Protein AF-A0AA47MNU8-F1 (afdb_monomer_lite)

InterPro domains:
  IPR000237 GRIP domain [PF01465] (802-842)
  IPR000237 GRIP domain [PS50913] (798-847)
  IPR000237 GRIP domain [SM00755] (801-847)
  IPR051952 Golgi-associated and autophagy-related protein [PTHR23157] (1-859)

Organism: Merluccius polli (NCBI:txid89951)

pLDDT: mean 74.44, std 23.38, range [26.55, 98.0]

Sequence (877 aa):
MFAKLKKKIAEEAATAPRTGSRIPRSTSKESITSLGADSGDDFASDGSSSRDELSSQVLRRNDQVRRLEAKLTDYAEQLRVMQKTKEKVEFALEKQQDSSMRKLQDQNESHQASRAKMAEGLTLALEKKDQEWMEKMAVLEKEKELLKGRVEEMTENSLTLFQKRDDRDELETFQQQELAKVKHMLLRKEEQLSQREKELEGKEVQLQRARRSLTEAQGRLHTLGLEHHEATQLNTELEIEREDLLVSRDEAESRFREVEEKSRELQAVIQQVSDDFNKSQAMVSCLERSLYALQTQHNALKLHQHKAEVVEEDHASTLVELQGKVDSLEKRLQQDLSVDQHLTELLGEKREVEQRLEKAREDLLEARTSHADTVSSLEAQVTTASGTVGELQTLLRHKDDSSNAYRDRTDAQITALEQQVAEASKKIQRAEQEMTDQQEHLSRLQAAWASEKASLGQQVALERQLREDTTDRLEQEKTDAQSASQIQLDALLLRMTEVEEEKRSLEDEKRSLEEEKRSLEEERDQADSSLQARTEELTAARAELSSRQTVSVEIAMALEDSRKQREELQAQVGDLLKSQDAMQQEVAGLTDQLTHREEQITTLQNELRASGACAAQLEARLEEKDQQLARLREDALSQSQLLDSCQSRISFLEVEVDTLTEQLRPPEVSPPSGEQNGAVTLLDLHHLHKTNRDLEQQLADKNRTVKQLQQRLAELKRTFQKELKLKPDQDPPGRGERAGDDRGERQDQRPSGDPLATTSYTTTSSPAPPPGPAPSLGLATPRPPTSTCTVTNTSDLNDSREINFEYLKHVVLKFMSCREAEAFHLIRAVSVLLNFSREEEDMLKQTLEYKMSWFGSKPSPKGSIRPSISGVTAPWI

Radius of gyration: 119.5 Å; chains: 1; bounding box: 294×112×362 Å

Foldseek 3Di:
DVVVVVVVVVVVVPDDDDDDDDDDDDDDDDDDDDDDDDDDDDDDDDDDDDDDPPDPVVVVVVVVVVVVVVVVVVVVVVVVVVVVVVVVVVVVVVVVVVVVVVVVVVVVVVVVVVVVVVVVVVVVVVVVVVVVVVVVVVVVVVVVVVVVVVVVVVVVVVVVVVVVVVVVVVVVVVVVVVVVVVVVVVVVVVVVVVVVVVVVVVVVVVVVVVVVVVVVVVVVVVVVVVVVVVVVVVVVVVVVVVVVVVVVVVVVVVVVVVVVVVVVVVVVVVVVVVVVVVVVVVVVVVVVVVVVVVVVVVVVVVVVVVVVVVVVVVVVVVVVVVVVVVVVVVPPDDDDDDDVVVVVVVVVVVVVVVVVVVVVVVVVVVVVVVVVVVVVVVVVVVVVVVVVVVVVVVVVVVVVVVVVVVVVVVVVVVVVVVVVVVVVVVVVVVVVVVVVVVVVVVVVVVVVVVVVVVVVVVVVVVVVVVVVVVVVVVVVVVVVVVVVVVVVVVVVVVVVVVVVVVVVVVVVVVVVVVVVVVVVVVVVVVVVVVVVVVVVVVVVVVVVVVVVVVVVVVVVVVVVVVVVVVVVVVVVVVVVVVVVVVVVVVVVVVVVVVVVVVVVVVVVVVVVVVVVVVVVVVVVVVVVVVVVVVVVPPVPPVVPPVDDPDDDDDDDDDPDDDDDDDDDDDDDDDDDDDDDDDDDDDDDDPDDPPVVVVVVVVVVVVVVVVVVVVVVVVVVVVVVVVVPDDDDDDDDDDDDDDDDDDDDDDDDDDDDDDDDDDDDDDDDDDDDYDDDDDDDDDDDDDDDDDDDDDDDDDDDVVCVVVVVVVVVVVLVVCLVVDDPVVVLVSLVVVCVVVVPDPVVSVLVVLQVVQVPDPPRDHDDPPDDDDDDDDDDDDDDD

Structure (mmCIF, N/CA/C/O backbone):
data_AF-A0AA47MNU8-F1
#
_entry.id   AF-A0AA47MNU8-F1
#
loop_
_atom_site.group_PDB
_atom_site.id
_atom_site.type_symbol
_atom_site.label_atom_id
_atom_site.label_alt_id
_atom_site.label_comp_id
_atom_site.label_asym_id
_atom_site.label_entity_id
_atom_site.label_seq_id
_atom_site.pdbx_PDB_ins_code
_atom_site.Cartn_x
_atom_site.Cartn_y
_atom_site.Cartn_z
_atom_site.occupancy
_atom_site.B_iso_or_equiv
_atom_site.auth_seq_id
_atom_site.auth_comp_id
_atom_site.auth_asym_id
_atom_site.auth_atom_id
_atom_site.pdbx_PDB_model_num
ATOM 1 N N . MET A 1 1 ? 5.520 22.218 -71.962 1.00 50.28 1 MET A N 1
ATOM 2 C CA . MET A 1 1 ? 5.843 22.976 -73.201 1.00 50.28 1 MET A CA 1
ATOM 3 C C . MET A 1 1 ? 5.480 22.272 -74.524 1.00 50.28 1 MET A C 1
ATOM 5 O O . MET A 1 1 ? 5.413 22.962 -75.534 1.00 50.28 1 MET A O 1
ATOM 9 N N . PHE A 1 2 ? 5.172 20.965 -74.555 1.00 45.72 2 PHE A N 1
ATOM 10 C CA . PHE A 1 2 ? 4.933 20.191 -75.795 1.00 45.72 2 PHE A CA 1
ATOM 11 C C . PHE A 1 2 ? 3.916 20.768 -76.807 1.00 45.72 2 PHE A C 1
ATOM 13 O O . PHE A 1 2 ? 4.096 20.587 -78.011 1.00 45.72 2 PHE A O 1
ATOM 20 N N . ALA A 1 3 ? 2.895 21.513 -76.365 1.00 49.28 3 ALA A N 1
ATOM 21 C CA . ALA A 1 3 ? 1.906 22.125 -77.262 1.00 49.28 3 ALA A CA 1
ATOM 22 C C . ALA A 1 3 ? 2.515 23.099 -78.298 1.00 49.28 3 ALA A C 1
ATOM 24 O O . ALA A 1 3 ? 2.010 23.195 -79.414 1.00 49.28 3 ALA A O 1
ATOM 25 N N . LYS A 1 4 ? 3.626 23.781 -77.972 1.00 50.22 4 LYS A N 1
ATOM 26 C CA . LYS A 1 4 ? 4.298 24.702 -78.910 1.00 50.22 4 LYS A CA 1
ATOM 27 C C . LYS A 1 4 ? 5.116 23.980 -79.990 1.00 50.22 4 LYS A C 1
ATOM 29 O O . LYS A 1 4 ? 5.351 24.564 -81.042 1.00 50.22 4 LYS A O 1
ATOM 34 N N . LEU A 1 5 ? 5.506 22.719 -79.772 1.00 55.22 5 LEU A N 1
ATOM 35 C CA . LEU A 1 5 ? 6.293 21.950 -80.743 1.00 55.22 5 LEU A CA 1
ATOM 36 C C . LEU A 1 5 ? 5.406 21.317 -81.827 1.00 55.22 5 LEU A C 1
ATOM 38 O O . LEU A 1 5 ? 5.721 21.420 -83.010 1.00 55.22 5 LEU A O 1
ATOM 42 N N . LYS A 1 6 ? 4.246 20.754 -81.443 1.00 52.84 6 LYS A N 1
ATOM 43 C CA . LYS A 1 6 ? 3.271 20.199 -82.403 1.00 52.84 6 LYS A CA 1
ATOM 44 C C . LYS A 1 6 ? 2.754 21.237 -83.405 1.00 52.84 6 LYS A C 1
ATOM 46 O O . LYS A 1 6 ? 2.488 20.872 -84.543 1.00 52.84 6 LYS A O 1
ATOM 51 N N . LYS A 1 7 ? 2.647 22.515 -83.014 1.00 55.88 7 LYS A N 1
ATOM 52 C CA . LYS A 1 7 ? 2.256 23.576 -83.952 1.00 55.88 7 LYS A CA 1
ATOM 53 C C . LYS A 1 7 ? 3.330 23.821 -85.024 1.00 55.88 7 LYS A C 1
ATOM 55 O O . LYS A 1 7 ? 2.994 23.901 -86.200 1.00 55.88 7 LYS A O 1
ATOM 60 N N . LYS A 1 8 ? 4.611 23.877 -84.641 1.00 53.31 8 LYS A N 1
ATOM 61 C CA . LYS A 1 8 ? 5.696 24.237 -85.568 1.00 53.31 8 LYS A CA 1
ATOM 62 C C . LYS A 1 8 ? 5.906 23.199 -86.681 1.00 53.31 8 LYS A C 1
ATOM 64 O O . LYS A 1 8 ? 6.059 23.572 -87.837 1.00 53.31 8 LYS A O 1
ATOM 69 N N . ILE A 1 9 ? 5.809 21.909 -86.347 1.00 53.81 9 ILE A N 1
ATOM 70 C CA . ILE A 1 9 ? 5.924 20.803 -87.320 1.00 53.81 9 ILE A CA 1
ATOM 71 C C . ILE A 1 9 ? 4.747 20.798 -88.322 1.00 53.81 9 ILE A C 1
ATOM 73 O O . ILE A 1 9 ? 4.906 20.353 -89.454 1.00 53.81 9 ILE A O 1
ATOM 77 N N . ALA A 1 10 ? 3.579 21.328 -87.940 1.00 51.16 10 ALA A N 1
ATOM 78 C CA . ALA A 1 10 ? 2.425 21.449 -88.834 1.00 51.16 10 ALA A CA 1
ATOM 79 C C . ALA A 1 10 ? 2.497 22.670 -89.777 1.00 51.16 10 ALA A C 1
ATOM 81 O O . ALA A 1 10 ? 1.917 22.627 -90.859 1.00 51.16 10 ALA A O 1
ATOM 82 N N . GLU A 1 11 ? 3.198 23.746 -89.397 1.00 47.25 11 GLU A N 1
ATOM 83 C CA . GLU A 1 11 ? 3.329 24.963 -90.220 1.00 47.25 11 GLU A CA 1
ATOM 84 C C . GLU A 1 11 ? 4.439 24.854 -91.292 1.00 47.25 11 GLU A C 1
ATOM 86 O O . GLU A 1 11 ? 4.307 25.458 -92.354 1.00 47.25 11 GLU A O 1
ATOM 91 N N . GLU A 1 12 ? 5.486 24.041 -91.088 1.00 44.66 12 GLU A N 1
ATOM 92 C CA . GLU A 1 12 ? 6.595 23.878 -92.057 1.00 44.66 12 GLU A CA 1
ATOM 93 C C . GLU A 1 12 ? 6.296 22.886 -93.211 1.00 44.66 12 GLU A C 1
ATOM 95 O O . GLU A 1 12 ? 7.025 22.850 -94.201 1.00 44.66 12 GLU A O 1
ATOM 100 N N . ALA A 1 13 ? 5.198 22.121 -93.150 1.00 43.22 13 ALA A N 1
ATOM 101 C CA . ALA A 1 13 ? 4.827 21.127 -94.171 1.00 43.22 13 ALA A CA 1
ATOM 102 C C . ALA A 1 13 ? 3.970 21.676 -95.341 1.00 43.22 13 ALA A C 1
ATOM 104 O O . ALA A 1 13 ? 3.555 20.908 -96.210 1.00 43.22 13 ALA A O 1
ATOM 105 N N . ALA A 1 14 ? 3.662 22.980 -95.362 1.00 45.62 14 ALA A N 1
ATOM 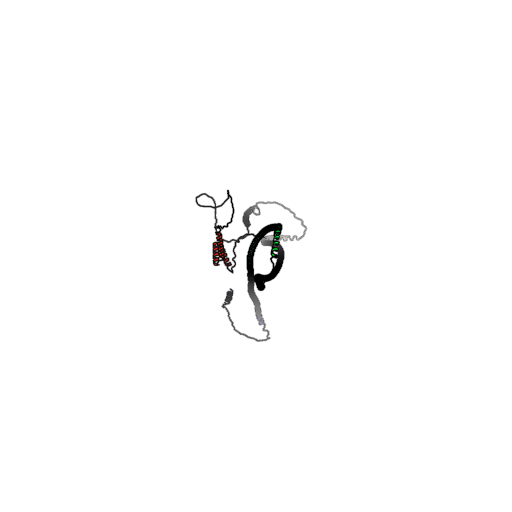106 C CA . ALA A 1 14 ? 2.563 23.544 -96.163 1.00 45.62 14 ALA A CA 1
ATOM 107 C C . ALA A 1 14 ? 2.964 24.590 -97.231 1.00 45.62 14 ALA A C 1
ATOM 109 O O . ALA A 1 14 ? 2.090 25.209 -97.839 1.00 45.62 14 ALA A O 1
ATOM 110 N N . THR A 1 15 ? 4.258 24.808 -97.494 1.00 40.53 15 THR A N 1
ATOM 111 C CA . THR A 1 15 ? 4.742 25.896 -98.373 1.00 40.53 15 THR A CA 1
ATOM 112 C C . THR A 1 15 ? 5.490 25.396 -99.613 1.00 40.53 15 THR A C 1
ATOM 114 O O . THR A 1 15 ? 6.718 25.355 -99.635 1.00 40.53 15 THR A O 1
ATOM 117 N N . ALA A 1 16 ? 4.749 25.073 -100.679 1.00 40.53 16 ALA A N 1
ATOM 118 C CA . ALA A 1 16 ? 5.297 24.696 -101.988 1.00 40.53 16 ALA A CA 1
ATOM 119 C C . ALA A 1 16 ? 4.943 25.726 -103.091 1.00 40.53 16 ALA A C 1
ATOM 121 O O . ALA A 1 16 ? 3.807 25.736 -103.572 1.00 40.53 16 ALA A O 1
ATOM 122 N N . PRO A 1 17 ? 5.891 26.570 -103.548 1.00 40.41 17 PRO A N 1
ATOM 123 C CA . PRO A 1 17 ? 5.708 27.427 -104.722 1.00 40.41 17 PRO A CA 1
ATOM 124 C C . PRO A 1 17 ? 5.967 26.660 -106.031 1.00 40.41 17 PRO A C 1
ATOM 126 O O . PRO A 1 17 ? 6.951 25.932 -106.147 1.00 40.41 17 PRO A O 1
ATOM 129 N N . ARG A 1 18 ? 5.121 26.856 -107.053 1.00 45.53 18 ARG A N 1
ATOM 130 C CA . ARG A 1 18 ? 5.307 26.296 -108.409 1.00 45.53 18 ARG A CA 1
ATOM 131 C C . ARG A 1 18 ? 5.638 27.399 -109.422 1.00 45.53 18 ARG A C 1
ATOM 133 O O . ARG A 1 18 ? 4.720 28.074 -109.870 1.00 45.53 18 ARG A O 1
ATOM 140 N N . THR A 1 19 ? 6.900 27.502 -109.840 1.00 32.81 19 THR A N 1
ATOM 141 C CA . THR A 1 19 ? 7.413 28.204 -111.048 1.00 32.81 19 THR A CA 1
ATOM 142 C C . THR A 1 19 ? 8.918 27.902 -111.168 1.00 32.81 19 THR A C 1
ATOM 144 O O . THR A 1 19 ? 9.568 27.701 -110.152 1.00 32.81 19 THR A O 1
ATOM 147 N N . GLY A 1 20 ? 9.564 27.839 -112.337 1.00 32.34 20 GLY A N 1
ATOM 148 C CA . GLY A 1 20 ? 9.116 27.921 -113.735 1.00 32.34 20 GLY A CA 1
ATOM 149 C C . GLY A 1 20 ? 10.324 28.181 -114.667 1.00 32.34 20 GLY A C 1
ATOM 150 O O . GLY A 1 20 ? 11.355 28.633 -114.183 1.00 32.34 20 GLY A O 1
ATOM 151 N N . SER A 1 21 ? 10.182 27.983 -115.992 1.00 30.11 21 SER A N 1
ATOM 152 C CA . SER A 1 21 ? 11.244 28.182 -117.022 1.00 30.11 21 SER A CA 1
ATOM 153 C C . SER A 1 21 ? 12.355 27.097 -117.040 1.00 30.11 21 SER A C 1
ATOM 155 O O . SER A 1 21 ? 12.761 26.624 -115.989 1.00 30.11 21 SER A O 1
ATOM 157 N N . ARG A 1 22 ? 12.905 26.638 -118.181 1.00 32.91 22 ARG A N 1
ATOM 158 C CA . ARG A 1 22 ? 12.516 26.794 -119.604 1.00 32.91 22 ARG A CA 1
ATOM 159 C C . ARG A 1 22 ? 12.981 25.574 -120.427 1.00 32.91 22 ARG A C 1
ATOM 161 O O . ARG A 1 22 ? 13.915 24.885 -120.036 1.00 32.91 22 ARG A O 1
ATOM 168 N N . ILE A 1 23 ? 12.347 25.340 -121.579 1.00 43.41 23 ILE A N 1
ATOM 169 C CA . ILE A 1 23 ? 12.766 24.346 -122.596 1.00 43.41 23 ILE A CA 1
ATOM 170 C C . ILE A 1 23 ? 13.729 25.008 -123.613 1.00 43.41 23 ILE A C 1
ATOM 172 O O . ILE A 1 23 ? 13.810 26.240 -123.642 1.00 43.41 23 ILE A O 1
ATOM 176 N N . PRO A 1 24 ? 14.400 24.234 -124.490 1.00 39.72 24 PRO A N 1
ATOM 177 C CA . PRO A 1 24 ? 13.891 24.189 -125.872 1.00 39.72 24 PRO A CA 1
ATOM 178 C C . PRO A 1 24 ? 13.740 22.775 -126.481 1.00 39.72 24 PRO A C 1
ATOM 180 O O . PRO A 1 24 ? 14.320 21.793 -126.024 1.00 39.72 24 PRO A O 1
ATOM 183 N N . ARG A 1 25 ? 12.919 22.692 -127.536 1.00 39.72 25 ARG A N 1
ATOM 184 C CA . ARG A 1 25 ? 12.617 21.520 -128.387 1.00 39.72 25 ARG A CA 1
ATOM 185 C C . ARG A 1 25 ? 12.406 22.006 -129.838 1.00 39.72 25 ARG A C 1
ATOM 187 O O . ARG A 1 25 ? 12.340 23.215 -130.046 1.00 39.72 25 ARG A O 1
ATOM 194 N N . SER A 1 26 ? 12.191 21.075 -130.781 1.00 33.41 26 SER A N 1
ATOM 195 C CA . SER A 1 26 ? 12.150 21.252 -132.260 1.00 33.41 26 SER A CA 1
ATOM 196 C C . SER A 1 26 ? 13.543 21.404 -132.895 1.00 33.41 26 SER A C 1
ATOM 198 O O . SER A 1 26 ? 14.472 21.799 -132.198 1.00 33.41 26 SER A O 1
ATOM 200 N N . THR A 1 27 ? 13.769 21.058 -134.168 1.00 31.38 27 THR A N 1
ATOM 201 C CA . THR A 1 27 ? 12.893 20.595 -135.284 1.00 31.38 27 THR A CA 1
ATOM 202 C C . THR A 1 27 ? 13.003 19.068 -135.512 1.00 31.38 27 THR A C 1
ATOM 204 O O . THR A 1 27 ? 13.983 18.470 -135.085 1.00 31.38 27 THR A O 1
ATOM 207 N N . SER A 1 28 ? 11.997 18.286 -135.944 1.00 29.75 28 SER A N 1
ATOM 208 C CA . SER A 1 28 ? 11.016 18.295 -137.069 1.00 29.75 28 SER A CA 1
ATOM 209 C C . SER A 1 28 ? 11.490 17.533 -138.326 1.00 29.75 28 SER A C 1
ATOM 211 O O . SER A 1 28 ? 12.680 17.493 -138.613 1.00 29.75 28 SER A O 1
ATOM 213 N N . LYS A 1 29 ? 10.552 16.862 -139.023 1.00 42.34 29 LYS A N 1
ATOM 214 C CA . LYS A 1 29 ? 10.791 15.893 -140.118 1.00 42.34 29 LYS A CA 1
ATOM 215 C C . LYS A 1 29 ? 10.391 16.431 -141.498 1.00 42.34 29 LYS A C 1
ATOM 217 O O . LYS A 1 29 ? 9.273 16.921 -141.621 1.00 42.34 29 LYS A O 1
ATOM 222 N N . GLU A 1 30 ? 11.183 16.098 -142.516 1.00 31.31 30 GLU A N 1
ATOM 223 C CA . GLU A 1 30 ? 10.799 15.907 -143.932 1.00 31.31 30 GLU A CA 1
ATOM 224 C C . GLU A 1 30 ? 11.686 14.742 -144.455 1.00 31.31 30 GLU A C 1
ATOM 226 O O . GLU A 1 30 ? 12.846 14.682 -144.058 1.00 31.31 30 GLU A O 1
ATOM 231 N N . SER A 1 31 ? 11.295 13.689 -145.193 1.00 33.09 31 SER A N 1
ATOM 232 C CA . SER A 1 31 ? 10.115 13.302 -145.998 1.00 33.09 31 SER A CA 1
ATOM 233 C C . SER A 1 31 ? 10.075 13.746 -147.472 1.00 33.09 31 SER A C 1
ATOM 235 O O . SER A 1 31 ? 9.205 14.535 -147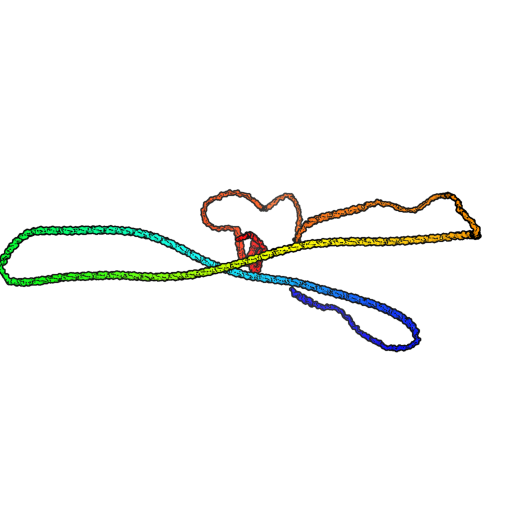.822 1.00 33.09 31 SER A O 1
ATOM 237 N N . ILE A 1 32 ? 10.876 13.124 -148.360 1.00 32.25 32 ILE A N 1
ATOM 238 C CA . ILE A 1 32 ? 10.411 12.766 -149.726 1.00 32.25 32 ILE A CA 1
ATOM 239 C C . ILE A 1 32 ? 11.105 11.526 -150.347 1.00 32.25 32 ILE A C 1
ATOM 241 O O . ILE A 1 32 ? 12.138 11.058 -149.880 1.00 32.25 32 ILE A O 1
ATOM 245 N N . THR A 1 33 ? 10.445 11.000 -151.386 1.00 29.56 33 THR A N 1
ATOM 246 C CA . THR A 1 33 ? 10.689 9.830 -152.271 1.00 29.56 33 THR A CA 1
ATOM 247 C C . THR A 1 33 ? 11.933 9.967 -153.191 1.00 29.56 33 THR A C 1
ATOM 249 O O . THR A 1 33 ? 12.464 11.064 -153.301 1.00 29.56 33 THR A O 1
ATOM 252 N N . SER A 1 34 ? 12.450 8.972 -153.944 1.00 30.95 34 SER A N 1
ATOM 253 C CA . SER A 1 34 ? 11.808 8.172 -155.027 1.00 30.95 34 SER A CA 1
ATOM 254 C C . SER A 1 34 ? 12.836 7.216 -155.721 1.00 30.95 34 SER A C 1
ATOM 256 O O . SER A 1 34 ? 14.024 7.499 -155.645 1.00 30.95 34 SER A O 1
ATOM 258 N N . LEU A 1 35 ? 12.457 5.994 -156.157 1.00 30.31 35 LEU A N 1
ATOM 259 C CA . LEU A 1 35 ? 12.251 5.465 -157.548 1.00 30.31 35 LEU A CA 1
ATOM 260 C C . LEU A 1 35 ? 13.492 5.129 -158.435 1.00 30.31 35 LEU A C 1
ATOM 262 O O . LEU A 1 35 ? 14.480 5.848 -158.426 1.00 30.31 35 LEU A O 1
ATOM 266 N N . GLY A 1 36 ? 13.365 4.059 -159.253 1.00 29.66 36 GLY A N 1
ATOM 267 C CA . GLY A 1 36 ? 14.373 3.486 -160.188 1.00 29.66 36 GLY A CA 1
ATOM 268 C C . GLY A 1 36 ? 15.013 2.186 -159.648 1.00 29.66 36 GLY A C 1
ATOM 269 O O . GLY A 1 36 ? 15.479 2.206 -158.515 1.00 29.66 36 GLY A O 1
ATOM 270 N N . ALA A 1 37 ? 15.014 0.996 -160.281 1.00 32.62 37 ALA A N 1
ATOM 271 C CA . ALA A 1 37 ? 14.861 0.556 -161.690 1.00 32.62 37 ALA A CA 1
ATOM 272 C C . ALA A 1 37 ? 16.028 1.003 -162.611 1.00 32.62 37 ALA A C 1
ATOM 274 O O . ALA A 1 37 ? 16.575 2.077 -162.382 1.00 32.62 37 ALA A O 1
ATOM 275 N N . ASP A 1 38 ? 16.486 0.255 -163.628 1.00 29.69 38 ASP A N 1
ATOM 276 C CA . ASP A 1 38 ? 15.888 -0.866 -164.390 1.00 29.69 38 ASP A CA 1
ATOM 277 C C . ASP A 1 38 ? 16.969 -1.694 -165.158 1.00 29.69 38 ASP A C 1
ATOM 279 O O . ASP A 1 38 ? 18.077 -1.189 -165.320 1.00 29.69 38 ASP A O 1
ATOM 283 N N . SER A 1 39 ? 16.606 -2.871 -165.711 1.00 35.28 39 SER A N 1
ATOM 284 C CA . SER A 1 39 ? 17.244 -3.588 -166.853 1.00 35.28 39 SER A CA 1
ATOM 285 C C . SER A 1 39 ? 18.711 -4.094 -166.709 1.00 35.28 39 SER A C 1
ATOM 287 O O . SER A 1 39 ? 19.544 -3.483 -166.052 1.00 35.28 39 SER A O 1
ATOM 289 N N . GLY A 1 40 ? 19.142 -5.206 -167.329 1.00 33.19 40 GLY A N 1
ATOM 290 C CA . GLY A 1 40 ? 18.464 -6.133 -168.254 1.00 33.19 40 GLY A CA 1
ATOM 291 C C . GLY A 1 40 ? 19.298 -7.394 -168.559 1.00 33.19 40 GLY A C 1
ATOM 292 O O . GLY A 1 40 ? 20.258 -7.680 -167.846 1.00 33.19 40 GLY A O 1
ATOM 293 N N . ASP A 1 41 ? 18.906 -8.139 -169.597 1.00 32.44 41 ASP A N 1
ATOM 294 C CA . ASP A 1 41 ? 19.217 -9.570 -169.799 1.00 32.44 41 ASP A CA 1
ATOM 295 C C . ASP A 1 41 ? 19.989 -9.880 -171.115 1.00 32.44 41 ASP A C 1
ATOM 297 O O . ASP A 1 41 ? 20.345 -8.973 -171.868 1.00 32.44 41 ASP A O 1
ATOM 301 N N . ASP A 1 42 ? 20.162 -11.179 -171.388 1.00 32.03 42 ASP A N 1
ATOM 302 C CA . ASP A 1 42 ? 20.351 -11.860 -172.684 1.00 32.03 42 ASP A CA 1
ATOM 303 C C . ASP A 1 42 ? 21.713 -11.850 -173.431 1.00 32.03 42 ASP A C 1
ATOM 305 O O . ASP A 1 42 ? 22.108 -10.876 -174.065 1.00 32.03 42 ASP A O 1
ATOM 309 N N . PHE A 1 43 ? 22.284 -13.069 -173.531 1.00 27.42 43 PHE A N 1
ATOM 310 C CA . PHE A 1 43 ? 22.950 -13.688 -174.706 1.00 27.42 43 PHE A CA 1
ATOM 311 C C . PHE A 1 43 ? 24.198 -12.997 -175.347 1.00 27.42 43 PHE A C 1
ATOM 313 O O . PHE A 1 43 ? 24.565 -11.870 -175.052 1.00 27.42 43 PHE A O 1
ATOM 320 N N . ALA A 1 44 ? 25.005 -13.658 -176.192 1.00 30.20 44 ALA A N 1
ATOM 321 C CA . ALA A 1 44 ? 24.869 -14.975 -176.823 1.00 30.20 44 ALA A CA 1
ATOM 322 C C . ALA A 1 44 ? 26.168 -15.807 -176.799 1.00 30.20 44 ALA A C 1
ATOM 324 O O . ALA A 1 44 ? 27.264 -15.306 -176.550 1.00 30.20 44 ALA A O 1
ATOM 325 N N . SER A 1 45 ? 26.033 -17.089 -177.144 1.00 42.41 45 SER A N 1
ATOM 326 C CA . SER A 1 45 ? 27.136 -17.893 -177.675 1.00 42.41 45 SER A CA 1
ATOM 327 C C . SER A 1 45 ? 27.473 -17.437 -179.096 1.00 42.41 45 SER A C 1
ATOM 329 O O . SER A 1 45 ? 26.553 -17.165 -179.862 1.00 42.41 45 SER A O 1
ATOM 331 N N . ASP A 1 46 ? 28.753 -17.461 -179.469 1.00 33.66 46 ASP A N 1
ATOM 332 C CA . ASP A 1 46 ? 29.143 -18.196 -180.679 1.00 33.66 46 ASP A CA 1
ATOM 333 C C . ASP A 1 46 ? 30.623 -18.615 -180.623 1.00 33.66 46 ASP A C 1
ATOM 335 O O . ASP A 1 46 ? 31.354 -18.243 -179.698 1.00 33.66 46 ASP A O 1
ATOM 339 N N . GLY A 1 47 ? 31.078 -19.398 -181.601 1.00 33.12 47 GLY A N 1
ATOM 340 C CA . GLY A 1 47 ? 32.476 -19.798 -181.727 1.00 33.12 47 GLY A CA 1
ATOM 341 C C . GLY A 1 47 ? 32.961 -19.977 -183.166 1.00 33.12 47 GLY A C 1
ATOM 342 O O . GLY A 1 47 ? 32.183 -20.074 -184.106 1.00 33.12 47 GLY A O 1
ATOM 343 N N . SER A 1 48 ? 34.278 -20.163 -183.292 1.00 37.91 48 SER A N 1
ATOM 344 C CA . SER A 1 48 ? 34.994 -20.602 -184.506 1.00 37.91 48 SER A CA 1
ATOM 345 C C . SER A 1 48 ? 35.221 -19.576 -185.634 1.00 37.91 48 SER A C 1
ATOM 347 O O . SER A 1 48 ? 34.406 -18.711 -185.919 1.00 37.91 48 SER A O 1
ATOM 349 N N . SER A 1 49 ? 36.332 -19.795 -186.352 1.00 37.78 49 SER A N 1
ATOM 350 C CA . SER A 1 49 ? 36.771 -19.120 -187.590 1.00 37.78 49 SER A CA 1
ATOM 351 C C . SER A 1 49 ? 37.118 -17.618 -187.514 1.00 37.78 49 SER A C 1
ATOM 353 O O . SER A 1 49 ? 36.517 -16.850 -186.783 1.00 37.78 49 SER A O 1
ATOM 355 N N . SER A 1 50 ? 38.099 -17.112 -188.270 1.00 46.59 50 SER A N 1
ATOM 356 C CA . SER A 1 50 ? 39.102 -17.799 -189.106 1.00 46.59 50 SER A CA 1
ATOM 357 C C . SER A 1 50 ? 40.479 -17.131 -188.967 1.00 46.59 50 SER A C 1
ATOM 359 O O . SER A 1 50 ? 40.623 -16.078 -188.349 1.00 46.59 50 SER A O 1
ATOM 361 N N . ARG A 1 51 ? 41.518 -17.822 -189.435 1.00 49.41 51 ARG A N 1
ATOM 362 C CA . ARG A 1 51 ? 42.918 -17.614 -189.047 1.00 49.41 51 ARG A CA 1
ATOM 363 C C . ARG A 1 51 ? 43.676 -16.688 -190.025 1.00 49.41 51 ARG A C 1
ATOM 365 O O . ARG A 1 51 ? 43.487 -16.795 -191.229 1.00 49.41 51 ARG A O 1
ATOM 372 N N . ASP A 1 52 ? 44.601 -15.891 -189.471 1.00 52.09 52 ASP A N 1
ATOM 373 C CA . ASP A 1 52 ? 45.681 -15.121 -190.137 1.00 52.09 52 ASP A CA 1
ATOM 374 C C . ASP A 1 52 ? 45.431 -13.666 -190.640 1.00 52.09 52 ASP A C 1
ATOM 376 O O . ASP A 1 52 ? 46.057 -13.231 -191.601 1.00 52.09 52 ASP A O 1
ATOM 380 N N . GLU A 1 53 ? 44.685 -12.833 -189.889 1.00 54.75 53 GLU A N 1
ATOM 381 C CA . GLU A 1 53 ? 44.884 -11.349 -189.875 1.00 54.75 53 GLU A CA 1
ATOM 382 C C . GLU A 1 53 ? 45.512 -10.800 -188.561 1.00 54.75 53 GLU A C 1
ATOM 384 O O . GLU A 1 53 ? 45.740 -9.598 -188.410 1.00 54.75 53 GLU A O 1
ATOM 389 N N . LEU A 1 54 ? 45.839 -11.659 -187.584 1.00 54.47 54 LEU A N 1
ATOM 390 C CA . LEU A 1 54 ? 46.173 -11.244 -186.205 1.00 54.47 54 LEU A CA 1
ATOM 391 C C . LEU A 1 54 ? 47.431 -10.355 -186.061 1.00 54.47 54 LEU A C 1
ATOM 393 O O . LEU A 1 54 ? 47.464 -9.441 -185.229 1.00 54.47 54 LEU A O 1
ATOM 397 N N . SER A 1 55 ? 48.504 -10.661 -186.793 1.00 59.12 55 SER A N 1
ATOM 398 C CA . SER A 1 55 ? 49.877 -10.371 -186.343 1.00 59.12 55 SER A CA 1
ATOM 399 C C . SER A 1 55 ? 50.208 -8.883 -186.161 1.00 59.12 55 SER A C 1
ATOM 401 O O . SER A 1 55 ? 50.877 -8.509 -185.197 1.00 59.12 55 SER A O 1
ATOM 403 N N . SER A 1 56 ? 49.723 -8.006 -187.045 1.00 56.41 56 SER A N 1
ATOM 404 C CA . SER A 1 56 ? 50.060 -6.573 -187.000 1.00 56.41 56 SER A CA 1
ATOM 405 C C . SER A 1 56 ? 49.302 -5.796 -185.916 1.00 56.41 56 SER A C 1
ATOM 407 O O . SER A 1 56 ? 49.796 -4.772 -185.437 1.00 56.41 56 SER A O 1
ATOM 409 N N . GLN A 1 57 ? 48.126 -6.272 -185.493 1.00 61.38 57 GLN A N 1
ATOM 410 C CA . GLN A 1 57 ? 47.347 -5.631 -184.427 1.00 61.38 57 GLN A CA 1
ATOM 411 C C . GLN A 1 57 ? 47.886 -5.999 -183.031 1.00 61.38 57 GLN A C 1
ATOM 413 O O . GLN A 1 57 ? 47.858 -5.173 -182.114 1.00 61.38 57 GLN A O 1
ATOM 418 N N . VAL A 1 58 ? 48.435 -7.211 -182.883 1.00 63.12 58 VAL A N 1
ATOM 419 C CA . VAL A 1 58 ? 48.978 -7.752 -181.624 1.00 63.12 58 VAL A CA 1
ATOM 420 C C . VAL A 1 58 ? 50.163 -6.937 -181.089 1.00 63.12 58 VAL A C 1
ATOM 422 O O . VAL A 1 58 ? 50.214 -6.669 -179.889 1.00 63.12 58 VAL A O 1
ATOM 425 N N . LEU A 1 59 ? 51.089 -6.485 -181.941 1.00 68.38 59 LEU A N 1
ATOM 426 C CA . LEU A 1 59 ? 52.260 -5.701 -181.507 1.00 68.38 59 LEU A CA 1
ATOM 427 C C . LEU A 1 59 ? 51.873 -4.343 -180.898 1.00 68.38 59 LEU A C 1
ATOM 429 O O . LEU A 1 59 ? 52.300 -4.020 -179.791 1.00 68.38 59 LEU A O 1
ATOM 433 N N . ARG A 1 60 ? 50.995 -3.575 -181.561 1.00 65.31 60 ARG A N 1
ATOM 434 C CA . ARG A 1 60 ? 50.517 -2.286 -181.018 1.00 65.31 60 ARG A CA 1
ATOM 435 C C . ARG A 1 60 ? 49.693 -2.470 -179.743 1.00 65.31 60 ARG A C 1
ATOM 437 O O . ARG A 1 60 ? 49.813 -1.655 -178.832 1.00 65.31 60 ARG A O 1
ATOM 444 N N . ARG A 1 61 ? 48.907 -3.553 -179.649 1.00 71.75 61 ARG A N 1
ATOM 445 C CA . ARG A 1 61 ? 48.226 -3.925 -178.400 1.00 71.75 61 ARG A CA 1
ATOM 446 C C . ARG A 1 61 ? 49.226 -4.207 -177.277 1.00 71.75 61 ARG A C 1
ATOM 448 O O . ARG A 1 61 ? 49.039 -3.652 -176.206 1.00 71.75 61 ARG A O 1
ATOM 455 N N . ASN A 1 62 ? 50.305 -4.959 -177.507 1.00 74.50 62 ASN A N 1
ATOM 456 C CA . ASN A 1 62 ? 51.304 -5.268 -176.469 1.00 74.50 62 ASN A CA 1
ATOM 457 C C . ASN A 1 62 ? 51.973 -4.020 -175.856 1.00 74.50 62 ASN A C 1
ATOM 459 O O . ASN A 1 62 ? 52.117 -3.938 -174.639 1.00 74.50 62 ASN A O 1
ATOM 463 N N . ASP A 1 63 ? 52.331 -3.011 -176.655 1.00 75.62 63 ASP A N 1
ATOM 464 C CA . ASP A 1 63 ? 52.974 -1.782 -176.139 1.00 75.62 63 ASP A CA 1
ATOM 465 C C . ASP A 1 63 ? 52.001 -0.780 -175.498 1.00 75.62 63 ASP A C 1
ATOM 467 O O . ASP A 1 63 ? 52.421 0.167 -174.818 1.00 75.62 63 ASP A O 1
ATOM 471 N N . GLN A 1 64 ? 50.700 -0.968 -175.715 1.00 77.44 64 GLN A N 1
ATOM 472 C CA . GLN A 1 64 ? 49.645 -0.282 -174.975 1.00 77.44 64 GLN A CA 1
ATOM 473 C C . GLN A 1 64 ? 49.318 -1.037 -173.680 1.00 77.44 64 GLN A C 1
ATOM 475 O O . GLN A 1 64 ? 49.243 -0.411 -172.626 1.00 77.44 64 GLN A O 1
ATOM 480 N N . VAL A 1 65 ? 49.216 -2.369 -173.745 1.00 73.62 65 VAL A N 1
ATOM 481 C CA . VAL A 1 65 ? 49.023 -3.277 -172.606 1.00 73.62 65 VAL A CA 1
ATOM 482 C C . VAL A 1 65 ? 50.128 -3.076 -171.575 1.00 73.62 65 VAL A C 1
ATOM 484 O O . VAL A 1 65 ? 49.802 -2.668 -170.471 1.00 73.62 65 VAL A O 1
ATOM 487 N N . ARG A 1 66 ? 51.418 -3.156 -171.934 1.00 79.56 66 ARG A N 1
ATOM 488 C CA . ARG A 1 66 ? 52.525 -2.961 -170.971 1.00 79.56 66 ARG A CA 1
ATOM 489 C C . ARG A 1 66 ? 52.527 -1.601 -170.261 1.00 79.56 66 ARG A C 1
ATOM 491 O O . ARG A 1 66 ? 52.962 -1.498 -169.117 1.00 79.56 66 ARG A O 1
ATOM 498 N N . ARG A 1 67 ? 52.003 -0.546 -170.898 1.00 78.69 67 ARG A N 1
ATOM 499 C CA . ARG A 1 67 ? 51.837 0.782 -170.270 1.00 78.69 67 ARG A CA 1
ATOM 500 C C . ARG A 1 67 ? 50.566 0.916 -169.432 1.00 78.69 67 ARG A C 1
ATOM 502 O O . ARG A 1 67 ? 50.527 1.768 -168.548 1.00 78.69 67 ARG A O 1
ATOM 509 N N . LEU A 1 68 ? 49.545 0.105 -169.694 1.00 80.25 68 LEU A N 1
ATOM 510 C CA . LEU A 1 68 ? 48.372 -0.023 -168.831 1.00 80.25 68 LEU A CA 1
ATOM 511 C C . LEU A 1 68 ? 48.672 -0.932 -167.633 1.00 80.25 68 LEU A C 1
ATOM 513 O O . LEU A 1 68 ? 48.281 -0.583 -166.529 1.00 80.25 68 LEU A O 1
ATOM 517 N N . GLU A 1 69 ? 49.431 -2.012 -167.819 1.00 78.75 69 GLU A N 1
ATOM 518 C CA . GLU A 1 69 ? 49.934 -2.903 -166.767 1.00 78.75 69 GLU A CA 1
ATOM 519 C C . GLU A 1 69 ? 50.808 -2.144 -165.767 1.00 78.75 69 GLU A C 1
ATOM 521 O O . GLU A 1 69 ? 50.527 -2.205 -164.577 1.00 78.75 69 GLU A O 1
ATOM 526 N N . ALA A 1 70 ? 51.785 -1.353 -166.231 1.00 81.50 70 ALA A N 1
ATOM 527 C CA . ALA A 1 70 ? 52.615 -0.523 -165.351 1.00 81.50 70 ALA A CA 1
ATOM 528 C C . ALA A 1 70 ? 51.776 0.459 -164.506 1.00 81.50 70 ALA A C 1
ATOM 530 O O . ALA A 1 70 ? 51.950 0.556 -163.293 1.00 81.50 70 ALA A O 1
ATOM 531 N N . LYS A 1 71 ? 50.788 1.125 -165.120 1.00 83.62 71 LYS A N 1
ATOM 532 C CA . LYS A 1 71 ? 49.850 1.991 -164.386 1.00 83.62 71 LYS A CA 1
ATOM 533 C C . LYS A 1 71 ? 48.941 1.208 -163.441 1.00 83.62 71 LYS A C 1
ATOM 535 O O . LYS A 1 71 ? 48.613 1.706 -162.373 1.00 83.62 71 LYS A O 1
ATOM 540 N N . LEU A 1 72 ? 48.529 -0.003 -163.812 1.00 81.62 72 LEU A N 1
ATOM 541 C CA . LEU A 1 72 ? 47.723 -0.877 -162.964 1.00 81.62 72 LEU A CA 1
ATOM 542 C C . LEU A 1 72 ? 48.530 -1.344 -161.745 1.00 81.62 72 LEU A C 1
ATOM 544 O O . LEU A 1 72 ? 47.978 -1.378 -160.649 1.00 81.62 72 LEU A O 1
ATOM 548 N N . THR A 1 73 ? 49.830 -1.627 -161.898 1.00 80.44 73 THR A N 1
ATOM 549 C CA . THR A 1 73 ? 50.724 -1.901 -160.766 1.00 80.44 73 THR A CA 1
ATOM 550 C C . THR A 1 73 ? 50.947 -0.665 -159.902 1.00 80.44 73 THR A C 1
ATOM 552 O O . THR A 1 73 ? 50.827 -0.783 -158.688 1.00 80.44 73 THR A O 1
ATOM 555 N N . ASP A 1 74 ? 51.155 0.521 -160.485 1.00 84.06 74 ASP A N 1
ATOM 556 C CA . ASP A 1 74 ? 51.292 1.770 -159.720 1.00 84.06 74 ASP A CA 1
ATOM 557 C C . ASP A 1 74 ? 50.018 2.078 -158.913 1.00 84.06 74 ASP A C 1
ATOM 559 O O . ASP A 1 74 ? 50.091 2.394 -157.725 1.00 84.06 74 ASP A O 1
ATOM 563 N N . TYR A 1 75 ? 48.832 1.919 -159.516 1.00 86.88 75 TYR A N 1
ATOM 564 C CA . TYR A 1 75 ? 47.554 2.082 -158.818 1.00 86.88 75 TYR A CA 1
ATOM 565 C C . TYR A 1 75 ? 47.302 0.986 -157.775 1.00 86.88 75 TYR A C 1
ATOM 567 O O . TYR A 1 75 ? 46.733 1.284 -156.728 1.00 86.88 75 TYR A O 1
ATOM 575 N N . ALA A 1 76 ? 47.732 -0.260 -158.002 1.00 84.19 76 ALA A N 1
ATOM 576 C CA . ALA A 1 76 ? 47.630 -1.335 -157.012 1.00 84.19 76 ALA A CA 1
ATOM 577 C C . ALA A 1 76 ? 48.575 -1.116 -155.816 1.00 84.19 76 ALA A C 1
ATOM 579 O O . ALA A 1 76 ? 48.200 -1.380 -154.672 1.00 84.19 76 ALA A O 1
ATOM 580 N N . GLU A 1 77 ? 49.775 -0.588 -156.058 1.00 85.44 77 GLU A N 1
ATOM 581 C CA . GLU A 1 77 ? 50.736 -0.236 -155.015 1.00 85.44 77 GLU A CA 1
ATOM 582 C C . GLU A 1 77 ? 50.256 0.997 -154.232 1.00 85.44 77 GLU A C 1
ATOM 584 O O . GLU A 1 77 ? 50.237 0.984 -153.000 1.00 85.44 77 GLU A O 1
ATOM 589 N N . GLN A 1 78 ? 49.730 2.017 -154.921 1.00 88.62 78 GLN A N 1
ATOM 590 C CA . GLN A 1 78 ? 49.090 3.174 -154.291 1.00 88.62 78 GLN A CA 1
ATOM 591 C C . GLN A 1 78 ? 47.845 2.772 -153.482 1.00 88.62 78 GLN A C 1
ATOM 593 O O . GLN A 1 78 ? 47.667 3.264 -152.368 1.00 88.62 78 GLN A O 1
ATOM 598 N N . LEU A 1 79 ? 47.025 1.835 -153.976 1.00 86.88 79 LEU A N 1
ATOM 599 C CA . LEU A 1 79 ? 45.915 1.248 -153.220 1.00 86.88 79 LEU A CA 1
ATOM 600 C C . LEU A 1 79 ? 46.410 0.506 -151.977 1.00 86.88 79 LEU A C 1
ATOM 602 O O . LEU A 1 79 ? 45.854 0.725 -150.909 1.00 86.88 79 LEU A O 1
ATOM 606 N N . ARG A 1 80 ? 47.479 -0.299 -152.052 1.00 88.31 80 ARG A N 1
ATOM 607 C CA . ARG A 1 80 ? 48.079 -0.941 -150.862 1.00 88.31 80 ARG A CA 1
ATOM 608 C C . ARG A 1 80 ? 48.608 0.065 -149.846 1.00 88.31 80 ARG A C 1
ATOM 610 O O . ARG A 1 80 ? 48.471 -0.165 -148.645 1.00 88.31 80 ARG A O 1
ATOM 617 N N . VAL A 1 81 ? 49.221 1.159 -150.296 1.00 86.75 81 VAL A N 1
ATOM 618 C CA . VAL A 1 81 ? 49.681 2.235 -149.407 1.00 86.75 81 VAL A CA 1
ATOM 619 C C . VAL A 1 81 ? 48.485 2.929 -148.754 1.00 86.75 81 VAL A C 1
ATOM 621 O O . VAL A 1 81 ? 48.492 3.093 -147.537 1.00 86.75 81 VAL A O 1
ATOM 624 N N . MET A 1 82 ? 47.437 3.251 -149.518 1.00 87.25 82 MET A N 1
ATOM 625 C CA . MET A 1 82 ? 46.190 3.832 -149.002 1.00 87.25 82 MET A CA 1
ATOM 626 C C . MET A 1 82 ? 45.432 2.891 -148.058 1.00 87.25 82 MET A C 1
ATOM 628 O O . MET A 1 82 ? 44.873 3.345 -147.065 1.00 87.25 82 MET A O 1
ATOM 632 N N . GLN A 1 83 ? 45.453 1.582 -148.315 1.00 88.81 83 GLN A N 1
ATOM 633 C CA . GLN A 1 83 ? 44.901 0.565 -147.424 1.00 88.81 83 GLN A CA 1
ATOM 634 C C . GLN A 1 83 ? 45.664 0.569 -146.090 1.00 88.81 83 GLN A C 1
ATOM 636 O O . GLN A 1 83 ? 45.058 0.721 -145.037 1.00 88.81 83 GLN A O 1
ATOM 641 N N . LYS A 1 84 ? 47.004 0.534 -146.130 1.00 90.25 84 LYS A N 1
ATOM 642 C CA . LYS A 1 84 ? 47.861 0.558 -144.932 1.00 90.25 84 LYS A CA 1
ATOM 643 C C . LYS A 1 84 ? 47.820 1.878 -144.159 1.00 90.25 84 LYS A C 1
ATOM 645 O O . LYS A 1 84 ? 48.065 1.872 -142.953 1.00 90.25 84 LYS A O 1
ATOM 650 N N . THR A 1 85 ? 47.576 3.021 -144.805 1.00 87.81 85 THR A N 1
ATOM 651 C CA . THR A 1 85 ? 47.362 4.291 -144.086 1.00 87.81 85 THR A CA 1
ATOM 652 C C . THR A 1 85 ? 45.965 4.348 -143.485 1.00 87.81 85 THR A C 1
ATOM 654 O O . THR A 1 85 ? 45.847 4.747 -142.329 1.00 87.81 85 THR A O 1
ATOM 657 N N . LYS A 1 86 ? 44.937 3.871 -144.201 1.00 90.38 86 LYS A N 1
ATOM 658 C CA . LYS A 1 86 ? 43.578 3.698 -143.676 1.00 90.38 86 LYS A CA 1
ATOM 659 C C . LYS A 1 86 ? 43.576 2.797 -142.433 1.00 90.38 86 LYS A C 1
ATOM 661 O O . LYS A 1 86 ? 43.176 3.266 -141.378 1.00 90.38 86 LYS A O 1
ATOM 666 N N . GLU A 1 87 ? 44.120 1.583 -142.520 1.00 90.50 87 GLU A N 1
ATOM 667 C CA . GLU A 1 87 ? 44.228 0.618 -141.409 1.00 90.50 87 GLU A CA 1
ATOM 668 C C . GLU A 1 87 ? 44.929 1.222 -140.178 1.00 90.50 87 GLU A C 1
ATOM 670 O O . GLU A 1 87 ? 44.492 1.035 -139.045 1.00 90.50 87 GLU A O 1
ATOM 675 N N . LYS A 1 88 ? 46.001 2.003 -140.383 1.00 91.56 88 LYS A N 1
ATOM 676 C CA . LYS A 1 88 ? 46.702 2.707 -139.294 1.00 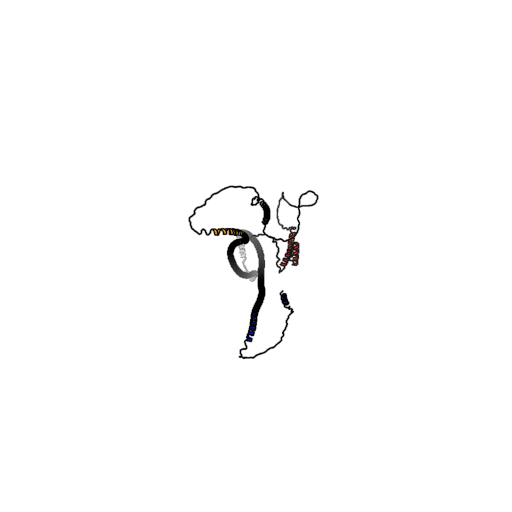91.56 88 LYS A CA 1
ATOM 677 C C . LYS A 1 88 ? 45.878 3.834 -138.675 1.00 91.56 88 LYS A C 1
ATOM 679 O O . LYS A 1 88 ? 45.988 4.051 -137.472 1.00 91.56 88 LYS A O 1
ATOM 684 N N . VAL A 1 89 ? 45.093 4.561 -139.472 1.00 89.69 89 VAL A N 1
ATOM 685 C CA . VAL A 1 89 ? 44.194 5.617 -138.983 1.00 89.69 89 VAL A CA 1
ATOM 686 C C . VAL A 1 89 ? 42.990 5.011 -138.263 1.00 89.69 89 VAL A C 1
ATOM 688 O O . VAL A 1 89 ? 42.618 5.520 -137.213 1.00 89.69 89 VAL A O 1
ATOM 691 N N . GLU A 1 90 ? 42.437 3.903 -138.758 1.00 88.38 90 GLU A N 1
ATOM 692 C CA . GLU A 1 90 ? 41.370 3.146 -138.095 1.00 88.38 90 GLU A CA 1
ATOM 693 C C . GLU A 1 90 ? 41.850 2.592 -136.749 1.00 88.38 90 GLU A C 1
ATOM 695 O O . GLU A 1 90 ? 41.237 2.902 -135.735 1.00 88.38 90 GLU A O 1
ATOM 700 N N . PHE A 1 91 ? 43.003 1.915 -136.692 1.00 92.19 91 PHE A N 1
ATOM 701 C CA . PHE A 1 91 ? 43.588 1.444 -135.429 1.00 92.19 91 PHE A CA 1
ATOM 702 C C . PHE A 1 91 ? 43.941 2.589 -134.461 1.00 92.19 91 PHE A C 1
ATOM 704 O O . PHE A 1 91 ? 43.778 2.461 -133.247 1.00 92.19 91 PHE A O 1
ATOM 711 N N . ALA A 1 92 ? 44.421 3.732 -134.966 1.00 91.12 92 ALA A N 1
ATOM 712 C CA . ALA A 1 92 ? 44.684 4.903 -134.129 1.00 91.12 92 ALA A CA 1
ATOM 713 C C . ALA A 1 92 ? 43.388 5.530 -133.585 1.00 91.12 92 ALA A C 1
ATOM 715 O O . ALA A 1 92 ? 43.359 5.945 -132.426 1.00 91.12 92 ALA A O 1
ATOM 716 N N . LEU A 1 93 ? 42.323 5.568 -134.391 1.00 89.56 93 LEU A N 1
ATOM 717 C CA . LEU A 1 93 ? 41.005 6.071 -134.010 1.00 89.56 93 LEU A CA 1
ATOM 718 C C . LEU A 1 93 ? 40.311 5.134 -133.016 1.00 89.56 93 LEU A C 1
ATOM 720 O O . LEU A 1 93 ? 39.797 5.616 -132.014 1.00 89.56 93 LEU A O 1
ATOM 724 N N . GLU A 1 94 ? 40.348 3.824 -133.249 1.00 90.31 94 GLU A N 1
ATOM 725 C CA . GLU A 1 94 ? 39.853 2.778 -132.347 1.00 90.31 94 GLU A CA 1
ATOM 726 C C . GLU A 1 94 ? 40.576 2.860 -130.998 1.00 90.31 94 GLU A C 1
ATOM 728 O O . GLU A 1 94 ? 39.947 3.081 -129.967 1.00 90.31 94 GLU A O 1
ATOM 733 N N . LYS A 1 95 ? 41.916 2.868 -130.998 1.00 93.06 95 LYS A N 1
ATOM 734 C CA . LYS A 1 95 ? 42.717 3.046 -129.778 1.00 93.06 95 LYS A CA 1
ATOM 735 C C . LYS A 1 95 ? 42.459 4.387 -129.077 1.00 93.06 95 LYS A C 1
ATOM 737 O O . LYS A 1 95 ? 42.521 4.461 -127.847 1.00 93.06 95 LYS A O 1
ATOM 742 N N . GLN A 1 96 ? 42.170 5.457 -129.822 1.00 91.50 96 GLN A N 1
ATOM 743 C CA . GLN A 1 96 ? 41.764 6.739 -129.245 1.00 91.50 96 GLN A CA 1
ATOM 744 C C . GLN A 1 96 ? 40.367 6.648 -128.611 1.00 91.50 96 GLN A C 1
ATOM 746 O O . GLN A 1 96 ? 40.200 7.123 -127.485 1.00 91.50 96 GLN A O 1
ATOM 751 N N . GLN A 1 97 ? 39.399 6.021 -129.285 1.00 91.62 97 GLN A N 1
ATOM 752 C CA . GLN A 1 97 ? 38.043 5.782 -128.784 1.00 91.62 97 GLN A CA 1
ATOM 753 C C . GLN A 1 97 ? 38.069 4.913 -127.524 1.00 91.62 97 GLN A C 1
ATOM 755 O O . GLN A 1 97 ? 37.534 5.350 -126.509 1.00 91.62 97 GLN A O 1
ATOM 760 N N . ASP A 1 98 ? 38.789 3.791 -127.525 1.00 93.00 98 ASP A N 1
ATOM 761 C CA . ASP A 1 98 ? 39.040 2.953 -126.346 1.00 93.00 98 ASP A CA 1
ATOM 762 C C . ASP A 1 98 ? 39.648 3.763 -125.201 1.00 93.00 98 ASP A C 1
ATOM 764 O O . ASP A 1 98 ? 39.162 3.719 -124.071 1.00 93.00 98 ASP A O 1
ATOM 768 N N . SER A 1 99 ? 40.685 4.565 -125.474 1.00 91.56 99 SER A N 1
ATOM 769 C CA . SER A 1 99 ? 41.307 5.400 -124.440 1.00 91.56 99 SER A CA 1
ATOM 770 C C . SER A 1 99 ? 40.362 6.473 -123.879 1.00 91.56 99 SER A C 1
ATOM 772 O O . SER A 1 99 ? 40.522 6.881 -122.729 1.00 91.56 99 SER A O 1
ATOM 774 N N . SER A 1 100 ? 39.380 6.932 -124.663 1.00 89.69 100 SER A N 1
ATOM 775 C CA . SER A 1 100 ? 38.364 7.904 -124.241 1.00 89.69 100 SER A CA 1
ATOM 776 C C . SER A 1 100 ? 37.230 7.230 -123.473 1.00 89.69 100 SER A C 1
ATOM 778 O O . SER A 1 100 ? 36.826 7.731 -122.427 1.00 89.69 100 SER A O 1
ATOM 780 N N . MET A 1 101 ? 36.749 6.081 -123.952 1.00 92.69 101 MET A N 1
ATOM 781 C CA . MET A 1 101 ? 35.735 5.265 -123.286 1.00 92.69 101 MET A CA 1
ATOM 782 C C . MET A 1 101 ? 36.239 4.790 -121.930 1.00 92.69 101 MET A C 1
ATOM 784 O O . MET A 1 101 ? 35.534 4.939 -120.937 1.00 92.69 101 MET A O 1
ATOM 788 N N . ARG A 1 102 ? 37.491 4.323 -121.863 1.00 93.62 102 ARG A N 1
ATOM 789 C CA . ARG A 1 102 ? 38.132 3.918 -120.613 1.00 93.62 102 ARG A CA 1
ATOM 790 C C . ARG A 1 102 ? 38.271 5.087 -119.643 1.00 93.62 102 ARG A C 1
ATOM 792 O O . ARG A 1 102 ? 37.823 4.962 -118.519 1.00 93.62 102 ARG A O 1
ATOM 799 N N . LYS A 1 103 ? 38.736 6.263 -120.085 1.00 94.38 103 LYS A N 1
ATOM 800 C CA . LYS A 1 103 ? 38.769 7.470 -119.230 1.00 94.38 103 LYS A CA 1
ATOM 801 C C . LYS A 1 103 ? 37.387 7.883 -118.716 1.00 94.38 103 LYS A C 1
ATOM 803 O O . LYS A 1 103 ? 37.277 8.294 -117.565 1.00 94.38 103 LYS A O 1
ATOM 808 N N . LEU A 1 104 ? 36.343 7.787 -119.542 1.00 91.12 104 LEU A N 1
ATOM 809 C CA . LEU A 1 104 ? 34.964 8.064 -119.123 1.00 91.12 104 LEU A CA 1
ATOM 810 C C . LEU A 1 104 ? 34.448 7.010 -118.133 1.00 91.12 104 LEU A C 1
ATOM 812 O O . LEU A 1 104 ? 33.747 7.366 -117.188 1.00 91.12 104 LEU A O 1
ATOM 816 N N . GLN A 1 105 ? 34.821 5.741 -118.308 1.00 93.00 105 GLN A N 1
ATOM 817 C CA . GLN A 1 105 ? 34.543 4.667 -117.358 1.00 93.00 105 GLN A CA 1
ATOM 818 C C . GLN A 1 105 ? 35.281 4.896 -116.031 1.00 93.00 105 GLN A C 1
ATOM 820 O O . GLN A 1 105 ? 34.619 4.973 -115.002 1.00 93.00 105 GLN A O 1
ATOM 825 N N . ASP A 1 106 ? 36.597 5.119 -116.051 1.00 93.56 106 ASP A N 1
ATOM 826 C CA . ASP A 1 106 ? 37.428 5.404 -114.873 1.00 93.56 106 ASP A CA 1
ATOM 827 C C . ASP A 1 106 ? 36.884 6.620 -114.087 1.00 93.56 106 ASP A C 1
ATOM 829 O O . ASP A 1 106 ? 36.805 6.607 -112.856 1.00 93.56 106 ASP A O 1
ATOM 833 N N . GLN A 1 107 ? 36.449 7.678 -114.789 1.00 93.25 107 GLN A N 1
ATOM 834 C CA . GLN A 1 107 ? 35.795 8.845 -114.184 1.00 93.25 107 GLN A CA 1
ATOM 835 C C . GLN A 1 107 ? 34.426 8.504 -113.582 1.00 93.25 107 GLN A C 1
ATOM 837 O O . GLN A 1 107 ? 34.128 8.929 -112.467 1.00 93.25 107 GLN A O 1
ATOM 842 N N . ASN A 1 108 ? 33.593 7.737 -114.288 1.00 92.31 108 ASN A N 1
ATOM 843 C CA . ASN A 1 108 ? 32.277 7.315 -113.812 1.00 92.31 108 ASN A CA 1
ATOM 844 C C . ASN A 1 108 ? 32.387 6.404 -112.576 1.00 92.31 108 ASN A C 1
ATOM 846 O O . ASN A 1 108 ? 31.691 6.626 -111.589 1.00 92.31 108 ASN A O 1
ATOM 850 N N . GLU A 1 109 ? 33.305 5.437 -112.582 1.00 94.38 109 GLU A N 1
ATOM 851 C CA . GLU A 1 109 ? 33.613 4.568 -111.442 1.00 94.38 109 GLU A CA 1
ATOM 852 C C . GLU A 1 109 ? 34.151 5.378 -110.255 1.00 94.38 109 GLU A C 1
ATOM 854 O O . GLU A 1 109 ? 33.670 5.216 -109.134 1.00 94.38 109 GLU A O 1
ATOM 859 N N . SER A 1 110 ? 35.058 6.333 -110.493 1.00 91.88 110 SER A N 1
ATOM 860 C CA . SER A 1 110 ? 35.556 7.261 -109.467 1.00 91.88 110 SER A CA 1
ATOM 861 C C . SER A 1 110 ? 34.435 8.117 -108.854 1.00 91.88 110 SER A C 1
ATOM 863 O O . SER A 1 110 ? 34.324 8.222 -107.629 1.00 91.88 110 SER A O 1
ATOM 865 N N . HIS A 1 111 ? 33.535 8.671 -109.674 1.00 92.38 111 HIS A N 1
ATOM 866 C CA . HIS A 1 111 ? 32.371 9.424 -109.196 1.00 92.38 111 HIS A CA 1
ATOM 867 C C . HIS A 1 111 ? 31.361 8.543 -108.446 1.00 92.38 111 HIS A C 1
ATOM 869 O O . HIS A 1 111 ? 30.820 8.973 -107.424 1.00 92.38 111 HIS A O 1
ATOM 875 N N . GLN A 1 112 ? 31.124 7.307 -108.893 1.00 93.31 112 GLN A N 1
ATOM 876 C CA . GLN A 1 112 ? 30.254 6.360 -108.194 1.00 93.31 112 GLN A CA 1
ATOM 877 C C . GLN A 1 112 ? 30.851 5.932 -106.849 1.00 93.31 112 GLN A C 1
ATOM 879 O O . GLN A 1 112 ? 30.141 5.975 -105.846 1.00 93.31 112 GLN A O 1
ATOM 884 N N . ALA A 1 113 ? 32.149 5.623 -106.790 1.00 92.62 113 ALA A N 1
ATOM 885 C CA . ALA A 1 113 ? 32.860 5.298 -105.554 1.00 92.62 113 ALA A CA 1
ATOM 886 C C . ALA A 1 113 ? 32.922 6.492 -104.583 1.00 92.62 113 ALA A C 1
ATOM 888 O O . ALA A 1 113 ? 32.776 6.319 -103.375 1.00 92.62 113 ALA A O 1
ATOM 889 N N . SER A 1 114 ? 33.083 7.717 -105.093 1.00 92.31 114 SER A N 1
ATOM 890 C CA . SER A 1 114 ? 32.997 8.945 -104.292 1.00 92.31 114 SER A CA 1
ATOM 891 C C . SER A 1 114 ? 31.593 9.140 -103.702 1.00 92.31 114 SER A C 1
ATOM 893 O O . SER A 1 114 ? 31.458 9.423 -102.511 1.00 92.31 114 SER A O 1
ATOM 895 N N . ARG A 1 115 ? 30.539 8.909 -104.498 1.00 93.06 115 ARG A N 1
ATOM 896 C CA . ARG A 1 115 ? 29.144 8.987 -104.039 1.00 93.06 115 ARG A CA 1
ATOM 897 C C . ARG A 1 115 ? 28.789 7.874 -103.045 1.00 93.06 115 ARG A C 1
ATOM 899 O O . ARG A 1 115 ? 28.064 8.145 -102.094 1.00 93.06 115 ARG A O 1
ATOM 906 N N . ALA A 1 116 ? 29.312 6.661 -103.233 1.00 92.62 116 ALA A N 1
ATOM 907 C CA . ALA A 1 116 ? 29.158 5.548 -102.294 1.00 92.62 116 ALA A CA 1
ATOM 908 C C . ALA A 1 116 ? 29.792 5.884 -100.936 1.00 92.62 116 ALA A C 1
ATOM 910 O O . ALA A 1 116 ? 29.089 5.893 -99.932 1.00 92.62 116 ALA A O 1
ATOM 911 N N . LYS A 1 117 ? 31.057 6.325 -100.921 1.00 94.38 117 LYS A N 1
ATOM 912 C CA . LYS A 1 117 ? 31.751 6.774 -99.698 1.00 94.38 117 LYS A CA 1
ATOM 913 C C . LYS A 1 117 ? 31.043 7.929 -98.985 1.00 94.38 117 LYS A C 1
ATOM 915 O O . LYS A 1 117 ? 31.077 8.008 -97.761 1.00 94.38 117 LYS A O 1
ATOM 920 N N . MET A 1 118 ? 30.389 8.829 -99.725 1.00 92.38 118 MET A N 1
ATOM 921 C CA . MET A 1 118 ? 29.565 9.888 -99.130 1.00 92.38 118 MET A CA 1
ATOM 922 C C . MET A 1 118 ? 28.282 9.334 -98.489 1.00 92.38 118 MET A C 1
ATOM 924 O O . MET A 1 118 ? 27.901 9.795 -97.416 1.00 92.38 118 MET A O 1
ATOM 928 N N . ALA A 1 119 ? 27.634 8.342 -99.107 1.00 93.06 119 ALA A N 1
ATOM 929 C CA . ALA A 1 119 ? 26.469 7.670 -98.533 1.00 93.06 119 ALA A CA 1
ATOM 930 C C . ALA A 1 119 ? 26.841 6.850 -97.284 1.00 93.06 119 ALA A C 1
ATOM 932 O O . ALA A 1 119 ? 26.202 7.013 -96.251 1.00 93.06 119 ALA A O 1
ATOM 933 N N . GLU A 1 120 ? 27.918 6.062 -97.343 1.00 92.00 120 GLU A N 1
ATOM 934 C CA . GLU A 1 120 ? 28.490 5.314 -96.210 1.00 92.00 120 GLU A CA 1
ATOM 935 C C . GLU A 1 120 ? 28.897 6.250 -95.059 1.00 92.00 120 GLU A C 1
ATOM 937 O O . GLU A 1 120 ? 28.617 5.985 -93.893 1.00 92.00 120 GLU A O 1
ATOM 942 N N . GLY A 1 121 ? 29.509 7.397 -95.374 1.00 93.69 121 GLY A N 1
ATOM 943 C CA . GLY A 1 121 ? 29.839 8.423 -94.384 1.00 93.69 121 GLY A CA 1
ATOM 944 C C . GLY A 1 121 ? 28.606 9.050 -93.722 1.00 93.69 121 GLY A C 1
ATOM 945 O O . GLY A 1 121 ? 28.669 9.415 -92.548 1.00 93.69 121 GLY A O 1
ATOM 946 N N . LEU A 1 122 ? 27.483 9.149 -94.441 1.00 93.75 122 LEU A N 1
ATOM 947 C CA . LEU A 1 122 ? 26.206 9.622 -93.901 1.00 93.75 122 LEU A CA 1
ATOM 948 C C . LEU A 1 122 ? 25.498 8.554 -93.056 1.00 93.75 122 LEU A C 1
ATOM 950 O O . LEU A 1 122 ? 24.993 8.901 -91.991 1.00 93.75 122 LEU A O 1
ATOM 954 N N . THR A 1 123 ? 25.492 7.276 -93.458 1.00 94.38 123 THR A N 1
ATOM 955 C CA . THR A 1 123 ? 24.909 6.201 -92.631 1.00 94.38 123 THR A CA 1
ATOM 956 C C . THR A 1 123 ? 25.698 6.022 -91.338 1.00 94.38 123 THR A C 1
ATOM 958 O O . THR A 1 123 ? 25.106 6.098 -90.268 1.00 94.38 123 THR A O 1
ATOM 961 N N . LEU A 1 124 ? 27.034 5.972 -91.400 1.00 94.06 124 LEU A N 1
ATOM 962 C CA . LEU A 1 124 ? 27.900 5.920 -90.212 1.00 94.06 124 LEU A CA 1
ATOM 963 C C . LEU A 1 124 ? 27.741 7.145 -89.290 1.00 94.06 124 LEU A C 1
ATOM 965 O O . LEU A 1 124 ? 27.980 7.049 -88.086 1.00 94.06 124 LEU A O 1
ATOM 969 N N . ALA A 1 125 ? 27.366 8.312 -89.826 1.00 94.69 125 ALA A N 1
ATOM 970 C CA . ALA A 1 125 ? 27.082 9.504 -89.024 1.00 94.69 125 ALA A CA 1
ATOM 971 C C . ALA A 1 125 ? 25.698 9.458 -88.349 1.00 94.69 125 ALA A C 1
ATOM 973 O O . ALA A 1 125 ? 25.554 9.987 -87.244 1.00 94.69 125 ALA A O 1
ATOM 974 N N . LEU A 1 126 ? 24.707 8.821 -88.984 1.00 93.94 126 LEU A N 1
ATOM 975 C CA . LEU A 1 126 ? 23.388 8.558 -88.403 1.00 93.94 126 LEU A CA 1
ATOM 976 C C . LEU A 1 126 ? 23.467 7.456 -87.340 1.00 93.94 126 LEU A C 1
ATOM 978 O O . LEU A 1 126 ? 23.083 7.702 -86.206 1.00 93.94 126 LEU A O 1
ATOM 982 N N . GLU A 1 127 ? 24.087 6.316 -87.647 1.00 93.50 127 GLU A N 1
ATOM 983 C CA . GLU A 1 127 ? 24.300 5.195 -86.717 1.00 93.50 127 GLU A CA 1
ATOM 984 C C . GLU A 1 127 ? 24.999 5.649 -85.424 1.00 93.50 127 GLU A C 1
ATOM 986 O O . GLU A 1 127 ? 24.569 5.308 -84.324 1.00 93.50 127 GLU A O 1
ATOM 991 N N . LYS A 1 128 ? 26.030 6.502 -85.531 1.00 94.88 128 LYS A N 1
ATOM 992 C CA . LYS A 1 128 ? 26.684 7.114 -84.360 1.00 94.88 128 LYS A CA 1
ATOM 993 C C . LYS A 1 128 ? 25.766 8.051 -83.576 1.00 94.88 128 LYS A C 1
ATOM 995 O O . LYS A 1 128 ? 25.887 8.123 -82.357 1.00 94.88 128 LYS A O 1
ATOM 1000 N N . LYS A 1 129 ? 24.868 8.780 -84.245 1.00 95.12 129 LYS A N 1
ATOM 1001 C CA . LYS A 1 129 ? 23.890 9.656 -83.583 1.00 95.12 129 LYS A CA 1
ATOM 1002 C C . LYS A 1 129 ? 22.790 8.859 -82.891 1.00 95.12 129 LYS A C 1
ATOM 1004 O O . LYS A 1 129 ? 22.406 9.236 -81.788 1.00 95.12 129 LYS A O 1
ATOM 1009 N N . ASP A 1 130 ? 22.338 7.763 -83.484 1.00 94.50 130 ASP A N 1
ATOM 1010 C CA . ASP A 1 130 ? 21.360 6.862 -82.879 1.00 94.50 130 ASP A CA 1
ATOM 1011 C C . ASP A 1 130 ? 21.972 6.128 -81.676 1.00 94.50 130 ASP A C 1
ATOM 1013 O O . ASP A 1 130 ? 21.357 6.097 -80.613 1.00 94.50 130 ASP A O 1
ATOM 1017 N N . GLN A 1 131 ? 23.227 5.670 -81.771 1.00 95.25 131 GLN A N 1
ATOM 1018 C CA . GLN A 1 131 ? 23.988 5.132 -80.634 1.00 95.25 131 GLN A CA 1
ATOM 1019 C C . GLN A 1 131 ? 24.142 6.168 -79.503 1.00 95.25 131 GLN A C 1
ATOM 1021 O O . GLN A 1 131 ? 23.809 5.884 -78.353 1.00 95.25 131 GLN A O 1
ATOM 1026 N N . GLU A 1 132 ? 24.550 7.400 -79.827 1.00 95.00 132 GLU A N 1
ATOM 1027 C CA . GLU A 1 132 ? 24.594 8.523 -78.879 1.00 95.00 132 GLU A CA 1
ATOM 1028 C C . GLU A 1 132 ? 23.236 8.791 -78.198 1.00 95.00 132 GLU A C 1
ATOM 1030 O O . GLU A 1 132 ? 23.201 9.247 -77.054 1.00 95.00 132 GLU A O 1
ATOM 1035 N N . TRP A 1 133 ? 22.113 8.594 -78.898 1.00 96.56 133 TRP A N 1
ATOM 1036 C CA . TRP A 1 133 ? 20.770 8.753 -78.332 1.00 96.56 133 TRP A CA 1
ATOM 1037 C C . TRP A 1 133 ? 20.366 7.565 -77.460 1.00 96.56 133 TRP A C 1
ATOM 1039 O O . TRP A 1 133 ? 19.811 7.788 -76.386 1.00 96.56 133 TRP A O 1
ATOM 1049 N N . MET A 1 134 ? 20.685 6.333 -77.863 1.00 94.62 134 MET A N 1
ATOM 1050 C CA . MET A 1 134 ? 20.458 5.126 -77.062 1.00 94.62 134 MET A CA 1
ATOM 1051 C C . MET A 1 134 ? 21.225 5.179 -75.737 1.00 94.62 134 MET A C 1
ATOM 1053 O O . MET A 1 134 ? 20.659 4.877 -74.690 1.00 94.62 134 MET A O 1
ATOM 1057 N N . GLU A 1 135 ? 22.475 5.648 -75.747 1.00 95.06 135 GLU A N 1
ATOM 1058 C CA . GLU A 1 135 ? 23.271 5.851 -74.530 1.00 95.06 135 GLU A CA 1
ATOM 1059 C C . GLU A 1 135 ? 22.651 6.911 -73.606 1.00 95.06 135 GLU A C 1
ATOM 1061 O O . GLU A 1 135 ? 22.513 6.679 -72.404 1.00 95.06 135 GLU A O 1
ATOM 1066 N N . LYS A 1 136 ? 22.193 8.046 -74.156 1.00 96.06 136 LYS A N 1
ATOM 1067 C CA . LYS A 1 136 ? 21.492 9.093 -73.383 1.00 96.06 136 LYS A CA 1
ATOM 1068 C C . LYS A 1 136 ? 20.165 8.588 -72.808 1.00 96.06 136 LYS A C 1
ATOM 1070 O O . LYS A 1 136 ? 19.855 8.896 -71.660 1.00 96.06 136 LYS A O 1
ATOM 1075 N N . MET A 1 137 ? 19.407 7.791 -73.562 1.00 94.44 137 MET A N 1
ATOM 1076 C CA . MET A 1 137 ? 18.179 7.156 -73.073 1.00 94.44 137 MET A CA 1
ATOM 1077 C C . MET A 1 137 ? 18.471 6.163 -71.944 1.00 94.44 137 MET A C 1
ATOM 1079 O O . MET A 1 137 ? 17.834 6.250 -70.901 1.00 94.44 137 MET A O 1
ATOM 1083 N N . ALA A 1 138 ? 19.486 5.306 -72.085 1.00 94.94 138 ALA A N 1
ATOM 1084 C CA . ALA A 1 138 ? 19.875 4.347 -71.050 1.00 94.94 138 ALA A CA 1
ATOM 1085 C C . ALA A 1 138 ? 20.390 5.017 -69.757 1.00 94.94 138 ALA A C 1
ATOM 1087 O O . ALA A 1 138 ? 20.234 4.457 -68.671 1.00 94.94 138 ALA A O 1
ATOM 1088 N N . VAL A 1 139 ? 20.992 6.211 -69.841 1.00 94.88 139 VAL A N 1
ATOM 1089 C CA . VAL A 1 139 ? 21.322 7.031 -68.659 1.00 94.88 139 VAL A CA 1
ATOM 1090 C C . VAL A 1 139 ? 20.052 7.602 -68.021 1.00 94.88 139 VAL A C 1
ATOM 1092 O O . VAL A 1 139 ? 19.849 7.424 -66.823 1.00 94.88 139 VAL A O 1
ATOM 1095 N N . LEU A 1 140 ? 19.161 8.212 -68.810 1.00 93.38 140 LEU A N 1
ATOM 1096 C CA . LEU A 1 140 ? 17.900 8.781 -68.315 1.00 93.38 140 LEU A CA 1
ATOM 1097 C C . LEU A 1 140 ? 16.954 7.724 -67.719 1.00 93.38 140 LEU A C 1
ATOM 1099 O O . LEU A 1 140 ? 16.210 8.022 -66.786 1.00 93.38 140 LEU A O 1
ATOM 1103 N N . GLU A 1 141 ? 16.976 6.490 -68.223 1.00 94.88 141 GLU A N 1
ATOM 1104 C CA . GLU A 1 141 ? 16.210 5.375 -67.661 1.00 94.88 141 GLU A CA 1
ATOM 1105 C C . GLU A 1 141 ? 16.767 4.936 -66.301 1.00 94.88 141 GLU A C 1
ATOM 1107 O O . GLU A 1 141 ? 15.989 4.809 -65.357 1.00 94.88 141 GLU A O 1
ATOM 1112 N N . LYS A 1 142 ? 18.095 4.851 -66.142 1.00 96.19 142 LYS A N 1
ATOM 1113 C CA . LYS A 1 142 ? 18.734 4.605 -64.835 1.00 96.19 142 LYS A CA 1
ATOM 1114 C C . LYS A 1 142 ? 18.463 5.731 -63.834 1.00 96.19 142 LYS A C 1
ATOM 1116 O O . LYS A 1 142 ? 18.144 5.459 -62.680 1.00 96.19 142 LYS A O 1
ATOM 1121 N N . GLU A 1 143 ? 18.539 6.994 -64.255 1.00 95.12 143 GLU A N 1
ATOM 1122 C CA . GLU A 1 143 ? 18.189 8.142 -63.402 1.00 95.12 143 GLU A CA 1
ATOM 1123 C C . GLU A 1 143 ? 16.716 8.098 -62.967 1.00 95.12 143 GLU A C 1
ATOM 1125 O O . GLU A 1 143 ? 16.403 8.311 -61.796 1.00 95.12 143 GLU A O 1
ATOM 1130 N N . LYS A 1 144 ? 15.805 7.761 -63.887 1.00 94.81 144 LYS A N 1
ATOM 1131 C CA . LYS A 1 144 ? 14.375 7.565 -63.613 1.00 94.81 144 LYS A CA 1
ATOM 1132 C C . LYS A 1 144 ? 14.126 6.410 -62.637 1.00 94.81 144 LYS A C 1
ATOM 1134 O O . LYS A 1 144 ? 13.266 6.548 -61.770 1.00 94.81 144 LYS A O 1
ATOM 1139 N N . GLU A 1 145 ? 14.846 5.298 -62.755 1.00 96.88 145 GLU A N 1
ATOM 1140 C CA . GLU A 1 145 ? 14.747 4.157 -61.834 1.00 96.88 145 GLU A CA 1
ATOM 1141 C C . GLU A 1 145 ? 15.259 4.509 -60.432 1.00 96.88 145 GLU A C 1
ATOM 1143 O O . GLU A 1 145 ? 14.559 4.256 -59.453 1.00 96.88 145 GLU A O 1
ATOM 1148 N N . LEU A 1 146 ? 16.407 5.186 -60.325 1.00 96.56 146 LEU A N 1
ATOM 1149 C CA . LEU A 1 146 ? 16.942 5.683 -59.051 1.00 96.56 146 LEU A CA 1
ATOM 1150 C C . LEU A 1 146 ? 15.999 6.698 -58.383 1.00 96.56 146 LEU A C 1
ATOM 1152 O O . LEU A 1 146 ? 15.761 6.628 -57.177 1.00 96.56 146 LEU A O 1
ATOM 1156 N N . LEU A 1 147 ? 15.419 7.624 -59.155 1.00 95.06 147 LEU A N 1
ATOM 1157 C CA . LEU A 1 147 ? 14.431 8.580 -58.646 1.00 95.06 147 LEU A CA 1
ATOM 1158 C C . LEU A 1 147 ? 13.120 7.897 -58.233 1.00 95.06 147 LEU A C 1
ATOM 1160 O O . LEU A 1 147 ? 12.535 8.293 -57.226 1.00 95.06 147 LEU A O 1
ATOM 1164 N N . LYS A 1 148 ? 12.674 6.866 -58.962 1.00 94.62 148 LYS A N 1
ATOM 1165 C CA . LYS A 1 148 ? 11.505 6.057 -58.594 1.00 94.62 148 LYS A CA 1
ATOM 1166 C C . LYS A 1 148 ? 11.748 5.317 -57.276 1.00 94.62 148 LYS A C 1
ATOM 1168 O O . LYS A 1 148 ? 10.953 5.487 -56.358 1.00 94.62 148 LYS A O 1
ATOM 1173 N N . GLY A 1 149 ? 12.866 4.599 -57.153 1.00 96.31 149 GLY A N 1
ATOM 1174 C CA . GLY A 1 149 ? 13.235 3.891 -55.924 1.00 96.31 149 GLY A CA 1
ATOM 1175 C C . GLY A 1 149 ? 13.333 4.827 -54.717 1.00 96.31 149 GLY A C 1
ATOM 1176 O O . GLY A 1 149 ? 12.796 4.521 -53.661 1.00 96.31 149 GLY A O 1
ATOM 1177 N N . ARG A 1 150 ? 13.903 6.028 -54.890 1.00 96.06 150 ARG A N 1
ATOM 1178 C CA . ARG A 1 150 ? 13.961 7.052 -53.831 1.00 96.06 150 ARG A CA 1
ATOM 1179 C C . ARG A 1 150 ? 12.590 7.625 -53.443 1.00 96.06 150 ARG A C 1
ATOM 1181 O O . ARG A 1 150 ? 12.412 8.063 -52.308 1.00 96.06 150 ARG A O 1
ATOM 1188 N N . VAL A 1 151 ? 11.620 7.661 -54.359 1.00 94.12 151 VAL A N 1
ATOM 1189 C CA . VAL A 1 151 ? 10.230 8.026 -54.030 1.00 94.12 151 VAL A CA 1
ATOM 1190 C C . VAL A 1 151 ? 9.538 6.885 -53.288 1.00 94.12 151 VAL A C 1
ATOM 1192 O O . VAL A 1 151 ? 8.858 7.149 -52.302 1.00 94.12 151 VAL A O 1
ATOM 1195 N N . GLU A 1 152 ? 9.754 5.637 -53.702 1.00 95.31 152 GLU A N 1
ATOM 1196 C CA . GLU A 1 152 ? 9.205 4.449 -53.037 1.00 95.31 152 GLU A CA 1
ATOM 1197 C C . GLU A 1 152 ? 9.743 4.336 -51.596 1.00 95.31 152 GLU A C 1
ATOM 1199 O O . GLU A 1 152 ? 8.953 4.334 -50.650 1.00 95.31 152 GLU A O 1
ATOM 1204 N N . GLU A 1 153 ? 11.061 4.452 -51.409 1.00 96.12 153 GLU A N 1
ATOM 1205 C CA . GLU A 1 153 ? 11.734 4.551 -50.105 1.00 96.12 153 GLU A CA 1
ATOM 1206 C C . GLU A 1 153 ? 11.184 5.711 -49.247 1.00 96.12 153 GLU A C 1
ATOM 1208 O O . GLU A 1 153 ? 10.953 5.559 -48.045 1.00 96.12 153 GLU A O 1
ATOM 1213 N N . MET A 1 154 ? 10.926 6.884 -49.841 1.00 93.56 154 MET A N 1
ATOM 1214 C CA . MET A 1 154 ? 10.315 8.014 -49.128 1.00 93.56 154 MET A CA 1
ATOM 1215 C C . MET A 1 154 ? 8.883 7.693 -48.680 1.00 93.56 154 MET A C 1
ATOM 1217 O O . MET A 1 154 ? 8.494 8.073 -47.573 1.00 93.56 154 MET A O 1
ATOM 1221 N N . THR A 1 155 ? 8.092 6.998 -49.504 1.00 94.06 155 THR A N 1
ATOM 1222 C CA . THR A 1 155 ? 6.723 6.606 -49.143 1.00 94.06 155 THR A CA 1
ATOM 1223 C C . THR A 1 155 ? 6.686 5.520 -48.071 1.00 94.06 155 THR A C 1
ATOM 1225 O O . THR A 1 155 ? 5.879 5.632 -47.154 1.00 94.06 155 THR A O 1
ATOM 1228 N N . GLU A 1 156 ? 7.596 4.545 -48.096 1.00 95.81 156 GLU A N 1
ATOM 1229 C CA . GLU A 1 156 ? 7.722 3.512 -47.055 1.00 95.81 156 GLU A CA 1
ATOM 1230 C C . GLU A 1 156 ? 8.197 4.102 -45.718 1.00 95.81 156 GLU A C 1
ATOM 1232 O O . GLU A 1 156 ? 7.617 3.827 -44.663 1.00 95.81 156 GLU A O 1
ATOM 1237 N N . ASN A 1 157 ? 9.184 5.004 -45.745 1.00 95.00 157 ASN A N 1
ATOM 1238 C CA . ASN A 1 157 ? 9.585 5.768 -44.561 1.00 95.00 157 ASN A CA 1
ATOM 1239 C C . ASN A 1 157 ? 8.441 6.653 -44.034 1.00 95.00 157 ASN A C 1
ATOM 1241 O O . ASN A 1 157 ? 8.262 6.775 -42.825 1.00 95.00 157 ASN A O 1
ATOM 1245 N N . SER A 1 158 ? 7.626 7.241 -44.914 1.00 94.25 158 SER A N 1
ATOM 1246 C CA . SER A 1 158 ? 6.460 8.039 -44.504 1.00 94.25 158 SER A CA 1
ATOM 1247 C C . SER A 1 158 ? 5.354 7.178 -43.887 1.00 94.25 158 SER A C 1
ATOM 1249 O O . SER A 1 158 ? 4.772 7.577 -42.881 1.00 94.25 158 SER A O 1
ATOM 1251 N N . LEU A 1 159 ? 5.093 5.993 -44.450 1.00 95.31 159 LEU A N 1
ATOM 1252 C CA . LEU A 1 159 ? 4.114 5.029 -43.946 1.00 95.31 159 LEU A CA 1
ATOM 1253 C C . LEU A 1 159 ? 4.527 4.495 -42.570 1.00 95.31 159 LEU A C 1
ATOM 1255 O O . LEU A 1 159 ? 3.741 4.533 -41.631 1.00 95.31 159 LEU A O 1
ATOM 1259 N N . THR A 1 160 ? 5.782 4.068 -42.419 1.00 96.00 160 THR A N 1
ATOM 1260 C CA . THR A 1 160 ? 6.298 3.564 -41.136 1.00 96.00 160 THR A CA 1
ATOM 1261 C C . THR A 1 160 ? 6.416 4.660 -40.074 1.00 96.00 160 THR A C 1
ATOM 1263 O O . THR A 1 160 ? 6.266 4.367 -38.891 1.00 96.00 160 THR A O 1
ATOM 1266 N N . LEU A 1 161 ? 6.630 5.927 -40.453 1.00 94.81 161 LEU A N 1
ATOM 1267 C CA . LEU A 1 161 ? 6.520 7.075 -39.540 1.00 94.81 161 LEU A CA 1
ATOM 1268 C C . LEU A 1 161 ? 5.073 7.441 -39.185 1.00 94.81 161 LEU A C 1
ATOM 1270 O O . LEU A 1 161 ? 4.867 8.079 -38.155 1.00 94.81 161 LEU A O 1
ATOM 1274 N N . PHE A 1 162 ? 4.091 7.081 -40.015 1.00 94.75 162 PHE A N 1
ATOM 1275 C CA . PHE A 1 162 ? 2.672 7.227 -39.691 1.00 94.75 162 PHE A CA 1
ATOM 1276 C C . PHE A 1 162 ? 2.241 6.127 -38.717 1.00 94.75 162 PHE A C 1
ATOM 1278 O O . PHE A 1 162 ? 1.803 6.442 -37.619 1.00 94.75 162 PHE A O 1
ATOM 1285 N N . GLN A 1 163 ? 2.527 4.861 -39.037 1.00 95.81 163 GLN A N 1
ATOM 1286 C CA . GLN A 1 163 ? 2.239 3.728 -38.156 1.00 95.81 163 GLN A CA 1
ATOM 1287 C C . GLN A 1 163 ? 2.888 3.893 -36.770 1.00 95.81 163 GLN A C 1
ATOM 1289 O O . GLN A 1 163 ? 2.209 3.763 -35.765 1.00 95.81 163 GLN A O 1
ATOM 1294 N N . LYS A 1 164 ? 4.154 4.333 -36.687 1.00 95.94 164 LYS A N 1
ATOM 1295 C CA . LYS A 1 164 ? 4.824 4.634 -35.401 1.00 95.94 164 LYS A CA 1
ATOM 1296 C C . LYS A 1 164 ? 4.226 5.814 -34.616 1.00 95.94 164 LYS A C 1
ATOM 1298 O O . LYS A 1 164 ? 4.641 6.041 -33.478 1.00 95.94 164 LYS A O 1
ATOM 1303 N N . ARG A 1 165 ? 3.327 6.608 -35.210 1.00 94.50 165 ARG A N 1
ATOM 1304 C CA . ARG A 1 165 ? 2.500 7.591 -34.490 1.00 94.50 165 ARG A CA 1
ATOM 1305 C C . ARG A 1 165 ? 1.208 6.945 -34.023 1.00 94.50 165 ARG A C 1
ATOM 1307 O O . ARG A 1 165 ? 0.903 7.093 -32.855 1.00 94.50 165 ARG A O 1
ATOM 1314 N N . ASP A 1 166 ? 0.534 6.176 -34.871 1.00 94.00 166 ASP A N 1
ATOM 1315 C CA . ASP A 1 166 ? -0.667 5.427 -34.485 1.00 94.00 166 ASP A CA 1
ATOM 1316 C C . ASP A 1 166 ? -0.364 4.475 -33.305 1.00 94.00 166 ASP A C 1
ATOM 1318 O O . ASP A 1 166 ? -0.997 4.575 -32.257 1.00 94.00 166 ASP A O 1
ATOM 1322 N N . ASP A 1 167 ? 0.701 3.664 -33.408 1.00 95.25 167 ASP A N 1
ATOM 1323 C CA . ASP A 1 167 ? 1.217 2.784 -32.343 1.00 95.25 167 ASP A CA 1
ATOM 1324 C C . ASP A 1 167 ? 1.504 3.566 -31.041 1.00 95.25 167 ASP A C 1
ATOM 1326 O O . ASP A 1 167 ? 1.287 3.081 -29.928 1.00 95.25 167 ASP A O 1
ATOM 1330 N N . ARG A 1 168 ? 2.032 4.793 -31.169 1.00 94.12 168 ARG A N 1
ATOM 1331 C CA . ARG A 1 168 ? 2.361 5.669 -30.036 1.00 94.12 168 ARG A CA 1
ATOM 1332 C C . ARG A 1 168 ? 1.099 6.245 -29.404 1.00 94.12 168 ARG A C 1
ATOM 1334 O O . ARG A 1 168 ? 1.015 6.270 -28.180 1.00 94.12 168 ARG A O 1
ATOM 1341 N N . ASP A 1 169 ? 0.166 6.731 -30.206 1.00 95.25 169 ASP A N 1
ATOM 1342 C CA . ASP A 1 169 ? -1.060 7.365 -29.740 1.00 95.25 169 ASP A CA 1
ATOM 1343 C C . ASP A 1 169 ? -1.954 6.309 -29.065 1.00 95.25 169 ASP A C 1
ATOM 1345 O O . ASP A 1 169 ? -2.486 6.564 -27.984 1.00 95.25 169 ASP A O 1
ATOM 1349 N N . GLU A 1 170 ? -2.004 5.075 -29.588 1.00 96.50 170 GLU A N 1
ATOM 1350 C CA . GLU A 1 170 ? -2.577 3.922 -28.881 1.00 96.50 170 GLU A CA 1
ATOM 1351 C C . GLU A 1 170 ? -1.900 3.703 -27.517 1.00 96.50 170 GLU A C 1
ATOM 1353 O O . GLU A 1 170 ? -2.586 3.692 -26.490 1.00 96.50 170 GLU A O 1
ATOM 1358 N N . LEU A 1 171 ? -0.564 3.613 -27.463 1.00 95.50 171 LEU A N 1
ATOM 1359 C CA . LEU A 1 171 ? 0.183 3.480 -26.202 1.00 95.50 171 LEU A CA 1
ATOM 1360 C C . LEU A 1 171 ? -0.070 4.642 -25.224 1.00 95.50 171 LEU A C 1
ATOM 1362 O O . LEU A 1 171 ? -0.163 4.404 -24.018 1.00 95.50 171 LEU A O 1
ATOM 1366 N N . GLU A 1 172 ? -0.227 5.878 -25.703 1.00 94.88 172 GLU A N 1
ATOM 1367 C CA . GLU A 1 172 ? -0.613 7.022 -24.871 1.00 94.88 172 GLU A CA 1
ATOM 1368 C C . GLU A 1 172 ? -2.045 6.875 -24.331 1.00 94.88 172 GLU A C 1
ATOM 1370 O O . GLU A 1 172 ? -2.273 7.168 -23.154 1.00 94.88 172 GLU A O 1
ATOM 1375 N N . THR A 1 173 ? -3.002 6.360 -25.115 1.00 94.62 173 THR A N 1
ATOM 1376 C CA . THR A 1 173 ? -4.358 6.078 -24.602 1.00 94.62 173 THR A CA 1
ATOM 1377 C C . THR A 1 173 ? -4.371 4.949 -23.569 1.00 94.62 173 THR A C 1
ATOM 1379 O O . THR A 1 173 ? -5.040 5.088 -22.542 1.00 94.62 173 THR A O 1
ATOM 1382 N N . PHE A 1 174 ? -3.586 3.881 -23.756 1.00 95.94 174 PHE A N 1
ATOM 1383 C CA . PHE A 1 174 ? -3.433 2.819 -22.755 1.00 95.94 174 PHE A CA 1
ATOM 1384 C C . PHE A 1 174 ? -2.791 3.349 -21.465 1.00 95.94 174 PHE A C 1
ATOM 1386 O O . PHE A 1 174 ? -3.294 3.080 -20.374 1.00 95.94 174 PHE A O 1
ATOM 1393 N N . GLN A 1 175 ? -1.742 4.173 -21.562 1.00 96.88 175 GLN A N 1
ATOM 1394 C CA . GLN A 1 175 ? -1.129 4.821 -20.395 1.00 96.88 175 GLN A CA 1
ATOM 1395 C C . GLN A 1 175 ? -2.114 5.741 -19.661 1.00 96.88 175 GLN A C 1
ATOM 1397 O O . GLN A 1 175 ? -2.171 5.718 -18.431 1.00 96.88 175 GLN A O 1
ATOM 1402 N N . GLN A 1 176 ? -2.934 6.510 -20.384 1.00 96.12 176 GLN A N 1
ATOM 1403 C CA . GLN A 1 176 ? -3.999 7.324 -19.787 1.00 96.12 176 GLN A CA 1
ATOM 1404 C C . GLN A 1 176 ? -5.080 6.458 -19.119 1.00 96.12 176 GLN A C 1
ATOM 1406 O O . GLN A 1 176 ? -5.555 6.809 -18.036 1.00 96.12 176 GLN A O 1
ATOM 1411 N N . GLN A 1 177 ? -5.441 5.313 -19.710 1.00 97.38 177 GLN A N 1
ATOM 1412 C CA . GLN A 1 177 ? -6.406 4.374 -19.136 1.00 97.38 177 GLN A CA 1
ATOM 1413 C C . GLN A 1 177 ? -5.881 3.730 -17.844 1.00 97.38 177 GLN A C 1
ATOM 1415 O O . GLN A 1 177 ? -6.601 3.706 -16.843 1.00 97.38 177 GLN A O 1
ATOM 1420 N N . GLU A 1 178 ? -4.636 3.246 -17.826 1.00 93.56 178 GLU A N 1
ATOM 1421 C CA . GLU A 1 178 ? -4.020 2.687 -16.616 1.00 93.56 178 GLU A CA 1
ATOM 1422 C C . GLU A 1 178 ? -3.808 3.755 -15.541 1.00 93.56 178 GLU A C 1
ATOM 1424 O O . GLU A 1 178 ? -4.139 3.526 -14.378 1.00 93.56 178 GLU A O 1
ATOM 1429 N N . LEU A 1 179 ? -3.377 4.965 -15.912 1.00 96.12 179 LEU A N 1
ATOM 1430 C CA . LEU A 1 179 ? -3.283 6.083 -14.973 1.00 96.12 179 LEU A CA 1
ATOM 1431 C C . LEU A 1 179 ? -4.655 6.433 -14.372 1.00 96.12 179 LEU A C 1
ATOM 1433 O O . LEU A 1 179 ? -4.743 6.704 -13.175 1.00 96.12 179 LEU A O 1
ATOM 1437 N N . ALA A 1 180 ? -5.737 6.381 -15.156 1.00 95.75 180 ALA A N 1
ATOM 1438 C CA . ALA A 1 180 ? -7.097 6.587 -14.661 1.00 95.75 180 ALA A CA 1
ATOM 1439 C C . ALA A 1 180 ? -7.562 5.457 -13.721 1.00 95.75 180 ALA A C 1
ATOM 1441 O O . ALA A 1 180 ? -8.141 5.746 -12.670 1.00 95.75 180 ALA A O 1
ATOM 1442 N N . LYS A 1 181 ? -7.260 4.188 -14.039 1.00 97.56 181 LYS A N 1
ATOM 1443 C CA . LYS A 1 181 ? -7.518 3.030 -13.159 1.00 97.56 181 LYS A CA 1
ATOM 1444 C C . LYS A 1 181 ? -6.769 3.166 -11.831 1.00 97.56 181 LYS A C 1
ATOM 1446 O O . LYS A 1 181 ? -7.392 3.079 -10.773 1.00 97.56 181 LYS A O 1
ATOM 1451 N N . VAL A 1 182 ? -5.465 3.452 -11.871 1.00 97.50 182 VAL A N 1
ATOM 1452 C CA . VAL A 1 182 ? -4.625 3.688 -10.684 1.00 97.50 182 VAL A CA 1
ATOM 1453 C C . VAL A 1 182 ? -5.164 4.861 -9.866 1.00 97.50 182 VAL A C 1
ATOM 1455 O O . VAL A 1 182 ? -5.334 4.729 -8.657 1.00 97.50 182 VAL A O 1
ATOM 1458 N N . LYS A 1 183 ? -5.518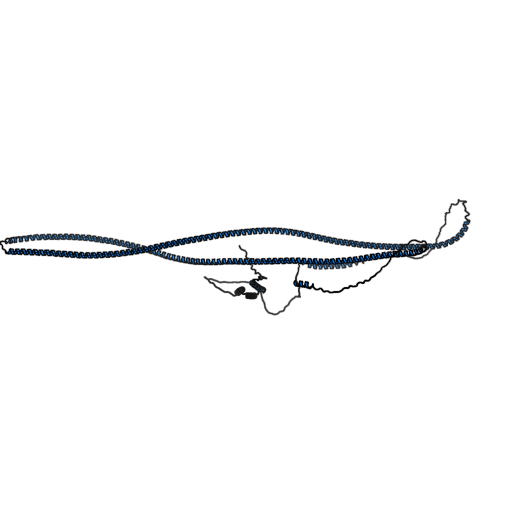 5.980 -10.505 1.00 97.62 183 LYS A N 1
ATOM 1459 C CA . LYS A 1 183 ? -6.073 7.161 -9.827 1.00 97.62 183 LYS A CA 1
ATOM 1460 C C . LYS A 1 183 ? -7.422 6.875 -9.158 1.00 97.62 183 LYS A C 1
ATOM 1462 O O . LYS A 1 183 ? -7.638 7.331 -8.039 1.00 97.62 183 LYS A O 1
ATOM 1467 N N . HIS A 1 184 ? -8.295 6.078 -9.780 1.00 97.75 184 HIS A N 1
ATOM 1468 C CA . HIS A 1 184 ? -9.536 5.617 -9.148 1.00 97.75 184 HIS A CA 1
ATOM 1469 C C . HIS A 1 184 ? -9.270 4.661 -7.973 1.00 97.75 184 HIS A C 1
ATOM 1471 O O . HIS A 1 184 ? -9.899 4.799 -6.926 1.00 97.75 184 HIS A O 1
ATOM 1477 N N . MET A 1 185 ? -8.322 3.724 -8.102 1.00 97.25 185 MET A N 1
ATOM 1478 C CA . MET A 1 185 ? -7.948 2.835 -6.995 1.00 97.25 185 MET A CA 1
ATOM 1479 C C . MET A 1 185 ? -7.351 3.600 -5.810 1.00 97.25 185 MET A C 1
ATOM 1481 O O . MET A 1 185 ? -7.706 3.302 -4.672 1.00 97.25 185 MET A O 1
ATOM 1485 N N . LEU A 1 186 ? -6.493 4.593 -6.062 1.00 96.75 186 LEU A N 1
ATOM 1486 C CA . LEU A 1 186 ? -5.923 5.457 -5.027 1.00 96.75 186 LEU A CA 1
ATOM 1487 C C . LEU A 1 186 ? -7.009 6.278 -4.325 1.00 96.75 186 LEU A C 1
ATOM 1489 O O . LEU A 1 186 ? -7.096 6.206 -3.104 1.00 96.75 186 LEU A O 1
ATOM 1493 N N . LEU A 1 187 ? -7.895 6.950 -5.071 1.00 98.00 187 LEU A N 1
ATOM 1494 C CA . LEU A 1 187 ? -9.017 7.702 -4.493 1.00 98.00 187 LEU A CA 1
ATOM 1495 C C . LEU A 1 187 ? -9.910 6.798 -3.624 1.00 98.00 187 LEU A C 1
ATOM 1497 O O . LEU A 1 187 ? -10.230 7.125 -2.487 1.00 98.00 187 LEU A O 1
ATOM 1501 N N . ARG A 1 188 ? -10.242 5.598 -4.114 1.00 97.12 188 ARG A N 1
ATOM 1502 C CA . ARG A 1 188 ? -11.044 4.615 -3.369 1.00 97.12 188 ARG A CA 1
ATOM 1503 C C . ARG A 1 188 ? -10.315 4.055 -2.139 1.00 97.12 188 ARG A C 1
ATOM 1505 O O . ARG A 1 188 ? -10.963 3.590 -1.201 1.00 97.12 188 ARG A O 1
ATOM 1512 N N . LYS A 1 189 ? -8.978 4.076 -2.118 1.00 96.31 189 LYS A N 1
ATOM 1513 C CA . LYS A 1 189 ? -8.166 3.726 -0.941 1.00 96.31 189 LYS A CA 1
ATOM 1514 C C . LYS A 1 189 ? -8.093 4.872 0.063 1.00 96.31 189 LYS A C 1
ATOM 1516 O O . LYS A 1 189 ? -8.210 4.609 1.253 1.00 96.31 189 LYS A O 1
ATOM 1521 N N . GLU A 1 190 ? -7.992 6.110 -0.401 1.00 95.44 190 GLU A N 1
ATOM 1522 C CA . GLU A 1 190 ? -8.076 7.329 0.409 1.00 95.44 190 GLU A CA 1
ATOM 1523 C C . GLU A 1 190 ? -9.454 7.453 1.091 1.00 95.44 190 GLU A C 1
ATOM 1525 O O . GLU A 1 190 ? -9.535 7.652 2.301 1.00 95.44 190 GLU A O 1
ATOM 1530 N N . GLU A 1 191 ? -10.543 7.178 0.365 1.00 96.56 191 GLU A N 1
ATOM 1531 C CA . GLU A 1 191 ? -11.898 7.051 0.923 1.00 96.56 191 GLU A CA 1
ATOM 1532 C C . GLU A 1 191 ? -11.991 5.953 1.998 1.00 96.56 191 GLU A C 1
ATOM 1534 O O . GLU A 1 191 ? -12.569 6.178 3.064 1.00 96.56 191 GLU A O 1
ATOM 1539 N N . GLN A 1 192 ? -11.409 4.771 1.751 1.00 96.38 192 GLN A N 1
ATOM 1540 C CA . GLN A 1 192 ? -11.374 3.664 2.721 1.00 96.38 192 GLN A CA 1
ATOM 1541 C C . GLN A 1 192 ? -10.550 4.000 3.972 1.00 96.38 192 GLN A C 1
ATOM 1543 O O . GLN A 1 192 ? -10.938 3.607 5.073 1.00 96.38 192 GLN A O 1
ATOM 1548 N N . LEU A 1 193 ? -9.442 4.731 3.825 1.00 96.25 193 LEU A N 1
ATOM 1549 C CA . LEU A 1 193 ? -8.642 5.222 4.948 1.00 96.25 193 LEU A CA 1
ATOM 1550 C C . LEU A 1 193 ? -9.430 6.258 5.754 1.00 96.25 193 LEU A C 1
ATOM 1552 O O . LEU A 1 193 ? -9.604 6.067 6.952 1.00 96.25 193 LEU A O 1
ATOM 1556 N N . SER A 1 194 ? -10.045 7.248 5.103 1.00 95.56 194 SER A N 1
ATOM 1557 C CA . SER A 1 194 ? -10.850 8.266 5.790 1.00 95.56 194 SER A CA 1
ATOM 1558 C C . SER A 1 194 ? -12.106 7.709 6.477 1.00 95.56 194 SER A C 1
ATOM 1560 O O . SER A 1 194 ? -12.604 8.290 7.444 1.00 95.56 194 SER A O 1
ATOM 1562 N N . GLN A 1 195 ? -12.641 6.578 6.009 1.00 97.19 195 GLN A N 1
ATOM 1563 C CA . GLN A 1 195 ? -13.676 5.822 6.725 1.00 97.19 195 GLN A CA 1
ATOM 1564 C C . GLN A 1 195 ? -13.102 5.131 7.972 1.00 97.19 195 GLN A C 1
ATOM 1566 O O . GLN A 1 195 ? -13.702 5.211 9.044 1.00 97.19 195 GLN A O 1
ATOM 1571 N N . ARG A 1 196 ? -11.922 4.506 7.866 1.00 95.69 196 ARG A N 1
ATOM 1572 C CA . ARG A 1 196 ? -11.241 3.835 8.988 1.00 95.69 196 ARG A CA 1
ATOM 1573 C C . ARG A 1 196 ? -10.748 4.801 10.060 1.00 95.69 196 ARG A C 1
ATOM 1575 O O . ARG A 1 196 ? -10.844 4.473 11.237 1.00 95.69 196 ARG A O 1
ATOM 1582 N N . GLU A 1 197 ? -10.285 5.983 9.677 1.00 96.44 197 GLU A N 1
ATOM 1583 C CA . GLU A 1 197 ? -9.922 7.067 10.594 1.00 96.44 197 GLU A CA 1
ATOM 1584 C C . GLU A 1 197 ? -11.137 7.482 11.431 1.00 96.44 197 GLU A C 1
ATOM 1586 O O . GLU A 1 197 ? -11.082 7.411 12.655 1.00 96.44 197 GLU A O 1
ATOM 1591 N N . LYS A 1 198 ? -12.285 7.752 10.796 1.00 96.31 198 LYS A N 1
ATOM 1592 C CA . LYS A 1 198 ? -13.544 8.079 11.494 1.00 96.31 198 LYS A CA 1
ATOM 1593 C C . LYS A 1 198 ? -14.061 6.937 12.377 1.00 96.31 198 LYS A C 1
ATOM 1595 O O . LYS A 1 198 ? -14.589 7.181 13.463 1.00 96.31 198 LYS A O 1
ATOM 1600 N N . GLU A 1 199 ? -13.899 5.679 11.954 1.00 97.44 199 GLU A N 1
ATOM 1601 C CA . GLU A 1 199 ? -14.175 4.519 12.814 1.00 97.44 199 GLU A CA 1
ATOM 1602 C C . GLU A 1 199 ? -13.267 4.494 14.059 1.00 97.44 199 GLU A C 1
ATOM 1604 O O . GLU A 1 199 ? -13.729 4.119 15.139 1.00 97.44 199 GLU A O 1
ATOM 1609 N N . LEU A 1 200 ? -11.984 4.845 13.918 1.00 95.88 200 LEU A N 1
ATOM 1610 C CA . LEU A 1 200 ? -11.006 4.869 15.009 1.00 95.88 200 LEU A CA 1
ATOM 1611 C C . LEU A 1 200 ? -11.242 6.050 15.957 1.00 95.88 200 LEU A C 1
ATOM 1613 O O . LEU A 1 200 ? -11.291 5.825 17.162 1.00 95.88 200 LEU A O 1
ATOM 1617 N N . GLU A 1 201 ? -11.496 7.255 15.444 1.00 96.94 201 GLU A N 1
ATOM 1618 C CA . GLU A 1 201 ? -11.922 8.425 16.228 1.00 96.94 201 GLU A CA 1
ATOM 1619 C C . GLU A 1 201 ? -13.186 8.112 17.046 1.00 96.94 201 GLU A C 1
ATOM 1621 O O . GLU A 1 201 ? -13.245 8.361 18.252 1.00 96.94 201 GLU A O 1
ATOM 1626 N N . GLY A 1 202 ? -14.190 7.488 16.417 1.00 96.69 202 GLY A N 1
ATOM 1627 C CA . GLY A 1 202 ? -15.415 7.059 17.092 1.00 96.69 202 GLY A CA 1
ATOM 1628 C C . GLY A 1 202 ? -15.156 6.044 18.212 1.00 96.69 202 GLY A C 1
ATOM 1629 O O . GLY A 1 202 ? -15.708 6.178 19.309 1.00 96.69 202 GLY A O 1
ATOM 1630 N N . LYS A 1 203 ? -14.280 5.058 17.970 1.00 95.62 203 LYS A N 1
ATOM 1631 C CA . LYS A 1 203 ? -13.842 4.075 18.978 1.00 95.62 203 LYS A CA 1
ATOM 1632 C C . LYS A 1 203 ? -13.029 4.733 20.097 1.00 95.62 203 LYS A C 1
ATOM 1634 O O . LYS A 1 203 ? -13.219 4.377 21.259 1.00 95.62 203 LYS A O 1
ATOM 1639 N N . GLU A 1 204 ? -12.188 5.721 19.796 1.00 96.94 204 GLU A N 1
ATOM 1640 C CA . GLU A 1 204 ? -11.445 6.465 20.813 1.00 96.94 204 GLU A CA 1
ATOM 1641 C C . GLU A 1 204 ? -12.388 7.287 21.700 1.00 96.94 204 GLU A C 1
ATOM 1643 O O . GLU A 1 204 ? -12.299 7.193 22.922 1.00 96.94 204 GLU A O 1
ATOM 1648 N N . VAL A 1 205 ? -13.350 8.023 21.136 1.00 97.69 205 VAL A N 1
ATOM 1649 C CA . VAL A 1 205 ? -14.338 8.783 21.926 1.00 97.69 205 VAL A CA 1
ATOM 1650 C C . VAL A 1 205 ? -15.167 7.857 22.830 1.00 97.69 205 VAL A C 1
ATOM 1652 O O . VAL A 1 205 ? -15.451 8.204 23.983 1.00 97.69 205 VAL A O 1
ATOM 1655 N N . GLN A 1 206 ? -15.518 6.655 22.359 1.00 97.31 206 GLN A N 1
ATOM 1656 C CA . GLN A 1 206 ? -16.154 5.623 23.187 1.00 97.31 206 GLN A CA 1
ATOM 1657 C C . GLN A 1 206 ? -15.228 5.136 24.313 1.00 97.31 206 GLN A C 1
ATOM 1659 O O . GLN A 1 206 ? -15.645 5.093 25.471 1.00 97.31 206 GLN A O 1
ATOM 1664 N N . LEU A 1 207 ? -13.962 4.841 24.012 1.00 96.31 207 LEU A N 1
ATOM 1665 C CA . LEU A 1 207 ? -12.955 4.397 24.979 1.00 96.31 207 LEU A CA 1
ATOM 1666 C C . LEU A 1 207 ? -12.637 5.480 26.026 1.00 96.31 207 LEU A C 1
ATOM 1668 O O . LEU A 1 207 ? -12.529 5.179 27.214 1.00 96.31 207 LEU A O 1
ATOM 1672 N N . GLN A 1 208 ? -12.571 6.752 25.631 1.00 96.94 208 GLN A N 1
ATOM 1673 C CA . GLN A 1 208 ? -12.428 7.894 26.537 1.00 96.94 208 GLN A CA 1
ATOM 1674 C C . GLN A 1 208 ? -13.670 8.096 27.423 1.00 96.94 208 GLN A C 1
ATOM 1676 O O . GLN A 1 208 ? -13.538 8.550 28.562 1.00 96.94 208 GLN A O 1
ATOM 1681 N N . ARG A 1 209 ? -14.883 7.784 26.937 1.00 97.75 209 ARG A N 1
ATOM 1682 C CA . ARG A 1 209 ? -16.109 7.766 27.763 1.00 97.75 209 ARG A CA 1
ATOM 1683 C C . ARG A 1 209 ? -16.087 6.595 28.753 1.00 97.75 209 ARG A C 1
ATOM 1685 O O . ARG A 1 209 ? -16.373 6.806 29.927 1.00 97.75 209 ARG A O 1
ATOM 1692 N N . ALA A 1 210 ? -15.689 5.402 28.312 1.00 95.44 210 ALA A N 1
ATOM 1693 C CA . ALA A 1 210 ? -15.559 4.224 29.171 1.00 95.44 210 ALA A CA 1
ATOM 1694 C C . ALA A 1 210 ? -14.507 4.428 30.278 1.00 95.44 210 ALA A C 1
ATOM 1696 O O . ALA A 1 210 ? -14.785 4.140 31.438 1.00 95.44 210 ALA A O 1
ATOM 1697 N N . ARG A 1 211 ? -13.340 5.011 29.955 1.00 97.50 211 ARG A N 1
ATOM 1698 C CA . ARG A 1 211 ? -12.313 5.388 30.945 1.00 97.50 211 ARG A CA 1
ATOM 1699 C C . ARG A 1 211 ? -12.851 6.353 32.005 1.00 97.50 211 ARG A C 1
ATOM 1701 O O . ARG A 1 211 ? -12.624 6.114 33.184 1.00 97.50 211 ARG A O 1
ATOM 1708 N N . ARG A 1 212 ? -13.600 7.391 31.607 1.00 97.56 212 ARG A N 1
ATOM 1709 C CA . ARG A 1 212 ? -14.240 8.332 32.548 1.00 97.56 212 ARG A CA 1
ATOM 1710 C C . ARG A 1 212 ? -15.245 7.635 33.466 1.00 97.56 212 ARG A C 1
ATOM 1712 O O . ARG A 1 212 ? -15.126 7.742 34.682 1.00 97.56 212 ARG A O 1
ATOM 1719 N N . SER A 1 213 ? -16.143 6.829 32.897 1.00 97.38 213 SER A N 1
ATOM 1720 C CA . SER A 1 213 ? -17.104 6.036 33.675 1.00 97.38 213 SER A CA 1
ATOM 1721 C C . SER A 1 213 ? -16.421 5.062 34.644 1.00 97.38 213 SER A C 1
ATOM 1723 O O . SER A 1 213 ? -16.927 4.856 35.744 1.00 97.38 213 SER A O 1
ATOM 1725 N N . LEU A 1 214 ? -15.275 4.481 34.268 1.00 96.69 214 LEU A N 1
ATOM 1726 C CA . LEU A 1 214 ? -14.474 3.635 35.155 1.00 96.69 214 LEU A CA 1
ATOM 1727 C C . LEU A 1 214 ? -13.868 4.446 36.308 1.00 96.69 214 LEU A C 1
ATOM 1729 O O . LEU A 1 214 ? -13.984 4.021 37.453 1.00 96.69 214 LEU A O 1
ATOM 1733 N N . THR A 1 215 ? -13.286 5.621 36.043 1.00 97.44 215 THR A N 1
ATOM 1734 C CA . THR A 1 215 ? -12.748 6.486 37.110 1.00 97.44 215 THR A CA 1
ATOM 1735 C C . THR A 1 215 ? -13.837 7.017 38.047 1.00 97.44 215 THR A C 1
ATOM 1737 O O . THR A 1 215 ? -13.619 7.099 39.252 1.00 97.44 215 THR A O 1
ATOM 1740 N N . GLU A 1 216 ? -15.039 7.302 37.535 1.00 97.38 216 GLU A N 1
ATOM 1741 C CA . GLU A 1 216 ? -16.201 7.659 38.359 1.00 97.38 216 GLU A CA 1
ATOM 1742 C C . GLU A 1 216 ? -16.655 6.488 39.243 1.00 97.38 216 GLU A C 1
ATOM 1744 O O . GLU A 1 216 ? -16.938 6.682 40.424 1.00 97.38 216 GLU A O 1
ATOM 1749 N N . ALA A 1 217 ? -16.701 5.267 38.698 1.00 94.06 217 ALA A N 1
ATOM 1750 C CA . ALA A 1 217 ? -17.052 4.066 39.454 1.00 94.06 217 ALA A CA 1
ATOM 1751 C C . ALA A 1 217 ? -15.998 3.725 40.522 1.00 94.06 217 ALA A C 1
ATOM 1753 O O . ALA A 1 217 ? -16.359 3.384 41.645 1.00 94.06 217 ALA A O 1
ATOM 1754 N N . GLN A 1 218 ? -14.708 3.879 40.207 1.00 97.12 218 GLN A N 1
ATOM 1755 C CA . GLN A 1 218 ? -13.606 3.739 41.164 1.00 97.12 218 GLN A CA 1
ATOM 1756 C C . GLN A 1 218 ? -13.697 4.780 42.289 1.00 97.12 218 GLN A C 1
ATOM 1758 O O . GLN A 1 218 ? -13.521 4.426 43.451 1.00 97.12 218 GLN A O 1
ATOM 1763 N N . GLY A 1 219 ? -14.044 6.032 41.968 1.00 97.31 219 GLY A N 1
ATOM 1764 C CA . GLY A 1 219 ? -14.299 7.075 42.965 1.00 97.31 219 GLY A CA 1
ATOM 1765 C C . GLY A 1 219 ? -15.436 6.709 43.923 1.00 97.31 219 GLY A C 1
ATOM 1766 O O . GLY A 1 219 ? -15.249 6.761 45.134 1.00 97.31 219 GLY A O 1
ATOM 1767 N N . ARG A 1 220 ? -16.584 6.256 43.396 1.00 97.75 220 ARG A N 1
ATOM 1768 C CA . ARG A 1 220 ? -17.732 5.807 44.215 1.00 97.75 220 ARG A CA 1
ATOM 1769 C C . ARG A 1 220 ? -17.414 4.569 45.056 1.00 97.75 220 ARG A C 1
ATOM 1771 O O . ARG A 1 220 ? -17.881 4.461 46.181 1.00 97.75 220 ARG A O 1
ATOM 1778 N N . LEU A 1 221 ? -16.619 3.635 44.531 1.00 95.94 221 LEU A N 1
ATOM 1779 C CA . LEU A 1 221 ? -16.177 2.461 45.287 1.00 95.94 221 LEU A CA 1
ATOM 1780 C C . LEU A 1 221 ? -15.212 2.854 46.415 1.00 95.94 221 LEU A C 1
ATOM 1782 O O . LEU A 1 221 ? -15.249 2.249 47.482 1.00 95.94 221 LEU A O 1
ATOM 1786 N N . HIS A 1 222 ? -14.393 3.891 46.218 1.00 97.19 222 HIS A N 1
ATOM 1787 C CA . HIS A 1 222 ? -13.546 4.430 47.277 1.00 97.19 222 HIS A CA 1
ATOM 1788 C C . HIS A 1 222 ? -14.359 5.137 48.373 1.00 97.19 222 HIS A C 1
ATOM 1790 O O . HIS A 1 222 ? -14.100 4.870 49.543 1.00 97.19 222 HIS A O 1
ATOM 1796 N N . THR A 1 223 ? -15.368 5.955 48.034 1.00 97.38 223 THR A N 1
ATOM 1797 C CA . THR A 1 223 ? -16.235 6.583 49.054 1.00 97.38 223 THR A CA 1
ATOM 1798 C C . THR A 1 223 ? -17.048 5.546 49.824 1.00 97.38 223 THR A C 1
ATOM 1800 O O . THR A 1 223 ? -17.003 5.554 51.047 1.00 97.38 223 THR A O 1
ATOM 1803 N N . LEU A 1 224 ? -17.660 4.568 49.144 1.00 96.00 224 LEU A N 1
ATOM 1804 C CA . LEU A 1 224 ? -18.335 3.436 49.799 1.00 96.00 224 LEU A CA 1
ATOM 1805 C C . LEU A 1 224 ? -17.384 2.619 50.694 1.00 96.00 224 LEU A C 1
ATOM 1807 O O . LEU A 1 224 ? -17.803 2.092 51.719 1.00 96.00 224 LEU A O 1
ATOM 1811 N N . GLY A 1 225 ? -16.102 2.516 50.328 1.00 96.69 225 GLY A N 1
ATOM 1812 C CA . GLY A 1 225 ? -15.076 1.880 51.156 1.00 96.69 225 GLY A CA 1
ATOM 1813 C C . GLY A 1 225 ? -14.734 2.668 52.426 1.00 96.69 225 GLY A C 1
ATOM 1814 O O . GLY A 1 225 ? -14.477 2.056 53.460 1.00 96.69 225 GLY A O 1
ATOM 1815 N N . LEU A 1 226 ? -14.765 4.004 52.368 1.00 96.94 226 LEU A N 1
ATOM 1816 C CA . LEU A 1 226 ? -14.613 4.877 53.538 1.00 96.94 226 LEU A CA 1
ATOM 1817 C C . LEU A 1 226 ? -15.860 4.818 54.430 1.00 96.94 226 LEU A C 1
ATOM 1819 O O . LEU A 1 226 ? -15.730 4.522 55.611 1.00 96.94 226 LEU A O 1
ATOM 1823 N N . GLU A 1 227 ? -17.055 4.967 53.852 1.00 96.56 227 GLU A N 1
ATOM 1824 C CA . GLU A 1 227 ? -18.349 4.854 54.548 1.00 96.56 227 GLU A CA 1
ATOM 1825 C C . GLU A 1 227 ? -18.492 3.496 55.261 1.00 96.56 227 GLU A C 1
ATOM 1827 O O . GLU A 1 227 ? -18.897 3.430 56.421 1.00 96.56 227 GLU A O 1
ATOM 1832 N N . HIS A 1 228 ? -18.096 2.396 54.607 1.00 95.12 228 HIS A N 1
ATOM 1833 C CA . HIS A 1 228 ? -18.044 1.074 55.235 1.00 95.12 228 HIS A CA 1
ATOM 1834 C C . HIS A 1 228 ? -17.006 1.014 56.364 1.00 95.12 228 HIS A C 1
ATOM 1836 O O . HIS A 1 228 ? -17.251 0.365 57.380 1.00 95.12 228 HIS A O 1
ATOM 1842 N N . HIS A 1 229 ? -15.838 1.647 56.212 1.00 96.88 229 HIS A N 1
ATOM 1843 C CA . HIS A 1 229 ? -14.824 1.632 57.263 1.00 96.88 229 HIS A CA 1
ATOM 1844 C C . HIS A 1 229 ? -15.289 2.403 58.507 1.00 96.88 229 HIS A C 1
ATOM 1846 O O . HIS A 1 229 ? -15.212 1.863 59.610 1.00 96.88 229 HIS A O 1
ATOM 1852 N N . GLU A 1 230 ? -15.856 3.595 58.323 1.00 97.19 230 GLU A N 1
ATOM 1853 C CA . GLU A 1 230 ? -16.484 4.400 59.378 1.00 97.19 230 GLU A CA 1
ATOM 1854 C C . GLU A 1 230 ? -17.618 3.621 60.067 1.00 97.19 230 GLU A C 1
ATOM 1856 O O . GLU A 1 230 ? -17.640 3.518 61.292 1.00 97.19 230 GLU A O 1
ATOM 1861 N N . ALA A 1 231 ? -18.493 2.957 59.302 1.00 95.06 231 ALA A N 1
ATOM 1862 C CA . ALA A 1 231 ? -19.544 2.102 59.859 1.00 95.06 231 ALA A CA 1
ATOM 1863 C C . ALA A 1 231 ? -18.995 0.893 60.646 1.00 95.06 231 ALA A C 1
ATOM 1865 O O . ALA A 1 231 ? -19.578 0.507 61.659 1.00 95.06 231 ALA A O 1
ATOM 1866 N N . THR A 1 232 ? -17.869 0.295 60.228 1.00 95.88 232 THR A N 1
ATOM 1867 C CA . THR A 1 232 ? -17.219 -0.769 61.018 1.00 95.88 232 THR A CA 1
ATOM 1868 C C . THR A 1 232 ? -16.578 -0.250 62.302 1.00 95.88 232 THR A C 1
ATOM 1870 O O . THR A 1 232 ? -16.681 -0.933 63.315 1.00 95.88 232 THR A O 1
ATOM 1873 N N . GLN A 1 233 ? -15.977 0.946 62.288 1.00 97.00 233 GLN A N 1
ATOM 1874 C CA . GLN A 1 233 ? -15.433 1.579 63.496 1.00 97.00 233 GLN A CA 1
ATOM 1875 C C . GLN A 1 233 ? -16.559 1.854 64.502 1.00 97.00 233 GLN A C 1
ATOM 1877 O O . GLN A 1 233 ? -16.494 1.373 65.632 1.00 97.00 233 GLN A O 1
ATOM 1882 N N . LEU A 1 234 ? -17.640 2.506 64.057 1.00 97.19 234 LEU A N 1
ATOM 1883 C CA . LEU A 1 234 ? -18.795 2.825 64.900 1.00 97.19 234 LEU A CA 1
ATOM 1884 C C . LEU A 1 234 ? -19.463 1.564 65.479 1.00 97.19 234 LEU A C 1
ATOM 1886 O O . LEU A 1 234 ? -19.859 1.554 66.640 1.00 97.19 234 LEU A O 1
ATOM 1890 N N . ASN A 1 235 ? -19.560 0.475 64.706 1.00 95.25 235 ASN A N 1
ATOM 1891 C CA . ASN A 1 235 ? -20.051 -0.802 65.234 1.00 95.25 235 ASN A CA 1
ATOM 1892 C C . ASN A 1 235 ? -19.132 -1.361 66.331 1.00 95.25 235 ASN A C 1
ATOM 1894 O O . ASN A 1 235 ? -19.646 -1.799 67.353 1.00 95.25 235 ASN A O 1
ATOM 1898 N N . THR A 1 236 ? -17.803 -1.310 66.172 1.00 96.12 236 THR A N 1
ATOM 1899 C CA . THR A 1 236 ? -16.890 -1.763 67.239 1.00 96.12 236 THR A CA 1
ATOM 1900 C C . THR A 1 236 ? -16.937 -0.873 68.484 1.00 96.12 236 THR A C 1
ATOM 1902 O O . THR A 1 236 ? -16.818 -1.383 69.593 1.00 96.12 236 THR A O 1
ATOM 1905 N N . GLU A 1 237 ? -17.176 0.433 68.335 1.00 97.06 237 GLU A N 1
ATOM 1906 C CA . GLU A 1 237 ? -17.404 1.344 69.467 1.00 97.06 237 GLU A CA 1
ATOM 1907 C C . GLU A 1 237 ? -18.711 0.998 70.204 1.00 97.06 237 GLU A C 1
ATOM 1909 O O . GLU A 1 237 ? -18.709 0.849 71.425 1.00 97.06 237 GLU A O 1
ATOM 1914 N N . LEU A 1 238 ? -19.805 0.761 69.470 1.00 95.56 238 LEU A N 1
ATOM 1915 C CA . LEU A 1 238 ? -21.097 0.340 70.031 1.00 95.56 238 LEU A CA 1
ATOM 1916 C C . LEU A 1 238 ? -21.063 -1.067 70.655 1.00 95.56 238 LEU A C 1
ATOM 1918 O O . LEU A 1 238 ? -21.815 -1.340 71.592 1.00 95.56 238 LEU A O 1
ATOM 1922 N N . GLU A 1 239 ? -20.214 -1.972 70.160 1.00 95.88 239 GLU A N 1
ATOM 1923 C CA . GLU A 1 239 ? -19.972 -3.274 70.793 1.00 95.88 239 GLU A CA 1
ATOM 1924 C C . GLU A 1 239 ? -19.257 -3.109 72.143 1.00 95.88 239 GLU A C 1
ATOM 1926 O O . GLU A 1 239 ? -19.706 -3.701 73.124 1.00 95.88 239 GLU A O 1
ATOM 1931 N N . ILE A 1 240 ? -18.245 -2.236 72.232 1.00 96.62 240 ILE A N 1
ATOM 1932 C CA . ILE A 1 240 ? -17.554 -1.908 73.492 1.00 96.62 240 ILE A CA 1
ATOM 1933 C C . ILE A 1 240 ? -18.513 -1.241 74.492 1.00 96.62 240 ILE A C 1
ATOM 1935 O O . ILE A 1 240 ? -18.625 -1.707 75.625 1.00 96.62 240 ILE A O 1
ATOM 1939 N N . GLU A 1 241 ? -19.278 -0.218 74.083 1.00 96.25 241 GLU A N 1
ATOM 1940 C CA . GLU A 1 241 ? -20.283 0.418 74.956 1.00 96.25 241 GLU A CA 1
ATOM 1941 C C . GLU A 1 241 ? -21.319 -0.595 75.473 1.00 96.25 241 GLU A C 1
ATOM 1943 O O . GLU A 1 241 ? -21.765 -0.529 76.622 1.00 96.25 241 GLU A O 1
ATOM 1948 N N . ARG A 1 242 ? -21.700 -1.570 74.639 1.00 95.94 242 ARG A N 1
ATOM 1949 C CA . ARG A 1 242 ? -22.630 -2.640 75.013 1.00 95.94 242 ARG A CA 1
ATOM 1950 C C . ARG A 1 242 ? -22.015 -3.646 75.990 1.00 95.94 242 ARG A C 1
ATOM 1952 O O . ARG A 1 242 ? -22.749 -4.153 76.840 1.00 95.94 242 ARG A O 1
ATOM 1959 N N . GLU A 1 243 ? -20.721 -3.939 75.891 1.00 96.38 243 GLU A N 1
ATOM 1960 C CA . GLU A 1 243 ? -20.003 -4.772 76.863 1.00 96.38 243 GLU A CA 1
ATOM 1961 C C . GLU A 1 243 ? -19.847 -4.055 78.215 1.00 96.38 243 GLU A C 1
ATOM 1963 O O . GLU A 1 243 ? -20.179 -4.643 79.247 1.00 96.38 243 GLU A O 1
ATOM 1968 N N . ASP A 1 244 ? -19.494 -2.766 78.230 1.00 96.62 244 ASP A N 1
ATOM 1969 C CA . ASP A 1 244 ? -19.441 -1.953 79.457 1.00 96.62 244 ASP A CA 1
ATOM 1970 C C . ASP A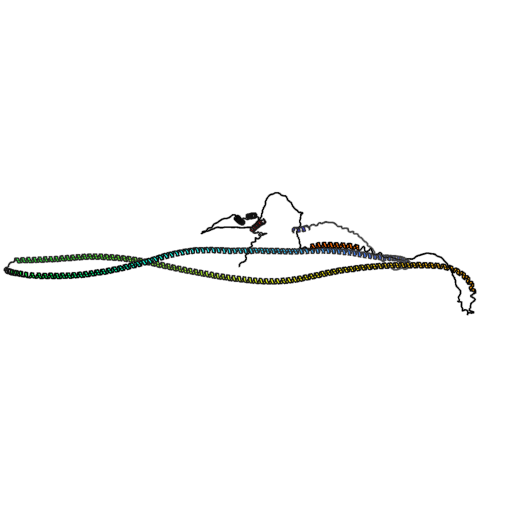 1 244 ? -20.817 -1.860 80.151 1.00 96.62 244 ASP A C 1
ATOM 1972 O O . ASP A 1 244 ? -20.935 -2.009 81.374 1.00 96.62 244 ASP A O 1
ATOM 1976 N N . LEU A 1 245 ? -21.896 -1.676 79.379 1.00 96.62 245 LEU A N 1
ATOM 1977 C CA . LEU A 1 245 ? -23.268 -1.687 79.901 1.00 96.62 245 LEU A CA 1
ATOM 1978 C C . LEU A 1 245 ? -23.698 -3.070 80.420 1.00 96.62 245 LEU A C 1
ATOM 1980 O O . LEU A 1 245 ? -24.450 -3.140 81.397 1.00 96.62 245 LEU A O 1
ATOM 1984 N N . LEU A 1 246 ? -23.217 -4.165 79.818 1.00 97.44 246 LEU A N 1
ATOM 1985 C CA . LEU A 1 246 ? -23.431 -5.527 80.320 1.00 97.44 246 LEU A CA 1
ATOM 1986 C C . LEU A 1 246 ? -22.726 -5.749 81.663 1.00 97.44 246 LEU A C 1
ATOM 1988 O O . LEU A 1 246 ? -23.361 -6.237 82.596 1.00 97.44 246 LEU A O 1
ATOM 1992 N N . VAL A 1 247 ? -21.464 -5.332 81.801 1.00 97.06 247 VAL A N 1
ATOM 1993 C CA . VAL A 1 247 ? -20.724 -5.410 83.075 1.00 97.06 247 VAL A CA 1
ATOM 1994 C C . VAL A 1 247 ? -21.420 -4.582 84.161 1.00 97.06 247 VAL A C 1
ATOM 1996 O O . VAL A 1 247 ? -21.654 -5.076 85.264 1.00 97.06 247 VAL A O 1
ATOM 1999 N N . SER A 1 248 ? -21.841 -3.356 83.836 1.00 95.62 248 SER A N 1
ATOM 2000 C CA . SER A 1 248 ? -22.574 -2.474 84.755 1.00 95.62 248 SER A CA 1
ATOM 2001 C C . SER A 1 248 ? -23.915 -3.073 85.215 1.00 95.62 248 SER A C 1
ATOM 2003 O O . SER A 1 248 ? -24.267 -2.991 86.398 1.00 95.62 248 SER A O 1
ATOM 2005 N N . ARG A 1 249 ? -24.645 -3.750 84.313 1.00 96.50 249 ARG A N 1
ATOM 2006 C CA . ARG A 1 249 ? -25.847 -4.527 84.659 1.00 96.50 249 ARG A CA 1
ATOM 2007 C C . ARG A 1 249 ? -25.508 -5.687 85.593 1.00 96.50 249 ARG A C 1
ATOM 2009 O O . ARG A 1 249 ? -26.176 -5.842 86.610 1.00 96.50 249 ARG A O 1
ATOM 2016 N N . ASP A 1 250 ? -24.492 -6.483 85.281 1.00 95.75 250 ASP A N 1
ATOM 2017 C CA . ASP A 1 250 ? -24.161 -7.692 86.047 1.00 95.75 250 ASP A CA 1
ATOM 2018 C C . ASP A 1 250 ? -23.661 -7.354 87.461 1.00 95.75 250 ASP A C 1
ATOM 2020 O O . ASP A 1 250 ? -24.005 -8.042 88.430 1.00 95.75 250 ASP A O 1
ATOM 2024 N N . GLU A 1 251 ? -22.948 -6.233 87.614 1.00 96.50 251 GLU A N 1
ATOM 2025 C CA . GLU A 1 251 ? -22.664 -5.631 88.917 1.00 96.50 251 GLU A CA 1
ATOM 2026 C C . GLU A 1 251 ? -23.945 -5.224 89.658 1.00 96.50 251 GLU A C 1
ATOM 2028 O O . GLU A 1 251 ? -24.097 -5.540 90.840 1.00 96.50 251 GLU A O 1
ATOM 2033 N N . ALA A 1 252 ? -24.885 -4.543 88.993 1.00 94.25 252 ALA A N 1
ATOM 2034 C CA . ALA A 1 252 ? -26.154 -4.145 89.601 1.00 94.25 252 ALA A CA 1
ATOM 2035 C C . ALA A 1 252 ? -27.008 -5.359 90.018 1.00 94.25 252 ALA A C 1
ATOM 2037 O O . ALA A 1 252 ? -27.563 -5.364 91.117 1.00 94.25 252 ALA A O 1
ATOM 2038 N N . GLU A 1 253 ? -27.049 -6.420 89.209 1.00 95.19 253 GLU A N 1
ATOM 2039 C CA . GLU A 1 253 ? -27.706 -7.692 89.530 1.00 95.19 253 GLU A CA 1
ATOM 2040 C C . GLU A 1 253 ? -26.994 -8.452 90.661 1.00 95.19 253 GLU A C 1
ATOM 2042 O O . GLU A 1 253 ? -27.642 -9.156 91.437 1.00 95.19 253 GLU A O 1
ATOM 2047 N N . SER A 1 254 ? -25.670 -8.325 90.802 1.00 95.81 254 SER A N 1
ATOM 2048 C CA . SER A 1 254 ? -24.939 -8.852 91.965 1.00 95.81 254 SER A CA 1
ATOM 2049 C C . SER A 1 254 ? -25.308 -8.094 93.242 1.00 95.81 254 SER A C 1
ATOM 2051 O O . SER A 1 254 ? -25.708 -8.707 94.232 1.00 95.81 254 SER A O 1
ATOM 2053 N N . ARG A 1 255 ? -25.283 -6.755 93.201 1.00 96.88 255 ARG A N 1
ATOM 2054 C CA . ARG A 1 255 ? -25.690 -5.892 94.324 1.00 96.88 255 ARG A CA 1
ATOM 2055 C C . ARG A 1 255 ? -27.159 -6.117 94.708 1.00 96.88 255 ARG A C 1
ATOM 2057 O O . ARG A 1 255 ? -27.489 -6.102 95.890 1.00 96.88 255 ARG A O 1
ATOM 2064 N N . PHE A 1 256 ? -28.038 -6.364 93.734 1.00 93.56 256 PHE A N 1
ATOM 2065 C CA . PHE A 1 256 ? -29.439 -6.707 93.986 1.00 93.56 256 PHE A CA 1
ATOM 2066 C C . PHE A 1 256 ? -29.575 -8.066 94.685 1.00 93.56 256 PHE A C 1
ATOM 2068 O O . PHE A 1 256 ? -30.247 -8.144 95.710 1.00 93.56 256 PHE A O 1
ATOM 2075 N N . ARG A 1 257 ? -28.872 -9.109 94.216 1.00 95.94 257 ARG A N 1
ATOM 2076 C CA . ARG A 1 257 ? -28.838 -10.429 94.877 1.00 95.94 257 ARG A CA 1
ATOM 2077 C C . ARG A 1 257 ? -28.339 -10.352 96.322 1.00 95.94 257 ARG A C 1
ATOM 2079 O O . ARG A 1 257 ? -28.941 -10.977 97.191 1.00 95.94 257 ARG A O 1
ATOM 2086 N N . GLU A 1 258 ? -27.310 -9.548 96.595 1.00 95.94 258 GLU A N 1
ATOM 2087 C CA . GLU A 1 258 ? -26.847 -9.273 97.962 1.00 95.94 258 GLU A CA 1
ATOM 2088 C C . GLU A 1 258 ? -27.907 -8.572 98.830 1.00 95.94 258 GLU A C 1
ATOM 2090 O O . GLU A 1 258 ? -28.025 -8.860 100.020 1.00 95.94 258 GLU A O 1
ATOM 2095 N N . VAL A 1 259 ? -28.645 -7.606 98.272 1.00 95.12 259 VAL A N 1
ATOM 2096 C CA . VAL A 1 259 ? -29.697 -6.872 98.997 1.00 95.12 259 VAL A CA 1
ATOM 2097 C C . VAL A 1 259 ? -30.902 -7.772 99.266 1.00 95.12 259 VAL A C 1
ATOM 2099 O O . VAL A 1 259 ? -31.439 -7.739 100.373 1.00 95.12 259 VAL A O 1
ATOM 2102 N N . GLU A 1 260 ? -31.290 -8.624 98.315 1.00 94.75 260 GLU A N 1
ATOM 2103 C CA . GLU A 1 260 ? -32.282 -9.669 98.564 1.00 94.75 260 GLU A CA 1
ATOM 2104 C C . GLU A 1 260 ? -31.816 -10.652 99.643 1.00 94.75 260 GLU A C 1
ATOM 2106 O O . GLU A 1 260 ? -32.616 -11.043 100.485 1.00 94.75 260 GLU A O 1
ATOM 2111 N N . GLU A 1 261 ? -30.546 -11.063 99.643 1.00 95.94 261 GLU A N 1
ATOM 2112 C CA . GLU A 1 261 ? -30.004 -11.979 100.651 1.00 95.94 261 GLU A CA 1
ATOM 2113 C C . GLU A 1 261 ? -30.065 -11.366 102.051 1.00 95.94 261 GLU A C 1
ATOM 2115 O O . GLU A 1 261 ? -30.697 -11.944 102.934 1.00 95.94 261 GLU A O 1
ATOM 2120 N N . LYS A 1 262 ? -29.580 -10.131 102.210 1.00 95.56 262 LYS A N 1
ATOM 2121 C CA . LYS A 1 262 ? -29.714 -9.347 103.450 1.00 95.56 262 LYS A CA 1
ATOM 2122 C C . LYS A 1 262 ? -31.186 -9.144 103.844 1.00 95.56 262 LYS A C 1
ATOM 2124 O O . LYS A 1 262 ? -31.522 -9.144 105.026 1.00 95.56 262 LYS A O 1
ATOM 2129 N N . SER A 1 263 ? -32.100 -9.017 102.878 1.00 93.19 263 SER A N 1
ATOM 2130 C CA . SER A 1 263 ? -33.544 -8.935 103.140 1.00 93.19 263 SER A CA 1
ATOM 2131 C C . SER A 1 263 ? -34.146 -10.273 103.593 1.00 93.19 263 SER A C 1
ATOM 2133 O O . SER A 1 263 ? -34.992 -10.274 104.487 1.00 93.19 263 SER A O 1
ATOM 2135 N N . ARG A 1 264 ? -33.689 -11.406 103.044 1.00 94.75 264 ARG A N 1
ATOM 2136 C CA . ARG A 1 264 ? -34.071 -12.764 103.471 1.00 94.75 264 ARG A CA 1
ATOM 2137 C C . ARG A 1 264 ? -33.540 -13.072 104.878 1.00 94.75 264 ARG A C 1
ATOM 2139 O O . ARG A 1 264 ? -34.288 -13.606 105.693 1.00 94.75 264 ARG A O 1
ATOM 2146 N N . GLU A 1 265 ? -32.307 -12.669 105.192 1.00 95.81 265 GLU A N 1
ATOM 2147 C CA . GLU A 1 265 ? -31.729 -12.735 106.544 1.00 95.81 265 GLU A CA 1
ATOM 2148 C C . GLU A 1 265 ? -32.549 -11.915 107.552 1.00 95.81 265 GLU A C 1
ATOM 2150 O O . GLU A 1 265 ? -32.971 -12.440 108.583 1.00 95.81 265 GLU A O 1
ATOM 2155 N N . LEU A 1 266 ? -32.844 -10.647 107.239 1.00 95.62 266 LEU A N 1
ATOM 2156 C CA . LEU A 1 266 ? -33.672 -9.786 108.090 1.00 95.62 266 LEU A CA 1
ATOM 2157 C C . LEU A 1 266 ? -35.080 -10.363 108.295 1.00 95.62 266 LEU A C 1
ATOM 2159 O O . LEU A 1 266 ? -35.583 -10.347 109.417 1.00 95.62 266 LEU A O 1
ATOM 2163 N N . GLN A 1 267 ? -35.699 -10.925 107.253 1.00 95.25 267 GLN A N 1
ATOM 2164 C CA . GLN A 1 267 ? -37.004 -11.579 107.366 1.00 95.25 267 GLN A CA 1
ATOM 2165 C C . GLN A 1 267 ? -36.949 -12.828 108.264 1.00 95.25 267 GLN A C 1
ATOM 2167 O O . GLN A 1 267 ? -37.873 -13.054 109.046 1.00 95.25 267 GLN A O 1
ATOM 2172 N N . ALA A 1 268 ? -35.865 -13.610 108.209 1.00 95.00 268 ALA A N 1
ATOM 2173 C CA . ALA A 1 268 ? -35.655 -14.749 109.102 1.00 95.00 268 ALA A CA 1
ATOM 2174 C C . ALA A 1 268 ? -35.472 -14.310 110.567 1.00 95.00 268 ALA A C 1
ATOM 2176 O O . ALA A 1 268 ? -36.063 -14.916 111.461 1.00 95.00 268 ALA A O 1
ATOM 2177 N N . VAL A 1 269 ? -34.739 -13.219 110.820 1.00 96.12 269 VAL A N 1
ATOM 2178 C CA . VAL A 1 269 ? -34.609 -12.624 112.164 1.00 96.12 269 VAL A CA 1
ATOM 2179 C C . VAL A 1 269 ? -35.958 -12.101 112.673 1.00 96.12 269 VAL A C 1
ATOM 2181 O O . VAL A 1 269 ? -36.311 -12.352 113.823 1.00 96.12 269 VAL A O 1
ATOM 2184 N N . ILE A 1 270 ? -36.750 -11.432 111.827 1.00 93.69 270 ILE A N 1
ATOM 2185 C CA . ILE A 1 270 ? -38.106 -10.973 112.176 1.00 93.69 270 ILE A CA 1
ATOM 2186 C C . ILE A 1 270 ? -39.013 -12.163 112.518 1.00 93.69 270 ILE A C 1
ATOM 2188 O O . ILE A 1 270 ? -39.734 -12.104 113.517 1.00 93.69 270 ILE A O 1
ATOM 2192 N N . GLN A 1 271 ? -38.958 -13.255 111.748 1.00 93.88 271 GLN A N 1
ATOM 2193 C CA . GLN A 1 271 ? -39.715 -14.470 112.056 1.00 93.88 271 GLN A CA 1
ATOM 2194 C C . GLN A 1 271 ? -39.260 -15.093 113.381 1.00 93.88 271 GLN A C 1
ATOM 2196 O O . GLN A 1 271 ? -40.103 -15.391 114.221 1.00 93.88 271 GLN A O 1
ATOM 2201 N N . GLN A 1 272 ? -37.950 -15.217 113.623 1.00 95.56 272 GLN A N 1
ATOM 2202 C CA . GLN A 1 272 ? -37.424 -15.761 114.878 1.00 95.56 272 GLN A CA 1
ATOM 2203 C C . GLN A 1 272 ? -37.858 -14.925 116.093 1.00 95.56 272 GLN A C 1
ATOM 2205 O O . GLN A 1 272 ? -38.335 -15.483 117.080 1.00 95.56 272 GLN A O 1
ATOM 2210 N N . VAL A 1 273 ? -37.757 -13.594 116.014 1.00 95.19 273 VAL A N 1
ATOM 2211 C CA . VAL A 1 273 ? -38.220 -12.681 117.075 1.00 95.19 273 VAL A CA 1
ATOM 2212 C C . VAL A 1 273 ? -39.734 -12.791 117.279 1.00 95.19 273 VAL A C 1
ATOM 2214 O O . VAL A 1 273 ? -40.195 -12.759 118.419 1.00 95.19 273 VAL A O 1
ATOM 2217 N N . SER A 1 274 ? -40.508 -12.979 116.207 1.00 94.06 274 SER A N 1
ATOM 2218 C CA . SER A 1 274 ? -41.959 -13.204 116.287 1.00 94.06 274 SER A CA 1
ATOM 2219 C C . SER A 1 274 ? -42.288 -14.539 116.962 1.00 94.06 274 SER A C 1
ATOM 2221 O O . SER A 1 274 ? -43.152 -14.595 117.834 1.00 94.06 274 SER A O 1
ATOM 2223 N N . ASP A 1 275 ? -41.566 -15.609 116.626 1.00 94.62 275 ASP A N 1
ATOM 2224 C CA . ASP A 1 275 ? -41.725 -16.928 117.237 1.00 94.62 275 ASP A CA 1
ATOM 2225 C C . ASP A 1 275 ? -41.334 -16.913 118.722 1.00 94.62 275 ASP A C 1
ATOM 2227 O O . ASP A 1 275 ? -42.025 -17.509 119.546 1.00 94.62 275 ASP A O 1
ATOM 2231 N N . ASP A 1 276 ? -40.249 -16.227 119.087 1.00 94.06 276 ASP A N 1
ATOM 2232 C CA . ASP A 1 276 ? -39.808 -16.076 120.479 1.00 94.06 276 ASP A CA 1
ATOM 2233 C C . ASP A 1 276 ? -40.754 -15.175 121.292 1.00 94.06 276 ASP A C 1
ATOM 2235 O O . ASP A 1 276 ? -41.054 -15.485 122.450 1.00 94.06 276 ASP A O 1
ATOM 2239 N N . PHE A 1 277 ? -41.329 -14.134 120.680 1.00 92.75 277 PHE A N 1
ATOM 2240 C CA . PHE A 1 277 ? -42.421 -13.359 121.273 1.00 92.75 277 PHE A CA 1
ATOM 2241 C C . PHE A 1 277 ? -43.667 -14.226 121.506 1.00 92.75 277 PHE A C 1
ATOM 2243 O O . PHE A 1 277 ? -44.210 -14.225 122.609 1.00 92.75 277 PHE A O 1
ATOM 2250 N N . ASN A 1 278 ? -44.077 -15.032 120.522 1.00 93.44 278 ASN A N 1
ATOM 2251 C CA . ASN A 1 278 ? -45.221 -15.942 120.640 1.00 93.44 278 ASN A CA 1
ATOM 2252 C C . ASN A 1 278 ? -45.002 -17.013 121.728 1.00 93.44 278 ASN A C 1
ATOM 2254 O O . ASN A 1 278 ? -45.914 -17.294 122.508 1.00 93.44 278 ASN A O 1
ATOM 2258 N N . LYS A 1 279 ? -43.787 -17.572 121.846 1.00 93.94 279 LYS A N 1
ATOM 2259 C CA . LYS A 1 279 ? -43.398 -18.478 122.950 1.00 93.94 279 LYS A CA 1
ATOM 2260 C C . LYS A 1 279 ? -43.505 -17.775 124.306 1.00 93.94 279 LYS A C 1
ATOM 2262 O O . LYS A 1 279 ? -44.069 -18.341 125.243 1.00 93.94 279 LYS A O 1
ATOM 2267 N N . SER A 1 280 ? -43.008 -16.541 124.403 1.00 91.56 280 SER A N 1
ATOM 2268 C CA . SER A 1 280 ? -43.091 -15.717 125.615 1.00 91.56 280 SER A CA 1
ATOM 2269 C C . SER A 1 280 ? -44.545 -15.416 125.999 1.00 91.56 280 SER A C 1
ATOM 2271 O O . SER A 1 280 ? -44.942 -15.651 127.139 1.00 91.56 280 SER A O 1
ATOM 2273 N N . GLN A 1 281 ? -45.385 -15.013 125.042 1.00 92.62 281 GLN A N 1
ATOM 2274 C CA . GLN A 1 281 ? -46.813 -14.769 125.255 1.00 92.62 281 GLN A CA 1
ATOM 2275 C C . GLN A 1 281 ? -47.550 -16.040 125.706 1.00 92.62 281 GLN A C 1
ATOM 2277 O O . GLN A 1 281 ? -48.311 -16.003 126.671 1.00 92.62 281 GLN A O 1
ATOM 2282 N N . ALA A 1 282 ? -47.280 -17.189 125.078 1.00 91.81 282 ALA A N 1
ATOM 2283 C CA . ALA A 1 282 ? -47.850 -18.472 125.488 1.00 91.81 282 ALA A CA 1
ATOM 2284 C C . ALA A 1 282 ? -47.412 -18.887 126.908 1.00 91.81 282 ALA A C 1
ATOM 2286 O O . ALA A 1 282 ? -48.207 -19.470 127.653 1.00 91.81 282 ALA A O 1
ATOM 2287 N N . MET A 1 283 ? -46.177 -18.557 127.305 1.00 92.75 283 MET A N 1
ATOM 2288 C CA . MET A 1 283 ? -45.673 -18.757 128.666 1.00 92.75 283 MET A CA 1
ATOM 2289 C C . MET A 1 283 ? -46.364 -17.821 129.668 1.00 92.75 283 MET A C 1
ATOM 2291 O O . MET A 1 283 ? -46.827 -18.299 130.704 1.00 92.75 283 MET A O 1
ATOM 2295 N N . VAL A 1 284 ? -46.522 -16.531 129.344 1.00 91.19 284 VAL A N 1
ATOM 2296 C CA . VAL A 1 284 ? -47.299 -15.568 130.148 1.00 91.19 284 VAL A CA 1
ATOM 2297 C C . VAL A 1 284 ? -48.722 -16.082 130.346 1.00 91.19 284 VAL A C 1
ATOM 2299 O O . VAL A 1 284 ? -49.130 -16.276 131.487 1.00 91.19 284 VAL A O 1
ATOM 2302 N N . SER A 1 285 ? -49.433 -16.462 129.284 1.00 90.62 285 SER A N 1
ATOM 2303 C CA . SER A 1 285 ? -50.788 -17.008 129.417 1.00 90.62 285 SER A CA 1
ATOM 2304 C C . SER A 1 285 ? -50.856 -18.412 130.022 1.00 90.62 285 SER A C 1
ATOM 2306 O O . SER A 1 285 ? -51.941 -18.885 130.358 1.00 90.62 285 SER A O 1
ATOM 2308 N N . CYS A 1 286 ? -49.733 -19.103 130.227 1.00 91.44 286 CYS A N 1
ATOM 2309 C CA . CYS A 1 286 ? -49.665 -20.273 131.106 1.00 91.44 286 CYS A CA 1
ATOM 2310 C C . CYS A 1 286 ? -49.549 -19.867 132.586 1.00 91.44 286 CYS A C 1
ATOM 2312 O O . CYS A 1 286 ? -50.217 -20.455 133.439 1.00 91.44 286 CYS A O 1
ATOM 2314 N N . LEU A 1 287 ? -48.752 -18.839 132.890 1.00 90.50 287 LEU A N 1
ATOM 2315 C CA . LEU A 1 287 ? -48.621 -18.268 134.232 1.00 90.50 287 LEU A CA 1
ATOM 2316 C C . LEU A 1 287 ? -49.922 -17.586 134.690 1.00 90.50 287 LEU A C 1
ATOM 2318 O O . LEU A 1 287 ? -50.332 -17.801 135.825 1.00 90.50 287 LEU A O 1
ATOM 2322 N N . GLU A 1 288 ? -50.625 -16.865 133.810 1.00 91.50 288 GLU A N 1
ATOM 2323 C CA . GLU A 1 288 ? -51.947 -16.269 134.078 1.00 91.50 288 GLU A CA 1
ATOM 2324 C C . GLU A 1 288 ? -52.979 -17.338 134.473 1.00 91.50 288 GLU A C 1
ATOM 2326 O O . GLU A 1 288 ? -53.663 -17.199 135.487 1.00 91.50 288 GLU A O 1
ATOM 2331 N N . ARG A 1 289 ? -53.046 -18.454 133.728 1.00 90.75 289 ARG A N 1
ATOM 2332 C CA . ARG A 1 289 ? -53.916 -19.599 134.062 1.00 90.75 289 ARG A CA 1
ATOM 2333 C C . ARG A 1 289 ? -53.546 -20.238 135.403 1.00 90.75 289 ARG A C 1
ATOM 2335 O O . ARG A 1 289 ? -54.442 -20.604 136.161 1.00 90.75 289 ARG A O 1
ATOM 2342 N N . SER A 1 290 ? -52.254 -20.345 135.716 1.00 90.00 290 SER A N 1
ATOM 2343 C CA . SER A 1 290 ? -51.778 -20.852 137.012 1.00 90.00 290 SER A CA 1
ATOM 2344 C C . SER A 1 290 ? -52.150 -19.911 138.168 1.00 90.00 290 SER A C 1
ATOM 2346 O O . SER A 1 290 ? -52.667 -20.355 139.192 1.00 90.00 290 SER A O 1
ATOM 2348 N N . LEU A 1 291 ? -51.979 -18.599 137.983 1.00 88.69 291 LEU A N 1
ATOM 2349 C CA . LEU A 1 291 ? -52.346 -17.569 138.957 1.00 88.69 291 LEU A CA 1
ATOM 2350 C C . LEU A 1 291 ? -53.858 -17.581 139.220 1.00 88.69 291 LEU A C 1
ATOM 2352 O O . LEU A 1 291 ? -54.275 -17.620 140.377 1.00 88.69 291 LEU A O 1
ATOM 2356 N N . TYR A 1 292 ? -54.674 -17.651 138.164 1.00 89.00 292 TYR A N 1
ATOM 2357 C CA . TYR A 1 292 ? -56.125 -17.807 138.280 1.00 89.00 292 TYR A CA 1
ATOM 2358 C C . TYR A 1 292 ? -56.503 -19.088 139.043 1.00 89.00 292 TYR A C 1
ATOM 2360 O O . TYR A 1 292 ? -57.344 -19.042 139.942 1.00 89.00 292 TYR A O 1
ATOM 2368 N N . ALA A 1 293 ? -55.844 -20.219 138.764 1.00 85.56 293 ALA A N 1
ATOM 2369 C CA . ALA A 1 293 ? -56.071 -21.464 139.496 1.00 85.56 293 ALA A CA 1
ATOM 2370 C C . ALA A 1 293 ? -55.773 -21.311 141.002 1.00 85.56 293 ALA A C 1
ATOM 2372 O O . ALA A 1 293 ? -56.641 -21.628 141.820 1.00 85.56 293 ALA A O 1
ATOM 2373 N N . LEU A 1 294 ? -54.625 -20.736 141.387 1.00 83.25 294 LEU A N 1
ATOM 2374 C CA . LEU A 1 294 ? -54.322 -20.429 142.796 1.00 83.25 294 LEU A CA 1
ATOM 2375 C C . LEU A 1 294 ? -55.360 -19.476 143.416 1.00 83.25 294 LEU A C 1
ATOM 2377 O O . LEU A 1 294 ? -55.773 -19.668 144.560 1.00 83.25 294 LEU A O 1
ATOM 2381 N N . GLN A 1 295 ? -55.827 -18.475 142.668 1.00 85.62 295 GLN A N 1
ATOM 2382 C CA . GLN A 1 295 ? -56.829 -17.521 143.144 1.00 85.62 295 GLN A CA 1
ATOM 2383 C C . GLN A 1 295 ? -58.197 -18.187 143.386 1.00 85.62 295 GLN A C 1
ATOM 2385 O O . GLN A 1 295 ? -58.856 -17.885 144.383 1.00 85.62 295 GLN A O 1
ATOM 2390 N N . THR A 1 296 ? -58.604 -19.152 142.550 1.00 83.94 296 THR A N 1
ATOM 2391 C CA . THR A 1 296 ? -59.806 -19.966 142.816 1.00 83.94 296 THR A CA 1
ATOM 2392 C C . THR A 1 296 ? -59.642 -20.869 144.044 1.00 83.94 296 THR A C 1
ATOM 2394 O O . THR A 1 296 ? -60.570 -20.958 144.848 1.00 83.94 296 THR A O 1
ATOM 2397 N N . GLN A 1 297 ? -58.460 -21.461 144.262 1.00 81.50 297 GLN A N 1
ATOM 2398 C CA . GLN A 1 297 ? -58.169 -22.260 145.462 1.00 81.50 297 GLN A CA 1
ATOM 2399 C C . GLN A 1 297 ? -58.207 -21.415 146.746 1.00 81.50 297 GLN A C 1
ATOM 2401 O O . GLN A 1 297 ? -58.808 -21.829 147.736 1.00 81.50 297 GLN A O 1
ATOM 2406 N N . HIS A 1 298 ? -57.650 -20.199 146.726 1.00 78.88 298 HIS A N 1
ATOM 2407 C CA . HIS A 1 298 ? -57.735 -19.253 147.848 1.00 78.88 298 HIS A CA 1
ATOM 2408 C C . HIS A 1 298 ? -59.184 -18.872 148.183 1.00 78.88 298 HIS A C 1
ATOM 2410 O O . HIS A 1 298 ? -59.576 -18.843 149.351 1.00 78.88 298 HIS A O 1
ATOM 2416 N N . ASN A 1 299 ? -60.011 -18.634 147.162 1.00 82.88 299 ASN A N 1
ATOM 2417 C CA . ASN A 1 299 ? -61.432 -18.341 147.352 1.00 82.88 299 ASN A CA 1
ATOM 2418 C C . ASN A 1 299 ? -62.205 -19.553 147.909 1.00 82.88 299 ASN A C 1
ATOM 2420 O O . ASN A 1 299 ? -63.059 -19.381 148.780 1.00 82.88 299 ASN A O 1
ATOM 2424 N N . ALA A 1 300 ? -61.874 -20.775 147.479 1.00 78.94 300 ALA A N 1
ATOM 2425 C CA . ALA A 1 300 ? -62.447 -22.003 148.033 1.00 78.94 300 ALA A CA 1
ATOM 2426 C C . ALA A 1 300 ? -62.059 -22.219 149.509 1.00 78.94 300 ALA A C 1
ATOM 2428 O O . ALA A 1 300 ? -62.905 -22.615 150.311 1.00 78.94 300 ALA A O 1
ATOM 2429 N N . LEU A 1 301 ? -60.818 -21.897 149.896 1.00 72.88 301 LEU A N 1
ATOM 2430 C CA . LEU A 1 301 ? -60.366 -21.945 151.292 1.00 72.88 301 LEU A CA 1
ATOM 2431 C C . LEU A 1 301 ? -61.092 -20.916 152.173 1.00 72.88 301 LEU A C 1
ATOM 2433 O O . LEU A 1 301 ? -61.544 -21.269 153.262 1.00 72.88 301 LEU A O 1
ATOM 2437 N N . LYS A 1 302 ? -61.304 -19.684 151.687 1.00 75.12 302 LYS A N 1
ATOM 2438 C CA . LYS A 1 302 ? -62.150 -18.688 152.374 1.00 75.12 302 LYS A CA 1
ATOM 2439 C C . LYS A 1 302 ? -63.584 -19.180 152.580 1.00 75.12 302 LYS A C 1
ATOM 2441 O O . LYS A 1 302 ? -64.126 -19.039 153.673 1.00 75.12 302 LYS A O 1
ATOM 2446 N N . LEU A 1 303 ? -64.187 -19.796 151.560 1.00 70.56 303 LEU A N 1
ATOM 2447 C CA . LEU A 1 303 ? -65.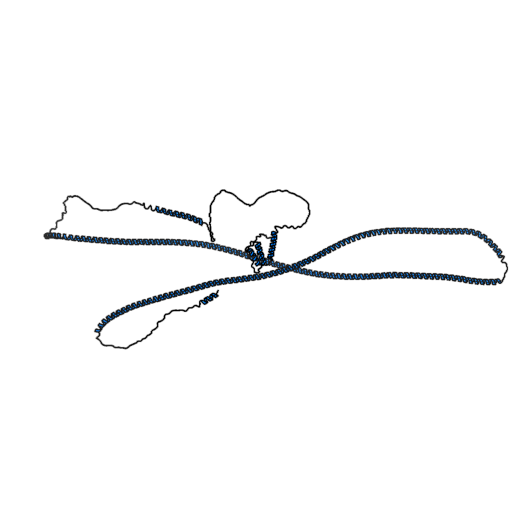526 -20.384 151.672 1.00 70.56 303 LEU A CA 1
ATOM 2448 C C . LEU A 1 303 ? -65.566 -21.526 152.705 1.00 70.56 303 LEU A C 1
ATOM 2450 O O . LEU A 1 303 ? -66.578 -21.710 153.377 1.00 70.56 303 LEU A O 1
ATOM 2454 N N . HIS A 1 304 ? -64.467 -22.266 152.865 1.00 63.56 304 HIS A N 1
ATOM 2455 C CA . HIS A 1 304 ? -64.340 -23.304 153.888 1.00 63.56 304 HIS A CA 1
ATOM 2456 C C . HIS A 1 304 ? -64.211 -22.751 155.313 1.00 63.56 304 HIS A C 1
ATOM 2458 O O . HIS A 1 304 ? -64.722 -23.382 156.235 1.00 63.56 304 HIS A O 1
ATOM 2464 N N . GLN A 1 305 ? -63.581 -21.585 155.499 1.00 60.28 305 GLN A N 1
ATOM 2465 C CA . GLN A 1 305 ? -63.542 -20.900 156.797 1.00 60.28 305 GLN A CA 1
ATOM 2466 C C . GLN A 1 305 ? -64.929 -20.377 157.189 1.00 60.28 305 GLN A C 1
ATOM 2468 O O . GLN A 1 305 ? -65.402 -20.675 158.280 1.00 60.28 305 GLN A O 1
ATOM 2473 N N . HIS A 1 306 ? -65.629 -19.694 156.279 1.00 57.66 306 HIS A N 1
ATOM 2474 C CA . HIS A 1 306 ? -66.955 -19.132 156.574 1.00 57.66 306 HIS A CA 1
ATOM 2475 C C . HIS A 1 306 ? -68.012 -20.214 156.875 1.00 57.66 306 HIS A C 1
ATOM 2477 O O . HIS A 1 306 ? -68.921 -20.006 157.672 1.00 57.66 306 HIS A O 1
ATOM 2483 N N . LYS A 1 307 ? -67.866 -21.416 156.295 1.00 58.66 307 LYS A N 1
ATOM 2484 C CA . LYS A 1 307 ? -68.712 -22.581 156.608 1.00 58.66 307 LYS A CA 1
ATOM 2485 C C . LYS A 1 307 ? -68.496 -23.176 158.006 1.00 58.66 307 LYS A C 1
ATOM 2487 O O . LYS A 1 307 ? -69.302 -24.010 158.404 1.00 58.66 307 LYS A O 1
ATOM 2492 N N . ALA A 1 308 ? -67.446 -22.793 158.734 1.00 56.25 308 ALA A N 1
ATOM 2493 C CA . ALA A 1 308 ? -67.235 -23.247 160.110 1.00 56.25 308 ALA A CA 1
ATOM 2494 C C . ALA A 1 308 ? -68.023 -22.409 161.134 1.00 56.25 308 ALA A C 1
ATOM 2496 O O . ALA A 1 308 ? -68.443 -22.945 162.152 1.00 56.25 308 ALA A O 1
ATOM 2497 N N . GLU A 1 309 ? -68.257 -21.123 160.854 1.00 55.03 309 GLU A N 1
ATOM 2498 C CA . GLU A 1 309 ? -68.947 -20.198 161.770 1.00 55.03 309 GLU A CA 1
ATOM 2499 C C . GLU A 1 309 ? -70.465 -20.455 161.814 1.00 55.03 309 GLU A C 1
ATOM 2501 O O . GLU A 1 309 ? -71.065 -20.448 162.884 1.00 55.03 309 GLU A O 1
ATOM 2506 N N . VAL A 1 310 ? -71.079 -20.773 160.667 1.00 59.38 310 VAL A N 1
ATOM 2507 C CA . VAL A 1 310 ? -72.538 -20.983 160.534 1.00 59.38 310 VAL A CA 1
ATOM 2508 C C . VAL A 1 310 ? -73.057 -22.184 161.351 1.00 59.38 310 VAL A C 1
ATOM 2510 O O . VAL A 1 310 ? -74.212 -22.201 161.768 1.00 59.38 310 VAL A O 1
ATOM 2513 N N . VAL A 1 311 ? -72.212 -23.183 161.630 1.00 59.47 311 VAL A N 1
ATOM 2514 C CA . VAL A 1 311 ? -72.622 -24.428 162.316 1.00 59.47 311 VAL A CA 1
ATOM 2515 C C . VAL A 1 311 ? -72.890 -24.224 163.817 1.00 59.47 311 VAL A C 1
ATOM 2517 O O . VAL A 1 311 ? -73.665 -24.981 164.405 1.00 59.47 311 VAL A O 1
ATOM 2520 N N . GLU A 1 312 ? -72.313 -23.194 164.442 1.00 56.91 312 GLU A N 1
ATOM 2521 C CA . GLU A 1 312 ? -72.642 -22.810 165.827 1.00 56.91 312 GLU A CA 1
ATOM 2522 C C . GLU A 1 312 ? -74.040 -22.163 165.921 1.00 56.91 312 GLU A C 1
ATOM 2524 O O . GLU A 1 312 ? -74.745 -22.350 166.912 1.00 56.91 312 GLU A O 1
ATOM 2529 N N . GLU A 1 313 ? -74.478 -21.437 164.885 1.00 58.84 313 GLU A N 1
ATOM 2530 C CA . GLU A 1 313 ? -75.714 -20.639 164.911 1.00 58.84 313 GLU A CA 1
ATOM 2531 C C . GLU A 1 313 ? -76.982 -21.499 164.703 1.00 58.84 313 GLU A C 1
ATOM 2533 O O . GLU A 1 313 ? -77.987 -21.309 165.395 1.00 58.84 313 GLU A O 1
ATOM 2538 N N . ASP A 1 314 ? -76.920 -22.531 163.851 1.00 56.94 314 ASP A N 1
ATOM 2539 C CA . ASP A 1 314 ? -78.037 -23.468 163.606 1.00 56.94 314 ASP A CA 1
ATOM 2540 C C . ASP A 1 314 ? -78.486 -24.240 164.868 1.00 56.94 314 ASP A C 1
ATOM 2542 O O . ASP A 1 314 ? -79.663 -24.602 165.011 1.00 56.94 314 ASP A O 1
ATOM 2546 N N . HIS A 1 315 ? -77.582 -24.460 165.830 1.00 57.44 315 HIS A N 1
ATOM 2547 C CA . HIS A 1 315 ? -77.901 -25.154 167.084 1.00 57.44 315 HIS A CA 1
ATOM 2548 C C . HIS A 1 315 ? -78.866 -24.362 167.986 1.00 57.44 315 HIS A C 1
ATOM 2550 O O . HIS A 1 315 ? -79.576 -24.968 168.789 1.00 57.44 315 HIS A O 1
ATOM 2556 N N . ALA A 1 316 ? -78.953 -23.034 167.840 1.00 56.19 316 ALA A N 1
ATOM 2557 C CA . ALA A 1 316 ? -79.881 -22.207 168.614 1.00 56.19 316 ALA A CA 1
ATOM 2558 C C . ALA A 1 316 ? -81.326 -22.277 168.081 1.00 56.19 316 ALA A C 1
ATOM 2560 O O . ALA A 1 316 ? -82.281 -22.313 168.861 1.00 56.19 316 ALA A O 1
ATOM 2561 N N . SER A 1 317 ? -81.500 -22.339 166.757 1.00 59.66 317 SER A N 1
ATOM 2562 C CA . SER A 1 317 ? -82.818 -22.290 166.103 1.00 59.66 317 SER A CA 1
ATOM 2563 C C . SER A 1 317 ? -83.676 -23.531 166.378 1.00 59.66 317 SER A C 1
ATOM 2565 O O . SER A 1 317 ? -84.887 -23.425 166.590 1.00 59.66 317 SER A O 1
ATOM 2567 N N . THR A 1 318 ? -83.059 -24.716 166.443 1.00 61.34 318 THR A N 1
ATOM 2568 C CA . THR A 1 318 ? -83.778 -25.996 166.619 1.00 61.34 318 THR A CA 1
ATOM 2569 C C . THR A 1 318 ? -84.503 -26.144 167.964 1.00 61.34 318 THR A C 1
ATOM 2571 O O . THR A 1 318 ? -85.447 -26.930 168.062 1.00 61.34 318 THR A O 1
ATOM 2574 N N . LEU A 1 319 ? -84.134 -25.359 168.985 1.00 56.22 319 LEU A N 1
ATOM 2575 C CA . LEU A 1 319 ? -84.805 -25.350 170.291 1.00 56.22 319 LEU A CA 1
ATOM 2576 C C . LEU A 1 319 ? -86.176 -24.652 170.271 1.00 56.22 319 LEU A C 1
ATOM 2578 O O . LEU A 1 319 ? -87.064 -25.035 171.030 1.00 56.22 319 LEU A O 1
ATOM 2582 N N . VAL A 1 320 ? -86.380 -23.657 169.402 1.00 61.78 320 VAL A N 1
ATOM 2583 C CA . VAL A 1 320 ? -87.623 -22.860 169.373 1.00 61.78 320 VAL A CA 1
ATOM 2584 C C . VAL A 1 320 ? -88.760 -23.621 168.681 1.00 61.78 320 VAL A C 1
ATOM 2586 O O . VAL A 1 320 ? -89.914 -23.573 169.111 1.00 61.78 320 VAL A O 1
ATOM 2589 N N . GLU A 1 321 ? -88.441 -24.381 167.632 1.00 59.09 321 GLU A N 1
ATOM 2590 C CA . GLU A 1 321 ? -89.434 -25.085 166.814 1.00 59.09 321 GLU A CA 1
ATOM 2591 C C . GLU A 1 321 ? -90.123 -26.279 167.489 1.00 59.09 321 GLU A C 1
ATOM 2593 O O . GLU A 1 321 ? -91.181 -26.713 167.020 1.00 59.09 321 GLU A O 1
ATOM 2598 N N . LEU A 1 322 ? -89.535 -26.849 168.542 1.00 57.53 322 LEU A N 1
ATOM 2599 C CA . LEU A 1 322 ? -90.147 -27.953 169.288 1.00 57.53 322 LEU A CA 1
ATOM 2600 C C . LEU A 1 322 ? -91.191 -27.455 170.297 1.00 57.53 322 LEU A C 1
ATOM 2602 O O . LEU A 1 322 ? -92.158 -28.169 170.558 1.00 57.53 322 LEU A O 1
ATOM 2606 N N . GLN A 1 323 ? -91.063 -26.218 170.788 1.00 51.88 323 GLN A N 1
ATOM 2607 C CA . GLN A 1 323 ? -92.003 -25.621 171.741 1.00 51.88 323 GLN A CA 1
ATOM 2608 C C . GLN A 1 323 ? -93.404 -25.447 171.112 1.00 51.88 323 GLN A C 1
ATOM 2610 O O . GLN A 1 323 ? -94.397 -25.960 171.625 1.00 51.88 323 GLN A O 1
ATOM 2615 N N . GLY A 1 324 ? -93.488 -24.803 169.938 1.00 58.94 324 GLY A N 1
ATOM 2616 C CA . GLY A 1 324 ? -94.766 -24.478 169.275 1.00 58.94 324 GLY A CA 1
ATOM 2617 C C . GLY A 1 324 ? -95.538 -25.673 168.689 1.00 58.94 324 GLY A C 1
ATOM 2618 O O . GLY A 1 324 ? -96.707 -25.541 168.313 1.00 58.94 324 GLY A O 1
ATOM 2619 N N . LYS A 1 325 ? -94.913 -26.856 168.616 1.00 60.12 325 LYS A N 1
ATOM 2620 C CA . LYS A 1 325 ? -95.553 -28.102 168.153 1.00 60.12 325 LYS A CA 1
ATOM 2621 C C . LYS A 1 325 ? -96.361 -28.800 169.262 1.00 60.12 325 LYS A C 1
ATOM 2623 O O . LYS A 1 325 ? -97.159 -29.678 168.951 1.00 60.12 325 LYS A O 1
ATOM 2628 N N . VAL A 1 326 ? -96.220 -28.374 170.524 1.00 57.03 326 VAL A N 1
ATOM 2629 C CA . VAL A 1 326 ? -97.068 -28.818 171.647 1.00 57.03 326 VAL A CA 1
ATOM 2630 C C . VAL A 1 326 ? -98.375 -28.012 171.683 1.00 57.03 326 VAL A C 1
ATOM 2632 O O . VAL A 1 326 ? -99.457 -28.587 171.563 1.00 57.03 326 VAL A O 1
ATOM 2635 N N . ASP A 1 327 ? -98.280 -26.676 171.713 1.00 53.69 327 ASP A N 1
ATOM 2636 C CA . ASP A 1 327 ? -99.423 -25.744 171.819 1.00 53.69 327 ASP A CA 1
ATOM 2637 C C . ASP A 1 327 ? -100.470 -25.870 170.691 1.00 53.69 327 ASP A C 1
ATOM 2639 O O . ASP A 1 327 ? -101.615 -25.425 170.827 1.00 53.69 327 ASP A O 1
ATOM 2643 N N . SER A 1 328 ? -100.076 -26.441 169.550 1.00 53.25 328 SER A N 1
ATOM 2644 C CA . SER A 1 328 ? -100.907 -26.571 168.349 1.00 53.25 328 SER A CA 1
ATOM 2645 C C . SER A 1 328 ? -101.686 -27.890 168.254 1.00 53.25 328 SER A C 1
ATOM 2647 O O . SER A 1 328 ? -102.645 -27.959 167.481 1.00 53.25 328 SER A O 1
ATOM 2649 N N . LEU A 1 329 ? -101.343 -28.912 169.051 1.00 55.62 329 LEU A N 1
ATOM 2650 C CA . LEU A 1 329 ? -102.033 -30.210 169.040 1.00 55.62 329 LEU A CA 1
ATOM 2651 C C . LEU A 1 329 ? -103.209 -30.280 170.027 1.00 55.62 329 LEU A C 1
ATOM 2653 O O . LEU A 1 329 ? -104.219 -30.904 169.712 1.00 55.62 329 LEU A O 1
ATOM 2657 N N . GLU A 1 330 ? -103.151 -29.577 171.162 1.00 51.38 330 GLU A N 1
ATOM 2658 C CA . GLU A 1 330 ? -104.261 -29.552 172.135 1.00 51.38 330 GLU A CA 1
ATOM 2659 C C . GLU A 1 330 ? -105.491 -28.756 171.649 1.00 51.38 330 GLU A C 1
ATOM 2661 O O . GLU A 1 330 ? -106.598 -28.943 172.150 1.00 51.38 330 GLU A O 1
ATOM 2666 N N . LYS A 1 331 ? -105.326 -27.879 170.646 1.00 49.66 331 LYS A N 1
ATOM 2667 C CA . LYS A 1 331 ? -106.375 -26.965 170.148 1.00 49.66 331 LYS A CA 1
ATOM 2668 C C . LYS A 1 331 ? -107.125 -27.428 168.893 1.00 49.66 331 LYS A C 1
ATOM 2670 O O . LYS A 1 331 ? -107.927 -26.665 168.361 1.00 49.66 331 LYS A O 1
ATOM 2675 N N . ARG A 1 332 ? -106.932 -28.669 168.430 1.00 50.59 332 ARG A N 1
ATOM 2676 C CA . ARG A 1 332 ? -107.771 -29.301 167.382 1.00 50.59 332 ARG A CA 1
ATOM 2677 C C . ARG A 1 332 ? -108.729 -30.337 167.974 1.00 50.59 332 ARG A C 1
ATOM 2679 O O . ARG A 1 332 ? -108.797 -31.487 167.551 1.00 50.59 332 ARG A O 1
ATOM 2686 N N . LEU A 1 333 ? -109.458 -29.882 168.986 1.00 51.00 333 LEU A N 1
ATOM 2687 C CA . LEU A 1 333 ? -110.466 -30.618 169.735 1.00 51.00 333 LEU A CA 1
ATOM 2688 C C . LEU A 1 333 ? -111.866 -30.375 169.123 1.00 51.00 333 LEU A C 1
ATOM 2690 O O . LEU A 1 333 ? -112.233 -29.224 168.942 1.00 51.00 333 LEU A O 1
ATOM 2694 N N . GLN A 1 334 ? -112.634 -31.450 168.896 1.00 46.00 334 GLN A N 1
ATOM 2695 C CA . GLN A 1 334 ? -114.116 -31.519 168.836 1.00 46.00 334 GLN A CA 1
ATOM 2696 C C . GLN A 1 334 ? -114.935 -30.648 167.827 1.00 46.00 334 GLN A C 1
ATOM 2698 O O . GLN A 1 334 ? -114.923 -29.425 167.875 1.00 46.00 334 GLN A O 1
ATOM 2703 N N . GLN A 1 335 ? -115.833 -31.342 167.098 1.00 44.84 335 GLN A N 1
ATOM 2704 C CA . GLN A 1 335 ? -117.119 -30.903 166.486 1.00 44.84 335 GLN A CA 1
ATOM 2705 C C . GLN A 1 335 ? -117.177 -30.296 165.057 1.00 44.84 335 GLN A C 1
ATOM 2707 O O . GLN A 1 335 ? -116.184 -29.861 164.482 1.00 44.84 335 GLN A O 1
ATOM 2712 N N . ASP A 1 336 ? -118.389 -30.393 164.478 1.00 51.81 336 ASP A N 1
ATOM 2713 C CA . ASP A 1 336 ? -118.736 -30.453 163.039 1.00 51.81 336 ASP A CA 1
ATOM 2714 C C . ASP A 1 336 ? -119.557 -29.235 162.512 1.00 51.81 336 ASP A C 1
ATOM 2716 O O . ASP A 1 336 ? -119.706 -28.252 163.235 1.00 51.81 336 ASP A O 1
ATOM 2720 N N . LEU A 1 337 ? -120.173 -29.378 161.306 1.00 43.50 337 LEU A N 1
ATOM 2721 C CA . LEU A 1 337 ? -121.192 -28.544 160.585 1.00 43.50 337 LEU A CA 1
ATOM 2722 C C . LEU A 1 337 ? -120.652 -27.768 159.348 1.00 43.50 337 LEU A C 1
ATOM 2724 O O . LEU A 1 337 ? -119.542 -27.252 159.405 1.00 43.50 337 LEU A O 1
ATOM 2728 N N . SER A 1 338 ? -121.369 -27.584 158.214 1.00 52.47 338 SER A N 1
ATOM 2729 C CA . SER A 1 338 ? -122.691 -28.081 157.735 1.00 52.47 338 SER A CA 1
ATOM 2730 C C . SER A 1 338 ? -122.885 -27.899 156.196 1.00 52.47 338 SER A C 1
ATOM 2732 O O . SER A 1 338 ? -121.984 -27.448 155.495 1.00 52.47 338 SER A O 1
ATOM 2734 N N . VAL A 1 339 ? -124.083 -28.227 155.677 1.00 57.06 339 VAL A N 1
ATOM 2735 C CA . VAL A 1 339 ? -124.451 -28.431 154.249 1.00 57.06 339 VAL A CA 1
ATOM 2736 C C . VAL A 1 339 ? -124.041 -27.333 153.247 1.00 57.06 339 VAL A C 1
ATOM 2738 O O . VAL A 1 339 ? -123.735 -27.679 152.106 1.00 57.06 339 VAL A O 1
ATOM 2741 N N . ASP A 1 340 ? -123.978 -26.049 153.621 1.00 54.06 340 ASP A N 1
ATOM 2742 C CA . ASP A 1 340 ? -123.571 -24.965 152.694 1.00 54.06 340 ASP A CA 1
ATOM 2743 C C . ASP A 1 340 ? -122.142 -25.147 152.128 1.00 54.06 340 ASP A C 1
ATOM 2745 O O . ASP A 1 340 ? -121.799 -24.613 151.065 1.00 54.06 340 ASP A O 1
ATOM 2749 N N . GLN A 1 341 ? -121.308 -25.947 152.800 1.00 62.72 341 GLN A N 1
ATOM 2750 C CA . GLN A 1 341 ? -119.956 -26.287 152.349 1.00 62.72 341 GLN A CA 1
ATOM 2751 C C . GLN A 1 341 ? -119.967 -27.018 150.993 1.00 62.72 341 GLN A C 1
ATOM 2753 O O . GLN A 1 341 ? -119.234 -26.611 150.094 1.00 62.72 341 GLN A O 1
ATOM 2758 N N . HIS A 1 342 ? -120.866 -27.985 150.771 1.00 63.16 342 HIS A N 1
ATOM 2759 C CA . HIS A 1 342 ? -120.903 -28.753 149.514 1.00 63.16 342 HIS A CA 1
ATOM 2760 C C . HIS A 1 342 ? -121.289 -27.916 148.283 1.00 63.16 342 HIS A C 1
ATOM 2762 O O . HIS A 1 342 ? -120.787 -28.157 147.184 1.00 63.16 342 HIS A O 1
ATOM 2768 N N . LEU A 1 343 ? -122.137 -26.891 148.438 1.00 63.53 343 LEU A N 1
ATOM 2769 C CA . LEU A 1 343 ? -122.425 -25.963 147.335 1.00 63.53 343 LEU A CA 1
ATOM 2770 C C . LEU A 1 343 ? -121.206 -25.075 147.021 1.00 63.53 343 LEU A C 1
ATOM 2772 O O . LEU A 1 343 ? -120.966 -24.710 145.869 1.00 63.53 343 LEU A O 1
ATOM 2776 N N . THR A 1 344 ? -120.418 -24.752 148.048 1.00 69.19 344 THR A N 1
ATOM 2777 C CA . THR A 1 344 ? -119.190 -23.958 147.930 1.00 69.19 344 THR A CA 1
ATOM 2778 C C . THR A 1 344 ? -118.083 -24.745 147.216 1.00 69.19 344 THR A C 1
ATOM 2780 O O . THR A 1 344 ? -117.410 -24.189 146.344 1.00 69.19 344 THR A O 1
ATOM 2783 N N . GLU A 1 345 ? -117.947 -26.039 147.521 1.00 72.69 345 GLU A N 1
ATOM 2784 C CA . GLU A 1 345 ? -117.016 -26.979 146.879 1.00 72.69 345 GLU A CA 1
ATOM 2785 C C . GLU A 1 345 ? -117.324 -27.170 145.388 1.00 72.69 345 GLU A C 1
ATOM 2787 O O . GLU A 1 345 ? -116.435 -27.009 144.555 1.00 72.69 345 GLU A O 1
ATOM 2792 N N . LEU A 1 346 ? -118.589 -27.404 145.020 1.00 71.25 346 LEU A N 1
ATOM 2793 C CA . LEU A 1 346 ? -118.978 -27.649 143.622 1.00 71.25 346 LEU A CA 1
ATOM 2794 C C . LEU A 1 346 ? -118.847 -26.388 142.738 1.00 71.25 346 LEU A C 1
ATOM 2796 O O . LEU A 1 346 ? -118.535 -26.466 141.547 1.00 71.25 346 LEU A O 1
ATOM 2800 N N . LEU A 1 347 ? -118.992 -25.195 143.329 1.00 73.81 347 LEU A N 1
ATOM 2801 C CA . LEU A 1 347 ? -118.595 -23.934 142.690 1.00 73.81 347 LEU A CA 1
ATOM 2802 C C . LEU A 1 347 ? -117.065 -23.769 142.615 1.00 73.81 347 LEU A C 1
ATOM 2804 O O . LEU A 1 347 ? -116.574 -23.060 141.737 1.00 73.81 347 LEU A O 1
ATOM 2808 N N . GLY A 1 348 ? -116.303 -24.389 143.519 1.00 76.31 348 GLY A N 1
ATOM 2809 C CA . GLY A 1 348 ? -114.843 -24.513 143.456 1.00 76.31 348 GLY A CA 1
ATOM 2810 C C . GLY A 1 348 ? -114.395 -25.320 142.241 1.00 76.31 348 GLY A C 1
ATOM 2811 O O . GLY A 1 348 ? -113.692 -24.782 141.387 1.00 76.31 348 GLY A O 1
ATOM 2812 N N . GLU A 1 349 ? -114.890 -26.553 142.103 1.00 79.25 349 GLU A N 1
ATOM 2813 C CA . GLU A 1 349 ? -114.581 -27.442 140.973 1.00 79.25 349 GLU A CA 1
ATOM 2814 C C . GLU A 1 349 ? -114.885 -26.788 139.618 1.00 79.25 349 GLU A C 1
ATOM 2816 O O . GLU A 1 349 ? -114.070 -26.859 138.695 1.00 79.25 349 GLU A O 1
ATOM 2821 N N . LYS A 1 350 ? -116.018 -26.075 139.504 1.00 76.56 350 LYS A N 1
ATOM 2822 C CA . LYS A 1 350 ? -116.344 -25.314 138.289 1.00 76.56 350 LYS A CA 1
ATOM 2823 C C . LYS A 1 350 ? -115.255 -24.288 137.952 1.00 76.56 350 LYS A C 1
ATOM 2825 O O . LYS A 1 350 ? -114.813 -24.241 136.805 1.00 76.56 350 LYS A O 1
ATOM 2830 N N . ARG A 1 351 ? -114.804 -23.492 138.932 1.00 80.69 351 ARG A N 1
ATOM 2831 C CA . ARG A 1 351 ? -113.742 -22.490 138.723 1.00 80.69 351 ARG A CA 1
ATOM 2832 C C . ARG A 1 351 ? -112.420 -23.143 138.333 1.00 80.69 351 ARG A C 1
ATOM 2834 O O . ARG A 1 351 ? -111.739 -22.610 137.467 1.00 80.69 351 ARG A O 1
ATOM 2841 N N . GLU A 1 352 ? -112.073 -24.294 138.910 1.00 80.81 352 GLU A N 1
ATOM 2842 C CA . GLU A 1 352 ? -110.872 -25.033 138.506 1.00 80.81 352 GLU A CA 1
ATOM 2843 C C . GLU A 1 352 ? -110.953 -25.535 137.060 1.00 80.81 352 GLU A C 1
ATOM 2845 O O . GLU A 1 352 ? -109.976 -25.430 136.323 1.00 80.81 352 GLU A O 1
ATOM 2850 N N . VAL A 1 353 ? -112.101 -26.058 136.618 1.00 80.31 353 VAL A N 1
ATOM 2851 C CA . VAL A 1 353 ? -112.279 -26.494 135.222 1.00 80.31 353 VAL A CA 1
ATOM 2852 C C . VAL A 1 353 ? -112.243 -25.303 134.260 1.00 80.31 353 VAL A C 1
ATOM 2854 O O . VAL A 1 353 ? -111.599 -25.393 133.215 1.00 80.31 353 VAL A O 1
ATOM 2857 N N . GLU A 1 354 ? -112.856 -24.172 134.620 1.00 81.19 354 GLU A N 1
ATOM 2858 C CA . GLU A 1 354 ? -112.767 -22.926 133.845 1.00 81.19 354 GLU A CA 1
ATOM 2859 C C . GLU A 1 354 ? -111.318 -22.403 133.779 1.00 81.19 354 GLU A C 1
ATOM 2861 O O . GLU A 1 354 ? -110.846 -22.061 132.698 1.00 81.19 354 GLU A O 1
ATOM 2866 N N . GLN A 1 355 ? -110.565 -22.445 134.884 1.00 84.00 355 GLN A N 1
ATOM 2867 C CA . GLN A 1 355 ? -109.153 -22.044 134.931 1.00 84.00 355 GLN A CA 1
ATOM 2868 C C . GLN A 1 355 ? -108.238 -22.981 134.123 1.00 84.00 355 GLN A C 1
ATOM 2870 O O . GLN A 1 355 ? -107.335 -22.512 133.434 1.00 84.00 355 GLN A O 1
ATOM 2875 N N . ARG A 1 356 ? -108.467 -24.301 134.166 1.00 83.94 356 ARG A N 1
ATOM 2876 C CA . ARG A 1 356 ? -107.719 -25.279 133.353 1.00 83.94 356 ARG A CA 1
ATOM 2877 C C . ARG A 1 356 ? -108.018 -25.120 131.861 1.00 83.94 356 ARG A C 1
ATOM 2879 O O . ARG A 1 356 ? -107.110 -25.285 131.052 1.00 83.94 356 ARG A O 1
ATOM 2886 N N . LEU A 1 357 ? -109.260 -24.788 131.494 1.00 85.50 357 LEU A N 1
ATOM 2887 C CA . LEU A 1 357 ? -109.633 -24.490 130.109 1.00 85.50 357 LEU A CA 1
ATOM 2888 C C . LEU A 1 357 ? -108.982 -23.192 129.616 1.00 85.50 357 LEU A C 1
ATOM 2890 O O . LEU A 1 357 ? -108.512 -23.159 128.482 1.00 85.50 357 LEU A O 1
ATOM 2894 N N . GLU A 1 358 ? -108.935 -22.149 130.448 1.00 84.75 358 GLU A N 1
ATOM 2895 C CA . GLU A 1 358 ? -108.290 -20.890 130.069 1.00 84.75 358 GLU A CA 1
ATOM 2896 C C . GLU A 1 358 ? -106.776 -21.054 129.946 1.00 84.75 358 GLU A C 1
ATOM 2898 O O . GLU A 1 358 ? -106.222 -20.692 128.912 1.00 84.75 358 GLU A O 1
ATOM 2903 N N . LYS A 1 359 ? -106.122 -21.752 130.885 1.00 87.69 359 LYS A N 1
ATOM 2904 C CA . LYS A 1 359 ? -104.705 -22.097 130.729 1.00 87.69 359 LYS A CA 1
ATOM 2905 C C . LYS A 1 359 ? -104.441 -22.918 129.460 1.00 87.69 359 LYS A C 1
ATOM 2907 O O . LYS A 1 359 ? -103.510 -22.628 128.722 1.00 87.69 359 LYS A O 1
ATOM 2912 N N . ALA A 1 360 ? -105.287 -23.900 129.145 1.00 84.19 360 ALA A N 1
ATOM 2913 C CA . ALA A 1 360 ? -105.149 -24.665 127.904 1.00 84.19 360 ALA A CA 1
ATOM 2914 C C . ALA A 1 360 ? -105.364 -23.812 126.633 1.00 84.19 360 ALA A C 1
ATOM 2916 O O . ALA A 1 360 ? -104.929 -24.215 125.556 1.00 84.19 360 ALA A O 1
ATOM 2917 N N . ARG A 1 361 ? -106.017 -22.643 126.728 1.00 88.50 361 ARG A N 1
ATOM 2918 C CA . ARG A 1 361 ? -106.075 -21.642 125.647 1.00 88.50 361 ARG A CA 1
ATOM 2919 C C . ARG A 1 361 ? -104.815 -20.784 125.609 1.00 88.50 361 ARG A C 1
ATOM 2921 O O . ARG A 1 361 ? -104.341 -20.519 124.511 1.00 88.50 361 ARG A O 1
ATOM 2928 N N . GLU A 1 362 ? -104.276 -20.386 126.760 1.00 88.31 362 GLU A N 1
ATOM 2929 C CA . GLU A 1 362 ? -103.002 -19.662 126.883 1.00 88.31 362 GLU A CA 1
ATOM 2930 C C . GLU A 1 362 ? -101.847 -20.491 126.294 1.00 88.31 362 GLU A C 1
ATOM 2932 O O . GLU A 1 362 ? -101.212 -20.042 125.341 1.00 88.31 362 GLU A O 1
ATOM 2937 N N . ASP A 1 363 ? -101.668 -21.737 126.753 1.00 87.81 363 ASP A N 1
ATOM 2938 C CA . ASP A 1 363 ? -100.636 -22.674 126.280 1.00 87.81 363 ASP A CA 1
ATOM 2939 C C . ASP A 1 363 ? -100.724 -22.893 124.744 1.00 87.81 363 ASP A C 1
ATOM 2941 O O . ASP A 1 363 ? -99.715 -22.939 124.036 1.00 87.81 363 ASP A O 1
ATOM 2945 N N . LEU A 1 364 ? -101.942 -23.006 124.192 1.00 90.75 364 LEU A N 1
ATOM 2946 C CA . LEU A 1 364 ? -102.181 -23.222 122.754 1.00 90.75 364 LEU A CA 1
ATOM 2947 C C . LEU A 1 364 ? -102.013 -21.922 121.941 1.00 90.75 364 LEU A C 1
ATOM 2949 O O . LEU A 1 364 ? -101.610 -21.964 120.778 1.00 90.75 364 LEU A O 1
ATOM 2953 N N . LEU A 1 365 ? -102.272 -20.756 122.540 1.00 91.62 365 LEU A N 1
ATOM 2954 C CA . LEU A 1 365 ? -102.005 -19.456 121.927 1.00 91.62 365 LEU A CA 1
ATOM 2955 C C . LEU A 1 365 ? -100.496 -19.180 121.879 1.00 91.62 365 LEU A C 1
ATOM 2957 O O . LEU A 1 365 ? -100.019 -18.774 120.823 1.00 91.62 365 LEU A O 1
ATOM 2961 N N . GLU A 1 366 ? -99.744 -19.486 122.940 1.00 91.81 366 GLU A N 1
ATOM 2962 C CA . GLU A 1 366 ? -98.275 -19.392 122.972 1.00 91.81 366 GLU A CA 1
ATOM 2963 C C . GLU A 1 366 ? -97.615 -20.367 121.980 1.00 91.81 366 GLU A C 1
ATOM 2965 O O . GLU A 1 366 ? -96.716 -19.989 121.222 1.00 91.81 366 GLU A O 1
ATOM 2970 N N . ALA A 1 367 ? -98.113 -21.606 121.892 1.00 89.62 367 ALA A N 1
ATOM 2971 C CA . ALA A 1 367 ? -97.696 -22.555 120.858 1.00 89.62 367 ALA A CA 1
ATOM 2972 C C . ALA A 1 367 ? -98.003 -22.040 119.437 1.00 89.62 367 ALA A C 1
ATOM 2974 O O . ALA A 1 367 ? -97.223 -22.250 118.507 1.00 89.62 367 ALA A O 1
ATOM 2975 N N . ARG A 1 368 ? -99.121 -21.325 119.250 1.00 92.88 368 ARG A N 1
ATOM 2976 C CA . ARG A 1 368 ? -99.487 -20.724 117.961 1.00 92.88 368 ARG A CA 1
ATOM 2977 C C . ARG A 1 368 ? -98.634 -19.501 117.614 1.00 92.88 368 ARG A C 1
ATOM 2979 O O . ARG A 1 368 ? -98.285 -19.361 116.443 1.00 92.88 368 ARG A O 1
ATOM 2986 N N . THR A 1 369 ? -98.304 -18.628 118.567 1.00 90.31 369 THR A N 1
ATOM 2987 C CA . THR A 1 369 ? -97.439 -17.462 118.311 1.00 90.31 369 THR A CA 1
ATOM 2988 C C . THR A 1 369 ? -96.008 -17.901 118.044 1.00 90.31 369 THR A C 1
ATOM 2990 O O . THR A 1 369 ? -95.481 -17.565 116.994 1.00 90.31 369 THR A O 1
ATOM 2993 N N . SER A 1 370 ? -95.429 -18.767 118.879 1.00 91.62 370 SER A N 1
ATOM 2994 C CA . SER A 1 370 ? -94.080 -19.308 118.643 1.00 91.62 370 SER A CA 1
ATOM 2995 C C . SER A 1 370 ? -93.969 -20.097 117.326 1.00 91.62 370 SER A C 1
ATOM 2997 O O . SER A 1 370 ? -92.945 -20.025 116.636 1.00 91.62 370 SER A O 1
ATOM 2999 N N . HIS A 1 371 ? -95.032 -20.793 116.901 1.00 92.94 371 HIS A N 1
ATOM 3000 C CA . HIS A 1 371 ? -95.070 -21.384 115.564 1.00 92.94 371 HIS A CA 1
ATOM 3001 C C . HIS A 1 371 ? -95.163 -20.324 114.450 1.00 92.94 371 HIS A C 1
ATOM 3003 O O . HIS A 1 371 ? -94.458 -20.435 113.450 1.00 92.94 371 HIS A O 1
ATOM 3009 N N . ALA A 1 372 ? -95.965 -19.269 114.621 1.00 93.19 372 ALA A N 1
ATOM 3010 C CA . ALA A 1 372 ? -96.025 -18.160 113.666 1.00 93.19 372 ALA A CA 1
ATOM 3011 C C . ALA A 1 372 ? -94.689 -17.397 113.561 1.00 93.19 372 ALA A C 1
ATOM 3013 O O . ALA A 1 372 ? -94.283 -17.047 112.455 1.00 93.19 372 ALA A O 1
ATOM 3014 N N . ASP A 1 373 ? -93.973 -17.200 114.668 1.00 93.69 373 ASP A N 1
ATOM 3015 C CA . ASP A 1 373 ? -92.659 -16.547 114.709 1.00 93.69 373 ASP A CA 1
ATOM 3016 C C . ASP A 1 373 ? -91.584 -17.401 114.017 1.00 93.69 373 ASP A C 1
ATOM 3018 O O . ASP A 1 373 ? -90.778 -16.892 113.235 1.00 93.69 373 ASP A O 1
ATOM 3022 N N . THR A 1 374 ? -91.592 -18.721 114.244 1.00 93.88 374 THR A N 1
ATOM 3023 C CA . THR A 1 374 ? -90.668 -19.645 113.562 1.00 93.88 374 THR A CA 1
ATOM 3024 C C . THR A 1 374 ? -90.969 -19.771 112.069 1.00 93.88 374 THR A C 1
ATOM 3026 O O . THR A 1 374 ? -90.031 -19.756 111.274 1.00 93.88 374 THR A O 1
ATOM 3029 N N . VAL A 1 375 ? -92.243 -19.803 111.660 1.00 93.06 375 VAL A N 1
ATOM 3030 C CA . VAL A 1 375 ? -92.638 -19.726 110.241 1.00 93.06 375 VAL A CA 1
ATOM 3031 C C . VAL A 1 375 ? -92.204 -18.393 109.626 1.00 93.06 375 VAL A C 1
ATOM 3033 O O . VAL A 1 375 ? -91.538 -18.407 108.597 1.00 93.06 375 VAL A O 1
ATOM 3036 N N . SER A 1 376 ? -92.457 -17.260 110.287 1.00 93.81 376 SER A N 1
ATOM 3037 C CA . SER A 1 376 ? -92.044 -15.928 109.808 1.00 93.81 376 SER A CA 1
ATOM 3038 C C . SER A 1 376 ? -90.521 -15.814 109.652 1.00 93.81 376 SER A C 1
ATOM 3040 O O . SER A 1 376 ? -90.028 -15.238 108.683 1.00 93.81 376 SER A O 1
ATOM 3042 N N . SER A 1 377 ? -89.755 -16.406 110.575 1.00 93.88 377 SER A N 1
ATOM 3043 C CA . SER A 1 377 ? -88.292 -16.481 110.491 1.00 93.88 377 SER A CA 1
ATOM 3044 C C . SER A 1 377 ? -87.819 -17.358 109.327 1.00 93.88 377 SER A C 1
ATOM 3046 O O . SER A 1 377 ? -86.868 -16.999 108.631 1.00 93.88 377 SER A O 1
ATOM 3048 N N . LEU A 1 378 ? -88.491 -18.484 109.066 1.00 93.69 378 LEU A N 1
ATOM 3049 C CA . LEU A 1 378 ? -88.193 -19.346 107.920 1.00 93.69 378 LEU A CA 1
ATOM 3050 C C . LEU A 1 378 ? -88.583 -18.688 106.587 1.00 93.69 378 LEU A C 1
ATOM 3052 O O . LEU A 1 378 ? -87.827 -18.793 105.630 1.00 93.69 378 LEU A O 1
ATOM 3056 N N . GLU A 1 379 ? -89.690 -17.949 106.515 1.00 93.75 379 GLU A N 1
ATOM 3057 C CA . GLU A 1 379 ? -90.082 -17.168 105.332 1.00 93.75 379 GLU A CA 1
ATOM 3058 C C . GLU A 1 379 ? -89.100 -16.011 105.062 1.00 93.75 379 GLU A C 1
ATOM 3060 O O . GLU A 1 379 ? -88.712 -15.776 103.913 1.00 93.75 379 GLU A O 1
ATOM 3065 N N . ALA A 1 380 ? -88.597 -15.345 106.107 1.00 92.38 380 ALA A N 1
ATOM 3066 C CA . ALA A 1 380 ? -87.519 -14.359 105.997 1.00 92.38 380 ALA A CA 1
ATOM 3067 C C . ALA A 1 380 ? -86.194 -14.989 105.514 1.00 92.38 380 ALA A C 1
ATOM 3069 O O . ALA A 1 380 ? -85.489 -14.415 104.681 1.00 92.38 380 ALA A O 1
ATOM 3070 N N . GLN A 1 381 ? -85.866 -16.200 105.974 1.00 94.25 381 GLN A N 1
ATOM 3071 C CA . GLN A 1 381 ? -84.695 -16.950 105.502 1.00 94.25 381 GLN A CA 1
ATOM 3072 C C . GLN A 1 381 ? -84.864 -17.435 104.053 1.00 94.25 381 GLN A C 1
ATOM 3074 O O . GLN A 1 381 ? -83.938 -17.318 103.257 1.00 94.25 381 GLN A O 1
ATOM 3079 N N . VAL A 1 382 ? -86.051 -17.908 103.662 1.00 93.38 382 VAL A N 1
ATOM 3080 C CA . VAL A 1 382 ? -86.348 -18.336 102.284 1.00 93.38 382 VAL A CA 1
ATOM 3081 C C . VAL A 1 382 ? -86.342 -17.152 101.314 1.00 93.38 382 VAL A C 1
ATOM 3083 O O . VAL A 1 382 ? -85.828 -17.285 100.203 1.00 93.38 382 VAL A O 1
ATOM 3086 N N . THR A 1 383 ? -86.850 -15.982 101.707 1.00 94.25 383 THR A N 1
ATOM 3087 C CA . THR A 1 383 ? -86.824 -14.780 100.852 1.00 94.25 383 THR A CA 1
ATOM 3088 C C . THR A 1 383 ? -85.416 -14.200 100.708 1.00 94.25 383 THR A C 1
ATOM 3090 O O . THR A 1 383 ? -85.018 -13.871 99.591 1.00 94.25 383 THR A O 1
ATOM 3093 N N . THR A 1 384 ? -84.611 -14.159 101.776 1.00 93.88 384 THR A N 1
ATOM 3094 C CA . THR A 1 384 ? -83.195 -13.741 101.694 1.00 93.88 384 THR A CA 1
ATOM 3095 C C . THR A 1 384 ? -82.315 -14.747 100.937 1.00 93.88 384 THR A C 1
ATOM 3097 O O . THR A 1 384 ? -81.492 -14.335 100.115 1.00 93.88 384 THR A O 1
ATOM 3100 N N . ALA A 1 385 ? -82.536 -16.056 101.104 1.00 92.50 385 ALA A N 1
ATOM 3101 C CA . ALA A 1 385 ? -81.914 -17.093 100.275 1.00 92.50 385 ALA A CA 1
ATOM 3102 C C . ALA A 1 385 ? -82.318 -16.971 98.792 1.00 92.50 385 ALA A C 1
ATOM 3104 O O . ALA A 1 385 ? -81.477 -17.088 97.907 1.00 92.50 385 ALA A O 1
ATOM 3105 N N . SER A 1 386 ? -83.587 -16.673 98.499 1.00 93.38 386 SER A N 1
ATOM 3106 C CA . SER A 1 386 ? -84.057 -16.463 97.119 1.00 93.38 386 SER A CA 1
ATOM 3107 C C . SER A 1 386 ? -83.443 -15.211 96.480 1.00 93.38 386 SER A C 1
ATOM 3109 O O . SER A 1 386 ? -83.059 -15.249 95.312 1.00 93.38 386 SER A O 1
ATOM 3111 N N . GLY A 1 387 ? -83.302 -14.120 97.243 1.00 94.69 387 GLY A N 1
ATOM 3112 C CA . GLY A 1 387 ? -82.635 -12.893 96.796 1.00 94.69 387 GLY A CA 1
ATOM 3113 C C . GLY A 1 387 ? -81.161 -13.123 96.459 1.00 94.69 387 GLY A C 1
ATOM 3114 O O . GLY A 1 387 ? -80.736 -12.856 95.338 1.00 94.69 387 GLY A O 1
ATOM 3115 N N . THR A 1 388 ? -80.406 -13.714 97.388 1.00 95.12 388 THR A N 1
ATOM 3116 C CA . THR A 1 388 ? -78.979 -14.042 97.194 1.00 95.12 388 THR A CA 1
ATOM 3117 C C . THR A 1 388 ? -78.743 -15.058 96.069 1.00 95.12 388 THR A C 1
ATOM 3119 O O . THR A 1 388 ? -77.778 -14.923 95.318 1.00 95.12 388 THR A O 1
ATOM 3122 N N . VAL A 1 389 ? -79.640 -16.031 95.861 1.00 95.19 389 VAL A N 1
ATOM 3123 C CA . VAL A 1 389 ? -79.605 -16.904 94.671 1.00 95.19 389 VAL A CA 1
ATOM 3124 C C . VAL A 1 389 ? -79.826 -16.103 93.382 1.00 95.19 389 VAL A C 1
ATOM 3126 O O . VAL A 1 389 ? -79.131 -16.346 92.397 1.00 95.19 389 VAL A O 1
ATOM 3129 N N . GLY A 1 390 ? -80.735 -15.123 93.379 1.00 94.56 390 GLY A N 1
ATOM 3130 C CA . GLY A 1 390 ? -80.939 -14.211 92.249 1.00 94.56 390 GLY A CA 1
ATOM 3131 C C . GLY A 1 390 ? -79.705 -13.357 91.932 1.00 94.56 390 GLY A C 1
ATOM 3132 O O . GLY A 1 390 ? -79.314 -13.248 90.770 1.00 94.56 390 GLY A O 1
ATOM 3133 N N . GLU A 1 391 ? -79.045 -12.810 92.954 1.00 95.25 391 GLU A N 1
ATOM 3134 C CA . GLU A 1 391 ? -77.791 -12.050 92.824 1.00 95.25 391 GLU A CA 1
ATOM 3135 C C . GLU A 1 391 ? -76.636 -12.918 92.300 1.00 95.25 391 GLU A C 1
ATOM 3137 O O . GLU A 1 391 ? -75.885 -12.500 91.418 1.00 95.25 391 GLU A O 1
ATOM 3142 N N . LEU A 1 392 ? -76.516 -14.162 92.771 1.00 95.00 392 LEU A N 1
ATOM 3143 C CA . LEU A 1 392 ? -75.527 -15.109 92.248 1.00 95.00 392 LEU A CA 1
ATOM 3144 C C . LEU A 1 392 ? -75.824 -15.516 90.796 1.00 95.00 392 LEU A C 1
ATOM 3146 O O . LEU A 1 392 ? -74.887 -15.683 90.015 1.00 95.00 392 LEU A O 1
ATOM 3150 N N . GLN A 1 393 ? -77.096 -15.627 90.401 1.00 96.12 393 GLN A N 1
ATOM 3151 C CA . GLN A 1 393 ? -77.482 -15.894 89.011 1.00 96.12 393 GLN A CA 1
ATOM 3152 C C . GLN A 1 393 ? -77.168 -14.717 88.075 1.00 96.12 393 GLN A C 1
ATOM 3154 O O . GLN A 1 393 ? -76.689 -14.946 86.963 1.00 96.12 393 GLN A O 1
ATOM 3159 N N . THR A 1 394 ? -77.384 -13.465 88.495 1.00 95.19 394 THR A N 1
ATOM 3160 C CA . THR A 1 394 ? -77.021 -12.294 87.674 1.00 95.19 394 THR A CA 1
ATOM 3161 C C . THR A 1 394 ? -75.508 -12.094 87.601 1.00 95.19 394 THR A C 1
ATOM 3163 O O . THR A 1 394 ? -74.992 -11.824 86.517 1.00 95.19 394 THR A O 1
ATOM 3166 N N . LEU A 1 395 ? -74.771 -12.312 88.697 1.00 96.69 395 LEU A N 1
ATOM 3167 C CA . LEU A 1 395 ? -73.303 -12.295 88.700 1.00 96.69 395 LEU A CA 1
ATOM 3168 C C . LEU A 1 395 ? -72.702 -13.398 87.819 1.00 96.69 395 LEU A C 1
ATOM 3170 O O . LEU A 1 395 ? -71.777 -13.121 87.054 1.00 96.69 395 LEU A O 1
ATOM 3174 N N . LEU A 1 396 ? -73.235 -14.624 87.879 1.00 95.75 396 LEU A N 1
ATOM 3175 C CA . LEU A 1 396 ? -72.819 -15.715 86.994 1.00 95.75 396 LEU A CA 1
ATOM 3176 C C . LEU A 1 396 ? -73.080 -15.349 85.530 1.00 95.75 396 LEU A C 1
ATOM 3178 O O . LEU A 1 396 ? -72.166 -15.421 84.717 1.00 95.75 396 LEU A O 1
ATOM 3182 N N . ARG A 1 397 ? -74.277 -14.845 85.211 1.00 95.88 397 ARG A N 1
ATOM 3183 C CA . ARG A 1 397 ? -74.616 -14.408 83.854 1.00 95.88 397 ARG A CA 1
ATOM 3184 C C . ARG A 1 397 ? -73.696 -13.296 83.346 1.00 95.88 397 ARG A C 1
ATOM 3186 O O . ARG A 1 397 ? -73.208 -13.393 82.230 1.00 95.88 397 ARG A O 1
ATOM 3193 N N . HIS A 1 398 ? -73.377 -12.288 84.160 1.00 95.88 398 HIS A N 1
ATOM 3194 C CA . HIS A 1 398 ? -72.408 -11.253 83.781 1.00 95.88 398 HIS A CA 1
ATOM 3195 C C . HIS A 1 398 ? -70.982 -11.801 83.599 1.00 95.88 398 HIS A C 1
ATOM 3197 O O . HIS A 1 398 ? -70.245 -11.321 82.732 1.00 95.88 398 HIS A O 1
ATOM 3203 N N . LYS A 1 399 ? -70.579 -12.814 84.375 1.00 95.94 399 LYS A N 1
ATOM 3204 C CA . LYS A 1 399 ? -69.302 -13.521 84.193 1.00 95.94 399 LYS A CA 1
ATOM 3205 C C . LYS A 1 399 ? -69.282 -14.336 82.895 1.00 95.94 399 LYS A C 1
ATOM 3207 O O . LYS A 1 399 ? -68.271 -14.325 82.196 1.00 95.94 399 LYS A O 1
ATOM 3212 N N . ASP A 1 400 ? -70.384 -14.990 82.549 1.00 95.62 400 ASP A N 1
ATOM 3213 C CA . ASP A 1 400 ? -70.509 -15.772 81.319 1.00 95.62 400 ASP A CA 1
ATOM 3214 C C . ASP A 1 400 ? -70.585 -14.859 80.086 1.00 95.62 400 ASP A C 1
ATOM 3216 O O . ASP A 1 400 ? -69.825 -15.057 79.141 1.00 95.62 400 ASP A O 1
ATOM 3220 N N . ASP A 1 401 ? -71.398 -13.798 80.124 1.00 95.88 401 ASP A N 1
ATOM 3221 C CA . ASP A 1 401 ? -71.505 -12.780 79.068 1.00 95.88 401 ASP A CA 1
ATOM 3222 C C . ASP A 1 401 ? -70.160 -12.069 78.827 1.00 95.88 401 ASP A C 1
ATOM 3224 O O . ASP A 1 401 ? -69.760 -11.863 77.681 1.00 95.88 401 ASP A O 1
ATOM 3228 N N . SER A 1 402 ? -69.410 -11.740 79.888 1.00 95.62 402 SER A N 1
ATOM 3229 C CA . SER A 1 402 ? -68.059 -11.177 79.740 1.00 95.62 402 SER A CA 1
ATOM 3230 C C . SER A 1 402 ? -67.038 -12.212 79.258 1.00 95.62 402 SER A C 1
ATOM 3232 O O . SER A 1 402 ? -66.217 -11.879 78.408 1.00 95.62 402 SER A O 1
ATOM 3234 N N . SER A 1 403 ? -67.105 -13.470 79.711 1.00 94.94 403 SER A N 1
ATOM 3235 C CA . SER A 1 403 ? -66.266 -14.563 79.195 1.00 94.94 403 SER A CA 1
ATOM 3236 C C . SER A 1 403 ? -66.511 -14.825 77.705 1.00 94.94 403 SER A C 1
ATOM 3238 O O . SER A 1 403 ? -65.549 -15.013 76.959 1.00 94.94 403 SER A O 1
ATOM 3240 N N . ASN A 1 404 ? -67.773 -14.791 77.267 1.00 95.56 404 ASN A N 1
ATOM 3241 C CA . ASN A 1 404 ? -68.164 -14.853 75.859 1.00 95.56 404 ASN A CA 1
ATOM 3242 C C . ASN A 1 404 ? -67.561 -13.661 75.107 1.00 95.56 404 ASN A C 1
ATOM 3244 O O . ASN A 1 404 ? -66.745 -13.868 74.220 1.00 95.56 404 ASN A O 1
ATOM 3248 N N . ALA A 1 405 ? -67.803 -12.427 75.560 1.00 95.56 405 ALA A N 1
ATOM 3249 C CA . ALA A 1 405 ? -67.268 -11.225 74.916 1.00 95.56 405 ALA A CA 1
ATOM 3250 C C . ALA A 1 405 ? -65.726 -11.115 74.927 1.00 95.56 405 ALA A C 1
ATOM 3252 O O . ALA A 1 405 ? -65.168 -10.326 74.163 1.00 95.56 405 ALA A O 1
ATOM 3253 N N . TYR A 1 406 ? -65.011 -11.854 75.783 1.00 95.62 406 TYR A N 1
ATOM 3254 C CA . TYR A 1 406 ? -63.558 -12.020 75.674 1.00 95.62 406 TYR A CA 1
ATOM 3255 C C . TYR A 1 406 ? -63.179 -13.066 74.619 1.00 95.62 406 TYR A C 1
ATOM 3257 O O . TYR A 1 406 ? -62.307 -12.770 73.805 1.00 95.62 406 TYR A O 1
ATOM 3265 N N . ARG A 1 407 ? -63.853 -14.226 74.578 1.00 96.62 407 ARG A N 1
ATOM 3266 C CA . ARG A 1 407 ? -63.656 -15.253 73.537 1.00 96.62 407 ARG A CA 1
ATOM 3267 C C . ARG A 1 407 ? -63.982 -14.730 72.139 1.00 96.62 407 ARG A C 1
ATOM 3269 O O . ARG A 1 407 ? -63.134 -14.796 71.262 1.00 96.62 407 ARG A O 1
ATOM 3276 N N . ASP A 1 408 ? -65.124 -14.072 71.959 1.00 96.50 408 ASP A N 1
ATOM 3277 C CA . ASP A 1 408 ? -65.530 -13.477 70.679 1.00 96.50 408 ASP A CA 1
ATOM 3278 C C . ASP A 1 408 ? -64.477 -12.480 70.149 1.00 96.50 408 ASP A C 1
ATOM 3280 O O . ASP A 1 408 ? -64.237 -12.390 68.946 1.00 96.50 408 ASP A O 1
ATOM 3284 N N . ARG A 1 409 ? -63.801 -11.743 71.048 1.00 96.94 409 ARG A N 1
ATOM 3285 C CA . ARG A 1 409 ? -62.699 -10.832 70.691 1.00 96.94 409 ARG A CA 1
ATOM 3286 C C . ARG A 1 409 ? -61.409 -11.570 70.348 1.00 96.94 409 ARG A C 1
ATOM 3288 O O . ARG A 1 409 ? -60.740 -11.152 69.405 1.00 96.94 409 ARG A O 1
ATOM 3295 N N . THR A 1 410 ? -61.036 -12.618 71.086 1.00 95.81 410 THR A N 1
ATOM 3296 C CA . THR A 1 410 ? -59.839 -13.408 70.750 1.00 95.81 410 THR A CA 1
ATOM 3297 C C . THR A 1 410 ? -60.030 -14.162 69.446 1.00 95.81 410 THR A C 1
ATOM 3299 O O . THR A 1 410 ? -59.126 -14.165 68.622 1.00 95.81 410 THR A O 1
ATOM 3302 N N . ASP A 1 411 ? -61.218 -14.704 69.198 1.00 96.75 411 ASP A N 1
ATOM 3303 C CA . ASP A 1 411 ? -61.528 -15.473 67.994 1.00 96.75 411 ASP A CA 1
ATOM 3304 C C . ASP A 1 411 ? -61.617 -14.544 66.767 1.00 96.75 411 ASP A C 1
ATOM 3306 O O . ASP A 1 411 ? -61.109 -14.874 65.692 1.00 96.75 411 ASP A O 1
ATOM 3310 N N . ALA A 1 412 ? -62.136 -13.319 66.936 1.00 96.38 412 ALA A N 1
ATOM 3311 C CA . ALA A 1 412 ? -62.050 -12.262 65.923 1.00 96.38 412 ALA A CA 1
ATOM 3312 C C . ALA A 1 412 ? -60.602 -11.800 65.648 1.00 96.38 412 ALA A C 1
ATOM 3314 O O . ALA A 1 412 ? -60.272 -11.460 64.513 1.00 96.38 412 ALA A O 1
ATOM 3315 N N . GLN A 1 413 ? -59.715 -11.797 66.652 1.00 97.31 413 GLN A N 1
ATOM 3316 C CA . GLN A 1 413 ? -58.290 -11.502 66.450 1.00 97.31 413 GLN A CA 1
ATOM 3317 C C . GLN A 1 413 ? -57.550 -12.658 65.768 1.00 97.31 413 GLN A C 1
ATOM 3319 O O . GLN A 1 413 ? -56.767 -12.409 64.853 1.00 97.31 413 GLN A O 1
ATOM 3324 N N . ILE A 1 414 ? -57.818 -13.905 66.162 1.00 95.75 414 ILE A N 1
ATOM 3325 C CA . ILE A 1 414 ? -57.258 -15.114 65.545 1.00 95.75 414 ILE A CA 1
ATOM 3326 C C . ILE A 1 414 ? -57.649 -15.168 64.067 1.00 95.75 414 ILE A C 1
ATOM 3328 O O . ILE A 1 414 ? -56.764 -15.182 63.220 1.00 95.75 414 ILE A O 1
ATOM 3332 N N . THR A 1 415 ? -58.939 -15.074 63.738 1.00 97.12 415 THR A N 1
ATOM 3333 C CA . THR A 1 415 ? -59.407 -15.108 62.338 1.00 97.12 415 THR A CA 1
ATOM 3334 C C . THR A 1 415 ? -58.878 -13.942 61.493 1.00 97.12 415 THR A C 1
ATOM 3336 O O . THR A 1 415 ? -58.550 -14.129 60.320 1.00 97.12 415 THR A O 1
ATOM 3339 N N . ALA A 1 416 ? -58.704 -12.749 62.076 1.00 96.81 416 ALA A N 1
ATOM 3340 C CA . ALA A 1 416 ? -58.055 -11.629 61.391 1.00 96.81 416 ALA A CA 1
ATOM 3341 C C . ALA A 1 416 ? -56.558 -11.887 61.122 1.00 96.81 416 ALA A C 1
ATOM 3343 O O . ALA A 1 416 ? -56.066 -11.563 60.038 1.00 96.81 416 ALA A O 1
ATOM 3344 N N . LEU A 1 417 ? -55.833 -12.490 62.071 1.00 96.44 417 LEU A N 1
ATOM 3345 C CA . LEU A 1 417 ? -54.427 -12.873 61.901 1.00 96.44 417 LEU A CA 1
ATOM 3346 C C . LEU A 1 417 ? -54.270 -14.028 60.901 1.00 96.44 417 LEU A C 1
ATOM 3348 O O . LEU A 1 417 ? -53.400 -13.964 60.037 1.00 96.44 417 LEU A O 1
ATOM 3352 N N . GLU A 1 418 ? -55.139 -15.039 60.949 1.00 96.75 418 GLU A N 1
ATOM 3353 C CA . GLU A 1 418 ? -55.194 -16.133 59.973 1.00 96.75 418 GLU A CA 1
ATOM 3354 C C . GLU A 1 418 ? -55.435 -15.607 58.554 1.00 96.75 418 GLU A C 1
ATOM 3356 O O . GLU A 1 418 ? -54.745 -16.023 57.621 1.00 96.75 418 GLU A O 1
ATOM 3361 N N . GLN A 1 419 ? -56.347 -14.642 58.377 1.00 97.19 419 GLN A N 1
ATOM 3362 C CA . GLN A 1 419 ? -56.549 -13.998 57.079 1.00 97.19 419 GLN A CA 1
ATOM 3363 C C . GLN A 1 419 ? -55.301 -13.218 56.633 1.00 97.19 419 GLN A C 1
ATOM 3365 O O . GLN A 1 419 ? -54.895 -13.348 55.477 1.00 97.19 419 GLN A O 1
ATOM 3370 N N . GLN A 1 420 ? -54.656 -12.453 57.522 1.00 97.31 420 GLN A N 1
ATOM 3371 C CA . GLN A 1 420 ? -53.415 -11.736 57.193 1.00 97.31 420 GLN A CA 1
ATOM 3372 C C . GLN A 1 420 ? -52.283 -12.693 56.793 1.00 97.31 420 GLN A C 1
ATOM 3374 O O . GLN A 1 420 ? -51.593 -12.434 55.805 1.00 97.31 420 GLN A O 1
ATOM 3379 N N . VAL A 1 421 ? -52.127 -13.821 57.493 1.00 96.25 421 VAL A N 1
ATOM 3380 C CA . VAL A 1 421 ? -51.170 -14.881 57.142 1.00 96.25 421 VAL A CA 1
ATOM 3381 C C . VAL A 1 421 ? -51.525 -15.497 55.788 1.00 96.25 421 VAL A C 1
ATOM 3383 O O . VAL A 1 421 ? -50.661 -15.575 54.920 1.00 96.25 421 VAL A O 1
ATOM 3386 N N . ALA A 1 422 ? -52.789 -15.849 55.540 1.00 97.31 422 ALA A N 1
ATOM 3387 C CA . ALA A 1 422 ? -53.221 -16.408 54.259 1.00 97.31 422 ALA A CA 1
ATOM 3388 C C . ALA A 1 422 ? -53.037 -15.426 53.083 1.00 97.31 422 ALA A C 1
ATOM 3390 O O . ALA A 1 422 ? -52.719 -15.839 51.965 1.00 97.31 422 ALA A O 1
ATOM 3391 N N . GLU A 1 423 ? -53.214 -14.122 53.306 1.00 97.38 423 GLU A N 1
ATOM 3392 C CA . GLU A 1 423 ? -52.910 -13.082 52.320 1.00 97.38 423 GLU A CA 1
ATOM 3393 C C . GLU A 1 423 ? -51.404 -12.882 52.117 1.00 97.38 423 GLU A C 1
ATOM 3395 O O . GLU A 1 423 ? -50.977 -12.666 50.980 1.00 97.38 423 GLU A O 1
ATOM 3400 N N . ALA A 1 424 ? -50.592 -12.989 53.173 1.00 94.69 424 ALA A N 1
ATOM 3401 C CA . ALA A 1 424 ? -49.135 -12.965 53.084 1.00 94.69 424 ALA A CA 1
ATOM 3402 C C . ALA A 1 424 ? -48.602 -14.180 52.306 1.00 94.69 424 ALA A C 1
ATOM 3404 O O . ALA A 1 424 ? -47.857 -13.995 51.347 1.00 94.69 424 ALA A O 1
ATOM 3405 N N . SER A 1 425 ? -49.064 -15.398 52.606 1.00 96.56 425 SER A N 1
ATOM 3406 C CA . SER A 1 425 ? -48.727 -16.609 51.845 1.00 96.56 425 SER A CA 1
ATOM 3407 C C . SER A 1 425 ? -49.118 -16.489 50.369 1.00 96.56 425 SER A C 1
ATOM 3409 O O . SER A 1 425 ? -48.324 -16.831 49.501 1.00 96.56 425 SER A O 1
ATOM 3411 N N . LYS A 1 426 ? -50.289 -15.916 50.051 1.00 97.69 426 LYS A N 1
ATOM 3412 C CA . LYS A 1 426 ? -50.689 -15.635 48.657 1.00 97.69 426 LYS A CA 1
ATOM 3413 C C . LYS A 1 426 ? -49.826 -14.560 47.983 1.00 97.69 426 LYS A C 1
ATOM 3415 O O . LYS A 1 426 ? -49.736 -14.546 46.759 1.00 97.69 426 LYS A O 1
ATOM 3420 N N . LYS A 1 427 ? -49.242 -13.614 48.726 1.00 97.56 427 LYS A N 1
ATOM 3421 C CA . LYS A 1 427 ? -48.282 -12.631 48.180 1.00 97.56 427 LYS A CA 1
ATOM 3422 C C . LYS A 1 427 ? -46.930 -13.297 47.913 1.00 97.56 427 LYS A C 1
ATOM 3424 O O . LYS A 1 427 ? -46.396 -13.120 46.826 1.00 97.56 427 LYS A O 1
ATOM 3429 N N . ILE A 1 428 ? -46.454 -14.126 48.845 1.00 95.94 428 ILE A N 1
ATOM 3430 C CA . ILE A 1 428 ? -45.230 -14.928 48.703 1.00 95.94 428 ILE A CA 1
ATOM 3431 C C . ILE A 1 428 ? -45.339 -15.863 47.491 1.00 95.94 428 ILE A C 1
ATOM 3433 O O . ILE A 1 428 ? -44.500 -15.770 46.609 1.00 95.94 428 ILE A O 1
ATOM 3437 N N . GLN A 1 429 ? -46.416 -16.644 47.356 1.00 97.31 429 GLN A N 1
ATOM 3438 C CA . GLN A 1 429 ? -46.608 -17.552 46.212 1.00 97.31 429 GLN A CA 1
ATOM 3439 C C . GLN A 1 429 ? -46.592 -16.849 44.846 1.00 97.31 429 GLN A C 1
ATOM 3441 O O . GLN A 1 429 ? -46.083 -17.410 43.879 1.00 97.31 429 GLN A O 1
ATOM 3446 N N . ARG A 1 430 ? -47.119 -15.618 44.747 1.00 97.50 430 ARG A N 1
ATOM 3447 C CA . ARG A 1 430 ? -47.019 -14.827 43.507 1.00 97.50 430 ARG A CA 1
ATOM 3448 C C . ARG A 1 430 ? -45.588 -14.363 43.254 1.00 97.50 430 ARG A C 1
ATOM 3450 O O . ARG A 1 430 ? -45.112 -14.508 42.139 1.00 97.50 430 ARG A O 1
ATOM 3457 N N . ALA A 1 431 ? -44.893 -13.874 44.280 1.00 94.75 431 ALA A N 1
ATOM 3458 C CA . ALA A 1 431 ? -43.490 -13.483 44.160 1.00 94.75 431 ALA A CA 1
ATOM 3459 C C . ALA A 1 431 ? -42.584 -14.680 43.807 1.00 94.75 431 ALA A C 1
ATOM 3461 O O . ALA A 1 431 ? -41.682 -14.540 42.991 1.00 94.75 431 ALA A O 1
ATOM 3462 N N . GLU A 1 432 ? -42.846 -15.869 44.357 1.00 95.56 432 GLU A N 1
ATOM 3463 C CA . GLU A 1 432 ? -42.166 -17.118 43.991 1.00 95.56 432 GLU A CA 1
ATOM 3464 C C . GLU A 1 432 ? -42.394 -17.463 42.512 1.00 95.56 432 GLU A C 1
ATOM 3466 O O . GLU A 1 432 ? -41.429 -17.738 41.801 1.00 95.56 432 GLU A O 1
ATOM 3471 N N . GLN A 1 433 ? -43.639 -17.371 42.027 1.00 96.69 433 GLN A N 1
ATOM 3472 C CA . GLN A 1 433 ? -43.991 -17.588 40.617 1.00 96.69 433 GLN A CA 1
ATOM 3473 C C . GLN A 1 433 ? -43.336 -16.555 39.684 1.00 96.69 433 GLN A C 1
ATOM 3475 O O . GLN A 1 433 ? -42.711 -16.926 38.690 1.00 96.69 433 GLN A O 1
ATOM 3480 N N . GLU A 1 434 ? -43.396 -15.269 40.033 1.00 96.62 434 GLU A N 1
ATOM 3481 C CA . GLU A 1 434 ? -42.742 -14.180 39.299 1.00 96.62 434 GLU A CA 1
ATOM 3482 C C . GLU A 1 434 ? -41.214 -14.355 39.258 1.00 96.62 434 GLU A C 1
ATOM 3484 O O . GLU A 1 434 ? -40.591 -14.067 38.235 1.00 96.62 434 GLU A O 1
ATOM 3489 N N . MET A 1 435 ? -40.601 -14.866 40.332 1.00 93.38 435 MET A N 1
ATOM 3490 C CA . MET A 1 435 ? -39.172 -15.188 40.372 1.00 93.38 435 MET A CA 1
ATOM 3491 C C . MET A 1 435 ? -38.825 -16.430 39.540 1.00 93.38 435 MET A C 1
ATOM 3493 O O . MET A 1 435 ? -37.783 -16.427 38.882 1.00 93.38 435 MET A O 1
ATOM 3497 N N . THR A 1 436 ? -39.672 -17.468 39.497 1.00 96.62 436 THR A N 1
ATOM 3498 C CA . THR A 1 436 ? -39.454 -18.611 38.590 1.00 96.62 436 THR A CA 1
ATOM 3499 C C . THR A 1 436 ? -39.598 -18.213 37.123 1.00 96.62 436 THR A C 1
ATOM 3501 O O . THR A 1 436 ? -38.738 -18.573 36.321 1.00 96.62 436 THR A O 1
ATOM 3504 N N . ASP A 1 437 ? -40.595 -17.394 36.776 1.00 96.94 437 ASP A N 1
ATOM 3505 C CA . ASP A 1 437 ? -40.797 -16.899 35.409 1.00 96.94 437 ASP A CA 1
ATOM 3506 C C . ASP A 1 437 ? -39.625 -16.016 34.948 1.00 96.94 437 ASP A C 1
ATOM 3508 O O . ASP A 1 437 ? -39.144 -16.145 33.817 1.00 96.94 437 ASP A O 1
ATOM 3512 N N . GLN A 1 438 ? -39.110 -15.156 35.836 1.00 96.31 438 GLN A N 1
ATOM 3513 C CA . GLN A 1 438 ? -37.903 -14.362 35.586 1.00 96.31 438 GLN A CA 1
ATOM 3514 C C . GLN A 1 438 ? -36.657 -15.242 35.425 1.00 96.31 438 GLN A C 1
ATOM 3516 O O . GLN A 1 438 ? -35.877 -15.023 34.496 1.00 96.31 438 GLN A O 1
ATOM 3521 N N . GLN A 1 439 ? -36.474 -16.253 36.277 1.00 95.94 439 GLN A N 1
ATOM 3522 C CA . GLN A 1 439 ? -35.334 -17.168 36.200 1.00 95.94 439 GLN A CA 1
ATOM 3523 C C . GLN A 1 439 ? -35.365 -18.012 34.917 1.00 95.94 439 GLN A C 1
ATOM 3525 O O . GLN A 1 439 ? -34.333 -18.175 34.259 1.00 95.94 439 GLN A O 1
ATOM 3530 N N . GLU A 1 440 ? -36.540 -18.491 34.498 1.00 96.25 440 GLU A N 1
ATOM 3531 C CA . GLU A 1 440 ? -36.699 -19.131 33.194 1.00 96.25 440 GLU A CA 1
ATOM 3532 C C . GLU A 1 440 ? -36.395 -18.159 32.052 1.00 96.25 440 GLU A C 1
ATOM 3534 O O . GLU A 1 440 ? -35.620 -18.501 31.159 1.00 96.25 440 GLU A O 1
ATOM 3539 N N . HIS A 1 441 ? -36.954 -16.945 32.073 1.00 96.81 441 HIS A N 1
ATOM 3540 C CA . HIS A 1 441 ? -36.706 -15.934 31.046 1.00 96.81 441 HIS A CA 1
ATOM 3541 C C . HIS A 1 441 ? -35.207 -15.620 30.904 1.00 96.81 441 HIS A C 1
ATOM 3543 O O . HIS A 1 441 ? -34.690 -15.605 29.786 1.00 96.81 441 HIS A O 1
ATOM 3549 N N . LEU A 1 442 ? -34.488 -15.468 32.022 1.00 96.69 442 LEU A N 1
ATOM 3550 C CA . LEU A 1 442 ? -33.033 -15.301 32.044 1.00 96.69 442 LEU A CA 1
ATOM 3551 C C . LEU A 1 442 ? -32.300 -16.520 31.467 1.00 96.69 442 LEU A C 1
ATOM 3553 O O . LEU A 1 442 ? -31.388 -16.340 30.662 1.00 96.69 442 LEU A O 1
ATOM 3557 N N . SER A 1 443 ? -32.709 -17.748 31.805 1.00 97.06 443 SER A N 1
ATOM 3558 C CA . SER A 1 443 ? -32.089 -18.964 31.252 1.00 97.06 443 SER A CA 1
ATOM 3559 C C . SER A 1 443 ? -32.288 -19.091 29.732 1.00 97.06 443 SER A C 1
ATOM 3561 O O . SER A 1 443 ? -31.345 -19.424 29.012 1.00 97.06 443 SER A O 1
ATOM 3563 N N . ARG A 1 444 ? -33.474 -18.729 29.215 1.00 97.69 444 ARG A N 1
ATOM 3564 C CA . ARG A 1 444 ? -33.774 -18.679 27.773 1.00 97.69 444 ARG A CA 1
ATOM 3565 C C . ARG A 1 444 ? -32.897 -17.637 27.066 1.00 97.69 444 ARG A C 1
ATOM 3567 O O . ARG A 1 444 ? -32.357 -17.920 25.999 1.00 97.69 444 ARG A O 1
ATOM 3574 N N . LEU A 1 445 ? -32.706 -16.463 27.675 1.00 96.31 445 LEU A N 1
ATOM 3575 C CA . LEU A 1 445 ? -31.846 -15.390 27.156 1.00 96.31 445 LEU A CA 1
ATOM 3576 C C . LEU A 1 445 ? -30.359 -15.780 27.154 1.00 96.31 445 LEU A C 1
ATOM 3578 O O . LEU A 1 445 ? -29.660 -15.532 26.172 1.00 96.31 445 LEU A O 1
ATOM 3582 N N . GLN A 1 446 ? -29.884 -16.446 28.210 1.00 95.75 446 GLN A N 1
ATOM 3583 C CA . GLN A 1 446 ? -28.525 -16.993 28.284 1.00 95.75 446 GLN A CA 1
ATOM 3584 C C . GLN A 1 446 ? -28.289 -18.082 27.228 1.00 95.75 446 GLN A C 1
ATOM 3586 O O . GLN A 1 446 ? -27.247 -18.074 26.573 1.00 95.75 446 GLN A O 1
ATOM 3591 N N . ALA A 1 447 ? -29.256 -18.981 27.014 1.00 96.00 447 ALA A N 1
ATOM 3592 C CA . ALA A 1 447 ? -29.184 -20.009 25.976 1.00 96.00 447 ALA A CA 1
ATOM 3593 C C . ALA A 1 447 ? -29.175 -19.404 24.560 1.00 96.00 447 ALA A C 1
ATOM 3595 O O . ALA A 1 447 ? -28.352 -19.797 23.730 1.00 96.00 447 ALA A O 1
ATOM 3596 N N . ALA A 1 448 ? -30.027 -18.406 24.298 1.00 96.19 448 ALA A N 1
ATOM 3597 C CA . ALA A 1 448 ? -30.044 -17.676 23.033 1.00 96.19 448 ALA A CA 1
ATOM 3598 C C . ALA A 1 448 ? -28.691 -16.994 22.762 1.00 96.19 448 ALA A C 1
ATOM 3600 O O . ALA A 1 448 ? -28.073 -17.257 21.729 1.00 96.19 448 ALA A O 1
ATOM 3601 N N . TRP A 1 449 ? -28.171 -16.222 23.723 1.00 95.75 449 TRP A N 1
ATOM 3602 C CA . TRP A 1 449 ? -26.864 -15.564 23.614 1.00 95.75 449 TRP A CA 1
ATOM 3603 C C . TRP A 1 449 ? -25.707 -16.557 23.441 1.00 95.75 449 TRP A C 1
ATOM 3605 O O . TRP A 1 449 ? -24.794 -16.315 22.653 1.00 95.75 449 TRP A O 1
ATOM 3615 N N . ALA A 1 450 ? -25.743 -17.704 24.127 1.00 96.75 450 ALA A N 1
ATOM 3616 C CA . ALA A 1 450 ? -24.753 -18.762 23.942 1.00 96.75 450 ALA A CA 1
ATOM 3617 C C . ALA A 1 450 ? -24.798 -19.354 22.520 1.00 96.75 450 ALA A C 1
ATOM 3619 O O . ALA A 1 450 ? -23.743 -19.598 21.934 1.00 96.75 450 ALA A O 1
ATOM 3620 N N . SER A 1 451 ? -25.994 -19.535 21.944 1.00 95.75 451 SER A N 1
ATOM 3621 C CA . SER A 1 451 ? -26.159 -20.019 20.566 1.00 95.75 451 SER A CA 1
ATOM 3622 C C . SER A 1 451 ? -25.701 -18.996 19.517 1.00 95.75 451 SER A C 1
ATOM 3624 O O . SER A 1 451 ? -24.982 -19.357 18.586 1.00 95.75 451 SER A O 1
ATOM 3626 N N . GLU A 1 452 ? -26.007 -17.710 19.711 1.00 95.81 452 GLU A N 1
ATOM 3627 C CA . GLU A 1 452 ? -25.545 -16.617 18.849 1.00 95.81 452 GLU A CA 1
ATOM 3628 C C . GLU A 1 452 ? -24.017 -16.483 18.909 1.00 95.81 452 GLU A C 1
ATOM 3630 O O . GLU A 1 452 ? -23.347 -16.460 17.877 1.00 95.81 452 GLU A O 1
ATOM 3635 N N . LYS A 1 453 ? -23.439 -16.509 20.116 1.00 95.12 453 LYS A N 1
ATOM 3636 C CA . LYS A 1 453 ? -21.986 -16.513 20.331 1.00 95.12 453 LYS A CA 1
ATOM 3637 C C . LYS A 1 453 ? -21.302 -17.718 19.677 1.00 95.12 453 LYS A C 1
ATOM 3639 O O . LYS A 1 453 ? -20.207 -17.565 19.138 1.00 95.12 453 LYS A O 1
ATOM 3644 N N . ALA A 1 454 ? -21.924 -18.899 19.701 1.00 96.19 454 ALA A N 1
ATOM 3645 C CA . ALA A 1 454 ? -21.412 -20.080 19.008 1.00 96.19 454 ALA A CA 1
ATOM 3646 C C . ALA A 1 454 ? -21.469 -19.913 17.478 1.00 96.19 454 ALA A C 1
ATOM 3648 O O . ALA A 1 454 ? -20.478 -20.192 16.806 1.00 96.19 454 ALA A O 1
ATOM 3649 N N . SER A 1 455 ? -22.576 -19.390 16.939 1.00 96.81 455 SER A N 1
ATOM 3650 C CA . SER A 1 455 ? -22.736 -19.104 15.505 1.00 96.81 455 SER A CA 1
ATOM 3651 C C . SER A 1 455 ? -21.723 -18.065 15.008 1.00 96.81 455 SER A C 1
ATOM 3653 O O . SER A 1 455 ? -21.069 -18.275 13.988 1.00 96.81 455 SER A O 1
ATOM 3655 N N . LEU A 1 456 ? -21.532 -16.969 15.749 1.00 95.62 456 LEU A N 1
ATOM 3656 C CA . LEU A 1 456 ? -20.524 -15.949 15.445 1.00 95.62 456 LEU A CA 1
ATOM 3657 C C . LEU A 1 456 ? -19.100 -16.510 15.566 1.00 95.62 456 LEU A C 1
ATOM 3659 O O . LEU A 1 456 ? -18.250 -16.203 14.735 1.00 95.62 456 LEU A O 1
ATOM 3663 N N . GLY A 1 457 ? -18.838 -17.378 16.549 1.00 95.81 457 GLY A N 1
ATOM 3664 C CA . GLY A 1 457 ? -17.563 -18.088 16.675 1.00 95.81 457 GLY A CA 1
ATOM 3665 C C . GLY A 1 457 ? -17.264 -18.992 15.474 1.00 95.81 457 GLY A C 1
ATOM 3666 O O . GLY A 1 457 ? -16.143 -18.982 14.968 1.00 95.81 457 GLY A O 1
ATOM 3667 N N . GLN A 1 458 ? -18.268 -19.718 14.972 1.00 96.12 458 GLN A N 1
ATOM 3668 C CA . GLN A 1 458 ? -18.156 -20.531 13.756 1.00 96.12 458 GLN A CA 1
ATOM 3669 C C . GLN A 1 458 ? -17.941 -19.668 12.506 1.00 96.12 458 GLN A C 1
ATOM 3671 O O . GLN A 1 458 ? -17.064 -19.984 11.705 1.00 96.12 458 GLN A O 1
ATOM 3676 N N . GLN A 1 459 ? -18.662 -18.549 12.356 1.00 94.81 459 GLN A N 1
ATOM 3677 C CA . GLN A 1 459 ? -18.435 -17.615 11.249 1.00 94.81 459 GLN A CA 1
ATOM 3678 C C . GLN A 1 459 ? -17.011 -17.041 11.279 1.00 94.81 459 GLN A C 1
ATOM 3680 O O . GLN A 1 459 ? -16.330 -17.053 10.259 1.00 94.81 459 GLN A O 1
ATOM 3685 N N . VAL A 1 460 ? -16.526 -16.587 12.440 1.00 94.12 460 VAL A N 1
ATOM 3686 C CA . VAL A 1 460 ? -15.160 -16.057 12.584 1.00 94.12 460 VAL A CA 1
ATOM 3687 C C . VAL A 1 460 ? -14.105 -17.131 12.300 1.00 94.12 460 VAL A C 1
ATOM 3689 O O . VAL A 1 460 ? -13.080 -16.816 11.699 1.00 94.12 460 VAL A O 1
ATOM 3692 N N . ALA A 1 461 ? -14.351 -18.394 12.665 1.00 95.81 461 ALA A N 1
ATOM 3693 C CA . ALA A 1 461 ? -13.470 -19.507 12.313 1.00 95.81 461 ALA A CA 1
ATOM 3694 C C . ALA A 1 461 ? -13.441 -19.770 10.796 1.00 95.81 461 ALA A C 1
ATOM 3696 O O . ALA A 1 461 ? -12.358 -19.876 10.226 1.00 95.81 461 ALA A O 1
ATOM 3697 N N . LEU A 1 462 ? -14.601 -19.796 10.130 1.00 97.19 462 LEU A N 1
ATOM 3698 C CA . LEU A 1 462 ? -14.702 -19.973 8.675 1.00 97.19 462 LEU A CA 1
ATOM 3699 C C . LEU A 1 462 ? -14.076 -18.804 7.903 1.00 97.19 462 LEU A C 1
ATOM 3701 O O . LEU A 1 462 ? -13.328 -19.024 6.956 1.00 97.19 462 LEU A O 1
ATOM 3705 N N . GLU A 1 463 ? -14.319 -17.556 8.316 1.00 93.69 463 GLU A N 1
ATOM 3706 C CA . GLU A 1 463 ? -13.659 -16.401 7.703 1.00 93.69 463 GLU A CA 1
ATOM 3707 C C . GLU A 1 463 ? -12.153 -16.357 7.997 1.00 93.69 463 GLU A C 1
ATOM 3709 O O . GLU A 1 463 ? -11.400 -15.771 7.220 1.00 93.69 463 GLU A O 1
ATOM 3714 N N . ARG A 1 464 ? -11.694 -16.912 9.128 1.00 94.62 464 ARG A N 1
ATOM 3715 C CA . ARG A 1 464 ? -10.262 -17.056 9.402 1.00 94.62 464 ARG A CA 1
ATOM 3716 C C . ARG A 1 464 ? -9.653 -18.079 8.452 1.00 94.62 464 ARG A C 1
ATOM 3718 O O . ARG A 1 464 ? -8.695 -17.729 7.779 1.00 94.62 464 ARG A O 1
ATOM 3725 N N . GLN A 1 465 ? -10.235 -19.275 8.362 1.00 95.62 465 GLN A N 1
ATOM 3726 C CA . GLN A 1 465 ? -9.764 -20.321 7.459 1.00 95.62 465 GLN A CA 1
ATOM 3727 C C . GLN A 1 465 ? -9.740 -19.823 6.010 1.00 95.62 465 GLN A C 1
ATOM 3729 O O . GLN A 1 465 ? -8.713 -19.935 5.363 1.00 95.62 465 GLN A O 1
ATOM 3734 N N . LEU A 1 466 ? -10.801 -19.161 5.535 1.00 96.75 466 LEU A N 1
ATOM 3735 C CA . LEU A 1 466 ? -10.825 -18.589 4.186 1.00 96.75 466 LEU A CA 1
ATOM 3736 C C . LEU A 1 466 ? -9.711 -17.551 3.965 1.00 96.75 466 LEU A C 1
ATOM 3738 O O . LEU A 1 466 ? -9.165 -17.468 2.869 1.00 96.75 466 LEU A O 1
ATOM 3742 N N . ARG A 1 467 ? -9.361 -16.752 4.985 1.00 93.69 467 ARG A N 1
ATOM 3743 C CA . ARG A 1 467 ? -8.219 -15.825 4.905 1.00 93.69 467 ARG A CA 1
ATOM 3744 C C . ARG A 1 467 ? -6.894 -16.584 4.832 1.00 93.69 467 ARG A C 1
ATOM 3746 O O . ARG A 1 467 ? -6.086 -16.226 3.984 1.00 93.69 467 ARG A O 1
ATOM 3753 N N . GLU A 1 468 ? -6.724 -17.618 5.655 1.00 95.62 468 GLU A N 1
ATOM 3754 C CA . GLU A 1 468 ? -5.559 -18.518 5.702 1.00 95.62 468 GLU A CA 1
ATOM 3755 C C . GLU A 1 468 ? -5.366 -19.222 4.336 1.00 95.62 468 GLU A C 1
ATOM 3757 O O . GLU A 1 468 ? -4.347 -19.024 3.679 1.00 95.62 468 GLU A O 1
ATOM 3762 N N . ASP A 1 469 ? -6.413 -19.862 3.799 1.00 95.56 469 ASP A N 1
ATOM 3763 C CA . ASP A 1 469 ? -6.441 -20.468 2.457 1.00 95.56 469 ASP A CA 1
ATOM 3764 C C . ASP A 1 469 ? -6.081 -19.452 1.345 1.00 95.56 469 ASP A C 1
ATOM 3766 O O . ASP A 1 469 ? -5.407 -19.791 0.368 1.00 95.56 469 ASP A O 1
ATOM 3770 N N . THR A 1 470 ? -6.518 -18.186 1.463 1.00 94.94 470 THR A N 1
ATOM 3771 C CA . THR A 1 470 ? -6.147 -17.137 0.492 1.00 94.94 470 THR A CA 1
ATOM 3772 C C . THR A 1 470 ? -4.732 -16.597 0.670 1.00 94.94 470 THR A C 1
ATOM 3774 O O . THR A 1 470 ? -4.136 -16.203 -0.331 1.00 94.94 470 THR A O 1
ATOM 3777 N N . THR A 1 471 ? -4.171 -16.570 1.885 1.00 92.81 471 THR A N 1
ATOM 3778 C CA . THR A 1 471 ? -2.762 -16.197 2.077 1.00 92.81 471 THR A CA 1
ATOM 3779 C C . THR A 1 471 ? -1.848 -17.284 1.545 1.00 92.81 471 THR A C 1
ATOM 3781 O O . THR A 1 471 ? -0.975 -16.965 0.749 1.00 92.81 471 THR A O 1
ATOM 3784 N N . ASP A 1 472 ? -2.114 -18.550 1.859 1.00 94.38 472 ASP A N 1
ATOM 3785 C CA . ASP A 1 472 ? -1.319 -19.690 1.393 1.00 94.38 472 ASP A CA 1
ATOM 3786 C C . ASP A 1 472 ? -1.314 -19.760 -0.142 1.00 94.38 472 ASP A C 1
ATOM 3788 O O . ASP A 1 472 ? -0.266 -19.918 -0.771 1.00 94.38 472 ASP A O 1
ATOM 3792 N N . ARG A 1 473 ? -2.477 -19.531 -0.770 1.00 96.88 473 ARG A N 1
ATOM 3793 C CA . ARG A 1 473 ? -2.585 -19.418 -2.229 1.00 96.88 473 ARG A CA 1
ATOM 3794 C C . ARG A 1 473 ? -1.764 -18.255 -2.795 1.00 96.88 473 ARG A C 1
ATOM 3796 O O . ARG A 1 473 ? -1.089 -18.441 -3.804 1.00 96.88 473 ARG A O 1
ATOM 3803 N N . LEU A 1 474 ? -1.834 -17.065 -2.196 1.00 93.38 474 LEU A N 1
ATOM 3804 C CA . LEU A 1 474 ? -1.090 -15.893 -2.674 1.00 93.38 474 LEU A CA 1
ATOM 3805 C C . LEU A 1 474 ? 0.419 -16.018 -2.424 1.00 93.38 474 LEU A C 1
ATOM 3807 O O . LEU A 1 474 ? 1.209 -15.488 -3.204 1.00 93.38 474 LEU A O 1
ATOM 3811 N N . GLU A 1 475 ? 0.835 -16.724 -1.373 1.00 94.25 475 GLU A N 1
ATOM 3812 C CA . GLU A 1 475 ? 2.239 -17.054 -1.136 1.00 94.25 475 GLU A CA 1
ATOM 3813 C C . GLU A 1 475 ? 2.749 -18.091 -2.142 1.00 94.25 475 GLU A C 1
ATOM 3815 O O . GLU A 1 475 ? 3.849 -17.905 -2.658 1.00 94.25 475 GLU A O 1
ATOM 3820 N N . GLN A 1 476 ? 1.942 -19.089 -2.522 1.00 95.19 476 GLN A N 1
ATOM 3821 C CA . GLN A 1 476 ? 2.283 -20.023 -3.600 1.00 95.19 476 GLN A CA 1
ATOM 3822 C C . GLN A 1 476 ? 2.341 -19.335 -4.976 1.00 95.19 476 GLN A C 1
ATOM 3824 O O . GLN A 1 476 ? 3.335 -19.461 -5.684 1.00 95.19 476 GLN A O 1
ATOM 3829 N N . GLU A 1 477 ? 1.336 -18.530 -5.344 1.00 94.38 477 GLU A N 1
ATOM 3830 C CA . GLU A 1 477 ? 1.353 -17.760 -6.603 1.00 94.38 477 GLU A CA 1
ATOM 3831 C C . GLU A 1 477 ? 2.562 -16.802 -6.666 1.00 94.38 477 GLU A C 1
ATOM 3833 O O . GLU A 1 477 ? 3.129 -16.569 -7.737 1.00 94.38 477 GLU A O 1
ATOM 3838 N N . LYS A 1 478 ? 3.012 -16.289 -5.512 1.00 92.19 478 LYS A N 1
ATOM 3839 C CA . LYS A 1 478 ? 4.229 -15.482 -5.381 1.00 92.19 478 LYS A CA 1
ATOM 3840 C C . LYS A 1 478 ? 5.511 -16.311 -5.513 1.00 92.19 478 LYS A C 1
ATOM 3842 O O . LYS A 1 478 ? 6.412 -15.857 -6.214 1.00 92.19 478 LYS A O 1
ATOM 3847 N N . THR A 1 479 ? 5.643 -17.471 -4.864 1.00 94.56 479 THR A N 1
ATOM 3848 C CA . THR A 1 479 ? 6.856 -18.306 -4.981 1.00 94.56 479 THR A CA 1
ATOM 3849 C C . THR A 1 479 ? 7.000 -18.886 -6.385 1.00 94.56 479 THR A C 1
ATOM 3851 O O . THR A 1 479 ? 8.102 -18.857 -6.936 1.00 94.56 479 THR A O 1
ATOM 3854 N N . ASP A 1 480 ? 5.895 -19.290 -7.015 1.00 94.88 480 ASP A N 1
ATOM 3855 C CA . ASP A 1 480 ? 5.857 -19.709 -8.418 1.00 94.88 480 ASP A CA 1
ATOM 3856 C C . ASP A 1 480 ? 6.328 -18.569 -9.337 1.00 94.88 480 ASP A C 1
ATOM 3858 O O . ASP A 1 480 ? 7.264 -18.754 -10.120 1.00 94.88 480 ASP A O 1
ATOM 3862 N N . ALA A 1 481 ? 5.775 -17.357 -9.188 1.00 92.69 481 ALA A N 1
ATOM 3863 C CA . ALA A 1 481 ? 6.189 -16.186 -9.966 1.00 92.69 481 ALA A CA 1
ATOM 3864 C C . ALA A 1 481 ? 7.656 -15.778 -9.718 1.00 92.69 481 ALA A C 1
ATOM 3866 O O . ALA A 1 481 ? 8.362 -15.411 -10.660 1.00 92.69 481 ALA A O 1
ATOM 3867 N N . GLN A 1 482 ? 8.145 -15.874 -8.476 1.00 94.44 482 GLN A N 1
ATOM 3868 C CA . GLN A 1 482 ? 9.554 -15.636 -8.147 1.00 94.44 482 GLN A CA 1
ATOM 3869 C C . GLN A 1 482 ? 10.468 -16.680 -8.802 1.00 94.44 482 GLN A C 1
ATOM 3871 O O . GLN A 1 482 ? 11.495 -16.307 -9.366 1.00 94.44 482 GLN A O 1
ATOM 3876 N N . SER A 1 483 ? 10.083 -17.961 -8.803 1.00 95.00 483 SER A N 1
ATOM 3877 C CA . SER A 1 483 ? 10.852 -19.021 -9.468 1.00 95.00 483 SER A CA 1
ATOM 3878 C C . SER A 1 483 ? 10.902 -18.827 -10.989 1.00 95.00 483 SER A C 1
ATOM 3880 O O . SER A 1 483 ? 11.975 -18.912 -11.582 1.00 95.00 483 SER A O 1
ATOM 3882 N N . ALA A 1 484 ? 9.781 -18.452 -11.615 1.00 94.94 484 ALA A N 1
ATOM 3883 C CA . ALA A 1 484 ? 9.718 -18.148 -13.041 1.00 94.94 484 ALA A CA 1
ATOM 3884 C C . ALA A 1 484 ? 10.582 -16.928 -13.408 1.00 94.94 484 ALA A C 1
ATOM 3886 O O . ALA A 1 484 ? 11.298 -16.960 -14.409 1.00 94.94 484 ALA A O 1
ATOM 3887 N N . SER A 1 485 ? 10.572 -15.879 -12.577 1.00 94.06 485 SER A N 1
ATOM 3888 C CA . SER A 1 485 ? 11.436 -14.707 -12.760 1.00 94.06 485 SER A CA 1
ATOM 3889 C C . SER A 1 485 ? 12.921 -15.035 -12.578 1.00 94.06 485 SER A C 1
ATOM 3891 O O . SER A 1 485 ? 13.746 -14.457 -13.284 1.00 94.06 485 SER A O 1
ATOM 3893 N N . GLN A 1 486 ? 13.276 -15.949 -11.666 1.00 95.38 486 GLN A N 1
ATOM 3894 C CA . GLN A 1 486 ? 14.660 -16.399 -11.494 1.00 95.38 486 GLN A CA 1
ATOM 3895 C C . GLN A 1 486 ? 15.123 -17.217 -12.706 1.00 95.38 486 GLN A C 1
ATOM 3897 O O . GLN A 1 486 ? 16.169 -16.919 -13.267 1.00 95.38 486 GLN A O 1
ATOM 3902 N N . ILE A 1 487 ? 14.307 -18.163 -13.184 1.00 95.75 487 ILE A N 1
ATOM 3903 C CA . ILE A 1 487 ? 14.601 -18.960 -14.388 1.00 95.75 487 ILE A CA 1
ATOM 3904 C C . ILE A 1 487 ? 14.789 -18.058 -15.620 1.00 95.75 487 ILE A C 1
ATOM 3906 O O . ILE A 1 487 ? 15.679 -18.303 -16.433 1.00 95.75 487 ILE A O 1
ATOM 3910 N N . GLN A 1 488 ? 13.996 -16.988 -15.757 1.00 95.19 488 GLN A N 1
ATOM 3911 C CA . GLN A 1 488 ? 14.192 -15.991 -16.817 1.00 95.19 488 GLN A CA 1
ATOM 3912 C C . GLN A 1 488 ? 15.500 -15.203 -16.656 1.00 95.19 488 GLN A C 1
ATOM 3914 O O . GLN A 1 488 ? 16.183 -14.967 -17.652 1.00 95.19 488 GLN A O 1
ATOM 3919 N N . LEU A 1 489 ? 15.873 -14.817 -15.432 1.00 95.44 489 LEU A N 1
ATOM 3920 C CA . LEU A 1 489 ? 17.134 -14.121 -15.161 1.00 95.44 489 LEU A CA 1
ATOM 3921 C C . LEU A 1 489 ? 18.353 -15.016 -15.439 1.00 95.44 489 LEU A C 1
ATOM 3923 O O . LEU A 1 489 ? 19.300 -14.566 -16.079 1.00 95.44 489 LEU A O 1
ATOM 3927 N N . ASP A 1 490 ? 18.301 -16.282 -15.027 1.00 95.00 490 ASP A N 1
ATOM 3928 C CA . ASP A 1 490 ? 19.358 -17.271 -15.255 1.00 95.00 490 ASP A CA 1
ATOM 3929 C C . ASP A 1 490 ? 19.518 -17.577 -16.757 1.00 95.00 490 ASP A C 1
ATOM 3931 O O . ASP A 1 490 ? 20.637 -17.653 -17.265 1.00 95.00 490 ASP A O 1
ATOM 3935 N N . ALA A 1 491 ? 18.409 -17.673 -17.501 1.00 95.69 491 ALA A N 1
ATOM 3936 C CA . ALA A 1 491 ? 18.426 -17.839 -18.956 1.00 95.69 491 ALA A CA 1
ATOM 3937 C C . ALA A 1 491 ? 18.965 -16.597 -19.694 1.00 95.69 491 ALA A C 1
ATOM 3939 O O . ALA A 1 491 ? 19.687 -16.734 -20.683 1.00 95.69 491 ALA A O 1
ATOM 3940 N N . LEU A 1 492 ? 18.657 -15.385 -19.215 1.00 95.62 492 LEU A N 1
ATOM 3941 C CA . LEU A 1 492 ? 19.229 -14.145 -19.750 1.00 95.62 492 LEU A CA 1
ATOM 3942 C C . LEU A 1 492 ? 20.730 -14.035 -19.450 1.00 95.62 492 LEU A C 1
ATOM 3944 O O . LEU A 1 492 ? 21.485 -13.644 -20.337 1.00 95.62 492 LEU A O 1
ATOM 3948 N N . LEU A 1 493 ? 21.174 -14.425 -18.251 1.00 96.62 493 LEU A N 1
ATOM 3949 C CA . LEU A 1 493 ? 22.594 -14.515 -17.899 1.00 96.62 493 LEU A CA 1
ATOM 3950 C C . LEU A 1 493 ? 23.333 -15.504 -18.805 1.00 96.62 493 LEU A C 1
ATOM 3952 O O . LEU A 1 493 ? 24.375 -15.150 -19.356 1.00 96.62 493 LEU A O 1
ATOM 3956 N N . LEU A 1 494 ? 22.769 -16.696 -19.024 1.00 96.12 494 LEU A N 1
ATOM 3957 C CA . LEU A 1 494 ? 23.343 -17.683 -19.937 1.00 96.12 494 LEU A CA 1
ATOM 3958 C C . LEU A 1 494 ? 23.455 -17.118 -21.362 1.00 96.12 494 LEU A C 1
ATOM 3960 O O . LEU A 1 494 ? 24.539 -17.152 -21.947 1.00 96.12 494 LEU A O 1
ATOM 3964 N N . ARG A 1 495 ? 22.389 -16.498 -21.893 1.00 96.31 495 ARG A N 1
ATOM 3965 C CA . ARG A 1 495 ? 22.430 -15.909 -23.242 1.00 96.31 495 ARG A CA 1
ATOM 3966 C C . ARG A 1 495 ? 23.379 -14.708 -23.340 1.00 96.31 495 ARG A C 1
ATOM 3968 O O . ARG A 1 495 ? 23.964 -14.496 -24.399 1.00 96.31 495 ARG A O 1
ATOM 3975 N N . MET A 1 496 ? 23.588 -13.949 -22.261 1.00 92.19 496 MET A N 1
ATOM 3976 C CA . MET A 1 496 ? 24.649 -12.936 -22.205 1.00 92.19 496 MET A CA 1
ATOM 3977 C C . MET A 1 496 ? 26.043 -13.570 -22.271 1.00 92.19 496 MET A C 1
ATOM 3979 O O . MET A 1 496 ? 26.871 -13.088 -23.039 1.00 92.19 496 MET A O 1
ATOM 3983 N N . THR A 1 497 ? 26.302 -14.663 -21.541 1.00 95.19 497 THR A N 1
ATOM 3984 C CA . THR A 1 497 ? 27.598 -15.362 -21.627 1.00 95.19 497 THR A CA 1
ATOM 3985 C C . THR A 1 497 ? 27.848 -15.974 -23.008 1.00 95.19 497 THR A C 1
ATOM 3987 O O . THR A 1 497 ? 28.946 -15.816 -23.531 1.00 95.19 497 THR A O 1
ATOM 3990 N N . GLU A 1 498 ? 26.829 -16.558 -23.651 1.00 95.81 498 GLU A N 1
ATOM 3991 C CA . GLU A 1 498 ? 26.916 -17.033 -25.041 1.00 95.81 498 GLU A CA 1
ATOM 3992 C C . GLU A 1 498 ? 27.280 -15.892 -26.004 1.00 95.81 498 GLU A C 1
ATOM 3994 O O . GLU A 1 498 ? 28.215 -16.024 -26.787 1.00 95.81 498 GLU A O 1
ATOM 3999 N N . VAL A 1 499 ? 26.602 -14.740 -25.915 1.00 94.62 499 VAL A N 1
ATOM 4000 C CA . VAL A 1 499 ? 26.882 -13.572 -26.773 1.00 94.62 499 VAL A CA 1
ATOM 4001 C C . VAL A 1 499 ? 28.258 -12.954 -26.483 1.00 94.62 499 VAL A C 1
ATOM 4003 O O . VAL A 1 499 ? 28.902 -12.437 -27.396 1.00 94.62 499 VAL A O 1
ATOM 4006 N N . GLU A 1 500 ? 28.756 -13.020 -25.246 1.00 94.31 500 GLU A N 1
ATOM 4007 C CA . GLU A 1 500 ? 30.134 -12.627 -24.935 1.00 94.31 500 GLU A CA 1
ATOM 4008 C C . GLU A 1 500 ? 31.175 -13.585 -25.530 1.00 94.31 500 GLU A C 1
ATOM 4010 O O . GLU A 1 500 ? 32.225 -13.124 -25.977 1.00 94.31 500 GLU A O 1
ATOM 4015 N N . GLU A 1 501 ? 30.912 -14.891 -25.568 1.00 96.25 501 GLU A N 1
ATOM 4016 C CA . GLU A 1 501 ? 31.807 -15.878 -26.186 1.00 96.25 501 GLU A CA 1
ATOM 4017 C C . GLU A 1 501 ? 31.764 -15.814 -27.720 1.00 96.25 501 GLU A C 1
ATOM 4019 O O . GLU A 1 501 ? 32.825 -15.750 -28.348 1.00 96.25 501 GLU A O 1
ATOM 4024 N N . GLU A 1 502 ? 30.569 -15.695 -28.317 1.00 96.19 502 GLU A N 1
ATOM 4025 C CA . GLU A 1 502 ? 30.367 -15.358 -29.737 1.00 96.19 502 GLU A CA 1
ATOM 4026 C C . GLU A 1 502 ? 31.193 -14.105 -30.094 1.00 96.19 502 GLU A C 1
ATOM 4028 O O . GLU A 1 502 ? 32.029 -14.137 -31.001 1.00 96.19 502 GLU A O 1
ATOM 4033 N N . LYS A 1 503 ? 31.053 -13.019 -29.318 1.00 93.38 503 LYS A N 1
ATOM 4034 C CA . LYS A 1 503 ? 31.808 -11.774 -29.516 1.00 93.38 503 LYS A CA 1
ATOM 4035 C C . LYS A 1 503 ? 33.325 -11.975 -29.416 1.00 93.38 503 LYS A C 1
ATOM 4037 O O . LYS A 1 503 ? 34.041 -11.471 -30.278 1.00 93.38 503 LYS A O 1
ATOM 4042 N N . ARG A 1 504 ? 33.828 -12.674 -28.390 1.00 96.31 504 ARG A N 1
ATOM 4043 C CA . ARG A 1 504 ? 35.276 -12.920 -28.222 1.00 96.31 504 ARG A CA 1
ATOM 4044 C C . ARG A 1 504 ? 35.843 -13.672 -29.428 1.00 96.31 504 ARG A C 1
ATOM 4046 O O . ARG A 1 504 ? 36.868 -13.253 -29.953 1.00 96.31 504 ARG A O 1
ATOM 4053 N N . SER A 1 505 ? 35.133 -14.691 -29.923 1.00 96.12 505 SER A N 1
ATOM 4054 C CA . SER A 1 505 ? 35.556 -15.455 -31.106 1.00 96.12 505 SER A CA 1
ATOM 4055 C C . SER A 1 505 ? 35.656 -14.590 -32.372 1.00 96.12 505 SER A C 1
ATOM 4057 O O . SER A 1 505 ? 36.648 -14.672 -33.092 1.00 96.12 505 SER A O 1
ATOM 4059 N N . LEU A 1 506 ? 34.705 -13.672 -32.586 1.00 94.50 506 LEU A N 1
ATOM 4060 C CA . LEU A 1 506 ? 34.748 -12.697 -33.683 1.00 94.50 506 LEU A CA 1
ATOM 4061 C C . LEU A 1 506 ? 35.860 -11.648 -33.493 1.00 94.50 506 LEU A C 1
ATOM 4063 O O . LEU A 1 506 ? 36.444 -11.175 -34.467 1.00 94.50 506 LEU A O 1
ATOM 4067 N N . GLU A 1 507 ? 36.187 -11.279 -32.250 1.00 94.88 507 GLU A N 1
ATOM 4068 C CA . GLU A 1 507 ? 37.323 -10.403 -31.934 1.00 94.88 507 GLU A CA 1
ATOM 4069 C C . GLU A 1 507 ? 38.684 -11.105 -32.109 1.00 94.88 507 GLU A C 1
ATOM 4071 O O . GLU A 1 507 ? 39.667 -10.417 -32.390 1.00 94.88 507 GLU A O 1
ATOM 4076 N N . ASP A 1 508 ? 38.766 -12.433 -31.954 1.00 95.44 508 ASP A N 1
ATOM 4077 C CA . ASP A 1 508 ? 39.937 -13.257 -32.303 1.00 95.44 508 ASP A CA 1
ATOM 4078 C C . ASP A 1 508 ? 40.076 -13.412 -33.831 1.00 95.44 508 ASP A C 1
ATOM 4080 O O . ASP A 1 508 ? 41.138 -13.112 -34.379 1.00 95.44 508 ASP A O 1
ATOM 4084 N N . GLU A 1 509 ? 39.000 -13.779 -34.539 1.00 96.75 509 GLU A N 1
ATOM 4085 C CA . GLU A 1 509 ? 38.977 -13.905 -36.007 1.00 96.75 509 GLU A CA 1
ATOM 4086 C C . GLU A 1 509 ? 39.376 -12.583 -36.684 1.00 96.75 509 GLU A C 1
ATOM 4088 O O . GLU A 1 509 ? 40.291 -12.545 -37.512 1.00 96.75 509 GLU A O 1
ATOM 4093 N N . LYS A 1 510 ? 38.783 -11.463 -36.249 1.00 93.62 510 LYS A N 1
ATOM 4094 C CA . LYS A 1 510 ? 39.138 -10.118 -36.722 1.00 93.62 510 LYS A CA 1
ATOM 4095 C C . LYS A 1 510 ? 40.618 -9.788 -36.503 1.00 93.62 510 LYS A C 1
ATOM 4097 O O . LYS A 1 510 ? 41.214 -9.143 -37.363 1.00 93.62 510 LYS A O 1
ATOM 4102 N N . ARG A 1 511 ? 41.222 -10.224 -35.389 1.00 96.38 511 ARG A N 1
ATOM 4103 C CA . ARG A 1 511 ? 42.662 -10.039 -35.138 1.00 96.38 511 ARG A CA 1
ATOM 4104 C C . ARG A 1 511 ? 43.510 -10.861 -36.105 1.00 96.38 511 ARG A C 1
ATOM 4106 O O . ARG A 1 511 ? 44.432 -10.299 -36.684 1.00 96.38 511 ARG A O 1
ATOM 4113 N N . SER A 1 512 ? 43.167 -12.127 -36.350 1.00 96.00 512 SER A N 1
ATOM 4114 C CA . SER A 1 512 ? 43.892 -12.947 -37.335 1.00 96.00 512 SER A CA 1
ATOM 4115 C C . SER A 1 512 ? 43.818 -12.365 -38.754 1.00 96.00 512 SER A C 1
ATOM 4117 O O . SER A 1 512 ? 44.848 -12.227 -39.407 1.00 96.00 512 SER A O 1
ATOM 4119 N N . LEU A 1 513 ? 42.648 -11.881 -39.187 1.00 95.00 513 LEU A N 1
ATOM 4120 C CA . LEU A 1 513 ? 42.482 -11.210 -40.484 1.00 95.00 513 LEU A CA 1
ATOM 4121 C C . LEU A 1 513 ? 43.241 -9.870 -40.570 1.00 95.00 513 LEU A C 1
ATOM 4123 O O . LEU A 1 513 ? 43.711 -9.492 -41.642 1.00 95.00 513 LEU A O 1
ATOM 4127 N N . GLU A 1 514 ? 43.402 -9.145 -39.458 1.00 95.12 514 GLU A N 1
ATOM 4128 C CA . GLU A 1 514 ? 44.235 -7.933 -39.390 1.00 95.12 514 GLU A CA 1
ATOM 4129 C C . GLU A 1 514 ? 45.744 -8.234 -39.416 1.00 95.12 514 GLU A C 1
ATOM 4131 O O . GLU A 1 514 ? 46.527 -7.384 -39.850 1.00 95.12 514 GLU A O 1
ATOM 4136 N N . GLU A 1 515 ? 46.164 -9.426 -38.990 1.00 96.12 515 GLU A N 1
ATOM 4137 C CA . GLU A 1 515 ? 47.548 -9.903 -39.089 1.00 96.12 515 GLU A CA 1
ATOM 4138 C C . GLU A 1 515 ? 47.862 -10.455 -40.486 1.00 96.12 515 GLU A C 1
ATOM 4140 O O . GLU A 1 515 ? 48.868 -10.056 -41.075 1.00 96.12 515 GLU A O 1
ATOM 4145 N N . GLU A 1 516 ? 46.966 -11.251 -41.078 1.00 96.31 516 GLU A N 1
ATOM 4146 C CA . GLU A 1 516 ? 47.058 -11.676 -42.483 1.00 96.31 516 GLU A CA 1
ATOM 4147 C C . GLU A 1 516 ? 47.090 -10.466 -43.423 1.00 96.31 516 GLU A C 1
ATOM 4149 O O . GLU A 1 516 ? 47.995 -10.353 -44.254 1.00 96.31 516 GLU A O 1
ATOM 4154 N N . LYS A 1 517 ? 46.180 -9.496 -43.238 1.00 94.56 517 LYS A N 1
ATOM 4155 C CA . LYS A 1 517 ? 46.189 -8.243 -44.004 1.00 94.56 517 LYS A CA 1
ATOM 4156 C C . LYS A 1 517 ? 47.530 -7.517 -43.882 1.00 94.56 517 LYS A C 1
ATOM 4158 O O . LYS A 1 517 ? 48.042 -7.049 -44.893 1.00 94.56 517 LYS A O 1
ATOM 4163 N N . ARG A 1 518 ? 48.111 -7.437 -42.680 1.00 96.81 518 ARG A N 1
ATOM 4164 C CA . ARG A 1 518 ? 49.413 -6.786 -42.467 1.00 96.81 518 ARG A CA 1
ATOM 4165 C C . ARG A 1 518 ? 50.532 -7.509 -43.216 1.00 96.81 518 ARG A C 1
ATOM 4167 O O . ARG A 1 518 ? 51.303 -6.847 -43.898 1.00 96.81 518 ARG A O 1
ATOM 4174 N N . SER A 1 519 ? 50.574 -8.842 -43.160 1.00 96.75 519 SER A N 1
ATOM 4175 C CA . SER A 1 519 ? 51.575 -9.623 -43.901 1.00 96.75 519 SER A CA 1
ATOM 4176 C C . SER A 1 519 ? 51.455 -9.439 -45.419 1.00 96.75 519 SER A C 1
ATOM 4178 O O . SER A 1 519 ? 52.464 -9.232 -46.084 1.00 96.75 519 SER A O 1
ATOM 4180 N N . LEU A 1 520 ? 50.234 -9.379 -45.964 1.00 95.06 520 LEU A N 1
ATOM 4181 C CA . LEU A 1 520 ? 49.995 -9.095 -47.385 1.00 95.06 520 LEU A CA 1
ATOM 4182 C C . LEU A 1 520 ? 50.359 -7.650 -47.777 1.00 95.06 520 LEU A C 1
ATOM 4184 O O . LEU A 1 520 ? 50.780 -7.402 -48.906 1.00 95.06 520 LEU A O 1
ATOM 4188 N N . GLU A 1 521 ? 50.224 -6.685 -46.864 1.00 95.44 521 GLU A N 1
ATOM 4189 C CA . GLU A 1 521 ? 50.697 -5.311 -47.077 1.00 95.44 521 GLU A CA 1
ATOM 4190 C C . GLU A 1 521 ? 52.233 -5.219 -47.027 1.00 95.44 521 GLU A C 1
ATOM 4192 O O . GLU A 1 521 ? 52.820 -4.512 -47.845 1.00 95.44 521 GLU A O 1
ATOM 4197 N N . GLU A 1 522 ? 52.892 -5.988 -46.157 1.00 96.38 522 GLU A N 1
ATOM 4198 C CA . GLU A 1 522 ? 54.355 -6.119 -46.110 1.00 96.38 522 GLU A CA 1
ATOM 4199 C C . GLU A 1 522 ? 54.918 -6.862 -47.339 1.00 96.38 522 GLU A C 1
ATOM 4201 O O . GLU A 1 522 ? 55.968 -6.477 -47.859 1.00 96.38 522 GLU A O 1
ATOM 4206 N N . GLU A 1 523 ? 54.233 -7.894 -47.846 1.00 95.81 523 GLU A N 1
ATOM 4207 C CA . GLU A 1 523 ? 54.579 -8.575 -49.105 1.00 95.81 523 GLU A CA 1
ATOM 4208 C C . GLU A 1 523 ? 54.393 -7.656 -50.320 1.00 95.81 523 GLU A C 1
ATOM 4210 O O . GLU A 1 523 ? 55.268 -7.610 -51.189 1.00 95.81 523 GLU A O 1
ATOM 4215 N N . ARG A 1 524 ? 53.303 -6.870 -50.365 1.00 96.31 524 ARG A N 1
ATOM 4216 C CA . ARG A 1 524 ? 53.105 -5.819 -51.377 1.00 96.31 524 ARG A CA 1
ATOM 4217 C C . ARG A 1 524 ? 54.262 -4.828 -51.359 1.00 96.31 524 ARG A C 1
ATOM 4219 O O . ARG A 1 524 ? 54.849 -4.588 -52.406 1.00 96.31 524 ARG A O 1
ATOM 4226 N N . ASP A 1 525 ? 54.607 -4.267 -50.203 1.00 95.44 525 ASP A N 1
ATOM 4227 C CA . ASP A 1 525 ? 55.629 -3.216 -50.134 1.00 95.44 525 ASP A CA 1
ATOM 4228 C C . ASP A 1 525 ? 57.028 -3.743 -50.491 1.00 95.44 525 ASP A C 1
ATOM 4230 O O . ASP A 1 525 ? 57.819 -3.031 -51.116 1.00 95.44 525 ASP A O 1
ATOM 4234 N N . GLN A 1 526 ? 57.320 -5.015 -50.198 1.00 96.81 526 GLN A N 1
ATOM 4235 C CA . GLN A 1 526 ? 58.510 -5.705 -50.709 1.00 96.81 526 GLN A CA 1
ATOM 4236 C C . GLN A 1 526 ? 58.461 -5.884 -52.235 1.00 96.81 526 GLN A C 1
ATOM 4238 O O . GLN A 1 526 ? 59.454 -5.611 -52.918 1.00 96.81 526 GLN A O 1
ATOM 4243 N N . ALA A 1 527 ? 57.318 -6.301 -52.789 1.00 93.44 527 ALA A N 1
ATOM 4244 C CA . ALA A 1 527 ? 57.135 -6.459 -54.228 1.00 93.44 527 ALA A CA 1
ATOM 4245 C C . ALA A 1 527 ? 57.276 -5.118 -54.969 1.00 93.44 527 ALA A C 1
ATOM 4247 O O . ALA A 1 527 ? 58.067 -5.036 -55.910 1.00 93.44 527 ALA A O 1
ATOM 4248 N N . ASP A 1 528 ? 56.609 -4.060 -54.507 1.00 95.06 528 ASP A N 1
ATOM 4249 C CA . ASP A 1 528 ? 56.696 -2.705 -55.060 1.00 95.06 528 ASP A CA 1
ATOM 4250 C C . ASP A 1 528 ? 58.115 -2.133 -54.946 1.00 95.06 528 ASP A C 1
ATOM 4252 O O . ASP A 1 528 ? 58.623 -1.574 -55.918 1.00 95.06 528 ASP A O 1
ATOM 4256 N N . SER A 1 529 ? 58.811 -2.347 -53.822 1.00 95.81 529 SER A N 1
ATOM 4257 C CA . SER A 1 529 ? 60.230 -1.974 -53.681 1.00 95.81 529 SER A CA 1
ATOM 4258 C C . SER A 1 529 ? 61.115 -2.704 -54.699 1.00 95.81 529 SER A C 1
ATOM 4260 O O . SER A 1 529 ? 62.007 -2.106 -55.305 1.00 95.81 529 SER A O 1
ATOM 4262 N N . SER A 1 530 ? 60.852 -3.994 -54.942 1.00 95.88 530 SER A N 1
ATOM 4263 C CA . SER A 1 530 ? 61.584 -4.778 -55.943 1.00 95.88 530 SER A CA 1
ATOM 4264 C C . SER A 1 530 ? 61.281 -4.325 -57.378 1.00 95.88 530 SER A C 1
ATOM 4266 O O . SER A 1 530 ? 62.188 -4.262 -58.210 1.00 95.88 530 SER A O 1
ATOM 4268 N N . LEU A 1 531 ? 60.031 -3.946 -57.666 1.00 95.31 531 LEU A N 1
ATOM 4269 C CA . LEU A 1 531 ? 59.613 -3.403 -58.957 1.00 95.31 531 LEU A CA 1
ATOM 4270 C C . LEU A 1 531 ? 60.253 -2.035 -59.204 1.00 95.31 531 LEU A C 1
ATOM 4272 O O . LEU A 1 531 ? 60.789 -1.823 -60.290 1.00 95.31 531 LEU A O 1
ATOM 4276 N N . GLN A 1 532 ? 60.281 -1.151 -58.201 1.00 94.88 532 GLN A N 1
ATOM 4277 C CA . GLN A 1 532 ? 60.981 0.134 -58.272 1.00 94.88 532 GLN A CA 1
ATOM 4278 C C . GLN A 1 532 ? 62.457 -0.076 -58.629 1.00 94.88 532 GLN A C 1
ATOM 4280 O O . GLN A 1 532 ? 62.891 0.422 -59.670 1.00 94.88 532 GLN A O 1
ATOM 4285 N N . ALA A 1 533 ? 63.181 -0.923 -57.887 1.00 95.38 533 ALA A N 1
ATOM 4286 C CA . ALA A 1 533 ? 64.576 -1.257 -58.185 1.00 95.38 533 ALA A CA 1
ATOM 4287 C C . ALA A 1 533 ? 64.772 -1.807 -59.615 1.00 95.38 533 ALA A C 1
ATOM 4289 O O . ALA A 1 533 ? 65.681 -1.381 -60.327 1.00 95.38 533 ALA A O 1
ATOM 4290 N N . ARG A 1 534 ? 63.886 -2.693 -60.102 1.00 93.94 534 ARG A N 1
ATOM 4291 C CA . ARG A 1 534 ? 63.941 -3.172 -61.499 1.00 93.94 534 ARG A CA 1
ATOM 4292 C C . ARG A 1 534 ? 63.613 -2.082 -62.524 1.00 93.94 534 ARG A C 1
ATOM 4294 O O . ARG A 1 534 ? 64.169 -2.107 -63.620 1.00 93.94 534 ARG A O 1
ATOM 4301 N N . THR A 1 535 ? 62.755 -1.108 -62.213 1.00 94.31 535 THR A N 1
ATOM 4302 C CA . THR A 1 535 ? 62.531 0.047 -63.103 1.00 94.31 535 THR A CA 1
ATOM 4303 C C . THR A 1 535 ? 63.699 1.034 -63.108 1.00 94.31 535 THR A C 1
ATOM 4305 O O . THR A 1 535 ? 64.003 1.595 -64.163 1.00 94.31 535 THR A O 1
ATOM 4308 N N . GLU A 1 536 ? 64.411 1.198 -61.993 1.00 95.00 536 GLU A N 1
ATOM 4309 C CA . GLU A 1 536 ? 65.666 1.955 -61.925 1.00 95.00 536 GLU A CA 1
ATOM 4310 C C . GLU A 1 536 ? 66.768 1.270 -62.749 1.00 95.00 536 GLU A C 1
ATOM 4312 O O . GLU A 1 536 ? 67.370 1.906 -63.613 1.00 95.00 536 GLU A O 1
ATOM 4317 N N . GLU A 1 537 ? 66.957 -0.046 -62.605 1.00 95.75 537 GLU A N 1
ATOM 4318 C CA . GLU A 1 537 ? 67.863 -0.827 -63.462 1.00 95.75 537 GLU A CA 1
ATOM 4319 C C . GLU A 1 537 ? 67.508 -0.700 -64.954 1.00 95.75 537 GLU A C 1
ATOM 4321 O O . GLU A 1 537 ? 68.382 -0.461 -65.789 1.00 95.75 537 GLU A O 1
ATOM 4326 N N . LEU A 1 538 ? 66.224 -0.824 -65.313 1.00 94.00 538 LEU A N 1
ATOM 4327 C CA . LEU A 1 538 ? 65.769 -0.714 -66.703 1.00 94.00 538 LEU A CA 1
ATOM 4328 C C . LEU A 1 538 ? 65.911 0.706 -67.267 1.00 94.00 538 LEU A C 1
ATOM 4330 O O . LEU A 1 538 ? 66.164 0.860 -68.464 1.00 94.00 538 LEU A O 1
ATOM 4334 N N . THR A 1 539 ? 65.752 1.752 -66.453 1.00 94.31 539 THR A N 1
ATOM 4335 C CA . THR A 1 539 ? 65.979 3.137 -66.899 1.00 94.31 539 THR A CA 1
ATOM 4336 C C . THR A 1 539 ? 67.468 3.451 -67.017 1.00 94.31 539 THR A C 1
ATOM 4338 O O . THR A 1 539 ? 67.861 4.054 -68.016 1.00 94.31 539 THR A O 1
ATOM 4341 N N . ALA A 1 540 ? 68.308 2.951 -66.108 1.00 94.12 540 ALA A N 1
ATOM 4342 C CA . ALA A 1 540 ? 69.763 3.015 -66.222 1.00 94.12 540 ALA A CA 1
ATOM 4343 C C . ALA A 1 540 ? 70.270 2.278 -67.476 1.00 94.12 540 ALA A C 1
ATOM 4345 O O . ALA A 1 540 ? 71.019 2.855 -68.262 1.00 94.12 540 ALA A O 1
ATOM 4346 N N . ALA A 1 541 ? 69.792 1.058 -67.740 1.00 92.56 541 ALA A N 1
ATOM 4347 C CA . ALA A 1 541 ? 70.145 0.293 -68.939 1.00 92.56 541 ALA A CA 1
ATOM 4348 C C . ALA A 1 541 ? 69.663 0.967 -70.239 1.00 92.56 541 ALA A C 1
ATOM 4350 O O . ALA A 1 541 ? 70.362 0.937 -71.251 1.00 92.56 541 ALA A O 1
ATOM 4351 N N . ARG A 1 542 ? 68.494 1.629 -70.227 1.00 94.88 542 ARG A N 1
ATOM 4352 C CA . ARG A 1 542 ? 68.024 2.462 -71.352 1.00 94.88 542 ARG A CA 1
ATOM 4353 C C . ARG A 1 542 ? 68.893 3.703 -71.561 1.00 94.88 542 ARG A C 1
ATOM 4355 O O . ARG A 1 542 ? 69.160 4.041 -72.710 1.00 94.88 542 ARG A O 1
ATOM 4362 N N . ALA A 1 543 ? 69.335 4.362 -70.490 1.00 93.19 543 ALA A N 1
ATOM 4363 C CA . ALA A 1 543 ? 70.243 5.506 -70.564 1.00 93.19 543 ALA A CA 1
ATOM 4364 C C . ALA A 1 543 ? 71.643 5.096 -71.056 1.00 93.19 543 ALA A C 1
ATOM 4366 O O . ALA A 1 543 ? 72.247 5.785 -71.875 1.00 93.19 543 ALA A O 1
ATOM 4367 N N . GLU A 1 544 ? 72.150 3.940 -70.621 1.00 94.88 544 GLU A N 1
ATOM 4368 C CA . GLU A 1 544 ? 73.401 3.390 -71.139 1.00 94.88 544 GLU A CA 1
ATOM 4369 C C . GLU A 1 544 ? 73.267 3.016 -72.623 1.00 94.88 544 GLU A C 1
ATOM 4371 O O . GLU A 1 544 ? 74.138 3.351 -73.425 1.00 94.88 544 GLU A O 1
ATOM 4376 N N . LEU A 1 545 ? 72.157 2.384 -73.020 1.00 92.88 545 LEU A N 1
ATOM 4377 C CA . LEU A 1 545 ? 71.882 2.067 -74.420 1.00 92.88 545 LEU A CA 1
ATOM 4378 C C . LEU A 1 545 ? 71.778 3.331 -75.283 1.00 92.88 545 LEU A C 1
ATOM 4380 O O . LEU A 1 545 ? 72.336 3.340 -76.377 1.00 92.88 545 LEU A O 1
ATOM 4384 N N . SER A 1 546 ? 71.123 4.397 -74.812 1.00 93.38 546 SER A N 1
ATOM 4385 C CA . SER A 1 546 ? 71.038 5.657 -75.563 1.00 93.38 546 SER A CA 1
ATOM 4386 C C . SER A 1 546 ? 72.396 6.357 -75.674 1.00 93.38 546 SER A C 1
ATOM 4388 O O . SER A 1 546 ? 72.723 6.862 -76.743 1.00 93.38 546 SER A O 1
ATOM 4390 N N . SER A 1 547 ? 73.234 6.294 -74.633 1.00 92.31 547 SER A N 1
ATOM 4391 C CA . SER A 1 547 ? 74.626 6.769 -74.663 1.00 92.31 547 SER A CA 1
ATOM 4392 C C . SER A 1 547 ? 75.498 5.963 -75.641 1.00 92.31 547 SER A C 1
ATOM 4394 O O . SER A 1 547 ? 76.214 6.522 -76.474 1.00 92.31 547 SER A O 1
ATOM 4396 N N . ARG A 1 548 ? 75.376 4.628 -75.637 1.00 92.06 548 ARG A N 1
ATOM 4397 C CA . ARG A 1 548 ? 76.017 3.749 -76.633 1.00 92.06 548 ARG A CA 1
ATOM 4398 C C . ARG A 1 548 ? 75.514 4.038 -78.053 1.00 92.06 548 ARG A C 1
ATOM 4400 O O . ARG A 1 548 ? 76.299 3.968 -78.994 1.00 92.06 548 ARG A O 1
ATOM 4407 N N . GLN A 1 549 ? 74.237 4.389 -78.221 1.00 93.06 549 GLN A N 1
ATOM 4408 C CA . GLN A 1 549 ? 73.669 4.805 -79.507 1.00 93.06 549 GLN A CA 1
ATOM 4409 C C . GLN A 1 549 ? 74.228 6.155 -79.973 1.00 93.06 549 GLN A C 1
ATOM 4411 O O . GLN A 1 549 ? 74.634 6.241 -81.129 1.00 93.06 549 GLN A O 1
ATOM 4416 N N . THR A 1 550 ? 74.329 7.178 -79.115 1.00 91.56 550 THR A N 1
ATOM 4417 C CA . THR A 1 550 ? 74.940 8.464 -79.503 1.00 91.56 550 THR A CA 1
ATOM 4418 C C . THR A 1 550 ? 76.411 8.295 -79.868 1.00 91.56 550 THR A C 1
ATOM 4420 O O . THR A 1 550 ? 76.810 8.743 -80.937 1.00 91.56 550 THR A O 1
ATOM 4423 N N . VAL A 1 551 ? 77.186 7.538 -79.082 1.00 93.50 551 VAL A N 1
ATOM 4424 C CA . VAL A 1 551 ? 78.586 7.211 -79.418 1.00 93.50 551 VAL A CA 1
ATOM 4425 C C . VAL A 1 551 ? 78.678 6.418 -80.730 1.00 93.50 551 VAL A C 1
ATOM 4427 O O . VAL A 1 551 ? 79.557 6.675 -81.547 1.00 93.50 551 VAL A O 1
ATOM 4430 N N . SER A 1 552 ? 77.752 5.490 -80.999 1.00 91.06 552 SER A N 1
ATOM 4431 C CA . SER A 1 552 ? 77.714 4.770 -82.281 1.00 91.06 552 SER A CA 1
ATOM 4432 C C . SER A 1 552 ? 77.361 5.673 -83.471 1.00 91.06 552 SER A C 1
ATOM 4434 O O . SER A 1 552 ? 77.829 5.406 -84.578 1.00 91.06 552 SER A O 1
ATOM 4436 N N . VAL A 1 553 ? 76.553 6.719 -83.271 1.00 92.12 553 VAL A N 1
ATOM 4437 C CA . VAL A 1 553 ? 76.250 7.732 -84.298 1.00 92.12 553 VAL A CA 1
ATOM 4438 C C . VAL A 1 553 ? 77.451 8.652 -84.519 1.00 92.12 553 VAL A C 1
ATOM 4440 O O . VAL A 1 553 ? 77.800 8.909 -85.666 1.00 92.12 553 VAL A O 1
ATOM 4443 N N . GLU A 1 554 ? 78.140 9.078 -83.460 1.00 91.25 554 GLU A N 1
ATOM 4444 C CA . GLU A 1 554 ? 79.384 9.857 -83.549 1.00 91.25 554 GLU A CA 1
ATOM 4445 C C . GLU A 1 554 ? 80.489 9.079 -84.279 1.00 91.25 554 GLU A C 1
ATOM 4447 O O . GLU A 1 554 ? 81.141 9.626 -85.168 1.00 91.25 554 GLU A O 1
ATOM 4452 N N . ILE A 1 555 ? 80.650 7.782 -83.990 1.00 90.56 555 ILE A N 1
ATOM 4453 C CA . ILE A 1 555 ? 81.564 6.891 -84.722 1.00 90.56 555 ILE A CA 1
ATOM 4454 C C . ILE A 1 555 ? 81.149 6.775 -86.196 1.00 90.56 555 ILE A C 1
ATOM 4456 O O . ILE A 1 555 ? 82.006 6.860 -87.074 1.00 90.56 555 ILE A O 1
ATOM 4460 N N . ALA A 1 556 ? 79.855 6.621 -86.496 1.00 88.50 556 ALA A N 1
ATOM 4461 C CA . ALA A 1 556 ? 79.373 6.564 -87.876 1.00 88.50 556 ALA A CA 1
ATOM 4462 C C . ALA A 1 556 ? 79.622 7.881 -88.637 1.00 88.50 556 ALA A C 1
ATOM 4464 O O . ALA A 1 556 ? 80.063 7.846 -89.784 1.00 88.50 556 ALA A O 1
ATOM 4465 N N . MET A 1 557 ? 79.418 9.036 -87.993 1.00 89.94 557 MET A N 1
ATOM 4466 C CA . MET A 1 557 ? 79.745 10.349 -88.558 1.00 89.94 557 MET A CA 1
ATOM 4467 C C . MET A 1 557 ? 81.251 10.506 -88.790 1.00 89.94 557 MET A C 1
ATOM 4469 O O . MET A 1 557 ? 81.653 10.891 -89.883 1.00 89.94 557 MET A O 1
ATOM 4473 N N . ALA A 1 558 ? 82.093 10.131 -87.823 1.00 89.00 558 ALA A N 1
ATOM 4474 C CA . ALA A 1 558 ? 83.546 10.184 -87.968 1.00 89.00 558 ALA A CA 1
ATOM 4475 C C . ALA A 1 558 ? 84.064 9.256 -89.083 1.00 89.00 558 ALA A C 1
ATOM 4477 O O . ALA A 1 558 ? 85.002 9.615 -89.797 1.00 89.00 558 ALA A O 1
ATOM 4478 N N . LEU A 1 559 ? 83.447 8.085 -89.278 1.00 89.81 559 LEU A N 1
ATOM 4479 C CA . LEU A 1 559 ? 83.748 7.178 -90.391 1.00 89.81 559 LEU A CA 1
ATOM 4480 C C . LEU A 1 559 ? 83.302 7.747 -91.746 1.00 89.81 559 LEU A C 1
ATOM 4482 O O . LEU A 1 559 ? 84.014 7.565 -92.734 1.00 89.81 559 LEU A O 1
ATOM 4486 N N . GLU A 1 560 ? 82.172 8.452 -91.794 1.00 89.69 560 GLU A N 1
ATOM 4487 C CA . GLU A 1 560 ? 81.654 9.101 -93.003 1.00 89.69 560 GLU A CA 1
ATOM 4488 C C . GLU A 1 560 ? 82.444 10.374 -93.364 1.00 89.69 560 GLU A C 1
ATOM 4490 O O . GLU A 1 560 ? 82.724 10.620 -94.533 1.00 89.69 560 GLU A O 1
ATOM 4495 N N . ASP A 1 561 ? 82.924 11.146 -92.390 1.00 90.56 561 ASP A N 1
ATOM 4496 C CA . ASP A 1 561 ? 83.848 12.259 -92.648 1.00 90.56 561 ASP A CA 1
ATOM 4497 C C . ASP A 1 561 ? 85.245 11.746 -93.040 1.00 90.56 561 ASP A C 1
ATOM 4499 O O . ASP A 1 561 ? 85.843 12.248 -93.993 1.00 90.56 561 ASP A O 1
ATOM 4503 N N . SER A 1 562 ? 85.718 10.652 -92.427 1.00 88.06 562 SER A N 1
ATOM 4504 C CA . SER A 1 562 ? 86.913 9.916 -92.886 1.00 88.06 562 SER A CA 1
ATOM 4505 C C . SER A 1 562 ? 86.736 9.313 -94.286 1.00 88.06 562 SER A C 1
ATOM 4507 O O . SER A 1 562 ? 87.718 9.023 -94.973 1.00 88.06 562 SER A O 1
ATOM 4509 N N . ARG A 1 563 ? 85.492 9.079 -94.720 1.00 91.12 563 ARG A N 1
ATOM 4510 C CA . ARG A 1 563 ? 85.164 8.652 -96.081 1.00 91.12 563 ARG A CA 1
ATOM 4511 C C . ARG A 1 563 ? 85.220 9.832 -97.046 1.00 91.12 563 ARG A C 1
ATOM 4513 O O . ARG A 1 563 ? 85.916 9.707 -98.047 1.00 91.12 563 ARG A O 1
ATOM 4520 N N . LYS A 1 564 ? 84.587 10.966 -96.730 1.00 90.31 564 LYS A N 1
ATOM 4521 C CA . LYS A 1 564 ? 84.661 12.194 -97.545 1.00 90.31 564 LYS A CA 1
ATOM 4522 C C . LYS A 1 564 ? 86.103 12.643 -97.745 1.00 90.31 564 LYS A C 1
ATOM 4524 O O . LYS A 1 564 ? 86.507 12.835 -98.879 1.00 90.31 564 LYS A O 1
ATOM 4529 N N . GLN A 1 565 ? 86.914 12.678 -96.685 1.00 87.31 565 GLN A N 1
ATOM 4530 C CA . GLN A 1 565 ? 88.349 12.980 -96.785 1.00 87.31 565 GLN A CA 1
ATOM 4531 C C . GLN A 1 565 ? 89.088 12.019 -97.730 1.00 87.31 565 GLN A C 1
ATOM 4533 O O . GLN A 1 565 ? 89.978 12.432 -98.468 1.00 87.31 565 GLN A O 1
ATOM 4538 N N . ARG A 1 566 ? 88.715 10.733 -97.749 1.00 88.50 566 ARG A N 1
ATOM 4539 C CA . ARG A 1 566 ? 89.287 9.745 -98.677 1.00 88.50 566 ARG A CA 1
ATOM 4540 C C . ARG A 1 566 ? 88.833 9.979 -100.118 1.00 88.50 566 ARG A C 1
ATOM 4542 O O . ARG A 1 566 ? 89.648 9.839 -101.020 1.00 88.50 566 ARG A O 1
ATOM 4549 N N . GLU A 1 567 ? 87.572 10.344 -100.330 1.00 89.62 567 GLU A N 1
ATOM 4550 C CA . GLU A 1 567 ? 87.016 10.680 -101.647 1.00 89.62 567 GLU A CA 1
ATOM 4551 C C . GLU A 1 567 ? 87.592 12.012 -102.180 1.00 89.62 567 GLU A C 1
ATOM 4553 O O . GLU A 1 567 ? 87.941 12.095 -103.355 1.00 89.62 567 GLU A O 1
ATOM 4558 N N . GLU A 1 568 ? 87.824 13.007 -101.318 1.00 88.81 568 GLU A N 1
ATOM 4559 C CA . GLU A 1 568 ? 88.539 14.257 -101.624 1.00 88.81 568 GLU A CA 1
ATOM 4560 C C . GLU A 1 568 ? 90.012 14.010 -101.975 1.00 88.81 568 GLU A C 1
ATOM 4562 O O . GLU A 1 568 ? 90.495 14.516 -102.986 1.00 88.81 568 GLU A O 1
ATOM 4567 N N . LEU A 1 569 ? 90.732 13.197 -101.192 1.00 86.31 569 LEU A N 1
ATOM 4568 C CA . LEU A 1 569 ? 92.108 12.796 -101.509 1.00 86.31 569 LEU A CA 1
ATOM 4569 C C . LEU A 1 569 ? 92.172 11.982 -102.811 1.00 86.31 569 LEU A C 1
ATOM 4571 O O . LEU A 1 569 ? 93.095 12.157 -103.603 1.00 86.31 569 LEU A O 1
ATOM 4575 N N . GLN A 1 570 ? 91.180 11.129 -103.076 1.00 87.19 570 GLN A N 1
ATOM 4576 C CA . GLN A 1 570 ? 91.078 10.382 -104.330 1.00 87.19 570 GLN A CA 1
ATOM 4577 C C . GLN A 1 570 ? 90.777 11.303 -105.526 1.00 87.19 570 GLN A C 1
ATOM 4579 O O . GLN A 1 570 ? 91.316 11.077 -106.609 1.00 87.19 570 GLN A O 1
ATOM 4584 N N . ALA A 1 571 ? 89.993 12.369 -105.337 1.00 85.31 571 ALA A N 1
ATOM 4585 C CA . ALA A 1 571 ? 89.794 13.412 -106.342 1.00 85.31 571 ALA A CA 1
ATOM 4586 C C . ALA A 1 571 ? 91.086 14.212 -106.597 1.00 85.31 571 ALA A C 1
ATOM 4588 O O . ALA A 1 571 ? 91.461 14.385 -107.753 1.00 85.31 571 ALA A O 1
ATOM 4589 N N . GLN A 1 572 ? 91.821 14.599 -105.546 1.00 85.00 572 GLN A N 1
ATOM 4590 C CA . GLN A 1 572 ? 93.129 15.264 -105.663 1.00 85.00 572 GLN A CA 1
ATOM 4591 C C . GLN A 1 572 ? 94.149 14.394 -106.413 1.00 85.00 572 GLN A C 1
ATOM 4593 O O . GLN A 1 572 ? 94.842 14.889 -107.298 1.00 85.00 572 GLN A O 1
ATOM 4598 N N . VAL A 1 573 ? 94.210 13.088 -106.127 1.00 86.56 573 VAL A N 1
ATOM 4599 C CA . VAL A 1 573 ? 95.026 12.131 -106.898 1.00 86.56 573 VAL A CA 1
ATOM 4600 C C . VAL A 1 573 ? 94.548 12.044 -108.352 1.00 86.56 573 VAL A C 1
ATOM 4602 O O . VAL A 1 573 ? 95.372 12.019 -109.261 1.00 86.56 573 VAL A O 1
ATOM 4605 N N . GLY A 1 574 ? 93.235 12.060 -108.598 1.00 85.44 574 GLY A N 1
ATOM 4606 C CA . GLY A 1 574 ? 92.664 12.103 -109.946 1.00 85.44 574 GLY A CA 1
ATOM 4607 C C . GLY A 1 574 ? 93.023 13.370 -110.734 1.00 85.44 574 GLY A C 1
ATOM 4608 O O . GLY A 1 574 ? 93.266 13.287 -111.934 1.00 85.44 574 GLY A O 1
ATOM 4609 N N . ASP A 1 575 ? 93.096 14.531 -110.083 1.00 86.50 575 ASP A N 1
ATOM 4610 C CA . ASP A 1 575 ? 93.510 15.791 -110.714 1.00 86.50 575 ASP A CA 1
ATOM 4611 C C . ASP A 1 575 ? 95.032 15.877 -110.908 1.00 86.50 575 ASP A C 1
ATOM 4613 O O . ASP A 1 575 ? 95.490 16.377 -111.937 1.00 86.50 575 ASP A O 1
ATOM 4617 N N . LEU A 1 576 ? 95.826 15.305 -109.996 1.00 83.31 576 LEU A N 1
ATOM 4618 C CA . LEU A 1 576 ? 97.267 15.114 -110.195 1.00 83.31 576 LEU A CA 1
ATOM 4619 C C . LEU A 1 576 ? 97.560 14.180 -111.378 1.00 83.31 576 LEU A C 1
ATOM 4621 O O . LEU A 1 576 ? 98.463 14.472 -112.156 1.00 83.31 576 LEU A O 1
ATOM 4625 N N . LEU A 1 577 ? 96.774 13.115 -111.568 1.00 85.81 577 LEU A N 1
ATOM 4626 C CA . LEU A 1 577 ? 96.881 12.235 -112.738 1.00 85.81 577 LEU A CA 1
ATOM 4627 C C . LEU A 1 577 ? 96.533 12.970 -114.042 1.00 85.81 577 LEU A C 1
ATOM 4629 O O . LEU A 1 577 ? 97.306 12.894 -114.990 1.00 85.81 577 LEU A O 1
ATOM 4633 N N . LYS A 1 578 ? 95.460 13.775 -114.083 1.00 86.00 578 LYS A N 1
ATOM 4634 C CA . LYS A 1 578 ? 95.156 14.630 -115.254 1.00 86.00 578 LYS A CA 1
ATOM 4635 C C . LYS A 1 578 ? 96.280 15.630 -115.551 1.00 86.00 578 LYS A C 1
ATOM 4637 O O . LYS A 1 578 ? 96.569 15.898 -116.712 1.00 86.00 578 LYS A O 1
ATOM 4642 N N . SER A 1 579 ? 96.904 16.187 -114.511 1.00 83.38 579 SER A N 1
ATOM 4643 C CA . SER A 1 579 ? 98.055 17.091 -114.639 1.00 83.38 579 SER A CA 1
ATOM 4644 C C . SER A 1 579 ? 99.293 16.362 -115.179 1.00 83.38 579 SER A C 1
ATOM 4646 O O . SER A 1 579 ? 99.989 16.880 -116.050 1.00 83.38 579 SER A O 1
ATOM 4648 N N . GLN A 1 580 ? 99.526 15.123 -114.735 1.00 82.88 580 GLN A N 1
ATOM 4649 C CA . GLN A 1 580 ? 100.566 14.249 -115.274 1.00 82.88 580 GLN A CA 1
ATOM 4650 C C . GLN A 1 580 ? 100.311 13.921 -116.753 1.00 82.88 580 GLN A C 1
ATOM 4652 O O . GLN A 1 580 ? 101.230 14.060 -117.555 1.00 82.88 580 GLN A O 1
ATOM 4657 N N . ASP A 1 581 ? 99.087 13.541 -117.129 1.00 83.19 581 ASP A N 1
ATOM 4658 C CA . ASP A 1 581 ? 98.706 13.270 -118.522 1.00 83.19 581 ASP A CA 1
ATOM 4659 C C . ASP A 1 581 ? 98.887 14.521 -119.404 1.00 83.19 581 ASP A C 1
ATOM 4661 O O . ASP A 1 581 ? 99.404 14.430 -120.518 1.00 83.19 581 ASP A O 1
ATOM 4665 N N . ALA A 1 582 ? 98.528 15.706 -118.896 1.00 82.88 582 ALA A N 1
ATOM 4666 C CA . ALA A 1 582 ? 98.738 16.978 -119.587 1.00 82.88 582 ALA A CA 1
ATOM 4667 C C . ALA A 1 582 ? 100.232 17.288 -119.790 1.00 82.88 582 ALA A C 1
ATOM 4669 O O . ALA A 1 582 ? 100.641 17.598 -120.906 1.00 82.88 582 ALA A O 1
ATOM 4670 N N . MET A 1 583 ? 101.072 17.122 -118.761 1.00 77.88 583 MET A N 1
ATOM 4671 C CA . MET A 1 583 ? 102.527 17.274 -118.904 1.00 77.88 583 MET A CA 1
ATOM 4672 C C . MET A 1 583 ? 103.141 16.207 -119.823 1.00 77.88 583 MET A C 1
ATOM 4674 O O . MET A 1 583 ? 104.097 16.496 -120.537 1.00 77.88 583 MET A O 1
ATOM 4678 N N . GLN A 1 584 ? 102.592 14.989 -119.869 1.00 81.62 584 GLN A N 1
ATOM 4679 C CA . GLN A 1 584 ? 103.006 13.974 -120.844 1.00 81.62 584 GLN A CA 1
ATOM 4680 C C . GLN A 1 584 ? 102.630 14.372 -122.281 1.00 81.62 584 GLN A C 1
ATOM 4682 O O . GLN A 1 584 ? 103.425 14.140 -123.191 1.00 81.62 584 GLN A O 1
ATOM 4687 N N . GLN A 1 585 ? 101.485 15.031 -122.495 1.00 79.06 585 GLN A N 1
ATOM 4688 C CA . GLN A 1 585 ? 101.132 15.619 -123.794 1.00 79.06 585 GLN A CA 1
ATOM 4689 C C . GLN A 1 585 ? 102.027 16.813 -124.164 1.00 79.06 585 GLN A C 1
ATOM 4691 O O . GLN A 1 585 ? 102.431 16.918 -125.321 1.00 79.06 585 GLN A O 1
ATOM 4696 N N . GLU A 1 586 ? 102.410 17.670 -123.212 1.00 82.56 586 GLU A N 1
ATOM 4697 C CA . GLU A 1 586 ? 103.396 18.736 -123.459 1.00 82.56 586 GLU A CA 1
ATOM 4698 C C . GLU A 1 586 ? 104.778 18.166 -123.816 1.00 82.56 586 GLU A C 1
ATOM 4700 O O . GLU A 1 586 ? 105.401 18.623 -124.773 1.00 82.56 586 GLU A O 1
ATOM 4705 N N . VAL A 1 587 ? 105.243 17.126 -123.115 1.00 78.44 587 VAL A N 1
ATOM 4706 C CA . VAL A 1 587 ? 106.502 16.427 -123.432 1.00 78.44 587 VAL A CA 1
ATOM 4707 C C . VAL A 1 587 ? 106.441 15.747 -124.804 1.00 78.44 587 VAL A C 1
ATOM 4709 O O . VAL A 1 587 ? 107.415 15.819 -125.556 1.00 78.44 587 VAL A O 1
ATOM 4712 N N . ALA A 1 588 ? 105.306 15.150 -125.182 1.00 78.62 588 ALA A N 1
ATOM 4713 C CA . ALA A 1 588 ? 105.101 14.624 -126.532 1.00 78.62 588 ALA A CA 1
ATOM 4714 C C . ALA A 1 588 ? 105.168 15.745 -127.587 1.00 78.62 588 ALA A C 1
ATOM 4716 O O . ALA A 1 588 ? 105.975 15.665 -128.509 1.00 78.62 588 ALA A O 1
ATOM 4717 N N . GLY A 1 589 ? 104.443 16.852 -127.393 1.00 80.56 589 GLY A N 1
ATOM 4718 C CA . GLY A 1 589 ? 104.471 18.001 -128.306 1.00 80.56 589 GLY A CA 1
ATOM 4719 C C . GLY A 1 589 ? 105.829 18.717 -128.384 1.00 80.56 589 GLY A C 1
ATOM 4720 O O . GLY A 1 589 ? 106.153 19.315 -129.411 1.00 80.56 589 GLY A O 1
ATOM 4721 N N . LEU A 1 590 ? 106.654 18.654 -127.334 1.00 79.81 590 LEU A N 1
ATOM 4722 C CA . LEU A 1 590 ? 108.055 19.096 -127.363 1.00 79.81 590 LEU A CA 1
ATOM 4723 C C . LEU A 1 590 ? 108.965 18.101 -128.103 1.00 79.81 590 LEU A C 1
ATOM 4725 O O . LEU A 1 590 ? 109.922 18.521 -128.752 1.00 79.81 590 LEU A O 1
ATOM 4729 N N . THR A 1 591 ? 108.651 16.805 -128.055 1.00 78.69 591 THR A N 1
ATOM 4730 C CA . THR A 1 591 ? 109.349 15.758 -128.822 1.00 78.69 591 THR A CA 1
ATOM 4731 C C . THR A 1 591 ? 109.046 15.886 -130.320 1.00 78.69 591 THR A C 1
ATOM 4733 O O . THR A 1 591 ? 109.966 15.856 -131.135 1.00 78.69 591 THR A O 1
ATOM 4736 N N . ASP A 1 592 ? 107.792 16.150 -130.694 1.00 80.06 592 ASP A N 1
ATOM 4737 C CA . ASP A 1 592 ? 107.393 16.438 -132.080 1.00 80.06 592 ASP A CA 1
ATOM 4738 C C . ASP A 1 592 ? 108.072 17.718 -132.614 1.00 80.06 592 ASP A C 1
ATOM 4740 O O . ASP A 1 592 ? 108.539 17.772 -133.751 1.00 80.06 592 ASP A O 1
ATOM 4744 N N . GLN A 1 593 ? 108.221 18.748 -131.773 1.00 79.56 593 GLN A N 1
ATOM 4745 C CA . GLN A 1 593 ? 108.990 19.952 -132.120 1.00 79.56 593 GLN A CA 1
ATOM 4746 C C . GLN A 1 593 ? 110.497 19.691 -132.267 1.00 79.56 593 GLN A C 1
ATOM 4748 O O . GLN A 1 593 ? 111.148 20.353 -133.079 1.00 79.56 593 GLN A O 1
ATOM 4753 N N . LEU A 1 594 ? 111.061 18.751 -131.501 1.00 75.75 594 LEU A N 1
ATOM 4754 C CA . LEU A 1 594 ? 112.453 18.319 -131.646 1.00 75.75 594 LEU A CA 1
ATOM 4755 C C . LEU A 1 594 ? 112.660 17.542 -132.947 1.00 75.75 594 LEU A C 1
ATOM 4757 O O . LEU A 1 594 ? 113.530 17.924 -133.724 1.00 75.75 594 LEU A O 1
ATOM 4761 N N . THR A 1 595 ? 111.826 16.543 -133.241 1.00 75.94 595 THR A N 1
ATOM 4762 C CA . THR A 1 595 ? 111.925 15.785 -134.502 1.00 75.94 595 THR A CA 1
ATOM 4763 C C . THR A 1 595 ? 111.739 16.689 -135.722 1.00 75.94 595 THR A C 1
ATOM 4765 O O . THR A 1 595 ? 112.523 16.603 -136.663 1.00 75.94 595 THR A O 1
ATOM 4768 N N . HIS A 1 596 ? 110.826 17.665 -135.682 1.00 81.06 596 HIS A N 1
ATOM 4769 C CA . HIS A 1 596 ? 110.704 18.645 -136.766 1.00 81.06 596 HIS A CA 1
ATOM 4770 C C . HIS A 1 596 ? 111.930 19.579 -136.896 1.00 81.06 596 HIS A C 1
ATOM 4772 O O . HIS A 1 596 ? 112.273 20.032 -137.990 1.00 81.06 596 HIS A O 1
ATOM 4778 N N . ARG A 1 597 ? 112.648 19.860 -135.800 1.00 77.38 597 ARG A N 1
ATOM 4779 C CA . ARG A 1 597 ? 113.940 20.573 -135.846 1.00 77.38 597 ARG A CA 1
ATOM 4780 C C . ARG A 1 597 ? 115.064 19.695 -136.395 1.00 77.38 597 ARG A C 1
ATOM 4782 O O . ARG A 1 597 ? 115.922 20.206 -137.110 1.00 77.38 597 ARG A O 1
ATOM 4789 N N . GLU A 1 598 ? 115.047 18.396 -136.116 1.00 76.06 598 GLU A N 1
ATOM 4790 C CA . GLU A 1 598 ? 115.965 17.424 -136.716 1.00 76.06 598 GLU A CA 1
ATOM 4791 C C . GLU A 1 598 ? 115.722 17.301 -138.229 1.00 76.06 598 GLU A C 1
ATOM 4793 O O . GLU A 1 598 ? 116.676 17.399 -139.002 1.00 76.06 598 GLU A O 1
ATOM 4798 N N . GLU A 1 599 ? 114.464 17.224 -138.679 1.00 76.50 599 GLU A N 1
ATOM 4799 C CA . GLU A 1 599 ? 114.089 17.287 -140.102 1.00 76.50 599 GLU A CA 1
ATOM 4800 C C . GLU A 1 599 ? 114.666 18.539 -140.784 1.00 76.50 599 GLU A C 1
ATOM 4802 O O . GLU A 1 599 ? 115.358 18.418 -141.799 1.00 76.50 599 GLU A O 1
ATOM 4807 N N . GLN A 1 600 ? 114.467 19.726 -140.191 1.00 76.31 600 GLN A N 1
ATOM 4808 C CA . GLN A 1 600 ? 115.015 21.000 -140.688 1.00 76.31 600 GLN A CA 1
ATOM 4809 C C . GLN A 1 600 ? 116.554 20.996 -140.781 1.00 76.31 600 GLN A C 1
ATOM 4811 O O . GLN A 1 600 ? 117.129 21.603 -141.688 1.00 76.31 600 GLN A O 1
ATOM 4816 N N . ILE A 1 601 ? 117.245 20.286 -139.883 1.00 73.94 601 ILE A N 1
ATOM 4817 C CA . ILE A 1 601 ? 118.700 20.095 -139.961 1.00 73.94 601 ILE A CA 1
ATOM 4818 C C . ILE A 1 601 ? 119.061 19.150 -141.120 1.00 73.94 601 ILE A C 1
ATOM 4820 O O . ILE A 1 601 ? 120.018 19.426 -141.848 1.00 73.94 601 ILE A O 1
ATOM 4824 N N . THR A 1 602 ? 118.300 18.075 -141.360 1.00 72.19 602 THR A N 1
ATOM 4825 C CA . THR A 1 602 ? 118.573 17.161 -142.489 1.00 72.19 602 THR A CA 1
ATOM 4826 C C . THR A 1 602 ? 118.372 17.814 -143.859 1.00 72.19 602 THR A C 1
ATOM 4828 O O . THR A 1 602 ? 119.143 17.528 -144.778 1.00 72.19 602 THR A O 1
ATOM 4831 N N . THR A 1 603 ? 117.409 18.732 -144.018 1.00 75.25 603 THR A N 1
ATOM 4832 C CA . THR A 1 603 ? 117.236 19.480 -145.276 1.00 75.25 603 THR A CA 1
ATOM 4833 C C . THR A 1 603 ? 118.426 20.399 -145.546 1.00 75.25 603 THR A C 1
ATOM 4835 O O . THR A 1 603 ? 119.008 20.326 -146.628 1.00 75.25 603 THR A O 1
ATOM 4838 N N . LEU A 1 604 ? 118.882 21.158 -144.542 1.00 72.88 604 LEU A N 1
ATOM 4839 C CA . LEU A 1 604 ? 120.066 22.024 -144.657 1.00 72.88 604 LEU A CA 1
ATOM 4840 C C . LEU A 1 604 ? 121.352 21.225 -144.958 1.00 72.88 604 LEU A C 1
ATOM 4842 O O . LEU A 1 604 ? 122.193 21.658 -145.748 1.00 72.88 604 LEU A O 1
ATOM 4846 N N . GLN A 1 605 ? 121.496 20.017 -144.398 1.00 68.50 605 GLN A N 1
ATOM 4847 C CA . GLN A 1 605 ? 122.607 19.115 -144.735 1.00 68.50 605 GLN A CA 1
ATOM 4848 C C . GLN A 1 605 ? 122.567 18.623 -146.193 1.00 68.50 605 GLN A C 1
ATOM 4850 O O . GLN A 1 605 ? 123.621 18.380 -146.785 1.00 68.50 605 GLN A O 1
ATOM 4855 N N . ASN A 1 606 ? 121.383 18.470 -146.790 1.00 70.12 606 ASN A N 1
ATOM 4856 C CA . ASN A 1 606 ? 121.242 18.060 -148.189 1.00 70.12 606 ASN A CA 1
ATOM 4857 C C . ASN A 1 606 ? 121.502 19.216 -149.168 1.00 70.12 606 ASN A C 1
ATOM 4859 O O . ASN A 1 606 ? 122.147 19.001 -150.194 1.00 70.12 606 ASN A O 1
ATOM 4863 N N . GLU A 1 607 ? 121.103 20.443 -148.829 1.00 70.56 607 GLU A N 1
ATOM 4864 C CA . GLU A 1 607 ? 121.448 21.647 -149.600 1.00 70.56 607 GLU A CA 1
ATOM 4865 C C . GLU A 1 607 ? 122.970 21.876 -149.644 1.00 70.56 607 GLU A C 1
ATOM 4867 O O . GLU A 1 607 ? 123.537 22.148 -150.707 1.00 70.56 607 GLU A O 1
ATOM 4872 N N . LEU A 1 608 ? 123.665 21.651 -148.521 1.00 66.19 608 LEU A N 1
ATOM 4873 C CA . LEU A 1 608 ? 125.127 21.728 -148.456 1.00 66.19 608 LEU A CA 1
ATOM 4874 C C . LEU A 1 608 ? 125.816 20.682 -149.358 1.00 66.19 608 LEU A C 1
ATOM 4876 O O . LEU A 1 608 ? 126.807 20.995 -150.020 1.00 66.19 608 LEU A O 1
ATOM 4880 N N . ARG A 1 609 ? 125.269 19.458 -149.448 1.00 69.00 609 ARG A N 1
ATOM 4881 C CA . ARG A 1 609 ? 125.753 18.410 -150.372 1.00 69.00 609 ARG A CA 1
ATOM 4882 C C . ARG A 1 609 ? 125.526 18.778 -151.840 1.00 69.00 609 ARG A C 1
ATOM 4884 O O . ARG A 1 609 ? 126.408 18.536 -152.661 1.00 69.00 609 ARG A O 1
ATOM 4891 N N . ALA A 1 610 ? 124.379 19.376 -152.169 1.00 63.97 610 ALA A N 1
ATOM 4892 C CA . ALA A 1 610 ? 124.069 19.807 -153.533 1.00 63.97 610 ALA A CA 1
ATOM 4893 C C . ALA A 1 610 ? 125.047 20.886 -154.034 1.00 63.97 610 ALA A C 1
ATOM 4895 O O . ALA A 1 610 ? 125.490 20.828 -155.179 1.00 63.97 610 ALA A O 1
ATOM 4896 N N . SER A 1 611 ? 125.452 21.815 -153.159 1.00 59.91 611 SER A N 1
ATOM 4897 C CA . SER A 1 611 ? 126.470 22.830 -153.469 1.00 59.91 611 SER A CA 1
ATOM 4898 C C . SER A 1 611 ? 127.833 22.210 -153.825 1.00 59.91 611 SER A C 1
ATOM 4900 O O . SER A 1 611 ? 128.459 22.596 -154.814 1.00 59.91 611 SER A O 1
ATOM 4902 N N . GLY A 1 612 ? 128.263 21.179 -153.084 1.00 62.75 612 GLY A N 1
ATOM 4903 C CA . GLY A 1 612 ? 129.530 20.478 -153.334 1.00 62.75 612 GLY A CA 1
ATOM 4904 C C . GLY A 1 612 ? 129.617 19.792 -154.705 1.00 62.75 612 GLY A C 1
ATOM 4905 O O . GLY A 1 612 ? 130.697 19.733 -155.293 1.00 62.75 612 GLY A O 1
ATOM 4906 N N . ALA A 1 613 ? 128.491 19.333 -155.261 1.00 58.84 613 ALA A N 1
ATOM 4907 C CA . ALA A 1 613 ? 128.458 18.667 -156.566 1.00 58.84 613 ALA A CA 1
ATOM 4908 C C . ALA A 1 613 ? 128.838 19.596 -157.740 1.00 58.84 613 ALA A C 1
ATOM 4910 O O . ALA A 1 613 ? 129.405 19.132 -158.728 1.00 58.84 613 ALA A O 1
ATOM 4911 N N . CYS A 1 614 ? 128.586 20.905 -157.625 1.00 56.81 614 CYS A N 1
ATOM 4912 C CA . CYS A 1 614 ? 128.953 21.882 -158.656 1.00 56.81 614 CYS A CA 1
ATOM 4913 C C . CYS A 1 614 ? 130.464 22.170 -158.725 1.00 56.81 614 CYS A C 1
ATOM 4915 O O . CYS A 1 614 ? 130.934 22.648 -159.757 1.00 56.81 614 CYS A O 1
ATOM 4917 N N . ALA A 1 615 ? 131.234 21.884 -157.667 1.00 56.62 615 ALA A N 1
ATOM 4918 C CA . ALA A 1 615 ? 132.679 22.130 -157.653 1.00 56.62 615 ALA A CA 1
ATOM 4919 C C . ALA A 1 615 ? 133.435 21.098 -158.513 1.00 56.62 615 ALA A C 1
ATOM 4921 O O . ALA A 1 615 ? 134.209 21.464 -159.400 1.00 56.62 615 ALA A O 1
ATOM 4922 N N . ALA A 1 616 ? 133.120 19.811 -158.326 1.00 57.09 616 ALA A N 1
ATOM 4923 C CA . ALA A 1 616 ? 133.768 18.690 -159.015 1.00 57.09 616 ALA A CA 1
ATOM 4924 C C . ALA A 1 616 ? 133.627 18.737 -160.554 1.00 57.09 616 ALA A C 1
ATOM 4926 O O . ALA A 1 616 ? 134.443 18.173 -161.282 1.00 57.09 616 ALA A O 1
ATOM 4927 N N . GLN A 1 617 ? 132.610 19.435 -161.076 1.00 56.91 617 GLN A N 1
ATOM 4928 C CA . GLN A 1 617 ? 132.370 19.548 -162.518 1.00 56.91 617 GLN A CA 1
ATOM 4929 C C . GLN A 1 617 ? 133.345 20.505 -163.240 1.00 56.91 617 GLN A C 1
ATOM 4931 O O . GLN A 1 617 ? 133.402 20.503 -164.471 1.00 56.91 617 GLN A O 1
ATOM 4936 N N . LEU A 1 618 ? 134.128 21.308 -162.506 1.00 56.06 618 LEU A N 1
ATOM 4937 C CA . LEU A 1 618 ? 135.171 22.170 -163.080 1.00 56.06 618 LEU A CA 1
ATOM 4938 C C . LEU A 1 618 ? 136.553 21.499 -163.112 1.00 56.06 618 LEU A C 1
ATOM 4940 O O . LEU A 1 618 ? 137.311 21.735 -164.052 1.00 56.06 618 LEU A O 1
ATOM 4944 N N . GLU A 1 619 ? 136.865 20.633 -162.146 1.00 55.12 619 GLU A N 1
ATOM 4945 C CA . GLU A 1 619 ? 138.174 19.969 -162.028 1.00 55.12 619 GLU A CA 1
ATOM 4946 C C . GLU A 1 619 ? 138.393 18.927 -163.138 1.00 55.12 619 GLU A C 1
ATOM 4948 O O . GLU A 1 619 ? 139.428 18.942 -163.808 1.00 55.12 619 GLU A O 1
ATOM 4953 N N . ALA A 1 620 ? 137.367 18.125 -163.451 1.00 58.19 620 ALA A N 1
ATOM 4954 C CA . ALA A 1 620 ? 137.398 17.123 -164.526 1.00 58.19 620 ALA A CA 1
ATOM 4955 C C . ALA A 1 620 ? 137.724 17.700 -165.925 1.00 58.19 620 ALA A C 1
ATOM 4957 O O . ALA A 1 620 ? 138.088 16.966 -166.845 1.00 58.19 620 ALA A O 1
ATOM 4958 N N . ARG A 1 621 ? 137.602 19.024 -166.108 1.00 58.69 621 ARG A N 1
ATOM 4959 C CA . ARG A 1 621 ? 137.876 19.714 -167.378 1.00 58.69 621 ARG A CA 1
ATOM 4960 C C . ARG A 1 621 ? 139.342 20.127 -167.562 1.00 58.69 621 ARG A C 1
ATOM 4962 O O . ARG A 1 621 ? 139.703 20.586 -168.646 1.00 58.69 621 ARG A O 1
ATOM 4969 N N . LEU A 1 622 ? 140.175 19.966 -166.531 1.00 55.69 622 LEU A N 1
ATOM 4970 C CA . LEU A 1 622 ? 141.631 20.118 -166.614 1.00 55.69 622 LEU A CA 1
ATOM 4971 C C . LEU A 1 622 ? 142.299 18.784 -166.982 1.00 55.69 622 LEU A C 1
ATOM 4973 O O . LEU A 1 622 ? 143.097 18.742 -167.917 1.00 55.69 622 LEU A O 1
ATOM 4977 N N . GLU A 1 623 ? 141.900 17.681 -166.341 1.00 58.91 623 GLU A N 1
ATOM 4978 C CA . GLU A 1 623 ? 142.478 16.344 -166.574 1.00 58.91 623 GLU A CA 1
ATOM 4979 C C . GLU A 1 623 ? 142.341 15.862 -168.033 1.00 58.91 623 GLU A C 1
ATOM 4981 O O . GLU A 1 623 ? 143.236 15.200 -168.566 1.00 58.91 623 GLU A O 1
ATOM 4986 N N . GLU A 1 624 ? 141.258 16.243 -168.724 1.00 65.56 624 GLU A N 1
ATOM 4987 C CA . GLU A 1 624 ? 141.036 15.923 -170.143 1.00 65.56 624 GLU A CA 1
ATOM 4988 C C . GLU A 1 624 ? 142.151 16.475 -171.062 1.00 65.56 624 GLU A C 1
ATOM 4990 O O . GLU A 1 624 ? 142.388 15.936 -172.147 1.00 65.56 624 GLU A O 1
ATOM 4995 N N . LYS A 1 625 ? 142.876 17.524 -170.642 1.00 55.88 625 LYS A N 1
ATOM 4996 C CA . LYS A 1 625 ? 144.004 18.085 -171.404 1.00 55.88 625 LYS A CA 1
ATOM 4997 C C . LYS A 1 625 ? 145.303 17.313 -171.196 1.00 55.88 625 LYS A C 1
ATOM 4999 O O . LYS A 1 625 ? 145.979 17.025 -172.185 1.00 55.88 625 LYS A O 1
ATOM 5004 N N . ASP A 1 626 ? 145.619 16.904 -169.971 1.00 55.34 626 ASP A N 1
ATOM 5005 C CA . ASP A 1 626 ? 146.841 16.138 -169.688 1.00 55.34 626 ASP A CA 1
ATOM 5006 C C . ASP A 1 626 ? 146.788 14.714 -170.265 1.00 55.34 626 ASP A C 1
ATOM 5008 O O . ASP A 1 626 ? 147.792 14.196 -170.764 1.00 55.34 626 ASP A O 1
ATOM 5012 N N . GLN A 1 627 ? 145.600 14.105 -170.343 1.00 61.75 627 GLN A N 1
ATOM 5013 C CA . GLN A 1 627 ? 145.423 12.804 -171.003 1.00 61.75 627 GLN A CA 1
ATOM 5014 C C . GLN A 1 627 ? 145.750 12.824 -172.512 1.00 61.75 627 GLN A C 1
ATOM 5016 O O . GLN A 1 627 ? 146.049 11.773 -173.085 1.00 61.75 627 GLN A O 1
ATOM 5021 N N . GLN A 1 628 ? 145.757 13.994 -173.169 1.00 59.62 628 GLN A N 1
ATOM 5022 C CA . GLN A 1 628 ? 146.211 14.118 -174.563 1.00 59.62 628 GLN A CA 1
ATOM 5023 C C . GLN A 1 628 ? 147.747 14.059 -174.691 1.00 59.62 628 GLN A C 1
ATOM 5025 O O . GLN A 1 628 ? 148.245 13.666 -175.745 1.00 59.62 628 GLN A O 1
ATOM 5030 N N . LEU A 1 629 ? 148.502 14.366 -173.627 1.00 53.91 629 LEU A N 1
ATOM 5031 C CA . LEU A 1 629 ? 149.967 14.235 -173.587 1.00 53.91 629 LEU A CA 1
ATOM 5032 C C . LEU A 1 629 ? 150.435 12.810 -173.241 1.00 53.91 629 LEU A C 1
ATOM 5034 O O . LEU A 1 629 ? 151.531 12.415 -173.639 1.00 53.91 629 LEU A O 1
ATOM 5038 N N . ALA A 1 630 ? 149.616 12.023 -172.537 1.00 57.38 630 ALA A N 1
ATOM 5039 C CA . ALA A 1 630 ? 149.946 10.642 -172.170 1.00 57.38 630 ALA A CA 1
ATOM 5040 C C . ALA A 1 630 ? 150.017 9.698 -173.388 1.00 57.38 630 ALA A C 1
ATOM 5042 O O . ALA A 1 630 ? 150.959 8.915 -173.519 1.00 57.38 630 ALA A O 1
ATOM 5043 N N . ARG A 1 631 ? 149.062 9.815 -174.322 1.00 64.44 631 ARG A N 1
ATOM 5044 C CA . ARG A 1 631 ? 148.894 8.880 -175.457 1.00 64.44 631 ARG A CA 1
ATOM 5045 C C . ARG A 1 631 ? 150.047 8.896 -176.471 1.00 64.44 631 ARG A C 1
ATOM 5047 O O . ARG A 1 631 ? 150.191 7.952 -177.231 1.00 64.44 631 ARG A O 1
ATOM 5054 N N . LEU A 1 632 ? 150.916 9.911 -176.441 1.00 53.88 632 LEU A N 1
ATOM 5055 C CA . LEU A 1 632 ? 152.153 9.958 -177.239 1.00 53.88 632 LEU A CA 1
ATOM 5056 C C . LEU A 1 632 ? 153.307 9.104 -176.669 1.00 53.88 632 LEU A C 1
ATOM 5058 O O . LEU A 1 632 ? 154.389 9.096 -177.254 1.00 53.88 632 LEU A O 1
ATOM 5062 N N . ARG A 1 633 ? 153.122 8.418 -175.530 1.00 55.00 633 ARG A N 1
ATOM 5063 C CA . ARG A 1 633 ? 154.173 7.613 -174.871 1.00 55.00 633 ARG A CA 1
ATOM 5064 C C . ARG A 1 633 ? 153.902 6.107 -174.827 1.00 55.00 633 ARG A C 1
ATOM 5066 O O . ARG A 1 633 ? 154.847 5.342 -174.660 1.00 55.00 633 ARG A O 1
ATOM 5073 N N . GLU A 1 634 ? 152.652 5.677 -174.964 1.00 56.06 634 GLU A N 1
ATOM 5074 C CA . GLU A 1 634 ? 152.242 4.292 -174.677 1.00 56.06 634 GLU A CA 1
ATOM 5075 C C . GLU A 1 634 ? 152.504 3.327 -175.854 1.00 56.06 634 GLU A C 1
ATOM 5077 O O . GLU A 1 634 ? 153.023 2.225 -175.652 1.00 56.06 634 GLU A O 1
ATOM 5082 N N . ASP A 1 635 ? 152.298 3.790 -177.093 1.00 61.78 635 ASP A N 1
ATOM 5083 C CA . ASP A 1 635 ? 152.611 3.046 -178.330 1.00 61.78 635 ASP A CA 1
ATOM 5084 C C . ASP A 1 635 ? 154.117 2.746 -178.507 1.00 61.78 635 ASP A C 1
ATOM 5086 O O . ASP A 1 635 ? 154.498 1.895 -179.309 1.00 61.78 635 ASP A O 1
ATOM 5090 N N . ALA A 1 636 ? 154.995 3.428 -177.761 1.00 51.34 636 ALA A N 1
ATOM 5091 C CA . ALA A 1 636 ? 156.449 3.302 -177.883 1.00 51.34 636 ALA A CA 1
ATOM 5092 C C . ALA A 1 636 ? 157.073 2.191 -177.011 1.00 51.34 636 ALA A C 1
ATOM 5094 O O . ALA A 1 636 ? 158.255 1.889 -177.174 1.00 51.34 636 ALA A O 1
ATOM 5095 N N . LEU A 1 637 ? 156.320 1.603 -176.070 1.00 49.59 637 LEU A N 1
ATOM 5096 C CA . LEU A 1 637 ? 156.860 0.680 -175.054 1.00 49.59 637 LEU A CA 1
ATOM 5097 C C . LEU A 1 637 ? 156.248 -0.730 -175.089 1.00 49.59 637 LEU A C 1
ATOM 5099 O O . LEU A 1 637 ? 156.921 -1.699 -174.738 1.00 49.59 637 LEU A O 1
ATOM 5103 N N . SER A 1 638 ? 155.004 -0.876 -175.547 1.00 51.91 638 SER A N 1
ATOM 5104 C CA . SER A 1 638 ? 154.230 -2.124 -175.427 1.00 51.91 638 SER A CA 1
ATOM 5105 C C . SER A 1 638 ? 154.606 -3.244 -176.416 1.00 51.91 638 SER A C 1
ATOM 5107 O O . SER A 1 638 ? 154.236 -4.394 -176.188 1.00 51.91 638 SER A O 1
ATOM 5109 N N . GLN A 1 639 ? 155.404 -2.968 -177.458 1.00 49.22 639 GLN A N 1
ATOM 5110 C CA . GLN A 1 639 ? 156.006 -4.007 -178.321 1.00 49.22 639 GLN A CA 1
ATOM 5111 C C . GLN A 1 639 ? 157.363 -4.544 -177.818 1.00 49.22 639 GLN A C 1
ATOM 5113 O O . GLN A 1 639 ? 157.972 -5.371 -178.490 1.00 49.22 639 GLN A O 1
ATOM 5118 N N . SER A 1 640 ? 157.856 -4.088 -176.661 1.00 47.41 640 SER A N 1
ATOM 5119 C CA . SER A 1 640 ? 159.209 -4.422 -176.191 1.00 47.41 640 SER A CA 1
ATOM 5120 C C . SER A 1 640 ? 159.290 -5.718 -175.363 1.00 47.41 640 SER A C 1
ATOM 5122 O O . SER A 1 640 ? 160.290 -6.429 -175.439 1.00 47.41 640 SER A O 1
ATOM 5124 N N . GLN A 1 641 ? 158.287 -5.999 -174.514 1.00 40.34 641 GLN A N 1
ATOM 5125 C CA . GLN A 1 641 ? 158.396 -6.998 -173.434 1.00 40.34 641 GLN A CA 1
ATOM 5126 C C . GLN A 1 641 ? 157.020 -7.565 -172.991 1.00 40.34 641 GLN A C 1
ATOM 5128 O O . GLN A 1 641 ? 156.482 -7.143 -171.974 1.00 40.34 641 GLN A O 1
ATOM 5133 N N . LEU A 1 642 ? 156.348 -8.527 -173.633 1.00 55.72 642 LEU A N 1
ATOM 5134 C CA . LEU A 1 642 ? 156.508 -9.205 -174.931 1.00 55.72 642 LEU A CA 1
ATOM 5135 C C . LEU A 1 642 ? 157.901 -9.683 -175.356 1.00 55.72 642 LEU A C 1
ATOM 5137 O O . LEU A 1 642 ? 158.445 -9.231 -176.353 1.00 55.72 642 LEU A O 1
ATOM 5141 N N . LEU A 1 643 ? 158.474 -10.685 -174.679 1.00 38.03 643 LEU A N 1
ATOM 5142 C CA . LEU A 1 643 ? 158.126 -11.307 -173.379 1.00 38.03 643 LEU A CA 1
ATOM 5143 C C . LEU A 1 643 ? 159.343 -12.142 -172.917 1.00 38.03 643 LEU A C 1
ATOM 5145 O O . LEU A 1 643 ? 160.079 -12.674 -173.747 1.00 38.03 643 LEU A O 1
ATOM 5149 N N . ASP A 1 644 ? 159.501 -12.294 -171.601 1.00 46.94 644 ASP A N 1
ATOM 5150 C CA . ASP A 1 644 ? 160.101 -13.436 -170.876 1.00 46.94 644 ASP A CA 1
ATOM 5151 C C . ASP A 1 644 ? 161.518 -13.959 -171.205 1.00 46.94 644 ASP A C 1
ATOM 5153 O O . ASP A 1 644 ? 162.004 -14.859 -170.516 1.00 46.94 644 ASP A O 1
ATOM 5157 N N . SER A 1 645 ? 162.241 -13.394 -172.173 1.00 40.50 645 SER A N 1
ATOM 5158 C CA . SER A 1 645 ? 163.644 -13.746 -172.436 1.00 40.50 645 SER A CA 1
ATOM 5159 C C . SER A 1 645 ? 164.577 -13.186 -171.349 1.00 40.50 645 SER A C 1
ATOM 5161 O O . SER A 1 645 ? 165.204 -12.145 -171.549 1.00 40.50 645 SER A O 1
ATOM 5163 N N . CYS A 1 646 ? 164.707 -13.926 -170.241 1.00 34.88 646 CYS A N 1
ATOM 5164 C CA . CYS A 1 646 ? 165.467 -13.595 -169.024 1.00 34.88 646 CYS A CA 1
ATOM 5165 C C . CYS A 1 646 ? 164.799 -12.469 -168.201 1.00 34.88 646 CYS A C 1
ATOM 5167 O O . CYS A 1 646 ? 165.053 -11.292 -168.428 1.00 34.88 646 CYS A O 1
ATOM 5169 N N . GLN A 1 647 ? 163.918 -12.730 -167.227 1.00 50.75 647 GLN A N 1
ATOM 5170 C CA . GLN A 1 647 ? 163.872 -13.858 -166.279 1.00 50.75 647 GLN A CA 1
ATOM 5171 C C . GLN A 1 647 ? 165.198 -13.997 -165.492 1.00 50.75 647 GLN A C 1
ATOM 5173 O O . GLN A 1 647 ? 166.272 -14.076 -166.081 1.00 50.75 647 GLN A O 1
ATOM 5178 N N . SER A 1 648 ? 165.120 -14.023 -164.155 1.00 42.09 648 SER A N 1
ATOM 5179 C CA . SER A 1 648 ? 166.262 -14.012 -163.211 1.00 42.09 648 SER A CA 1
ATOM 5180 C C . SER A 1 648 ? 167.124 -12.736 -163.185 1.00 42.09 648 SER A C 1
ATOM 5182 O O . SER A 1 648 ? 168.245 -12.726 -163.690 1.00 42.09 648 SER A O 1
ATOM 5184 N N . ARG A 1 649 ? 166.597 -11.690 -162.526 1.00 32.00 649 ARG A N 1
ATOM 5185 C CA . ARG A 1 649 ? 167.238 -10.530 -161.840 1.00 32.00 649 ARG A CA 1
ATOM 5186 C C . ARG A 1 649 ? 166.132 -9.478 -161.637 1.00 32.00 649 ARG A C 1
ATOM 5188 O O . ARG A 1 649 ? 165.308 -9.327 -162.528 1.00 32.00 649 ARG A O 1
ATOM 5195 N N . ILE A 1 650 ? 166.026 -8.727 -160.545 1.00 35.78 650 ILE A N 1
ATOM 5196 C CA . ILE A 1 650 ? 166.783 -8.630 -159.281 1.00 35.78 650 ILE A CA 1
ATOM 5197 C C . ILE A 1 650 ? 165.718 -8.135 -158.256 1.00 35.78 650 ILE A C 1
ATOM 5199 O O . ILE A 1 650 ? 164.862 -7.352 -158.655 1.00 35.78 650 ILE A O 1
ATOM 5203 N N . SER A 1 651 ? 165.505 -8.607 -157.019 1.00 36.19 651 SER A N 1
ATOM 5204 C CA . SER A 1 651 ? 166.356 -9.120 -155.930 1.00 36.19 651 SER A CA 1
ATOM 5205 C C . SER A 1 651 ? 167.399 -8.098 -155.478 1.00 36.19 651 SER A C 1
ATOM 5207 O O . SER A 1 651 ? 168.401 -7.975 -156.165 1.00 36.19 651 SER A O 1
ATOM 5209 N N . PHE A 1 652 ? 167.206 -7.475 -154.305 1.00 31.64 652 PHE A N 1
ATOM 5210 C CA . PHE A 1 652 ? 167.678 -6.122 -153.918 1.00 31.64 652 PHE A CA 1
ATOM 5211 C C . PHE A 1 652 ? 166.667 -5.055 -154.393 1.00 31.64 652 PHE A C 1
ATOM 5213 O O . PHE A 1 652 ? 166.066 -5.231 -155.450 1.00 31.64 652 PHE A O 1
ATOM 5220 N N . LEU A 1 653 ? 166.197 -4.136 -153.530 1.00 33.97 653 LEU A N 1
ATOM 5221 C CA . LEU A 1 653 ? 166.919 -3.049 -152.821 1.00 33.97 653 LEU A CA 1
ATOM 5222 C C . LEU A 1 653 ? 167.437 -2.019 -153.843 1.00 33.97 653 LEU A C 1
ATOM 5224 O O . LEU A 1 653 ? 167.855 -2.416 -154.923 1.00 33.97 653 LEU A O 1
ATOM 5228 N N . GLU A 1 654 ? 167.388 -0.715 -153.580 1.00 37.91 654 GLU A N 1
ATOM 5229 C CA . GLU A 1 654 ? 167.281 -0.007 -152.291 1.00 37.91 654 GLU A CA 1
ATOM 5230 C C . GLU A 1 654 ? 165.816 0.291 -151.872 1.00 37.91 654 GLU A C 1
ATOM 5232 O O . GLU A 1 654 ? 165.042 0.903 -152.598 1.00 37.91 654 GLU A O 1
ATOM 5237 N N . VAL A 1 655 ? 165.317 -0.212 -150.738 1.00 45.06 655 VAL A N 1
ATOM 5238 C CA . VAL A 1 655 ? 165.490 0.428 -149.418 1.00 45.06 655 VAL A CA 1
ATOM 5239 C C . VAL A 1 655 ? 166.943 0.667 -149.016 1.00 45.06 655 VAL A C 1
ATOM 5241 O O . VAL A 1 655 ? 167.630 -0.272 -148.645 1.00 45.06 655 VAL A O 1
ATOM 5244 N N . GLU A 1 656 ? 167.342 1.936 -149.059 1.00 30.38 656 GLU A N 1
ATOM 5245 C CA . GLU A 1 656 ? 168.156 2.703 -148.098 1.00 30.38 656 GLU A CA 1
ATOM 5246 C C . GLU A 1 656 ? 168.354 4.101 -148.740 1.00 30.38 656 GLU A C 1
ATOM 5248 O O . GLU A 1 656 ? 168.812 4.186 -149.873 1.00 30.38 656 GLU A O 1
ATOM 5253 N N . VAL A 1 657 ? 167.744 5.189 -148.239 1.00 34.16 657 VAL A N 1
ATOM 5254 C CA . VAL A 1 657 ? 168.000 5.939 -146.978 1.00 34.16 657 VAL A CA 1
ATOM 5255 C C . VAL A 1 657 ? 168.978 7.107 -147.226 1.00 34.16 657 VAL A C 1
ATOM 5257 O O . VAL A 1 657 ? 169.674 7.107 -148.231 1.00 34.16 657 VAL A O 1
ATOM 5260 N N . ASP A 1 658 ? 168.974 8.108 -146.330 1.00 27.52 658 ASP A N 1
ATOM 5261 C CA . ASP A 1 658 ? 169.875 9.279 -146.284 1.00 27.52 658 ASP A CA 1
ATOM 5262 C C . ASP A 1 658 ? 169.719 10.289 -147.455 1.00 27.52 658 ASP A C 1
ATOM 5264 O O . ASP A 1 658 ? 169.796 9.956 -148.629 1.00 27.52 658 ASP A O 1
ATOM 5268 N N . THR A 1 659 ? 169.461 11.592 -147.265 1.00 29.53 659 THR A N 1
ATOM 5269 C CA . THR A 1 659 ? 169.865 12.580 -146.231 1.00 29.53 659 THR A CA 1
ATOM 5270 C C . THR A 1 659 ? 168.971 13.851 -146.337 1.00 29.53 659 THR A C 1
ATOM 5272 O O . THR A 1 659 ? 168.231 13.965 -147.309 1.00 29.53 659 THR A O 1
ATOM 5275 N N . LEU A 1 660 ? 168.994 14.911 -145.502 1.00 29.94 660 LEU A N 1
ATOM 5276 C CA . LEU A 1 660 ? 169.282 15.162 -144.069 1.00 29.94 660 LEU A CA 1
ATOM 5277 C C . LEU A 1 660 ? 168.728 16.577 -143.704 1.00 29.94 660 LEU A C 1
ATOM 5279 O O . LEU A 1 660 ? 168.811 17.492 -144.511 1.00 29.94 660 LEU A O 1
ATOM 5283 N N . THR A 1 661 ? 168.225 16.738 -142.473 1.00 37.28 661 THR A N 1
ATOM 5284 C CA . THR A 1 661 ? 168.473 17.842 -141.499 1.00 37.28 661 THR A CA 1
ATOM 5285 C C . THR A 1 661 ? 168.454 19.357 -141.880 1.00 37.28 661 THR A C 1
ATOM 5287 O O . THR A 1 661 ? 169.247 19.819 -142.688 1.00 37.28 661 THR A O 1
ATOM 5290 N N . GLU A 1 662 ? 167.684 20.135 -141.080 1.00 34.59 662 GLU A N 1
ATOM 5291 C CA . GLU A 1 662 ? 168.006 21.439 -140.408 1.00 34.59 662 GLU A CA 1
ATOM 5292 C C . GLU A 1 662 ? 167.222 22.773 -140.652 1.00 34.59 662 GLU A C 1
ATOM 5294 O O . GLU A 1 662 ? 166.859 23.150 -141.759 1.00 34.59 662 GLU A O 1
ATOM 5299 N N . GLN A 1 663 ? 167.126 23.532 -139.536 1.00 38.66 663 GLN A N 1
ATOM 5300 C CA . GLN A 1 663 ? 166.996 25.001 -139.326 1.00 38.66 663 GLN A CA 1
ATOM 5301 C C . GLN A 1 663 ? 165.644 25.766 -139.368 1.00 38.66 663 GLN A C 1
ATOM 5303 O O . GLN A 1 663 ? 164.593 25.253 -139.734 1.00 38.66 663 GLN A O 1
ATOM 5308 N N . LEU A 1 664 ? 165.682 26.994 -138.805 1.00 42.41 664 LEU A N 1
ATOM 5309 C CA . LEU A 1 664 ? 164.555 27.824 -138.322 1.00 42.41 664 LEU A CA 1
ATOM 5310 C C . LEU A 1 664 ? 164.636 29.291 -138.814 1.00 42.41 664 LEU A C 1
ATOM 5312 O O . LEU A 1 664 ? 165.753 29.786 -138.966 1.00 42.41 664 LEU A O 1
ATOM 5316 N N . ARG A 1 665 ? 163.511 30.049 -138.812 1.00 31.81 665 ARG A N 1
ATOM 5317 C CA . ARG A 1 665 ? 163.282 31.190 -137.866 1.00 31.81 665 ARG A CA 1
ATOM 5318 C C . ARG A 1 665 ? 161.891 31.911 -137.950 1.00 31.81 665 ARG A C 1
ATOM 5320 O O . ARG A 1 665 ? 161.233 31.795 -138.976 1.00 31.81 665 ARG A O 1
ATOM 5327 N N . PRO A 1 666 ? 161.450 32.630 -136.875 1.00 64.44 666 PRO A N 1
ATOM 5328 C CA . PRO A 1 666 ? 160.235 33.495 -136.763 1.00 64.44 666 PRO A CA 1
ATOM 5329 C C . PRO A 1 666 ? 160.625 35.021 -136.900 1.00 64.44 666 PRO A C 1
ATOM 5331 O O . PRO A 1 666 ? 161.709 35.191 -137.468 1.00 64.44 666 PRO A O 1
ATOM 5334 N N . PRO A 1 667 ? 159.927 36.131 -136.450 1.00 53.84 667 PRO A N 1
ATOM 5335 C CA . PRO A 1 667 ? 158.893 36.302 -135.380 1.00 53.84 667 PRO A CA 1
ATOM 5336 C C . PRO A 1 667 ? 157.805 37.448 -135.449 1.00 53.84 667 PRO A C 1
ATOM 5338 O O . PRO A 1 667 ? 157.815 38.307 -136.319 1.00 53.84 667 PRO A O 1
ATOM 5341 N N . GLU A 1 668 ? 156.959 37.484 -134.394 1.00 38.75 668 GLU A N 1
ATOM 5342 C CA . GLU A 1 668 ? 156.517 38.657 -133.565 1.00 38.75 668 GLU A CA 1
ATOM 5343 C C . GLU A 1 668 ? 155.162 39.438 -133.727 1.00 38.75 668 GLU A C 1
ATOM 5345 O O . GLU A 1 668 ? 154.720 39.773 -134.818 1.00 38.75 668 GLU A O 1
ATOM 5350 N N . VAL A 1 669 ? 154.608 39.816 -132.544 1.00 36.78 669 VAL A N 1
ATOM 5351 C CA . VAL A 1 669 ? 153.576 40.840 -132.158 1.00 36.78 669 VAL A CA 1
ATOM 5352 C C . VAL A 1 669 ? 152.040 40.535 -132.263 1.00 36.78 669 VAL A C 1
ATOM 5354 O O . VAL A 1 669 ? 151.575 39.790 -133.117 1.00 36.78 669 VAL A O 1
ATOM 5357 N N . SER A 1 670 ? 151.274 41.095 -131.298 1.00 45.19 670 SER A N 1
ATOM 5358 C CA . SER A 1 670 ? 149.836 40.929 -130.889 1.00 45.19 670 SER A CA 1
ATOM 5359 C C . SER A 1 670 ? 148.871 42.018 -131.475 1.00 45.19 670 SER A C 1
ATOM 5361 O O . SER A 1 670 ? 149.357 42.744 -132.343 1.00 45.19 670 SER A O 1
ATOM 5363 N N . PRO A 1 671 ? 147.606 42.314 -131.001 1.00 51.94 671 PRO A N 1
ATOM 5364 C CA . PRO A 1 671 ? 146.608 41.696 -130.057 1.00 51.94 671 PRO A CA 1
ATOM 5365 C C . PRO A 1 671 ? 145.112 41.706 -130.625 1.00 51.94 671 PRO A C 1
ATOM 5367 O O . PRO A 1 671 ? 144.998 41.630 -131.844 1.00 51.94 671 PRO A O 1
ATOM 5370 N N . PRO A 1 672 ? 143.965 41.945 -129.898 1.00 53.38 672 PRO A N 1
ATOM 5371 C CA . PRO A 1 672 ? 143.213 41.176 -128.848 1.00 53.38 672 PRO A CA 1
ATOM 5372 C C . PRO A 1 672 ? 141.643 40.996 -129.020 1.00 53.38 672 PRO A C 1
ATOM 5374 O O . PRO A 1 672 ? 141.048 41.568 -129.928 1.00 53.38 672 PRO A O 1
ATOM 5377 N N . SER A 1 673 ? 140.980 40.334 -128.027 1.00 32.59 673 SER A N 1
ATOM 5378 C CA . SER A 1 673 ? 139.615 40.599 -127.422 1.00 32.59 673 SER A CA 1
ATOM 5379 C C . SER A 1 673 ? 138.353 39.727 -127.729 1.00 32.59 673 SER A C 1
ATOM 5381 O O . SER A 1 673 ? 137.935 39.644 -128.877 1.00 32.59 673 SER A O 1
ATOM 5383 N N . GLY A 1 674 ? 137.637 39.235 -126.680 1.00 30.39 674 GLY A N 1
ATOM 5384 C CA . GLY A 1 674 ? 136.197 38.818 -126.723 1.00 30.39 674 GLY A CA 1
ATOM 5385 C C . GLY A 1 674 ? 135.706 37.682 -125.764 1.00 30.39 674 GLY A C 1
ATOM 5386 O O . GLY A 1 674 ? 136.162 36.558 -125.888 1.00 30.39 674 GLY A O 1
ATOM 5387 N N . GLU A 1 675 ? 134.762 37.976 -124.850 1.00 37.31 675 GLU A N 1
ATOM 5388 C CA . GLU A 1 675 ? 134.182 37.213 -123.688 1.00 37.31 675 GLU A CA 1
ATOM 5389 C C . GLU A 1 675 ? 133.250 35.975 -123.988 1.00 37.31 675 GLU A C 1
ATOM 5391 O O . GLU A 1 675 ? 133.109 35.627 -125.154 1.00 37.31 675 GLU A O 1
ATOM 5396 N N . GLN A 1 676 ? 132.582 35.216 -123.066 1.00 37.62 676 GLN A N 1
ATOM 5397 C CA . GLN A 1 676 ? 132.034 35.447 -121.685 1.00 37.62 676 GLN A CA 1
ATOM 5398 C C . GLN A 1 676 ? 131.740 34.135 -120.852 1.00 37.62 676 GLN A C 1
ATOM 5400 O O . GLN A 1 676 ? 131.971 33.043 -121.360 1.00 37.62 676 GLN A O 1
ATOM 5405 N N . ASN A 1 677 ? 131.267 34.216 -119.578 1.00 37.88 677 ASN A N 1
ATOM 5406 C CA . ASN A 1 677 ? 131.086 33.102 -118.578 1.00 37.88 677 ASN A CA 1
ATOM 5407 C C . ASN A 1 677 ? 129.955 33.366 -117.507 1.00 37.88 677 ASN A C 1
ATOM 5409 O O . ASN A 1 677 ? 129.242 34.355 -117.650 1.00 37.88 677 ASN A O 1
ATOM 5413 N N . GLY A 1 678 ? 129.771 32.553 -116.427 1.00 41.75 678 GLY A N 1
ATOM 5414 C CA . GLY A 1 678 ? 128.738 32.783 -115.359 1.00 41.75 678 GLY A CA 1
ATOM 5415 C C . GLY A 1 678 ? 128.898 32.103 -113.954 1.00 41.75 678 GLY A C 1
ATOM 5416 O O . GLY A 1 678 ? 129.938 31.511 -113.689 1.00 41.75 678 GLY A O 1
ATOM 5417 N N . ALA A 1 679 ? 127.833 32.162 -113.106 1.00 34.59 679 ALA A N 1
ATOM 5418 C CA . ALA A 1 679 ? 127.516 31.441 -111.819 1.00 34.59 679 ALA A CA 1
ATOM 5419 C C . ALA A 1 679 ? 127.707 32.076 -110.379 1.00 34.59 679 ALA A C 1
ATOM 5421 O O . ALA A 1 679 ? 128.793 32.485 -109.997 1.00 34.59 679 ALA A O 1
ATOM 5422 N N . VAL A 1 680 ? 126.603 32.056 -109.582 1.00 34.91 680 VAL A N 1
ATOM 5423 C CA . VAL A 1 680 ? 126.315 31.896 -108.099 1.00 34.91 680 VAL A CA 1
ATOM 5424 C C . VAL A 1 680 ? 127.246 32.401 -106.945 1.00 34.91 680 VAL A C 1
ATOM 5426 O O . VAL A 1 680 ? 128.388 31.966 -106.874 1.00 34.91 680 VAL A O 1
ATOM 5429 N N . THR A 1 681 ? 126.700 33.113 -105.911 1.00 39.47 681 THR A N 1
ATOM 5430 C CA . THR A 1 681 ? 126.797 32.809 -104.423 1.00 39.47 681 THR A CA 1
ATOM 5431 C C . THR A 1 681 ? 126.168 33.832 -103.409 1.00 39.47 681 THR A C 1
ATOM 5433 O O . THR A 1 681 ? 126.104 35.022 -103.684 1.00 39.47 681 THR A O 1
ATOM 5436 N N . LEU A 1 682 ? 125.816 33.328 -102.195 1.00 33.19 682 LEU A N 1
ATOM 5437 C CA . LEU A 1 682 ? 125.797 33.946 -100.824 1.00 33.19 682 LEU A CA 1
ATOM 5438 C C . LEU A 1 682 ? 124.655 34.884 -100.291 1.00 33.19 682 LEU A C 1
ATOM 5440 O O . LEU A 1 682 ? 124.660 36.074 -100.583 1.00 33.19 682 LEU A O 1
ATOM 5444 N N . LEU A 1 683 ? 123.810 34.399 -99.343 1.00 31.66 683 LEU A N 1
ATOM 5445 C CA . LEU A 1 683 ? 123.661 34.868 -97.922 1.00 31.66 683 LEU A CA 1
ATOM 5446 C C . LEU A 1 683 ? 122.359 34.398 -97.207 1.00 31.66 683 LEU A C 1
ATOM 5448 O O . LEU A 1 683 ? 121.261 34.651 -97.689 1.00 31.66 683 LEU A O 1
ATOM 5452 N N . ASP A 1 684 ? 122.492 33.870 -95.979 1.00 42.75 684 ASP A N 1
ATOM 5453 C CA . ASP A 1 684 ? 121.409 33.567 -95.014 1.00 42.75 684 ASP A CA 1
ATOM 5454 C C . ASP A 1 684 ? 121.788 34.096 -93.612 1.00 42.75 684 ASP A C 1
ATOM 5456 O O . ASP A 1 684 ? 122.803 33.640 -93.088 1.00 42.75 684 ASP A O 1
ATOM 5460 N N . LEU A 1 685 ? 121.006 35.021 -93.007 1.00 38.84 685 LEU A N 1
ATOM 5461 C CA . LEU A 1 685 ? 120.874 35.283 -91.539 1.00 38.84 685 LEU A CA 1
ATOM 5462 C C . LEU A 1 685 ? 120.120 36.602 -91.201 1.00 38.84 685 LEU A C 1
ATOM 5464 O O . LEU A 1 685 ? 120.709 37.582 -90.750 1.00 38.84 685 LEU A O 1
ATOM 5468 N N . HIS A 1 686 ? 118.789 36.635 -91.353 1.00 41.50 686 HIS A N 1
ATOM 5469 C CA . HIS A 1 686 ? 117.930 37.671 -90.727 1.00 41.50 686 HIS A CA 1
ATOM 5470 C C . HIS A 1 686 ? 116.495 37.145 -90.461 1.00 41.50 686 HIS A C 1
ATOM 5472 O O . HIS A 1 686 ? 115.480 37.741 -90.815 1.00 41.50 686 HIS A O 1
ATOM 5478 N N . HIS A 1 687 ? 116.361 35.912 -89.977 1.00 38.47 687 HIS A N 1
ATOM 5479 C CA . HIS A 1 687 ? 116.352 35.634 -88.534 1.00 38.47 687 HIS A CA 1
ATOM 5480 C C . HIS A 1 687 ? 115.193 36.313 -87.774 1.00 38.47 687 HIS A C 1
ATOM 5482 O O . HIS A 1 687 ? 115.345 37.382 -87.191 1.00 38.47 687 HIS A O 1
ATOM 5488 N N . LEU A 1 688 ? 114.049 35.616 -87.745 1.00 47.00 688 LEU A N 1
ATOM 5489 C CA . LEU A 1 688 ? 113.279 35.257 -86.535 1.00 47.00 688 LEU A CA 1
ATOM 5490 C C . LEU A 1 688 ? 112.700 36.352 -85.605 1.00 47.00 688 LEU A C 1
ATOM 5492 O O . LEU A 1 688 ? 111.907 36.037 -84.723 1.00 47.00 688 LEU A O 1
ATOM 5496 N N . HIS A 1 689 ? 113.013 37.630 -85.803 1.00 40.31 689 HIS A N 1
ATOM 5497 C CA . HIS A 1 689 ? 112.677 38.709 -84.863 1.00 40.31 689 HIS A CA 1
ATOM 5498 C C . HIS A 1 689 ? 111.243 39.260 -85.005 1.00 40.31 689 HIS A C 1
ATOM 5500 O O . HIS A 1 689 ? 110.816 40.101 -84.215 1.00 40.31 689 HIS A O 1
ATOM 5506 N N . LYS A 1 690 ? 110.494 38.812 -86.024 1.00 53.00 690 LYS A N 1
ATOM 5507 C CA . LYS A 1 690 ? 109.138 39.299 -86.337 1.00 53.00 690 LYS A CA 1
ATOM 5508 C C . LYS A 1 690 ? 108.034 38.458 -85.684 1.00 53.00 690 LYS A C 1
ATOM 5510 O O . LYS A 1 690 ? 107.068 39.015 -85.181 1.00 53.00 690 LYS A O 1
ATOM 5515 N N . THR A 1 691 ? 108.204 37.137 -85.634 1.00 51.44 691 THR A N 1
ATOM 5516 C CA . THR A 1 691 ? 107.192 36.171 -85.161 1.00 51.44 691 THR A CA 1
ATOM 5517 C C . THR A 1 691 ? 107.006 36.138 -83.644 1.00 51.44 691 THR A C 1
ATOM 5519 O O . THR A 1 691 ? 106.002 35.620 -83.167 1.00 51.44 691 THR A O 1
ATOM 5522 N N . ASN A 1 692 ? 107.941 36.698 -82.870 1.00 47.41 692 ASN A N 1
ATOM 5523 C CA . ASN A 1 692 ? 107.865 36.692 -81.405 1.00 47.41 692 ASN A CA 1
ATOM 5524 C C . ASN A 1 692 ? 106.940 37.793 -80.838 1.00 47.41 692 ASN A C 1
ATOM 5526 O O . ASN A 1 692 ? 106.570 37.749 -79.671 1.00 47.41 692 ASN A O 1
ATOM 5530 N N . ARG A 1 693 ? 106.550 38.785 -81.656 1.00 69.44 693 ARG A N 1
ATOM 5531 C CA . ARG A 1 693 ? 105.771 39.958 -81.212 1.00 69.44 693 ARG A CA 1
ATOM 5532 C C . ARG A 1 693 ? 104.254 39.731 -81.214 1.00 69.44 693 ARG A C 1
ATOM 5534 O O . ARG A 1 693 ? 103.541 40.358 -80.438 1.00 69.44 693 ARG A O 1
ATOM 5541 N N . ASP A 1 694 ? 103.769 38.815 -82.051 1.00 59.28 694 ASP A N 1
ATOM 5542 C CA . ASP A 1 694 ? 102.332 38.554 -82.223 1.00 59.28 694 ASP A CA 1
ATOM 5543 C C . ASP A 1 694 ? 101.766 37.579 -81.167 1.00 59.28 694 ASP A C 1
ATOM 5545 O O . ASP A 1 694 ? 100.554 37.526 -80.946 1.00 59.28 694 ASP A O 1
ATOM 5549 N N . LEU A 1 695 ? 102.635 36.827 -80.477 1.00 62.22 695 LEU A N 1
ATOM 5550 C CA . LEU A 1 695 ? 102.248 35.851 -79.449 1.00 62.22 695 LEU A CA 1
ATOM 5551 C C . LEU A 1 695 ? 101.984 36.491 -78.075 1.00 62.22 695 LEU A C 1
ATOM 5553 O O . LEU A 1 695 ? 101.074 36.056 -77.369 1.00 62.22 695 LEU A O 1
ATOM 5557 N N . GLU A 1 696 ? 102.709 37.555 -77.710 1.00 59.56 696 GLU A N 1
ATOM 5558 C CA . GLU A 1 696 ? 102.482 38.281 -76.447 1.00 59.56 696 GLU A CA 1
ATOM 5559 C C . GLU A 1 696 ? 101.086 38.930 -76.406 1.00 59.56 696 GLU A C 1
ATOM 5561 O O . GLU A 1 696 ? 100.412 38.925 -75.372 1.00 59.56 696 GLU A O 1
ATOM 5566 N N . GLN A 1 697 ? 100.602 39.412 -77.556 1.00 59.50 697 GLN A N 1
ATOM 5567 C CA . GLN A 1 697 ? 99.307 40.083 -77.684 1.00 59.50 697 GLN A CA 1
ATOM 5568 C C . GLN A 1 697 ? 98.121 39.163 -77.324 1.00 59.50 697 GLN A C 1
ATOM 5570 O O . GLN A 1 697 ? 97.140 39.621 -76.737 1.00 59.50 697 GLN A O 1
ATOM 5575 N N . GLN A 1 698 ? 98.205 37.856 -77.611 1.00 56.91 698 GLN A N 1
ATOM 5576 C CA . GLN A 1 698 ? 97.097 36.910 -77.392 1.00 56.91 698 GLN A CA 1
ATOM 5577 C C . GLN A 1 698 ? 96.911 36.483 -75.921 1.00 56.91 698 GLN A C 1
ATOM 5579 O O . GLN A 1 698 ? 95.847 35.975 -75.551 1.00 56.91 698 GLN A O 1
ATOM 5584 N N . LEU A 1 699 ? 97.908 36.707 -75.055 1.00 62.09 699 LEU A N 1
ATOM 5585 C CA . LEU A 1 699 ? 97.816 36.416 -73.615 1.00 62.09 699 LEU A CA 1
ATOM 5586 C C . LEU A 1 699 ? 97.083 37.513 -72.821 1.00 62.09 699 LEU A C 1
ATOM 5588 O O . LEU A 1 699 ? 96.569 37.247 -71.727 1.00 62.09 699 LEU A O 1
ATOM 5592 N N . ALA A 1 700 ? 96.982 38.726 -73.372 1.00 67.00 700 ALA A N 1
ATOM 5593 C CA . ALA A 1 700 ? 96.293 39.846 -72.734 1.00 67.00 700 ALA A CA 1
ATOM 5594 C C . ALA A 1 700 ? 94.770 39.628 -72.643 1.00 67.00 700 ALA A C 1
ATOM 5596 O O . ALA A 1 700 ? 94.166 39.883 -71.598 1.00 67.00 700 ALA A O 1
ATOM 5597 N N . ASP A 1 701 ? 94.141 39.110 -73.703 1.00 66.38 701 ASP A N 1
ATOM 5598 C CA . ASP A 1 701 ? 92.679 38.998 -73.764 1.00 66.38 701 ASP A CA 1
ATOM 5599 C C . ASP A 1 701 ? 92.113 37.812 -72.976 1.00 66.38 701 ASP A C 1
ATOM 5601 O O . ASP A 1 701 ? 91.084 37.958 -72.311 1.00 66.38 701 ASP A O 1
ATOM 5605 N N . LYS A 1 702 ? 92.817 36.671 -72.911 1.00 63.56 702 LYS A N 1
ATOM 5606 C CA . LYS A 1 702 ? 92.370 35.526 -72.090 1.00 63.56 702 LYS A CA 1
ATOM 5607 C C . LYS A 1 702 ? 92.300 35.855 -70.588 1.00 63.56 702 LYS A C 1
ATOM 5609 O O . LYS A 1 702 ? 91.479 35.278 -69.872 1.00 63.56 702 LYS A O 1
ATOM 5614 N N . ASN A 1 703 ? 93.067 36.844 -70.118 1.00 66.75 703 ASN A N 1
ATOM 5615 C CA . ASN A 1 703 ? 92.991 37.356 -68.743 1.00 66.75 703 ASN A CA 1
ATOM 5616 C C . ASN A 1 703 ? 91.726 38.190 -68.443 1.00 66.75 703 ASN A C 1
ATOM 5618 O O . ASN A 1 703 ? 91.352 38.329 -67.275 1.00 66.75 703 ASN A O 1
ATOM 5622 N N . ARG A 1 704 ? 91.027 38.726 -69.456 1.00 72.12 704 ARG A N 1
ATOM 5623 C CA . ARG A 1 704 ? 89.769 39.475 -69.256 1.00 72.12 704 ARG A CA 1
ATOM 5624 C C . ARG A 1 704 ? 88.599 38.537 -68.943 1.00 72.12 704 ARG A C 1
ATOM 5626 O O . ARG A 1 704 ? 87.836 38.796 -68.012 1.00 72.12 704 ARG A O 1
ATOM 5633 N N . THR A 1 705 ? 88.514 37.404 -69.641 1.00 72.19 705 THR A N 1
ATOM 5634 C CA . THR A 1 705 ? 87.487 36.365 -69.433 1.00 72.19 705 THR A CA 1
ATOM 5635 C C . THR A 1 705 ? 87.498 35.762 -68.024 1.00 72.19 705 THR A C 1
ATOM 5637 O O . THR A 1 705 ? 86.435 35.532 -67.449 1.00 72.19 705 THR A O 1
ATOM 5640 N N . VAL A 1 706 ? 88.675 35.565 -67.416 1.00 66.94 706 VAL A N 1
ATOM 5641 C CA . VAL A 1 706 ? 88.791 34.981 -66.063 1.00 66.94 706 VAL A CA 1
ATOM 5642 C C . VAL A 1 706 ? 88.138 35.874 -64.997 1.00 66.94 706 VAL A C 1
ATOM 5644 O O . VAL A 1 706 ? 87.449 35.371 -64.109 1.00 66.94 706 VAL A O 1
ATOM 5647 N N . LYS A 1 707 ? 88.264 37.204 -65.116 1.00 73.19 707 LYS A N 1
ATOM 5648 C CA . LYS A 1 707 ? 87.641 38.152 -64.174 1.00 73.19 707 LYS A CA 1
ATOM 5649 C C . LYS A 1 707 ? 86.111 38.168 -64.274 1.00 73.19 707 LYS A C 1
ATOM 5651 O O . LYS A 1 707 ? 85.439 38.237 -63.248 1.00 73.19 707 LYS A O 1
ATOM 5656 N N . GLN A 1 708 ? 85.547 38.022 -65.477 1.00 72.44 708 GLN A N 1
ATOM 5657 C CA . GLN A 1 708 ? 84.090 37.927 -65.660 1.00 72.44 708 GLN A CA 1
ATOM 5658 C C . GLN A 1 708 ? 83.498 36.646 -65.044 1.00 72.44 708 GLN A C 1
ATOM 5660 O O . GLN A 1 708 ? 82.397 36.678 -64.492 1.00 72.44 708 GLN A O 1
ATOM 5665 N N . LEU A 1 709 ? 84.231 35.527 -65.081 1.00 64.69 709 LEU A N 1
ATOM 5666 C CA . LEU A 1 709 ? 83.804 34.279 -64.435 1.00 64.69 709 LEU A CA 1
ATOM 5667 C C . LEU A 1 709 ? 83.857 34.370 -62.901 1.00 64.69 709 LEU A C 1
ATOM 5669 O O . LEU A 1 709 ? 82.936 33.903 -62.232 1.00 64.69 709 LEU A O 1
ATOM 5673 N N . GLN A 1 710 ? 84.869 35.038 -62.337 1.00 66.88 710 GLN A N 1
ATOM 5674 C CA . GLN A 1 710 ? 84.944 35.292 -60.891 1.00 66.88 710 GLN A CA 1
ATOM 5675 C C . GLN A 1 710 ? 83.801 36.193 -60.388 1.00 66.88 710 GLN A C 1
ATOM 5677 O O . GLN A 1 710 ? 83.284 35.962 -59.295 1.00 66.88 710 GLN A O 1
ATOM 5682 N N . GLN A 1 711 ? 83.354 37.166 -61.191 1.00 73.81 711 GLN A N 1
ATOM 5683 C CA . GLN A 1 711 ? 82.225 38.032 -60.837 1.00 73.81 711 GLN A CA 1
ATOM 5684 C C . GLN A 1 711 ? 80.886 37.270 -60.818 1.00 73.81 711 GLN A C 1
ATOM 5686 O O . GLN A 1 711 ? 80.165 37.331 -59.820 1.00 73.81 711 GLN A O 1
ATOM 5691 N N . ARG A 1 712 ? 80.600 36.452 -61.844 1.00 69.81 712 ARG A N 1
ATOM 5692 C CA . ARG A 1 712 ? 79.396 35.592 -61.880 1.00 69.81 712 ARG A CA 1
ATOM 5693 C C . ARG A 1 712 ? 79.331 34.608 -60.706 1.00 69.81 712 ARG A C 1
ATOM 5695 O O . ARG A 1 712 ? 78.255 34.359 -60.166 1.00 69.81 712 ARG A O 1
ATOM 5702 N N . LEU A 1 713 ? 80.478 34.082 -60.264 1.00 70.31 713 LEU A N 1
ATOM 5703 C CA . LEU A 1 713 ? 80.547 33.168 -59.118 1.00 70.31 713 LEU A CA 1
ATOM 5704 C C . LEU A 1 713 ? 80.175 33.847 -57.782 1.00 70.31 713 LEU A C 1
ATOM 5706 O O . LEU A 1 713 ? 79.675 33.186 -56.871 1.00 70.31 713 LEU A O 1
ATOM 5710 N N . ALA A 1 714 ? 80.400 35.159 -57.652 1.00 71.56 714 ALA A N 1
ATOM 5711 C CA . ALA A 1 714 ? 80.012 35.936 -56.473 1.00 71.56 714 ALA A CA 1
ATOM 5712 C C . ALA A 1 714 ? 78.512 36.288 -56.460 1.00 71.56 714 ALA A C 1
ATOM 5714 O O . ALA A 1 714 ? 77.911 36.400 -55.392 1.00 71.56 714 ALA A O 1
ATOM 5715 N N . GLU A 1 715 ? 77.898 36.432 -57.635 1.00 73.56 715 GLU A N 1
ATOM 5716 C CA . GLU A 1 715 ? 76.460 36.683 -57.791 1.00 73.56 715 GLU A CA 1
ATOM 5717 C C . GLU A 1 715 ? 75.641 35.408 -57.529 1.00 73.56 715 GLU A C 1
ATOM 5719 O O . GLU A 1 715 ? 74.719 35.445 -56.714 1.00 73.56 715 GLU A O 1
ATOM 5724 N N . LEU A 1 716 ? 76.061 34.257 -58.073 1.00 68.38 716 LEU A N 1
ATOM 5725 C CA . LEU A 1 716 ? 75.462 32.945 -57.772 1.00 68.38 716 LEU A CA 1
ATOM 5726 C C . LEU A 1 716 ? 75.512 32.594 -56.274 1.00 68.38 716 LEU A C 1
ATOM 5728 O O . LEU A 1 716 ? 74.567 32.031 -55.726 1.00 68.38 716 LEU A O 1
ATOM 5732 N N . LYS A 1 717 ? 76.576 32.981 -55.557 1.00 67.75 717 LYS A N 1
ATOM 5733 C CA . LYS A 1 717 ? 76.636 32.799 -54.095 1.00 67.75 717 LYS A CA 1
ATOM 5734 C C . LYS A 1 717 ? 75.605 33.640 -53.328 1.00 67.75 717 LYS A C 1
ATOM 5736 O O . LYS A 1 717 ? 75.262 33.267 -52.211 1.00 67.75 717 LYS A O 1
ATOM 5741 N N . ARG A 1 718 ? 75.074 34.730 -53.903 1.00 73.06 718 ARG A N 1
ATOM 5742 C CA . ARG A 1 718 ? 73.985 35.518 -53.293 1.00 73.06 718 ARG A CA 1
ATOM 5743 C C . ARG A 1 718 ? 72.586 34.986 -53.612 1.00 73.06 718 ARG A C 1
ATOM 5745 O O . ARG A 1 718 ? 71.694 35.208 -52.796 1.00 73.06 718 ARG A O 1
ATOM 5752 N N . THR A 1 719 ? 72.379 34.299 -54.739 1.00 67.00 719 THR A N 1
ATOM 5753 C CA . THR A 1 719 ? 71.093 33.634 -55.032 1.00 67.00 719 THR A CA 1
ATOM 5754 C C . THR A 1 719 ? 70.946 32.365 -54.196 1.00 67.00 719 THR A C 1
ATOM 5756 O O . THR A 1 719 ? 69.999 32.266 -53.416 1.00 67.00 719 THR A O 1
ATOM 5759 N N . PHE A 1 720 ? 71.951 31.480 -54.195 1.00 56.69 720 PHE A N 1
ATOM 5760 C CA . PHE A 1 720 ? 71.914 30.245 -53.398 1.00 56.69 720 PHE A CA 1
ATOM 5761 C C . PHE A 1 720 ? 71.774 30.482 -51.882 1.00 56.69 720 PHE A C 1
ATOM 5763 O O . PHE A 1 720 ? 71.153 29.677 -51.192 1.00 56.69 720 PHE A O 1
ATOM 5770 N N . GLN A 1 721 ? 72.281 31.600 -51.343 1.00 54.50 721 GLN A N 1
ATOM 5771 C CA . GLN A 1 721 ? 72.107 31.940 -49.921 1.00 54.50 721 GLN A CA 1
ATOM 5772 C C . GLN A 1 721 ? 70.727 32.553 -49.587 1.00 54.50 721 GLN A C 1
ATOM 5774 O O . GLN A 1 721 ? 70.408 32.728 -48.412 1.00 54.50 721 GLN A O 1
ATOM 5779 N N . LYS A 1 722 ? 69.893 32.853 -50.593 1.00 54.41 722 LYS A N 1
ATOM 5780 C CA . LYS A 1 722 ? 68.481 33.244 -50.424 1.00 54.41 722 LYS A CA 1
ATOM 5781 C C . LYS A 1 722 ? 67.501 32.109 -50.727 1.00 54.41 722 LYS A C 1
ATOM 5783 O O . LYS A 1 722 ? 66.451 32.055 -50.101 1.00 54.41 722 LYS A O 1
ATOM 5788 N N . GLU A 1 723 ? 67.846 31.200 -51.634 1.00 57.97 723 GLU A N 1
ATOM 5789 C CA . GLU A 1 723 ? 66.983 30.078 -52.037 1.00 57.97 723 GLU A CA 1
ATOM 5790 C C . GLU A 1 723 ? 66.980 28.917 -51.022 1.00 57.97 723 GLU A C 1
ATOM 5792 O O . GLU A 1 723 ? 66.031 28.142 -50.970 1.00 57.97 723 GLU A O 1
ATOM 5797 N N . LEU A 1 724 ? 67.977 28.837 -50.130 1.00 45.78 724 LEU A N 1
ATOM 5798 C CA . LEU A 1 724 ? 68.082 27.799 -49.089 1.00 45.78 724 LEU A CA 1
ATOM 5799 C C . LEU A 1 724 ? 67.139 27.971 -47.872 1.00 45.78 724 LEU A C 1
ATOM 5801 O O . LEU A 1 724 ? 67.351 27.349 -46.830 1.00 45.78 724 LEU A O 1
ATOM 5805 N N . LYS A 1 725 ? 66.087 28.795 -47.987 1.00 40.06 725 LYS A N 1
ATOM 5806 C CA . LYS A 1 725 ? 64.967 28.875 -47.031 1.00 40.06 725 LYS A CA 1
ATOM 5807 C C . LYS A 1 725 ? 63.655 29.255 -47.732 1.00 40.06 725 LYS A C 1
ATOM 5809 O O . LYS A 1 725 ? 63.403 30.445 -47.887 1.00 40.06 725 LYS A O 1
ATOM 5814 N N . LEU A 1 726 ? 62.813 28.264 -48.059 1.00 38.12 726 LEU A N 1
ATOM 5815 C CA . LEU A 1 726 ? 61.356 28.214 -47.778 1.00 38.12 726 LEU A CA 1
ATOM 5816 C C . LEU A 1 726 ? 60.603 27.203 -48.665 1.00 38.12 726 LEU A C 1
ATOM 5818 O O . LEU A 1 726 ? 60.586 27.327 -49.884 1.00 38.12 726 LEU A O 1
ATOM 5822 N N . LYS A 1 727 ? 59.882 26.289 -48.009 1.00 29.77 727 LYS A N 1
ATOM 5823 C CA . LYS A 1 727 ? 58.450 25.961 -48.199 1.00 29.77 727 LYS A CA 1
ATOM 5824 C C . LYS A 1 727 ? 57.981 25.234 -46.915 1.00 29.77 727 LYS A C 1
ATOM 5826 O O . LYS A 1 727 ? 58.860 24.799 -46.163 1.00 29.77 727 LYS A O 1
ATOM 5831 N N . PRO A 1 728 ? 56.677 25.134 -46.581 1.00 31.94 728 PRO A N 1
ATOM 5832 C CA . PRO A 1 728 ? 55.467 25.341 -47.400 1.00 31.94 728 PRO A CA 1
ATOM 5833 C C . PRO A 1 728 ? 55.131 26.842 -47.605 1.00 31.94 728 PRO A C 1
ATOM 5835 O O . PRO A 1 728 ? 55.771 27.683 -46.981 1.00 31.94 728 PRO A O 1
ATOM 5838 N N . ASP A 1 729 ? 54.315 27.306 -48.563 1.00 26.55 729 ASP A N 1
ATOM 5839 C CA . ASP A 1 729 ? 53.004 26.873 -49.112 1.00 26.55 729 ASP A CA 1
ATOM 5840 C C . ASP A 1 729 ? 51.803 27.036 -48.144 1.00 26.55 729 ASP A C 1
ATOM 5842 O O . ASP A 1 729 ? 51.849 26.560 -47.018 1.00 26.55 729 ASP A O 1
ATOM 5846 N N . GLN A 1 730 ? 50.683 27.671 -48.519 1.00 32.00 730 GLN A N 1
ATOM 5847 C CA . GLN A 1 730 ? 50.458 28.622 -49.624 1.00 32.00 730 GLN A CA 1
ATOM 5848 C C . GLN A 1 730 ? 49.282 29.581 -49.291 1.00 32.00 730 GLN A C 1
ATOM 5850 O O . GLN A 1 730 ? 48.458 29.281 -48.430 1.00 32.00 730 GLN A O 1
ATOM 5855 N N . ASP A 1 731 ? 49.256 30.729 -49.975 1.00 30.59 731 ASP A N 1
ATOM 5856 C CA . ASP A 1 731 ? 48.291 31.854 -49.979 1.00 30.59 731 ASP A CA 1
ATOM 5857 C C . ASP A 1 731 ? 46.775 31.503 -49.904 1.00 30.59 731 ASP A C 1
ATOM 5859 O O . ASP A 1 731 ? 46.381 30.426 -50.359 1.00 30.59 731 ASP A O 1
ATOM 5863 N N . PRO A 1 732 ? 45.891 32.397 -49.373 1.00 43.56 732 PRO A N 1
ATOM 5864 C CA . PRO A 1 732 ? 45.463 33.597 -50.129 1.00 43.56 732 PRO A CA 1
ATOM 5865 C C . PRO A 1 732 ? 45.173 34.898 -49.338 1.00 43.56 732 PRO A C 1
ATOM 5867 O O . PRO A 1 732 ? 44.605 34.875 -48.244 1.00 43.56 732 PRO A O 1
ATOM 5870 N N . PRO A 1 733 ? 45.405 36.063 -49.978 1.00 41.75 733 PRO A N 1
ATOM 5871 C CA . PRO A 1 733 ? 44.526 37.227 -49.793 1.00 41.75 733 PRO A CA 1
ATOM 5872 C C . PRO A 1 733 ? 44.164 37.979 -51.098 1.00 41.75 733 PRO A C 1
ATOM 5874 O O . PRO A 1 733 ? 44.813 37.852 -52.136 1.00 41.75 733 PRO A O 1
ATOM 5877 N N . GLY A 1 734 ? 43.112 38.807 -51.036 1.00 31.91 734 GLY A N 1
ATOM 5878 C CA . GLY A 1 734 ? 42.617 39.626 -52.153 1.00 31.91 734 GLY A CA 1
ATOM 5879 C C . GLY A 1 734 ? 43.155 41.070 -52.211 1.00 31.91 734 GLY A C 1
ATOM 5880 O O . GLY A 1 734 ? 43.588 41.643 -51.216 1.00 31.91 734 GLY A O 1
ATOM 5881 N N . ARG A 1 735 ? 43.075 41.667 -53.407 1.00 33.53 735 ARG A N 1
ATOM 5882 C CA . ARG A 1 735 ? 43.329 43.089 -53.762 1.00 33.53 735 ARG A CA 1
ATOM 5883 C C . ARG A 1 735 ? 42.042 43.915 -53.538 1.00 33.53 735 ARG A C 1
ATOM 5885 O O . ARG A 1 735 ? 40.977 43.348 -53.746 1.00 33.53 735 ARG A O 1
ATOM 5892 N N . GLY A 1 736 ? 41.999 45.214 -53.209 1.00 32.59 736 GLY A N 1
ATOM 5893 C CA . GLY A 1 736 ? 42.965 46.297 -52.901 1.00 32.59 736 GLY A CA 1
ATOM 5894 C C . GLY A 1 736 ? 42.183 47.429 -52.169 1.00 32.59 736 GLY A C 1
ATOM 5895 O O . GLY A 1 736 ? 41.090 47.149 -51.693 1.00 32.59 736 GLY A O 1
ATOM 5896 N N . GLU A 1 737 ? 42.586 48.700 -52.016 1.00 32.09 737 GLU A N 1
ATOM 5897 C CA . GLU A 1 737 ? 43.709 49.522 -52.508 1.00 32.09 737 GLU A CA 1
ATOM 5898 C C . GLU A 1 737 ? 43.989 50.716 -51.545 1.00 32.09 737 GLU A C 1
ATOM 5900 O O . GLU A 1 737 ? 43.051 51.174 -50.910 1.00 32.09 737 GLU A O 1
ATOM 5905 N N . ARG A 1 738 ? 45.232 51.257 -51.561 1.00 32.38 738 ARG A N 1
ATOM 5906 C CA . ARG A 1 738 ? 45.663 52.696 -51.479 1.00 32.38 738 ARG A CA 1
ATOM 5907 C C . ARG A 1 738 ? 45.109 53.639 -50.373 1.00 32.38 738 ARG A C 1
ATOM 5909 O O . ARG A 1 738 ? 43.933 53.629 -50.063 1.00 32.38 738 ARG A O 1
ATOM 5916 N N . ALA A 1 739 ? 45.864 54.599 -49.819 1.00 29.19 739 ALA A N 1
ATOM 5917 C CA . ALA A 1 739 ? 47.286 55.002 -49.902 1.00 29.19 739 ALA A CA 1
ATOM 5918 C C . ALA A 1 739 ? 47.722 55.545 -48.509 1.00 29.19 739 ALA A C 1
ATOM 5920 O O . ALA A 1 739 ? 46.854 55.813 -47.688 1.00 29.19 739 ALA A O 1
ATOM 5921 N N . GLY A 1 740 ? 49.010 55.575 -48.134 1.00 29.41 740 GLY A N 1
ATOM 5922 C CA . GLY A 1 740 ? 49.937 56.703 -48.379 1.00 29.41 740 GLY A CA 1
ATOM 5923 C C . GLY A 1 740 ? 49.867 57.739 -47.234 1.00 29.41 740 GLY A C 1
ATOM 5924 O O . GLY A 1 740 ? 48.771 58.068 -46.803 1.00 29.41 740 GLY A O 1
ATOM 5925 N N . ASP A 1 741 ? 50.946 58.290 -46.673 1.00 28.73 741 ASP A N 1
ATOM 5926 C CA . ASP A 1 741 ? 52.395 58.172 -46.929 1.00 28.73 741 ASP A CA 1
ATOM 5927 C C . ASP A 1 741 ? 53.161 58.423 -45.598 1.00 28.73 741 ASP A C 1
ATOM 5929 O O . ASP A 1 741 ? 52.557 58.933 -44.653 1.00 28.73 741 ASP A O 1
ATOM 5933 N N . ASP A 1 742 ? 54.452 58.080 -45.492 1.00 30.98 742 ASP A N 1
ATOM 5934 C CA . ASP A 1 742 ? 55.249 58.249 -44.253 1.00 30.98 742 ASP A CA 1
ATOM 5935 C C . ASP A 1 742 ? 56.632 58.890 -44.486 1.00 30.98 742 ASP A C 1
ATOM 5937 O O . ASP A 1 742 ? 57.427 58.405 -45.298 1.00 30.98 742 ASP A O 1
ATOM 5941 N N . ARG A 1 743 ? 56.898 59.979 -43.741 1.00 33.56 743 ARG A N 1
ATOM 5942 C CA . ARG A 1 743 ? 58.182 60.663 -43.450 1.00 33.56 743 ARG A CA 1
ATOM 5943 C C . ARG A 1 743 ? 57.894 61.958 -42.661 1.00 33.56 743 ARG A C 1
ATOM 5945 O O . ARG A 1 743 ? 56.968 62.680 -43.004 1.00 33.56 743 ARG A O 1
ATOM 5952 N N . GLY A 1 744 ? 58.689 62.374 -41.673 1.00 30.56 744 GLY A N 1
ATOM 5953 C CA . GLY A 1 744 ? 59.802 61.683 -41.018 1.00 30.56 744 GLY A CA 1
ATOM 5954 C C . GLY A 1 744 ? 60.785 62.636 -40.311 1.00 30.56 744 GLY A C 1
ATOM 5955 O O . GLY A 1 744 ? 60.847 63.817 -40.625 1.00 30.56 744 GLY A O 1
ATOM 5956 N N . GLU A 1 745 ? 61.609 62.050 -39.436 1.00 29.17 745 GLU A N 1
ATOM 5957 C CA . GLU A 1 745 ? 62.924 62.532 -38.959 1.00 29.17 745 GLU A CA 1
ATOM 5958 C C . GLU A 1 745 ? 63.075 63.682 -37.916 1.00 29.17 745 GLU A C 1
ATOM 5960 O O . GLU A 1 745 ? 62.644 64.813 -38.091 1.00 29.17 745 GLU A O 1
ATOM 5965 N N . ARG A 1 746 ? 63.916 63.357 -36.913 1.00 28.67 746 ARG A N 1
ATOM 5966 C CA . ARG A 1 746 ? 64.963 64.162 -36.227 1.00 28.67 746 ARG A CA 1
ATOM 5967 C C . ARG A 1 746 ? 64.651 65.195 -35.115 1.00 28.67 746 ARG A C 1
ATOM 5969 O O . ARG A 1 746 ? 64.448 66.372 -35.360 1.00 28.67 746 ARG A O 1
ATOM 5976 N N . GLN A 1 747 ? 64.856 64.716 -33.880 1.00 27.67 747 GLN A N 1
ATOM 5977 C CA . GLN A 1 747 ? 66.036 64.981 -33.016 1.00 27.67 747 GLN A CA 1
ATOM 5978 C C . GLN A 1 747 ? 66.337 66.388 -32.415 1.00 27.67 747 GLN A C 1
ATOM 5980 O O . GLN A 1 747 ? 66.406 67.394 -33.103 1.00 27.67 747 GLN A O 1
ATOM 5985 N N . ASP A 1 748 ? 66.696 66.340 -31.119 1.00 28.08 748 ASP A N 1
ATOM 5986 C CA . ASP A 1 748 ? 67.496 67.268 -30.284 1.00 28.08 748 ASP A CA 1
ATOM 5987 C C . ASP A 1 748 ? 66.927 68.589 -29.677 1.00 28.08 748 ASP A C 1
ATOM 5989 O O . ASP A 1 748 ? 66.804 69.629 -30.306 1.00 28.08 748 ASP A O 1
ATOM 5993 N N . GLN A 1 749 ? 66.740 68.517 -28.345 1.00 29.88 749 GLN A N 1
ATOM 5994 C CA . GLN A 1 749 ? 67.216 69.438 -27.284 1.00 29.88 749 GLN A CA 1
ATOM 5995 C C . GLN A 1 749 ? 66.802 70.940 -27.232 1.00 29.88 749 GLN A C 1
ATOM 5997 O O . GLN A 1 749 ? 67.374 71.793 -27.895 1.00 29.88 749 GLN A O 1
ATOM 6002 N N . ARG A 1 750 ? 65.897 71.234 -26.269 1.00 33.94 750 ARG A N 1
ATOM 6003 C CA . ARG A 1 750 ? 65.930 72.260 -25.171 1.00 33.94 750 ARG A CA 1
ATOM 6004 C C . ARG A 1 750 ? 66.828 73.521 -25.333 1.00 33.94 750 ARG A C 1
ATOM 6006 O O . ARG A 1 750 ? 68.002 73.347 -25.645 1.00 33.94 750 ARG A O 1
ATOM 6013 N N . PRO A 1 751 ? 66.396 74.735 -24.878 1.00 44.72 751 PRO A N 1
ATOM 6014 C CA . PRO A 1 751 ? 65.869 74.913 -23.502 1.00 44.72 751 PRO A CA 1
ATOM 6015 C C . PRO A 1 751 ? 64.819 76.030 -23.201 1.00 44.72 751 PRO A C 1
ATOM 6017 O O . PRO A 1 751 ? 64.640 76.976 -23.953 1.00 44.72 751 PRO A O 1
ATOM 6020 N N . SER A 1 752 ? 64.223 75.921 -21.997 1.00 34.22 752 SER A N 1
ATOM 6021 C CA . SER A 1 752 ? 63.724 76.981 -21.072 1.00 34.22 752 SER A CA 1
ATOM 6022 C C . SER A 1 752 ? 62.792 78.123 -21.545 1.00 34.22 752 SER A C 1
ATOM 6024 O O . SER A 1 752 ? 63.228 79.014 -22.267 1.00 34.22 752 SER A O 1
ATOM 6026 N N . GLY A 1 753 ? 61.589 78.219 -20.945 1.00 30.16 753 GLY A N 1
ATOM 6027 C CA . GLY A 1 753 ? 60.750 79.436 -20.942 1.00 30.16 753 GLY A CA 1
ATOM 6028 C C . GLY A 1 753 ? 59.287 79.222 -20.497 1.00 30.16 753 GLY A C 1
ATOM 6029 O O . GLY A 1 753 ? 58.460 78.837 -21.312 1.00 30.16 753 GLY A O 1
ATOM 6030 N N . ASP A 1 754 ? 58.979 79.484 -19.221 1.00 37.47 754 ASP A N 1
ATOM 6031 C CA . ASP A 1 754 ? 57.619 79.571 -18.617 1.00 37.47 754 ASP A CA 1
ATOM 6032 C C . ASP A 1 754 ? 56.992 80.988 -18.863 1.00 37.47 754 ASP A C 1
ATOM 6034 O O . ASP A 1 754 ? 57.752 81.834 -19.353 1.00 37.47 754 ASP A O 1
ATOM 6038 N N . PRO A 1 755 ? 55.708 81.343 -18.528 1.00 52.53 755 PRO A N 1
ATOM 6039 C CA . PRO A 1 755 ? 54.875 80.776 -17.440 1.00 52.53 755 PRO A CA 1
ATOM 6040 C C . PRO A 1 755 ? 53.309 80.713 -17.593 1.00 52.53 755 PRO A C 1
ATOM 6042 O O . PRO A 1 755 ? 52.728 81.346 -18.470 1.00 52.53 755 PRO A O 1
ATOM 6045 N N . LEU A 1 756 ? 52.639 80.096 -16.588 1.00 35.59 756 LEU A N 1
ATOM 6046 C CA . LEU A 1 756 ? 51.198 80.188 -16.172 1.00 35.59 756 LEU A CA 1
ATOM 6047 C C . LEU A 1 756 ? 50.091 79.628 -17.132 1.00 35.59 756 LEU A C 1
ATOM 6049 O O . LEU A 1 756 ? 50.161 79.821 -18.336 1.00 35.59 756 LEU A O 1
ATOM 6053 N N . ALA A 1 757 ? 48.965 79.018 -16.687 1.00 35.47 757 ALA A N 1
ATOM 6054 C CA . ALA A 1 757 ? 48.528 78.479 -15.373 1.00 35.47 757 ALA A CA 1
ATOM 6055 C C . ALA A 1 757 ? 47.220 77.620 -15.456 1.00 35.47 757 ALA A C 1
ATOM 6057 O O . ALA A 1 757 ? 46.467 77.776 -16.412 1.00 35.47 757 ALA A O 1
ATOM 6058 N N . THR A 1 758 ? 46.895 76.876 -14.369 1.00 29.44 758 THR A N 1
ATOM 6059 C CA . THR A 1 758 ? 45.525 76.445 -13.914 1.00 29.44 758 THR A CA 1
ATOM 6060 C C . THR A 1 758 ? 44.864 75.232 -14.636 1.00 29.44 758 THR A C 1
ATOM 6062 O O . THR A 1 758 ? 44.843 75.236 -15.858 1.00 29.44 758 THR A O 1
ATOM 6065 N N . THR A 1 759 ? 44.186 74.200 -14.064 1.00 29.81 759 THR A N 1
ATOM 6066 C CA . THR A 1 759 ? 43.973 73.530 -12.724 1.00 29.81 759 THR A CA 1
ATOM 6067 C C . THR A 1 759 ? 42.892 72.415 -12.935 1.00 29.81 759 THR A C 1
ATOM 6069 O O . THR A 1 759 ? 41.993 72.665 -13.730 1.00 29.81 759 THR A O 1
ATOM 6072 N N . SER A 1 760 ? 42.792 71.218 -12.312 1.00 33.19 760 SER A N 1
ATOM 6073 C CA . SER A 1 760 ? 43.664 70.381 -11.446 1.00 33.19 760 SER A CA 1
ATOM 6074 C C . SER A 1 760 ? 43.149 68.914 -11.283 1.00 33.19 760 SER A C 1
ATOM 6076 O O . SER A 1 760 ? 41.969 68.725 -11.010 1.00 33.19 760 SER A O 1
ATOM 6078 N N . TYR A 1 761 ? 44.052 67.927 -11.424 1.00 33.09 761 TYR A N 1
ATOM 6079 C CA . TYR A 1 761 ? 44.416 66.726 -10.594 1.00 33.09 761 TYR A CA 1
ATOM 6080 C C . TYR A 1 761 ? 43.452 66.158 -9.488 1.00 33.09 761 TYR A C 1
ATOM 6082 O O . TYR A 1 761 ? 42.626 66.899 -8.973 1.00 33.09 761 TYR A O 1
ATOM 6090 N N . THR A 1 762 ? 43.502 64.892 -8.992 1.00 32.56 762 THR A N 1
ATOM 6091 C CA . THR A 1 762 ? 44.500 63.768 -9.047 1.00 32.56 762 THR A CA 1
ATOM 6092 C C . THR A 1 762 ? 43.873 62.364 -8.742 1.00 32.56 762 THR A C 1
ATOM 6094 O O . THR A 1 762 ? 42.659 62.243 -8.605 1.00 32.56 762 THR A O 1
ATOM 6097 N N . THR A 1 763 ? 44.680 61.286 -8.601 1.00 33.16 763 THR A N 1
ATOM 6098 C CA . THR A 1 763 ? 44.272 59.865 -8.369 1.00 33.16 763 THR A CA 1
ATOM 6099 C C . THR A 1 763 ? 45.289 59.090 -7.470 1.00 33.16 763 THR A C 1
ATOM 6101 O O . THR A 1 763 ? 46.415 59.561 -7.340 1.00 33.16 763 THR A O 1
ATOM 6104 N N . THR A 1 764 ? 44.931 57.888 -6.944 1.00 31.02 764 THR A N 1
ATOM 6105 C CA . THR A 1 764 ? 45.816 56.684 -6.706 1.00 31.02 764 THR A CA 1
ATOM 6106 C C . THR A 1 764 ? 46.323 56.256 -5.277 1.00 31.02 764 THR A C 1
ATOM 6108 O O . THR A 1 764 ? 47.175 56.903 -4.688 1.00 31.02 764 THR A O 1
ATOM 6111 N N . SER A 1 765 ? 45.839 55.075 -4.810 1.00 41.16 765 SER A N 1
ATOM 6112 C CA . SER A 1 765 ? 46.377 53.940 -3.963 1.00 41.16 765 SER A CA 1
ATOM 6113 C C . SER A 1 765 ? 47.272 54.019 -2.674 1.00 41.16 765 SER A C 1
ATOM 6115 O O . SER A 1 765 ? 48.386 54.520 -2.754 1.00 41.16 765 SER A O 1
ATOM 6117 N N . SER A 1 766 ? 46.893 53.214 -1.638 1.00 33.56 766 SER A N 1
ATOM 6118 C CA . SER A 1 766 ? 47.702 52.320 -0.714 1.00 33.56 766 SER A CA 1
ATOM 6119 C C . SER A 1 766 ? 48.850 52.887 0.191 1.00 33.56 766 SER A C 1
ATOM 6121 O O . SER A 1 766 ? 49.274 54.004 -0.077 1.00 33.56 766 SER A O 1
ATOM 6123 N N . PRO A 1 767 ? 49.478 52.165 1.187 1.00 55.38 767 PRO A N 1
ATOM 6124 C CA . PRO A 1 767 ? 49.145 50.956 2.013 1.00 55.38 767 PRO A CA 1
ATOM 6125 C C . PRO A 1 767 ? 49.442 51.045 3.576 1.00 55.38 767 PRO A C 1
ATOM 6127 O O . PRO A 1 767 ? 49.988 52.033 4.048 1.00 55.38 767 PRO A O 1
ATOM 6130 N N . ALA A 1 768 ? 49.239 49.932 4.329 1.00 28.89 768 ALA A N 1
ATOM 6131 C CA . ALA A 1 768 ? 49.953 49.467 5.574 1.00 28.89 768 ALA A CA 1
ATOM 6132 C C . ALA A 1 768 ? 49.600 49.990 7.033 1.00 28.89 768 ALA A C 1
ATOM 6134 O O . ALA A 1 768 ? 48.964 51.031 7.158 1.00 28.89 768 ALA A O 1
ATOM 6135 N N . PRO A 1 769 ? 49.942 49.246 8.142 1.00 60.03 769 PRO A N 1
ATOM 6136 C CA . PRO A 1 769 ? 49.474 49.431 9.562 1.00 60.03 769 PRO A CA 1
ATOM 6137 C C . PRO A 1 769 ? 50.606 49.857 10.568 1.00 60.03 769 PRO A C 1
ATOM 6139 O O . PRO A 1 769 ? 51.681 50.166 10.048 1.00 60.03 769 PRO A O 1
ATOM 6142 N N . PRO A 1 770 ? 50.519 49.828 11.948 1.00 65.62 770 PRO A N 1
ATOM 6143 C CA . PRO A 1 770 ? 49.488 49.449 12.978 1.00 65.62 770 PRO A CA 1
ATOM 6144 C C . PRO A 1 770 ? 49.242 50.615 14.025 1.00 65.62 770 PRO A C 1
ATOM 6146 O O . PRO A 1 770 ? 49.318 51.743 13.538 1.00 65.62 770 PRO A O 1
ATOM 6149 N N . PRO A 1 771 ? 48.997 50.522 15.385 1.00 54.97 771 PRO A N 1
ATOM 6150 C CA . PRO A 1 771 ? 48.707 49.447 16.383 1.00 54.97 771 PRO A CA 1
ATOM 6151 C C . PRO A 1 771 ? 47.526 49.754 17.395 1.00 54.97 771 PRO A C 1
ATOM 6153 O O . PRO A 1 771 ? 46.463 50.177 16.956 1.00 54.97 771 PRO A O 1
ATOM 6156 N N . GLY A 1 772 ? 47.670 49.493 18.723 1.00 32.31 772 GLY A N 1
ATOM 6157 C CA . GLY A 1 772 ? 46.686 49.703 19.838 1.00 32.31 772 GLY A CA 1
ATOM 6158 C C . GLY A 1 772 ? 47.202 50.611 20.997 1.00 32.31 772 GLY A C 1
ATOM 6159 O O . GLY A 1 772 ? 48.241 51.236 20.772 1.00 32.31 772 GLY A O 1
ATOM 6160 N N . PRO A 1 773 ? 46.565 50.724 22.209 1.00 51.56 773 PRO A N 1
ATOM 6161 C CA . PRO A 1 773 ? 46.011 49.636 23.058 1.00 51.56 773 PRO A CA 1
ATOM 6162 C C . PRO A 1 773 ? 44.637 49.923 23.771 1.00 51.56 773 PRO A C 1
ATOM 6164 O O . PRO A 1 773 ? 43.929 50.854 23.403 1.00 51.56 773 PRO A O 1
ATOM 6167 N N . ALA A 1 774 ? 44.253 49.116 24.786 1.00 35.03 774 ALA A N 1
ATOM 6168 C CA . ALA A 1 774 ? 42.987 49.168 25.575 1.00 35.03 774 ALA A CA 1
ATOM 6169 C C . ALA A 1 774 ? 43.139 49.777 27.007 1.00 35.03 774 ALA A C 1
ATOM 6171 O O . ALA A 1 774 ? 44.270 50.102 27.381 1.00 35.03 774 ALA A O 1
ATOM 6172 N N . PRO A 1 775 ? 42.054 49.958 27.817 1.00 50.53 775 PRO A N 1
ATOM 6173 C CA . PRO A 1 775 ? 41.654 48.935 28.822 1.00 50.53 775 PRO A CA 1
ATOM 6174 C C . PRO A 1 775 ? 40.116 48.839 29.137 1.00 50.53 775 PRO A C 1
ATOM 6176 O O . PRO A 1 775 ? 39.293 49.131 28.277 1.00 50.53 775 PRO A O 1
ATOM 6179 N N . SER A 1 776 ? 39.718 48.351 30.334 1.00 33.03 776 SER A N 1
ATOM 6180 C CA . SER A 1 776 ? 38.482 47.566 30.625 1.00 33.03 776 SER A CA 1
ATOM 6181 C C . SER A 1 776 ? 37.647 47.932 31.887 1.00 33.03 776 SER A C 1
ATOM 6183 O O . SER A 1 776 ? 38.224 48.440 32.842 1.00 33.03 776 SER A O 1
ATOM 6185 N N . LEU A 1 777 ? 36.359 47.511 31.950 1.00 32.94 777 LEU A N 1
ATOM 6186 C CA . LEU A 1 777 ? 35.476 47.205 33.129 1.00 32.94 777 LEU A CA 1
ATOM 6187 C C . LEU A 1 777 ? 34.135 46.580 32.614 1.00 32.94 777 LEU A C 1
ATOM 6189 O O . LEU A 1 777 ? 33.881 46.693 31.419 1.00 32.94 777 LEU A O 1
ATOM 6193 N N . GLY A 1 778 ? 33.211 45.920 33.349 1.00 29.70 778 GLY A N 1
ATOM 6194 C CA . GLY A 1 778 ? 33.155 45.354 34.722 1.00 29.70 778 GLY A CA 1
ATOM 6195 C C . GLY A 1 778 ? 32.014 45.911 35.625 1.00 29.70 778 GLY A C 1
ATOM 6196 O O . GLY A 1 778 ? 31.834 47.121 35.628 1.00 29.70 778 GLY A O 1
ATOM 6197 N N . LEU A 1 779 ? 31.244 45.156 36.448 1.00 33.84 779 LEU A N 1
ATOM 6198 C CA . LEU A 1 779 ? 31.016 43.692 36.587 1.00 33.84 779 LEU A CA 1
ATOM 6199 C C . LEU A 1 779 ? 29.819 43.353 37.558 1.00 33.84 779 LEU A C 1
ATOM 6201 O O . LEU A 1 779 ? 29.778 43.931 38.637 1.00 33.84 779 LEU A O 1
ATOM 6205 N N . ALA A 1 780 ? 28.962 42.348 37.245 1.00 32.88 780 ALA A N 1
ATOM 6206 C CA . ALA A 1 780 ? 27.995 41.608 38.134 1.00 32.88 780 ALA A CA 1
ATOM 6207 C C . ALA A 1 780 ? 26.783 42.383 38.770 1.00 32.88 780 ALA A C 1
ATOM 6209 O O . ALA A 1 780 ? 26.860 43.596 38.883 1.00 32.88 780 ALA A O 1
ATOM 6210 N N . THR A 1 781 ? 25.639 41.845 39.272 1.00 32.22 781 THR A N 1
ATOM 6211 C CA . THR A 1 781 ? 24.772 40.606 39.192 1.00 32.22 781 THR A CA 1
ATOM 6212 C C . THR A 1 781 ? 23.455 40.878 40.008 1.00 32.22 781 THR A C 1
ATOM 6214 O O . THR A 1 781 ? 23.467 41.899 40.695 1.00 32.22 781 THR A O 1
ATOM 6217 N N . PRO A 1 782 ? 22.364 40.047 40.074 1.00 46.03 782 PRO A N 1
ATOM 6218 C CA . PRO A 1 782 ? 22.057 38.734 39.463 1.00 46.03 782 PRO A CA 1
ATOM 6219 C C . PRO A 1 782 ? 20.669 38.595 38.733 1.00 46.03 782 PRO A C 1
ATOM 6221 O O . PRO A 1 782 ? 19.907 39.538 38.567 1.00 46.03 782 PRO A O 1
ATOM 6224 N N . ARG A 1 783 ? 20.403 37.350 38.294 1.00 33.31 783 ARG A N 1
ATOM 6225 C CA . ARG A 1 783 ? 19.252 36.680 37.604 1.00 33.31 783 ARG A CA 1
ATOM 6226 C C . ARG A 1 783 ? 17.977 36.481 38.492 1.00 33.31 783 ARG A C 1
ATOM 6228 O O . ARG A 1 783 ? 18.099 36.810 39.669 1.00 33.31 783 ARG A O 1
ATOM 6235 N N . PRO A 1 784 ? 16.856 35.802 38.073 1.00 47.62 784 PRO A N 1
ATOM 6236 C CA . PRO A 1 784 ? 16.410 35.224 36.767 1.00 47.62 784 PRO A CA 1
ATOM 6237 C C . PRO A 1 784 ? 14.883 35.517 36.431 1.00 47.62 784 PRO A C 1
ATOM 6239 O O . PRO A 1 784 ? 14.364 36.488 36.965 1.00 47.62 784 PRO A O 1
ATOM 6242 N N . PRO A 1 785 ? 14.123 34.757 35.587 1.00 52.88 785 PRO A N 1
ATOM 6243 C CA . PRO A 1 785 ? 14.235 34.723 34.113 1.00 52.88 785 PRO A CA 1
ATOM 6244 C C . PRO A 1 785 ? 12.894 34.717 33.291 1.00 52.88 785 PRO A C 1
ATOM 6246 O O . PRO A 1 785 ? 11.909 34.145 33.732 1.00 52.88 785 PRO A O 1
ATOM 6249 N N . THR A 1 786 ? 12.945 35.182 32.023 1.00 35.56 786 THR A N 1
ATOM 6250 C CA . THR A 1 786 ? 12.265 34.637 30.792 1.00 35.56 786 THR A CA 1
ATOM 6251 C C . THR A 1 786 ? 10.720 34.447 30.725 1.00 35.56 786 THR A C 1
ATOM 6253 O O . THR A 1 786 ? 10.070 34.185 31.722 1.00 35.56 786 THR A O 1
ATOM 6256 N N . SER A 1 787 ? 10.029 34.521 29.574 1.00 37.38 787 SER A N 1
ATOM 6257 C CA . SER A 1 787 ? 10.428 34.510 28.145 1.00 37.38 787 SER A CA 1
ATOM 6258 C C . SER A 1 787 ? 9.627 35.528 27.311 1.00 37.38 787 SER A C 1
ATOM 6260 O O . SER A 1 787 ? 8.521 35.904 27.691 1.00 37.38 787 SER A O 1
ATOM 6262 N N . THR A 1 788 ? 10.133 35.891 26.126 1.00 34.72 788 THR A N 1
ATOM 6263 C CA . THR A 1 788 ? 9.508 36.861 25.200 1.00 34.72 788 THR A CA 1
ATOM 6264 C C . THR A 1 788 ? 9.553 36.350 23.754 1.00 34.72 788 THR A C 1
ATOM 6266 O O . THR A 1 788 ? 10.440 35.575 23.405 1.00 34.72 788 THR A O 1
ATOM 6269 N N . CYS A 1 789 ? 8.651 36.828 22.891 1.00 27.59 789 CYS A N 1
ATOM 6270 C CA . CYS A 1 789 ? 8.761 36.725 21.432 1.00 27.59 789 CYS A CA 1
ATOM 6271 C C . CYS A 1 789 ? 8.453 38.100 20.814 1.00 27.59 789 CYS A C 1
ATOM 6273 O O . CYS A 1 789 ? 7.513 38.763 21.253 1.00 27.59 789 CYS A O 1
ATOM 6275 N N . THR A 1 790 ? 9.250 38.552 19.842 1.00 35.72 790 THR A N 1
ATOM 6276 C CA . THR A 1 790 ? 9.172 39.914 19.280 1.00 35.72 790 THR A CA 1
ATOM 6277 C C . THR A 1 790 ? 9.462 39.936 17.785 1.00 35.72 790 THR A C 1
ATOM 6279 O O . THR A 1 790 ? 10.430 39.330 17.332 1.00 35.72 790 THR A O 1
ATOM 6282 N N . VAL A 1 791 ? 8.665 40.708 17.044 1.00 37.28 791 VAL A N 1
ATOM 6283 C CA . VAL A 1 791 ? 8.911 41.081 15.643 1.00 37.28 791 VAL A CA 1
ATOM 6284 C C . VAL A 1 791 ? 9.729 42.375 15.599 1.00 37.28 791 VAL A C 1
ATOM 6286 O O . VAL A 1 791 ? 9.432 43.305 16.346 1.00 37.28 791 VAL A O 1
ATOM 6289 N N . THR A 1 792 ? 10.696 42.473 14.686 1.00 32.59 792 THR A N 1
ATOM 6290 C CA . THR A 1 792 ? 11.357 43.737 14.311 1.00 32.59 792 THR A CA 1
ATOM 6291 C C . THR A 1 792 ? 11.578 43.786 12.804 1.00 32.59 792 THR A C 1
ATOM 6293 O O . THR A 1 792 ? 12.038 42.807 12.223 1.00 32.59 792 THR A O 1
ATOM 6296 N N . ASN A 1 793 ? 11.259 44.925 12.187 1.00 36.59 793 ASN A N 1
ATOM 6297 C CA . ASN A 1 793 ? 11.411 45.174 10.753 1.00 36.59 793 ASN A CA 1
ATOM 6298 C C . ASN A 1 793 ? 12.678 46.010 10.486 1.00 36.59 793 ASN A C 1
ATOM 6300 O O . ASN A 1 793 ? 12.915 46.977 11.210 1.00 36.59 793 ASN A O 1
ATOM 6304 N N . THR A 1 794 ? 13.462 45.671 9.457 1.00 36.09 794 THR A N 1
ATOM 6305 C CA . THR A 1 794 ? 14.650 46.436 9.021 1.00 36.09 794 THR A CA 1
ATOM 6306 C C . THR A 1 794 ? 14.827 46.370 7.499 1.00 36.09 794 THR A C 1
ATOM 6308 O O . THR A 1 794 ? 15.641 45.602 6.981 1.00 36.09 794 THR A O 1
ATOM 6311 N N . SER A 1 795 ? 14.055 47.186 6.791 1.00 48.31 795 SER A N 1
ATOM 6312 C CA . SER A 1 795 ? 14.085 47.394 5.340 1.00 48.31 795 SER A CA 1
ATOM 6313 C C . SER A 1 795 ? 14.874 48.658 4.962 1.00 48.31 795 SER A C 1
ATOM 6315 O O . SER A 1 795 ? 14.745 49.660 5.655 1.00 48.31 795 SER A O 1
ATOM 6317 N N . ASP A 1 796 ? 15.655 48.608 3.870 1.00 51.31 796 ASP A N 1
ATOM 6318 C CA . ASP A 1 796 ? 16.022 49.781 3.027 1.00 51.31 796 ASP A CA 1
ATOM 6319 C C . ASP A 1 796 ? 16.913 49.402 1.819 1.00 51.31 796 ASP A C 1
ATOM 6321 O O . ASP A 1 796 ? 16.890 50.066 0.784 1.00 51.31 796 ASP A O 1
ATOM 6325 N N . LEU A 1 797 ? 17.673 48.298 1.896 1.00 43.62 797 LEU A N 1
ATOM 6326 C CA . LEU A 1 797 ? 18.421 47.745 0.745 1.00 43.62 797 LEU A CA 1
ATOM 6327 C C . LEU A 1 797 ? 17.935 46.364 0.281 1.00 43.62 797 LEU A C 1
ATOM 6329 O O . LEU A 1 797 ? 18.211 45.988 -0.862 1.00 43.62 797 LEU A O 1
ATOM 6333 N N . ASN A 1 798 ? 17.194 45.624 1.115 1.00 49.22 798 ASN A N 1
ATOM 6334 C CA . ASN A 1 798 ? 16.578 44.363 0.693 1.00 49.22 798 ASN A CA 1
ATOM 6335 C C . ASN A 1 798 ? 15.319 44.618 -0.147 1.00 49.22 798 ASN A C 1
ATOM 6337 O O . ASN A 1 798 ? 15.230 44.081 -1.245 1.00 49.22 798 ASN A O 1
ATOM 6341 N N . ASP A 1 799 ? 14.437 45.533 0.276 1.00 50.78 799 ASP A N 1
ATOM 6342 C CA . ASP A 1 799 ? 13.211 45.931 -0.436 1.00 50.78 799 ASP A CA 1
ATOM 6343 C C . ASP A 1 799 ? 13.438 46.239 -1.917 1.00 50.78 799 ASP A C 1
ATOM 6345 O O . ASP A 1 799 ? 12.698 45.755 -2.763 1.00 50.78 799 ASP A O 1
ATOM 6349 N N . SER A 1 800 ? 14.503 46.958 -2.282 1.00 50.44 800 SER A N 1
ATOM 6350 C CA . SER A 1 800 ? 14.793 47.243 -3.699 1.00 50.44 800 SER A CA 1
ATOM 6351 C C . SER A 1 800 ? 15.077 45.986 -4.540 1.00 50.44 800 SER A C 1
ATOM 6353 O O . SER A 1 800 ? 14.960 46.029 -5.763 1.00 50.44 800 SER A O 1
ATOM 6355 N N . ARG A 1 801 ? 15.437 44.854 -3.923 1.00 54.53 801 ARG A N 1
ATOM 6356 C CA . ARG A 1 801 ? 15.546 43.537 -4.575 1.00 54.53 801 ARG A CA 1
ATOM 6357 C C . ARG A 1 801 ? 14.281 42.707 -4.388 1.00 54.53 801 ARG A C 1
ATOM 6359 O O . ARG A 1 801 ? 13.845 42.062 -5.332 1.00 54.53 801 ARG A O 1
ATOM 6366 N N . GLU A 1 802 ? 13.684 42.747 -3.206 1.00 52.38 802 GLU A N 1
ATOM 6367 C CA . GLU A 1 802 ? 12.515 41.955 -2.821 1.00 52.38 802 GLU A CA 1
ATOM 6368 C C . GLU A 1 802 ? 11.252 42.424 -3.563 1.00 52.38 802 GLU A C 1
ATOM 6370 O O . GLU A 1 802 ? 10.581 41.609 -4.189 1.00 52.38 802 GLU A O 1
ATOM 6375 N N . ILE A 1 803 ? 11.031 43.742 -3.664 1.00 55.56 803 ILE A N 1
ATOM 6376 C CA . ILE A 1 803 ? 10.034 44.366 -4.550 1.00 55.56 803 ILE A CA 1
ATOM 6377 C C . ILE A 1 803 ? 10.315 44.000 -6.010 1.00 55.56 803 ILE A C 1
ATOM 6379 O O . ILE A 1 803 ? 9.382 43.687 -6.738 1.00 55.56 803 ILE A O 1
ATOM 6383 N N . ASN A 1 804 ? 11.576 43.983 -6.459 1.00 59.47 804 ASN A N 1
ATOM 6384 C CA . ASN A 1 804 ? 11.900 43.559 -7.826 1.00 59.47 804 ASN A CA 1
ATOM 6385 C C . ASN A 1 804 ? 11.572 42.074 -8.066 1.00 59.47 804 ASN A C 1
ATOM 6387 O O . ASN A 1 804 ? 11.058 41.739 -9.130 1.00 59.47 804 ASN A O 1
ATOM 6391 N N . PHE A 1 805 ? 11.794 41.187 -7.092 1.00 58.19 805 PHE A N 1
ATOM 6392 C CA . PHE A 1 805 ? 11.412 39.777 -7.200 1.00 58.19 805 PHE A CA 1
ATOM 6393 C C . PHE A 1 805 ? 9.899 39.555 -7.084 1.00 58.19 805 PHE A C 1
ATOM 6395 O O . PHE A 1 805 ? 9.370 38.727 -7.822 1.00 58.19 805 PHE A O 1
ATOM 6402 N N . GLU A 1 806 ? 9.175 40.303 -6.249 1.00 62.72 806 GLU A N 1
ATOM 6403 C CA . GLU A 1 806 ? 7.707 40.272 -6.208 1.00 62.72 806 GLU A CA 1
ATOM 6404 C C . GLU A 1 806 ? 7.081 40.848 -7.483 1.00 62.72 806 GLU A C 1
ATOM 6406 O O . GLU A 1 806 ? 6.145 40.260 -8.026 1.00 62.72 806 GLU A O 1
ATOM 6411 N N . TYR A 1 807 ? 7.622 41.944 -8.018 1.00 66.38 807 TYR A N 1
ATOM 6412 C CA . TYR A 1 807 ? 7.154 42.541 -9.267 1.00 66.38 807 TYR A CA 1
ATOM 6413 C C . TYR A 1 807 ? 7.475 41.637 -10.461 1.00 66.38 807 TYR A C 1
ATOM 6415 O O . TYR A 1 807 ? 6.608 41.416 -11.302 1.00 66.38 807 TYR A O 1
ATOM 6423 N N . LEU A 1 808 ? 8.664 41.023 -10.508 1.00 68.00 808 LEU A N 1
ATOM 6424 C CA . LEU A 1 808 ? 9.014 40.015 -11.513 1.00 68.00 808 LEU A CA 1
ATOM 6425 C C . LEU A 1 808 ? 8.119 38.772 -11.395 1.00 68.00 808 LEU A C 1
ATOM 6427 O O . LEU A 1 808 ? 7.611 38.292 -12.403 1.00 68.00 808 LEU A O 1
ATOM 6431 N N . LYS A 1 809 ? 7.851 38.287 -10.177 1.00 70.94 809 LYS A N 1
ATOM 6432 C CA . LYS A 1 809 ? 6.899 37.198 -9.901 1.00 70.94 809 LYS A CA 1
ATOM 6433 C C . LYS A 1 809 ? 5.488 37.562 -10.367 1.00 70.94 809 LYS A C 1
ATOM 6435 O O . LYS A 1 809 ? 4.844 36.729 -10.997 1.00 70.94 809 LYS A O 1
ATOM 6440 N N . HIS A 1 810 ? 5.026 38.792 -10.136 1.00 70.56 810 HIS A N 1
ATOM 6441 C CA . HIS A 1 810 ? 3.736 39.283 -10.627 1.00 70.56 810 HIS A CA 1
ATOM 6442 C C . HIS A 1 810 ? 3.709 39.409 -12.157 1.00 70.56 810 HIS A C 1
ATOM 6444 O O . HIS A 1 810 ? 2.736 38.991 -12.775 1.00 70.56 810 HIS A O 1
ATOM 6450 N N . VAL A 1 811 ? 4.775 39.915 -12.786 1.00 70.94 811 VAL A N 1
ATOM 6451 C CA . VAL A 1 811 ? 4.914 39.985 -14.250 1.00 70.94 811 VAL A CA 1
ATOM 6452 C C . VAL A 1 811 ? 4.924 38.586 -14.868 1.00 70.94 811 VAL A C 1
ATOM 6454 O O . VAL A 1 811 ? 4.227 38.374 -15.853 1.00 70.94 811 VAL A O 1
ATOM 6457 N N . VAL A 1 812 ? 5.622 37.613 -14.274 1.00 70.19 812 VAL A N 1
ATOM 6458 C CA . VAL A 1 812 ? 5.638 36.212 -14.729 1.00 70.19 812 VAL A CA 1
ATOM 6459 C C . VAL A 1 812 ? 4.271 35.548 -14.548 1.00 70.19 812 VAL A C 1
ATOM 6461 O O . VAL A 1 812 ? 3.772 34.943 -15.494 1.00 70.19 812 VAL A O 1
ATOM 6464 N N . LEU A 1 813 ? 3.618 35.697 -13.388 1.00 70.56 813 LEU A N 1
ATOM 6465 C CA . LEU A 1 813 ? 2.253 35.195 -13.166 1.00 70.56 813 LEU A CA 1
ATOM 6466 C C . LEU A 1 813 ? 1.259 35.817 -14.149 1.00 70.56 813 LEU A C 1
ATOM 6468 O O . LEU A 1 813 ? 0.452 35.101 -14.739 1.00 70.56 813 LEU A O 1
ATOM 6472 N N . LYS A 1 814 ? 1.334 37.134 -14.365 1.00 71.12 814 LYS A N 1
ATOM 6473 C CA . LYS A 1 814 ? 0.461 37.852 -15.294 1.00 71.12 814 LYS A CA 1
ATOM 6474 C C . LYS A 1 814 ? 0.725 37.442 -16.739 1.00 71.12 814 LYS A C 1
ATOM 6476 O O . LYS A 1 814 ? -0.230 37.157 -17.445 1.00 71.12 814 LYS A O 1
ATOM 6481 N N . PHE A 1 815 ? 1.985 37.314 -17.154 1.00 73.44 815 PHE A N 1
ATOM 6482 C CA . PHE A 1 815 ? 2.365 36.804 -18.474 1.00 73.44 815 PHE A CA 1
ATOM 6483 C C . PHE A 1 815 ? 1.822 35.387 -18.715 1.00 73.44 815 PHE A C 1
ATOM 6485 O O . PHE A 1 815 ? 1.191 35.144 -19.738 1.00 73.44 815 PHE A O 1
ATOM 6492 N N . MET A 1 816 ? 1.957 34.490 -17.733 1.00 66.38 816 MET A N 1
ATOM 6493 C CA . MET A 1 816 ? 1.411 33.126 -17.777 1.00 66.38 816 MET A CA 1
ATOM 6494 C C . MET A 1 816 ? -0.129 33.046 -17.718 1.00 66.38 816 MET A C 1
ATOM 6496 O O . MET A 1 816 ? -0.672 31.971 -17.959 1.00 66.38 816 MET A O 1
ATOM 6500 N N . SER A 1 817 ? -0.827 34.144 -17.397 1.00 68.25 817 SER A N 1
ATOM 6501 C CA . SER A 1 817 ? -2.288 34.174 -17.177 1.00 68.25 817 SER A CA 1
ATOM 6502 C C . SER A 1 817 ? -3.049 35.149 -18.091 1.00 68.25 817 SER A C 1
ATOM 6504 O O . SER A 1 817 ? -4.270 35.264 -17.983 1.00 68.25 817 SER A O 1
ATOM 6506 N N . CYS A 1 818 ? -2.351 35.900 -18.946 1.00 70.88 818 CYS A N 1
ATOM 6507 C CA . CYS A 1 818 ? -2.937 36.930 -19.806 1.00 70.88 818 CYS A CA 1
ATOM 6508 C C . CYS A 1 818 ? -3.299 36.397 -21.199 1.00 70.88 818 CYS A C 1
ATOM 6510 O O . CYS A 1 818 ? -2.912 35.297 -21.596 1.00 70.88 818 CYS A O 1
ATOM 6512 N N . ARG A 1 819 ? -4.082 37.178 -21.948 1.00 71.56 819 ARG A N 1
ATOM 6513 C CA . ARG A 1 819 ? -4.513 36.811 -23.305 1.00 71.56 819 ARG A CA 1
ATOM 6514 C C . ARG A 1 819 ? -3.410 37.115 -24.317 1.00 71.56 819 ARG A C 1
ATOM 6516 O O . ARG A 1 819 ? -2.627 38.035 -24.117 1.00 71.56 819 ARG A O 1
ATOM 6523 N N . GLU A 1 820 ? -3.394 36.379 -25.426 1.00 66.94 820 GLU A N 1
ATOM 6524 C CA . GLU A 1 820 ? -2.375 36.424 -26.490 1.00 66.94 820 GLU A CA 1
ATOM 6525 C C . GLU A 1 820 ? -1.850 37.839 -26.810 1.00 66.94 820 GLU A C 1
ATOM 6527 O O . GLU A 1 820 ? -0.657 38.109 -26.671 1.00 66.94 820 GLU A O 1
ATOM 6532 N N . ALA A 1 821 ? -2.741 38.781 -27.135 1.00 68.56 821 ALA A N 1
ATOM 6533 C CA . ALA A 1 821 ? -2.362 40.160 -27.447 1.00 68.56 821 ALA A CA 1
ATOM 6534 C C . ALA A 1 821 ? -1.672 40.899 -26.279 1.00 68.56 821 ALA A C 1
ATOM 6536 O O . ALA A 1 821 ? -0.784 41.716 -26.512 1.00 68.56 821 ALA A O 1
ATOM 6537 N N . GLU A 1 822 ? -2.042 40.632 -25.026 1.00 75.31 822 GLU A N 1
ATOM 6538 C CA . GLU A 1 822 ? -1.411 41.226 -23.837 1.00 75.31 822 GLU A CA 1
ATOM 6539 C C . GLU A 1 822 ? -0.020 40.624 -23.583 1.00 75.31 822 GLU A C 1
ATOM 6541 O O . GLU A 1 822 ? 0.909 41.349 -23.222 1.00 75.31 822 GLU A O 1
ATOM 6546 N N . ALA A 1 823 ? 0.154 39.325 -23.850 1.00 77.12 823 ALA A N 1
ATOM 6547 C CA . ALA A 1 823 ? 1.427 38.622 -23.702 1.00 77.12 823 ALA A CA 1
ATOM 6548 C C . ALA A 1 823 ? 2.517 39.195 -24.629 1.00 77.12 823 ALA A C 1
ATOM 6550 O O . ALA A 1 823 ? 3.643 39.422 -24.185 1.00 77.12 823 ALA A O 1
ATOM 6551 N N . PHE A 1 824 ? 2.181 39.531 -25.881 1.00 80.50 824 PHE A N 1
ATOM 6552 C CA . PHE A 1 824 ? 3.103 40.218 -26.798 1.00 80.50 824 PHE A CA 1
ATOM 6553 C C . PHE A 1 824 ? 3.512 41.617 -26.308 1.00 80.50 824 PHE A C 1
ATOM 6555 O O . PHE A 1 824 ? 4.684 41.992 -26.410 1.00 80.50 824 PHE A O 1
ATOM 6562 N N . HIS A 1 825 ? 2.580 42.387 -25.736 1.00 79.31 825 HIS A N 1
ATOM 6563 C CA . HIS A 1 825 ? 2.899 43.692 -25.147 1.00 79.31 825 HIS A CA 1
ATOM 6564 C C . HIS A 1 825 ? 3.791 43.555 -23.903 1.00 79.31 825 HIS A C 1
ATOM 6566 O O . HIS A 1 825 ? 4.697 44.367 -23.718 1.00 79.31 825 HIS A O 1
ATOM 6572 N N . LEU A 1 826 ? 3.597 42.507 -23.092 1.00 78.62 826 LEU A N 1
ATOM 6573 C CA . LEU A 1 826 ? 4.466 42.192 -21.956 1.00 78.62 826 LEU A CA 1
ATOM 6574 C C . LEU A 1 826 ? 5.872 41.761 -22.397 1.00 78.62 826 LEU A C 1
ATOM 6576 O O . LEU A 1 826 ? 6.835 42.281 -21.842 1.00 78.62 826 LEU A O 1
ATOM 6580 N N . ILE A 1 827 ? 6.019 40.908 -23.423 1.00 82.88 827 ILE A N 1
ATOM 6581 C CA . ILE A 1 827 ? 7.338 40.563 -23.998 1.00 82.88 827 ILE A CA 1
ATOM 6582 C C . ILE A 1 827 ? 8.074 41.832 -24.427 1.00 82.88 827 ILE A C 1
ATOM 6584 O O . ILE A 1 827 ? 9.234 42.021 -24.065 1.00 82.88 827 ILE A O 1
ATOM 6588 N N . ARG A 1 828 ? 7.399 42.738 -25.142 1.00 79.31 828 ARG A N 1
ATOM 6589 C CA . ARG A 1 828 ? 8.001 43.991 -25.614 1.00 79.31 828 ARG A CA 1
ATOM 6590 C C . ARG A 1 828 ? 8.370 44.940 -24.467 1.00 79.31 828 ARG A C 1
ATOM 6592 O O . ARG A 1 828 ? 9.435 45.549 -24.504 1.00 79.31 828 ARG A O 1
ATOM 6599 N N . ALA A 1 829 ? 7.536 45.042 -23.431 1.00 75.69 829 ALA A N 1
ATOM 6600 C CA . ALA A 1 829 ? 7.838 45.840 -22.241 1.00 75.69 829 ALA A CA 1
ATOM 6601 C C . ALA A 1 829 ? 9.039 45.279 -21.458 1.00 75.69 829 ALA A C 1
ATOM 6603 O O . ALA A 1 829 ? 9.943 46.030 -21.101 1.00 75.69 829 ALA A O 1
ATOM 6604 N N . VAL A 1 830 ? 9.089 43.959 -21.247 1.00 75.00 830 VAL A N 1
ATOM 6605 C CA . VAL A 1 830 ? 10.212 43.275 -20.582 1.00 75.00 830 VAL A CA 1
ATOM 6606 C C . VAL A 1 830 ? 11.497 43.390 -21.406 1.00 75.00 830 VAL A C 1
ATOM 6608 O O . VAL A 1 830 ? 12.550 43.656 -20.836 1.00 75.00 830 VAL A O 1
ATOM 6611 N N . SER A 1 831 ? 11.416 43.288 -22.735 1.00 81.00 831 SER A N 1
ATOM 6612 C CA . SER A 1 831 ? 12.573 43.427 -23.634 1.00 81.00 831 SER A CA 1
ATOM 6613 C C . SER A 1 831 ? 13.195 44.825 -23.569 1.00 81.00 831 SER A C 1
ATOM 6615 O O . SER A 1 831 ? 14.416 44.950 -23.556 1.00 81.00 831 SER A O 1
ATOM 6617 N N . VAL A 1 832 ? 12.374 45.875 -23.437 1.00 73.38 832 VAL A N 1
ATOM 6618 C CA . VAL A 1 832 ? 12.851 47.252 -23.207 1.00 73.38 832 VAL A CA 1
ATOM 6619 C C . VAL A 1 832 ? 13.408 47.437 -21.789 1.00 73.38 832 VAL A C 1
ATOM 6621 O O . VAL A 1 832 ? 14.428 48.097 -21.624 1.00 73.38 832 VAL A O 1
ATOM 6624 N N . LEU A 1 833 ? 12.782 46.851 -20.762 1.00 70.44 833 LEU A N 1
ATOM 6625 C CA . LEU A 1 833 ? 13.235 46.975 -19.367 1.00 70.44 833 LEU A CA 1
ATOM 6626 C C . LEU A 1 833 ? 14.529 46.197 -19.069 1.00 70.44 833 LEU A C 1
ATOM 6628 O O . LEU A 1 833 ? 15.294 46.608 -18.199 1.00 70.44 833 LEU A O 1
ATOM 6632 N N . LEU A 1 834 ? 14.776 45.091 -19.776 1.00 74.94 834 LEU A N 1
ATOM 6633 C CA . LEU A 1 834 ? 15.953 44.229 -19.606 1.00 74.94 834 LEU A CA 1
ATOM 6634 C C . LEU A 1 834 ? 16.987 44.368 -20.740 1.00 74.94 834 LEU A C 1
ATOM 6636 O O . LEU A 1 834 ? 17.976 43.641 -20.744 1.00 74.94 834 LEU A O 1
ATOM 6640 N N . ASN A 1 835 ? 16.789 45.312 -21.669 1.00 72.25 835 ASN A N 1
ATOM 6641 C CA . ASN A 1 835 ? 17.654 45.573 -22.830 1.00 72.25 835 ASN A CA 1
ATOM 6642 C C . ASN A 1 835 ? 17.957 44.326 -23.687 1.00 72.25 835 ASN A C 1
ATOM 6644 O O . ASN A 1 835 ? 19.096 44.119 -24.107 1.00 72.25 835 ASN A O 1
ATOM 6648 N N . PHE A 1 836 ? 16.944 43.499 -23.956 1.00 78.75 836 PHE A N 1
ATOM 6649 C CA . PHE A 1 836 ? 17.086 42.360 -24.865 1.00 78.75 836 PHE A CA 1
ATOM 6650 C C . PHE A 1 836 ? 17.421 42.829 -26.286 1.00 78.75 836 PHE A C 1
ATOM 6652 O O . PHE A 1 836 ? 16.914 43.846 -26.772 1.00 78.75 836 PHE A O 1
ATOM 6659 N N . SER A 1 837 ? 18.247 42.054 -26.986 1.00 77.94 837 SER A N 1
ATOM 6660 C CA . SER A 1 837 ? 18.417 42.203 -28.428 1.00 77.94 837 SER A CA 1
ATOM 6661 C C . SER A 1 837 ? 17.114 41.868 -29.166 1.00 77.94 837 SER A C 1
ATOM 6663 O O . SER A 1 837 ? 16.242 41.159 -28.658 1.00 77.94 837 SER A O 1
ATOM 6665 N N . ARG A 1 838 ? 16.983 42.335 -30.415 1.00 76.75 838 ARG A N 1
ATOM 6666 C CA . ARG A 1 838 ? 15.827 41.975 -31.260 1.00 76.75 838 ARG A CA 1
ATOM 6667 C C . ARG A 1 838 ? 15.719 40.467 -31.483 1.00 76.75 838 ARG A C 1
ATOM 6669 O O . ARG A 1 838 ? 14.615 39.951 -31.578 1.00 76.75 838 ARG A O 1
ATOM 6676 N N . GLU A 1 839 ? 16.853 39.773 -31.535 1.00 75.56 839 GLU A N 1
ATOM 6677 C CA . GLU A 1 839 ? 16.909 38.322 -31.717 1.00 75.56 839 GLU A CA 1
ATOM 6678 C C . GLU A 1 839 ? 16.366 37.580 -30.485 1.00 75.56 839 GLU A C 1
ATOM 6680 O O . GLU A 1 839 ? 15.645 36.598 -30.636 1.00 75.56 839 GLU A O 1
ATOM 6685 N N . GLU A 1 840 ? 16.618 38.083 -29.273 1.00 77.50 840 GLU A N 1
ATOM 6686 C CA . GLU A 1 840 ? 16.043 37.552 -28.028 1.00 77.50 840 GLU A CA 1
ATOM 6687 C C . GLU A 1 840 ? 14.549 37.894 -27.882 1.00 77.50 840 GLU A C 1
ATOM 6689 O O . GLU A 1 840 ? 13.755 37.017 -27.530 1.00 77.50 840 GLU A O 1
ATOM 6694 N N . GLU A 1 841 ? 14.135 39.128 -28.208 1.00 82.44 841 GLU A N 1
ATOM 6695 C CA . GLU A 1 841 ? 12.715 39.519 -28.223 1.00 82.44 841 GLU A CA 1
ATOM 6696 C C . GLU A 1 841 ? 11.915 38.641 -29.207 1.00 82.44 841 GLU A C 1
ATOM 6698 O O . GLU A 1 841 ? 10.868 38.095 -28.850 1.00 82.44 841 GLU A O 1
ATOM 6703 N N . ASP A 1 842 ? 12.415 38.453 -30.432 1.00 78.88 842 ASP A N 1
ATOM 6704 C CA . ASP A 1 842 ? 11.737 37.662 -31.462 1.00 78.88 842 ASP A CA 1
ATOM 6705 C C . ASP A 1 842 ? 11.817 36.145 -31.194 1.00 78.88 842 ASP A C 1
ATOM 6707 O O . ASP A 1 842 ? 10.862 35.428 -31.500 1.00 78.88 842 ASP A O 1
ATOM 6711 N N . MET A 1 843 ? 12.870 35.643 -30.533 1.00 77.19 843 MET A N 1
ATOM 6712 C CA . MET A 1 843 ? 12.919 34.255 -30.044 1.00 77.19 843 MET A CA 1
ATOM 6713 C C . MET A 1 843 ? 11.816 33.980 -29.013 1.00 77.19 843 MET A C 1
ATOM 6715 O O . MET A 1 843 ? 11.184 32.918 -29.047 1.00 77.19 843 MET A O 1
ATOM 6719 N N . LEU A 1 844 ? 11.548 34.928 -28.107 1.00 79.25 844 LEU A N 1
ATOM 6720 C CA . LEU A 1 844 ? 10.479 34.800 -27.113 1.00 79.25 844 LEU A CA 1
ATOM 6721 C C . LEU A 1 844 ? 9.088 34.856 -27.756 1.00 79.25 844 LEU A C 1
ATOM 6723 O O . LEU A 1 844 ? 8.228 34.059 -27.376 1.00 79.25 844 LEU A O 1
ATOM 6727 N N . LYS A 1 845 ? 8.883 35.706 -28.774 1.00 81.56 845 LYS A N 1
ATOM 6728 C CA . LYS A 1 845 ? 7.653 35.718 -29.593 1.00 81.56 845 LYS A CA 1
ATOM 6729 C C . LYS A 1 845 ? 7.422 34.375 -30.281 1.00 81.56 845 LYS A C 1
ATOM 6731 O O . LYS A 1 845 ? 6.401 33.743 -30.035 1.00 81.56 845 LYS A O 1
ATOM 6736 N N . GLN A 1 846 ? 8.404 33.881 -31.037 1.00 78.31 846 GLN A N 1
ATOM 6737 C CA . GLN A 1 846 ? 8.319 32.586 -31.726 1.00 78.31 846 GLN A CA 1
ATOM 6738 C C . GLN A 1 846 ? 8.115 31.417 -30.749 1.00 78.31 846 GLN A C 1
ATOM 6740 O O . GLN A 1 846 ? 7.448 30.437 -31.074 1.00 78.31 846 GLN A O 1
ATOM 6745 N N . THR A 1 847 ? 8.655 31.508 -29.529 1.00 78.00 847 THR A N 1
ATOM 6746 C CA . THR A 1 847 ? 8.450 30.497 -28.479 1.00 78.00 847 THR A CA 1
ATOM 6747 C C . THR A 1 847 ? 7.040 30.549 -27.883 1.00 78.00 847 THR A C 1
ATOM 6749 O O . THR A 1 847 ? 6.495 29.499 -27.536 1.00 78.00 847 THR A O 1
ATOM 6752 N N . LEU A 1 848 ? 6.436 31.737 -27.773 1.00 79.06 848 LEU A N 1
ATOM 6753 C CA . LEU A 1 848 ? 5.038 31.906 -27.369 1.00 79.06 848 LEU A CA 1
ATOM 6754 C C . LEU A 1 848 ? 4.088 31.400 -28.467 1.00 79.06 848 LEU A C 1
ATOM 6756 O O . LEU A 1 848 ? 3.224 30.577 -28.180 1.00 79.06 848 LEU A O 1
ATOM 6760 N N . GLU A 1 849 ? 4.306 31.812 -29.717 1.00 78.38 849 GLU A N 1
ATOM 6761 C CA . GLU A 1 849 ? 3.558 31.354 -30.898 1.00 78.38 849 GLU A CA 1
ATOM 6762 C C . GLU A 1 849 ? 3.622 29.828 -31.044 1.00 78.38 849 GLU A C 1
ATOM 6764 O O . GLU A 1 849 ? 2.591 29.177 -31.193 1.00 78.38 849 GLU A O 1
ATOM 6769 N N . TYR A 1 850 ? 4.810 29.228 -30.902 1.00 77.31 850 TYR A N 1
ATOM 6770 C CA . TYR A 1 850 ? 4.976 27.772 -30.874 1.00 77.31 850 TYR A CA 1
ATOM 6771 C C . TYR A 1 850 ? 4.163 27.106 -29.755 1.00 77.31 850 TYR A C 1
ATOM 6773 O O . TYR A 1 850 ? 3.516 26.092 -29.995 1.00 77.31 850 TYR A O 1
ATOM 6781 N N . LYS A 1 851 ? 4.175 27.659 -28.534 1.00 73.44 851 LYS A N 1
ATOM 6782 C CA . LYS A 1 851 ? 3.443 27.080 -27.394 1.00 73.44 851 LYS A CA 1
ATOM 6783 C C . LYS A 1 851 ? 1.921 27.182 -27.515 1.00 73.44 851 LYS A C 1
ATOM 6785 O O . LYS A 1 851 ? 1.237 26.420 -26.838 1.00 73.44 851 LYS A O 1
ATOM 6790 N N . MET A 1 852 ? 1.408 28.105 -28.329 1.00 66.56 852 MET A N 1
ATOM 6791 C CA . MET A 1 852 ? -0.032 28.306 -28.543 1.00 66.56 852 MET A CA 1
ATOM 6792 C C . MET A 1 852 ? -0.531 27.726 -29.881 1.00 66.56 852 MET A C 1
ATOM 6794 O O . MET A 1 852 ? -1.735 27.557 -30.063 1.00 66.56 852 MET A O 1
ATOM 6798 N N . SER A 1 853 ? 0.369 27.384 -30.809 1.00 67.56 853 SER A N 1
ATOM 6799 C CA . SER A 1 853 ? 0.038 26.799 -32.111 1.00 67.56 853 SER A CA 1
ATOM 6800 C C . SER A 1 853 ? 0.085 25.271 -32.088 1.00 67.56 853 SER A C 1
ATOM 6802 O O . SER A 1 853 ? 1.147 24.672 -31.934 1.00 67.56 853 SER A O 1
ATOM 6804 N N . TRP A 1 854 ? -1.058 24.634 -32.362 1.00 62.09 854 TRP A N 1
ATOM 6805 C CA . TRP A 1 854 ? -1.198 23.170 -32.457 1.00 62.09 854 TRP A CA 1
ATOM 6806 C C . TRP A 1 854 ? -0.277 22.521 -33.514 1.00 62.09 854 TRP A C 1
ATOM 6808 O O . TRP A 1 854 ? 0.023 21.335 -33.434 1.00 62.09 854 TRP A O 1
ATOM 6818 N N . PHE A 1 855 ? 0.188 23.295 -34.502 1.00 46.69 855 PHE A N 1
ATOM 6819 C CA . PHE A 1 855 ? 1.029 22.824 -35.613 1.00 46.69 855 PHE A CA 1
ATOM 6820 C C . PHE A 1 855 ? 2.410 23.501 -35.666 1.00 46.69 855 PHE A C 1
ATOM 6822 O O . PHE A 1 855 ? 3.114 23.403 -36.672 1.00 46.69 855 PHE A O 1
ATOM 6829 N N . GLY A 1 856 ? 2.813 24.211 -34.607 1.00 49.78 856 GLY A N 1
ATOM 6830 C CA . GLY A 1 856 ? 4.127 24.844 -34.539 1.00 49.78 856 GLY A CA 1
ATOM 6831 C C . GLY A 1 856 ? 5.268 23.827 -34.405 1.00 49.78 856 GLY A C 1
ATOM 6832 O O . GLY A 1 856 ? 5.165 22.850 -33.670 1.00 49.78 856 GLY A O 1
ATOM 6833 N N . SER A 1 857 ? 6.407 24.092 -35.048 1.00 55.06 857 SER A N 1
ATOM 6834 C CA . SER A 1 857 ? 7.674 23.397 -34.773 1.00 55.06 857 SER A CA 1
ATOM 6835 C C . SER A 1 857 ? 8.514 24.196 -33.775 1.00 55.06 857 SER A C 1
ATOM 6837 O O . SER A 1 857 ? 8.695 25.400 -33.962 1.00 55.06 857 SER A O 1
ATOM 6839 N N . LYS A 1 858 ? 9.057 23.543 -32.740 1.00 62.12 858 LYS A N 1
ATOM 6840 C CA . LYS A 1 858 ? 9.788 24.210 -31.647 1.00 62.12 858 LYS A CA 1
ATOM 6841 C C . LYS A 1 858 ? 10.961 25.054 -32.180 1.00 62.12 858 LYS A C 1
ATOM 6843 O O . LYS A 1 858 ? 11.826 24.483 -32.848 1.00 62.12 858 LYS A O 1
ATOM 6848 N N . PRO A 1 859 ? 11.052 26.363 -31.868 1.00 61.66 859 PRO A N 1
ATOM 6849 C CA . PRO A 1 859 ? 12.150 27.198 -32.346 1.00 61.66 859 PRO A CA 1
ATOM 6850 C C . PRO A 1 859 ? 13.496 26.688 -31.817 1.00 61.66 859 PRO A C 1
ATOM 6852 O O . PRO A 1 859 ? 13.650 26.377 -30.632 1.00 61.66 859 PRO A O 1
ATOM 6855 N N . SER A 1 860 ? 14.478 26.575 -32.713 1.00 50.38 860 SER A N 1
ATOM 6856 C CA . SER A 1 860 ? 15.817 26.081 -32.386 1.00 50.38 860 SER A CA 1
ATOM 6857 C C . SER A 1 860 ? 16.632 27.164 -31.662 1.00 50.38 860 SER A C 1
ATOM 6859 O O . SER A 1 860 ? 16.821 28.233 -32.249 1.00 50.38 860 SER A O 1
ATOM 6861 N N . PRO A 1 861 ? 17.182 26.914 -30.458 1.00 53.72 861 PRO A N 1
ATOM 6862 C CA . PRO A 1 861 ? 18.025 27.886 -29.765 1.00 53.72 861 PRO A CA 1
ATOM 6863 C C . PRO A 1 861 ? 19.386 28.014 -30.466 1.00 53.72 861 PRO A C 1
ATOM 6865 O O . PRO A 1 861 ? 20.326 27.262 -30.194 1.00 53.72 861 PRO A O 1
ATOM 6868 N N . LYS A 1 862 ? 19.499 28.970 -31.394 1.00 49.16 862 LYS A N 1
ATOM 6869 C CA . LYS A 1 862 ? 20.765 29.328 -32.048 1.00 49.16 862 LYS A CA 1
ATOM 6870 C C . LYS A 1 862 ? 21.630 30.143 -31.087 1.00 49.16 862 LYS A C 1
ATOM 6872 O O . LYS A 1 862 ? 21.622 31.364 -31.116 1.00 49.16 862 LYS A O 1
ATOM 6877 N N . GLY A 1 863 ? 22.380 29.428 -30.253 1.00 56.31 863 GLY A N 1
ATOM 6878 C CA . GLY A 1 863 ? 23.247 30.005 -29.231 1.00 56.31 863 GLY A CA 1
ATOM 6879 C C . GLY A 1 863 ? 22.601 29.952 -27.851 1.00 56.31 863 GLY A C 1
ATOM 6880 O O . GLY A 1 863 ? 21.653 30.668 -27.555 1.00 56.31 863 GLY A O 1
ATOM 6881 N N . SER A 1 864 ? 23.145 29.101 -26.984 1.00 37.06 864 SER A N 1
ATOM 6882 C CA . SER A 1 864 ? 22.867 29.118 -25.550 1.00 37.06 864 SER A CA 1
ATOM 6883 C C . SER A 1 864 ? 24.192 28.976 -24.815 1.00 37.06 864 SER A C 1
ATOM 6885 O O . SER A 1 864 ? 24.873 27.956 -24.937 1.00 37.06 864 SER A O 1
ATOM 6887 N N . ILE A 1 865 ? 24.568 30.009 -24.061 1.00 42.12 865 ILE A N 1
ATOM 6888 C CA . ILE A 1 865 ? 25.647 29.903 -23.081 1.00 42.12 865 ILE A CA 1
ATOM 6889 C C . ILE A 1 865 ? 25.105 29.050 -21.935 1.00 42.12 865 ILE A C 1
ATOM 6891 O O . ILE A 1 865 ? 24.179 29.454 -21.234 1.00 42.12 865 ILE A O 1
ATOM 6895 N N . ARG A 1 866 ? 25.663 27.851 -21.761 1.00 33.41 866 ARG A N 1
ATOM 6896 C CA . ARG A 1 866 ? 25.266 26.913 -20.706 1.00 33.41 866 ARG A CA 1
ATOM 6897 C C . ARG A 1 866 ? 25.827 27.394 -19.358 1.00 33.41 866 ARG A C 1
ATOM 6899 O O . ARG A 1 866 ? 27.049 27.462 -19.237 1.00 33.41 866 ARG A O 1
ATOM 6906 N N . PRO A 1 867 ? 25.002 27.689 -18.334 1.00 36.88 867 PRO A N 1
ATOM 6907 C CA . PRO A 1 867 ? 25.517 28.039 -17.013 1.00 36.88 867 PRO A CA 1
ATOM 6908 C C . PRO A 1 867 ? 26.208 26.829 -16.372 1.00 36.88 867 PRO A C 1
ATOM 6910 O O . PRO A 1 867 ? 25.592 25.780 -16.173 1.00 36.88 867 PRO A O 1
ATOM 6913 N N . SER A 1 868 ? 27.495 26.965 -16.059 1.00 37.91 868 SER A N 1
ATOM 6914 C CA . SER A 1 868 ? 28.287 25.906 -15.429 1.00 37.91 868 SER A CA 1
ATOM 6915 C C . SER A 1 868 ? 27.945 25.771 -13.945 1.00 37.91 868 SER A C 1
ATOM 6917 O O . SER A 1 868 ? 28.463 26.518 -13.120 1.00 37.91 868 SER A O 1
ATOM 6919 N N . ILE A 1 869 ? 27.115 24.786 -13.594 1.00 35.66 869 ILE A N 1
ATOM 6920 C CA . ILE A 1 869 ? 26.919 24.354 -12.203 1.00 35.66 869 ILE A CA 1
ATOM 6921 C C . ILE A 1 869 ? 27.721 23.067 -11.989 1.00 35.66 869 ILE A C 1
ATOM 6923 O O . ILE A 1 869 ? 27.259 21.964 -12.278 1.00 35.66 869 ILE A O 1
ATOM 6927 N N . SER A 1 870 ? 28.959 23.213 -11.520 1.00 37.81 870 SER A N 1
ATOM 6928 C CA . SER A 1 870 ? 29.830 22.093 -11.157 1.00 37.81 870 SER A CA 1
ATOM 6929 C C . SER A 1 870 ? 29.483 21.576 -9.758 1.00 37.81 870 SER A C 1
ATOM 6931 O O . SER A 1 870 ? 29.841 22.204 -8.763 1.00 37.81 870 SER A O 1
ATOM 6933 N N . GLY A 1 871 ? 28.815 20.425 -9.681 1.00 30.89 871 GLY A N 1
ATOM 6934 C CA . GLY A 1 871 ? 28.496 19.736 -8.428 1.00 30.89 871 GLY A CA 1
ATOM 6935 C C . GLY A 1 871 ? 28.732 18.235 -8.561 1.00 30.89 871 GLY A C 1
ATOM 6936 O O . GLY A 1 871 ? 27.840 17.504 -8.981 1.00 30.89 871 GLY A O 1
ATOM 6937 N N . VAL A 1 872 ? 29.944 17.778 -8.235 1.00 38.97 872 VAL A N 1
ATOM 6938 C CA . VAL A 1 872 ? 30.279 16.346 -8.246 1.00 38.97 872 VAL A CA 1
ATOM 6939 C C . VAL A 1 872 ? 29.542 15.653 -7.102 1.00 38.97 872 VAL A C 1
ATOM 6941 O O . VAL A 1 872 ? 29.724 16.009 -5.941 1.00 38.97 872 VAL A O 1
ATOM 6944 N N . THR A 1 873 ? 28.748 14.638 -7.430 1.00 35.66 873 THR A N 1
ATOM 6945 C CA . THR A 1 873 ? 28.177 13.692 -6.466 1.00 35.66 873 THR A CA 1
ATOM 6946 C C . THR A 1 873 ? 28.763 12.314 -6.746 1.00 35.66 873 THR A C 1
ATOM 6948 O O . THR A 1 873 ? 28.621 11.776 -7.841 1.00 35.66 873 THR A O 1
ATOM 6951 N N . ALA A 1 874 ? 29.496 11.775 -5.770 1.00 31.83 874 ALA A N 1
ATOM 6952 C CA . ALA A 1 874 ? 30.035 10.421 -5.829 1.00 31.83 874 ALA A CA 1
ATOM 6953 C C . ALA A 1 874 ? 28.942 9.401 -5.451 1.00 31.83 874 ALA A C 1
ATOM 6955 O O . ALA A 1 874 ? 28.084 9.731 -4.626 1.00 31.83 874 ALA A O 1
ATOM 6956 N N . PRO A 1 875 ? 28.962 8.178 -6.011 1.00 48.16 875 PRO A N 1
ATOM 6957 C CA . PRO A 1 875 ? 28.018 7.137 -5.626 1.00 48.16 875 PRO A CA 1
ATOM 6958 C C . PRO A 1 875 ? 28.255 6.699 -4.176 1.00 48.16 875 PRO A C 1
ATOM 6960 O O . PRO A 1 875 ? 29.396 6.624 -3.718 1.00 48.16 875 PRO A O 1
ATOM 6963 N N . TRP A 1 876 ? 27.167 6.384 -3.479 1.00 35.94 876 TRP A N 1
ATOM 6964 C CA . TRP A 1 876 ? 27.176 5.649 -2.215 1.00 35.94 876 TRP A CA 1
ATOM 6965 C C . TRP A 1 876 ? 26.456 4.310 -2.403 1.00 35.94 876 TRP A C 1
ATOM 6967 O O . TRP A 1 876 ? 25.709 4.140 -3.369 1.00 35.94 876 TRP A O 1
ATOM 6977 N N . ILE A 1 877 ? 26.774 3.378 -1.503 1.00 40.47 877 ILE A N 1
ATOM 6978 C CA . ILE A 1 877 ? 26.295 1.988 -1.447 1.00 40.47 877 ILE A CA 1
ATOM 6979 C C . ILE A 1 877 ? 24.819 1.951 -1.032 1.00 40.47 877 ILE A C 1
ATOM 6981 O O . ILE A 1 877 ? 24.481 2.704 -0.091 1.00 40.47 877 ILE A O 1
#

Secondary structure (DSSP, 8-state):
-THHHHHHHHHTTS-------------------------------------SS-HHHHHHHHHHHHHHHHHHHHHHHHHHHHHHHHHHHHHHHHHHHHHHHHHHHHHHHHHHHHHHHHHHHHHHHHHHHHHHHHHHHHHHHHHHHHHHHHHHHHHHHHHHHHHHHHHHHHHHHHHHHHHHHHHHHHHHHHHHHHHHHHHHHHHHHHHHHHHHHHHHHHHHHHHHHHHHHHHHHHHHHHHHHHHHHHHHHHHHHHHHHHHHHHHHHHHHHHHHHHHHHHHHHHHHHHHHHHHHHHHHHHHHHHHHHHHHHHHHHHHHHTTHHHHHHHHTTTT-------THHHHHHHHHHHHHHHHHHHHHHHHHHHHHHHHHHHHHHHHHHHHHHHHHHHHHHHHHHHHHHHHHHHHHHHHHHHHHHHHHHHHHHHHHHHHHHHHHHHHHHHHHHHHHHHHHHHHHHHHHHHHHHHHHHHHHHHHHHHHHHHHHHHHHHHHHHHHHHHHHHHHHHHHHHHHHHHHHHHHHHHHHHHHHHHHHHHHHHHHHHHHHHHHHHHHHHHHHHHHHHHHHHHHHHHHHHHHHHHHHHHHHHHHHHHHHHHHHHHHHHHHHHHHHHHHHHHHHHHHHHHHHHHHHHHHHHHTTTTTS----S------------------------------------------SSSTTHHHHHHHHHHHHHHHHHHHHHHHHHHHHHHHTS----------------------------------------------------------------------SSSHHHHHHHHHHHHHHHHHHHS-HHHHHHHHHHHHHHTT--HHHHHHHHHHHHHHH-TTPPPPP-S---------------